Protein AF-0000000086677518 (afdb_homodimer)

Organism: NCBI:txid175570

Secondary structure (DSSP, 8-state):
------------S----TT-HHHHHHHHHHHHHHTS--BHHHHHHHH---HHHHHHHHHHHHHTTSEEEEEE---SSS--PEEEEE-GGG-EEEEEEE-SSEEEEEEEETT--EEEEEEEE----S-HHHHHHHHHHHHHHHHHHTT-PPEEEEEEEESS-EETTTTEES-STTS-TT-----TT--HHHHHHHHH-S-EEEEEHHHHHHHHHHTSTT--SSEEEEE-SSS-EEEEEETTEEE--TTS-TT-GGG-B----TTSB-TTS-BSBTHHHHSHHHHHHHHHHHHHTT--HHHHTTGGG---HHHHHHHHHTT-HHHHHHHHHHHHHHHHHHHHHHHHH--SEEEEESSGGGG-HHHHHHHHHHHHHHS-HHHHTT-EEEESS--SHHHHHHHHHHHHHHHSHHHHHHHGGGSSTTTS-TTGGG--/------------S----TT-HHHHHHHHHHHHHHTS--BHHHHHHHH---HHHHHHHHHHHHHTTSEEEEEE---SSS--PEEEEE-GGG-EEEEEEE-SSEEEEEEEETT--EEEEEEEE----S-HHHHHHHHHHHHHHHHHHTT-PPEEEEEEEESS-EETTTTEES-STTS-TT-----TT--HHHHHHHHH-S-EEEEEHHHHHHHHHHTSTT--SSEEEEE-SSS-EEEEEETTEEE--TTS-TT-GGG-B----TTSB-TTS-BSBTHHHHSHHHHHHHHHHHHHTT--HHHHTTGGG---HHHHHHHHHTT-HHHHHHHHHHHHHHHHHHHHHHHHH--SEEEEESSGGGG-HHHHHHHHHHHHHHS-HHHHTT-EEEESS--SHHHHHHHHHHHHHHHSHHHHHHHGGGSSTTTS-SSGGGG-

Structure (mmCIF, N/CA/C/O backbone):
data_AF-0000000086677518-model_v1
#
loop_
_entity.id
_entity.type
_entity.pdbx_description
1 polymer 'Transcriptional regulator'
#
loop_
_atom_site.group_PDB
_atom_site.id
_atom_site.type_symbol
_atom_site.label_atom_id
_atom_site.label_alt_id
_atom_site.label_comp_id
_atom_site.label_asym_id
_atom_site.label_entity_id
_atom_site.label_seq_id
_atom_site.pdbx_PDB_ins_code
_atom_site.Cartn_x
_atom_site.Cartn_y
_atom_site.Cartn_z
_atom_site.occupancy
_atom_site.B_iso_or_equiv
_atom_site.auth_seq_id
_atom_site.auth_comp_id
_atom_site.auth_asym_id
_atom_site.auth_atom_id
_atom_site.pdbx_PDB_model_num
ATOM 1 N N . MET A 1 1 ? 12.508 9.711 -29.812 1 19.86 1 MET A N 1
ATOM 2 C CA . MET A 1 1 ? 13.367 8.836 -29.016 1 19.86 1 MET A CA 1
ATOM 3 C C . MET A 1 1 ? 12.984 8.875 -27.547 1 19.86 1 MET A C 1
ATOM 5 O O . MET A 1 1 ? 13.242 9.859 -26.859 1 19.86 1 MET A O 1
ATOM 9 N N . VAL A 1 2 ? 11.852 8.289 -27.203 1 22.55 2 VAL A N 1
ATOM 10 C CA . VAL A 1 2 ? 11.086 8.328 -25.969 1 22.55 2 VAL A CA 1
ATOM 11 C C . VAL A 1 2 ? 11.906 7.707 -24.844 1 22.55 2 VAL A C 1
ATOM 13 O O . VAL A 1 2 ? 12.297 6.539 -24.906 1 22.55 2 VAL A O 1
ATOM 16 N N . LYS A 1 3 ? 12.672 8.539 -24.125 1 27.09 3 LYS A N 1
ATOM 17 C CA . LYS A 1 3 ? 13.492 8.062 -23.016 1 27.09 3 LYS A CA 1
ATOM 18 C C . LYS A 1 3 ? 12.711 7.078 -22.141 1 27.09 3 LYS A C 1
ATOM 20 O O . LYS A 1 3 ? 11.586 7.359 -21.734 1 27.09 3 LYS A O 1
ATOM 25 N N . ALA A 1 4 ? 13.086 5.77 -22.297 1 26.36 4 ALA A N 1
ATOM 26 C CA . ALA A 1 4 ? 12.555 4.672 -21.5 1 26.36 4 ALA A CA 1
ATOM 27 C C . ALA A 1 4 ? 12.391 5.086 -20.031 1 26.36 4 ALA A C 1
ATOM 29 O O . ALA A 1 4 ? 13.305 5.664 -19.453 1 26.36 4 ALA A O 1
ATOM 30 N N . PRO A 1 5 ? 11.133 5.203 -19.641 1 24.94 5 PRO A N 1
ATOM 31 C CA . PRO A 1 5 ? 10.93 5.648 -18.266 1 24.94 5 PRO A CA 1
ATOM 32 C C . PRO A 1 5 ? 11.781 4.875 -17.25 1 24.94 5 PRO A C 1
ATOM 34 O O . PRO A 1 5 ? 11.977 3.666 -17.406 1 24.94 5 PRO A O 1
ATOM 37 N N . GLU A 1 6 ? 12.844 5.441 -16.719 1 25.81 6 GLU A N 1
ATOM 38 C CA . GLU A 1 6 ? 13.781 4.934 -15.719 1 25.81 6 GLU A CA 1
ATOM 39 C C . GLU A 1 6 ? 13.07 4.086 -14.672 1 25.81 6 GLU A C 1
ATOM 41 O O . GLU A 1 6 ? 12.062 4.508 -14.109 1 25.81 6 GLU A O 1
ATOM 46 N N . LEU A 1 7 ? 12.984 2.783 -14.945 1 26.47 7 LEU A N 1
ATOM 47 C CA . LEU A 1 7 ? 12.586 1.747 -14.008 1 26.47 7 LEU A CA 1
ATOM 48 C C . LEU A 1 7 ? 13.055 2.084 -12.594 1 26.47 7 LEU A C 1
ATOM 50 O O . LEU A 1 7 ? 14.188 1.774 -12.227 1 26.47 7 LEU A O 1
ATOM 54 N N . GLU A 1 8 ? 12.828 3.232 -12.148 1 26.11 8 GLU A N 1
ATOM 55 C CA . GLU A 1 8 ? 13.336 3.781 -10.898 1 26.11 8 GLU A CA 1
ATOM 56 C C . GLU A 1 8 ? 13.102 2.822 -9.734 1 26.11 8 GLU A C 1
ATOM 58 O O . GLU A 1 8 ? 14.031 2.469 -9.016 1 26.11 8 GLU A O 1
ATOM 63 N N . GLY A 1 9 ? 11.938 2.979 -8.969 1 28.3 9 GLY A N 1
ATOM 64 C CA . GLY A 1 9 ? 11.828 2.91 -7.523 1 28.3 9 GLY A CA 1
ATOM 65 C C . GLY A 1 9 ? 11.602 1.503 -7.008 1 28.3 9 GLY A C 1
ATOM 66 O O . GLY A 1 9 ? 10.891 1.304 -6.02 1 28.3 9 GLY A O 1
ATOM 67 N N . ARG A 1 10 ? 11.953 0.481 -7.73 1 27.33 10 ARG A N 1
ATOM 68 C CA . ARG A 1 10 ? 11.68 -0.777 -7.043 1 27.33 10 ARG A CA 1
ATOM 69 C C . ARG A 1 10 ? 12.609 -0.963 -5.855 1 27.33 10 ARG A C 1
ATOM 71 O O . ARG A 1 10 ? 13.828 -1.101 -6.023 1 27.33 10 ARG A O 1
ATOM 78 N N . VAL A 1 11 ? 12.281 -0.36 -4.73 1 29.41 11 VAL A N 1
ATOM 79 C CA . VAL A 1 11 ? 13.055 -0.533 -3.506 1 29.41 11 VAL A CA 1
ATOM 80 C C . VAL A 1 11 ? 13.133 -2.016 -3.146 1 29.41 11 VAL A C 1
ATOM 82 O O . VAL A 1 11 ? 12.102 -2.67 -2.967 1 29.41 11 VAL A O 1
ATOM 85 N N . MET A 1 12 ? 14.094 -2.84 -3.613 1 30.75 12 MET A N 1
ATOM 86 C CA . MET A 1 12 ? 14.289 -4.207 -3.137 1 30.75 12 MET A CA 1
ATOM 87 C C . MET A 1 12 ? 14.461 -4.234 -1.623 1 30.75 12 MET A C 1
ATOM 89 O O . MET A 1 12 ? 15.203 -3.426 -1.064 1 30.75 12 MET A O 1
ATOM 93 N N . PRO A 1 13 ? 13.641 -4.809 -0.87 1 32.06 13 PRO A N 1
ATOM 94 C CA . PRO A 1 13 ? 13.891 -5.219 0.514 1 32.06 13 PRO A CA 1
ATOM 95 C C . PRO A 1 13 ? 15.219 -5.961 0.679 1 32.06 13 PRO A C 1
ATOM 97 O O . PRO A 1 13 ? 15.578 -6.785 -0.166 1 32.06 13 PRO A O 1
ATOM 100 N N . ASN A 1 14 ? 16.266 -5.273 1.527 1 39 14 ASN A N 1
ATOM 101 C CA . ASN A 1 14 ? 17.516 -5.797 2.057 1 39 14 ASN A CA 1
ATOM 102 C C . ASN A 1 14 ? 18.719 -5.277 1.267 1 39 14 ASN A C 1
ATOM 104 O O . ASN A 1 14 ? 19.438 -6.059 0.644 1 39 14 ASN A O 1
ATOM 108 N N . ALA A 1 15 ? 18.531 -4.16 0.888 1 42.72 15 ALA A N 1
ATOM 109 C CA . ALA A 1 15 ? 19.703 -3.641 0.177 1 42.72 15 ALA A CA 1
ATOM 110 C C . ALA A 1 15 ? 20.922 -3.578 1.095 1 42.72 15 ALA A C 1
ATOM 112 O O . ALA A 1 15 ? 20.859 -2.986 2.176 1 42.72 15 ALA A O 1
ATOM 113 N N . GLY A 1 16 ? 21.609 -4.566 1.28 1 41.81 16 GLY A N 1
ATOM 114 C CA . GLY A 1 16 ? 22.922 -4.496 1.928 1 41.81 16 GLY A CA 1
ATOM 115 C C . GLY A 1 16 ? 23.594 -3.146 1.769 1 41.81 16 GLY A C 1
ATOM 116 O O . GLY A 1 16 ? 23.141 -2.316 0.974 1 41.81 16 GLY A O 1
ATOM 117 N N . SER A 1 17 ? 24.344 -2.836 2.77 1 51.38 17 SER A N 1
ATOM 118 C CA . SER A 1 17 ? 25.172 -1.641 2.67 1 51.38 17 SER A CA 1
ATOM 119 C C . SER A 1 17 ? 25.75 -1.48 1.266 1 51.38 17 SER A C 1
ATOM 121 O O . SER A 1 17 ? 26.062 -2.471 0.605 1 51.38 17 SER A O 1
ATOM 123 N N . PRO A 1 18 ? 25.438 -0.303 0.615 1 55.84 18 PRO A N 1
ATOM 124 C CA . PRO A 1 18 ? 25.984 -0.108 -0.731 1 55.84 18 PRO A CA 1
ATOM 125 C C . PRO A 1 18 ? 27.422 -0.59 -0.86 1 55.84 18 PRO A C 1
ATOM 127 O O . PRO A 1 18 ? 27.891 -0.863 -1.97 1 55.84 18 PRO A O 1
ATOM 130 N N . THR A 1 19 ? 28.016 -0.82 0.259 1 60.59 19 THR A N 1
ATOM 131 C CA . THR A 1 19 ? 29.406 -1.259 0.175 1 60.59 19 THR A CA 1
ATOM 132 C C . THR A 1 19 ? 29.516 -2.771 0.347 1 60.59 19 THR A C 1
ATOM 134 O O . THR A 1 19 ? 30.594 -3.344 0.229 1 60.59 19 THR A O 1
ATOM 137 N N . ASP A 1 20 ? 28.422 -3.363 0.675 1 75.25 20 ASP A N 1
ATOM 138 C CA . ASP A 1 20 ? 28.375 -4.82 0.728 1 75.25 20 ASP A CA 1
ATOM 139 C C . ASP A 1 20 ? 28.703 -5.43 -0.634 1 75.25 20 ASP A C 1
ATOM 141 O O . ASP A 1 20 ? 28 -5.176 -1.616 1 75.25 20 ASP A O 1
ATOM 145 N N . PRO A 1 21 ? 29.875 -6.09 -0.663 1 84.19 21 PRO A N 1
ATOM 146 C CA . PRO A 1 21 ? 30.281 -6.641 -1.957 1 84.19 21 PRO A CA 1
ATOM 147 C C . PRO A 1 21 ? 29.156 -7.398 -2.658 1 84.19 21 PRO A C 1
ATOM 149 O O . PRO A 1 21 ? 29.031 -7.332 -3.885 1 84.19 21 PRO A O 1
ATOM 152 N N . TRP A 1 22 ? 28.422 -8.062 -1.859 1 88.38 22 TRP A N 1
ATOM 153 C CA . TRP A 1 22 ? 27.375 -8.867 -2.49 1 88.38 22 TRP A CA 1
ATOM 154 C C . TRP A 1 22 ? 26.203 -7.988 -2.912 1 88.38 22 TRP A C 1
ATOM 156 O O . TRP A 1 22 ? 25.469 -8.328 -3.85 1 88.38 22 TRP A O 1
ATOM 166 N N . ALA A 1 23 ? 26.016 -6.887 -2.232 1 86.5 23 ALA A N 1
ATOM 167 C CA . ALA A 1 23 ? 25.047 -5.902 -2.729 1 86.5 23 ALA A CA 1
ATOM 168 C C . ALA A 1 23 ? 25.5 -5.324 -4.066 1 86.5 23 ALA A C 1
ATOM 170 O O . ALA A 1 23 ? 24.688 -5.102 -4.961 1 86.5 23 ALA A O 1
ATOM 171 N N . GLN A 1 24 ? 26.781 -5.133 -4.16 1 86.69 24 GLN A N 1
ATOM 172 C CA . GLN A 1 24 ? 27.344 -4.613 -5.402 1 86.69 24 GLN A CA 1
ATOM 173 C C . GLN A 1 24 ? 27.25 -5.641 -6.527 1 86.69 24 GLN A C 1
ATOM 175 O O . GLN A 1 24 ? 26.906 -5.301 -7.66 1 86.69 24 GLN A O 1
ATOM 180 N N . VAL A 1 25 ? 27.5 -6.867 -6.164 1 92.56 25 VAL A N 1
ATOM 181 C CA . VAL A 1 25 ? 27.375 -7.938 -7.145 1 92.56 25 VAL A CA 1
ATOM 182 C C . VAL A 1 25 ? 25.922 -8.016 -7.633 1 92.56 25 VAL A C 1
ATOM 184 O O . VAL A 1 25 ? 25.672 -8.094 -8.836 1 92.56 25 VAL A O 1
ATOM 187 N N . ALA A 1 26 ? 25.031 -8.008 -6.652 1 93.19 26 ALA A N 1
ATOM 188 C CA . ALA A 1 26 ? 23.625 -8.062 -6.992 1 93.19 26 ALA A CA 1
ATOM 189 C C . ALA A 1 26 ? 23.234 -6.926 -7.938 1 93.19 26 ALA A C 1
ATOM 191 O O . ALA A 1 26 ? 22.516 -7.137 -8.906 1 93.19 26 ALA A O 1
ATOM 192 N N . MET A 1 27 ? 23.734 -5.797 -7.66 1 90.38 27 MET A N 1
ATOM 193 C CA . MET A 1 27 ? 23.453 -4.621 -8.484 1 90.38 27 MET A CA 1
ATOM 194 C C . MET A 1 27 ? 24 -4.805 -9.898 1 90.38 27 MET A C 1
ATOM 196 O O . MET A 1 27 ? 23.297 -4.547 -10.875 1 90.38 27 MET A O 1
ATOM 200 N N . LEU A 1 28 ? 25.234 -5.246 -10.047 1 93.5 28 LEU A N 1
ATOM 201 C CA . LEU A 1 28 ? 25.844 -5.453 -11.352 1 93.5 28 LEU A CA 1
ATOM 202 C C . LEU A 1 28 ? 25.094 -6.516 -12.148 1 93.5 28 LEU A C 1
ATOM 204 O O . LEU A 1 28 ? 24.828 -6.336 -13.336 1 93.5 28 LEU A O 1
ATOM 208 N N . VAL A 1 29 ? 24.75 -7.57 -11.43 1 95 29 VAL A N 1
ATOM 209 C CA . VAL A 1 29 ? 24.047 -8.656 -12.086 1 95 29 VAL A CA 1
ATOM 210 C C . VAL A 1 29 ? 22.703 -8.148 -12.617 1 95 29 VAL A C 1
ATOM 212 O O . VAL A 1 29 ? 22.297 -8.492 -13.734 1 95 29 VAL A O 1
ATOM 215 N N . ARG A 1 30 ? 22.047 -7.352 -11.844 1 92.75 30 ARG A N 1
ATOM 216 C CA . ARG A 1 30 ? 20.781 -6.793 -12.281 1 92.75 30 ARG A CA 1
ATOM 217 C C . ARG A 1 30 ? 20.969 -5.934 -13.531 1 92.75 30 ARG A C 1
ATOM 219 O O . ARG A 1 30 ? 20.188 -6.055 -14.492 1 92.75 30 ARG A O 1
ATOM 226 N N . LEU A 1 31 ? 21.953 -5.043 -13.578 1 93 31 LEU A N 1
ATOM 227 C CA . LEU A 1 31 ? 22.203 -4.152 -14.711 1 93 31 LEU A CA 1
ATOM 228 C C . LEU A 1 31 ? 22.516 -4.949 -15.969 1 93 31 LEU A C 1
ATOM 230 O O . LEU A 1 31 ? 22 -4.633 -17.047 1 93 31 LEU A O 1
ATOM 234 N N . ILE A 1 32 ? 23.266 -5.949 -15.797 1 94.44 32 ILE A N 1
ATOM 235 C CA . ILE A 1 32 ? 23.641 -6.781 -16.938 1 94.44 32 ILE A CA 1
ATOM 236 C C . ILE A 1 32 ? 22.438 -7.566 -17.438 1 94.44 32 ILE A C 1
ATOM 238 O O . ILE A 1 32 ? 22.172 -7.625 -18.641 1 94.44 32 ILE A O 1
ATOM 242 N N . ARG A 1 33 ? 21.703 -8.125 -16.531 1 93 33 ARG A N 1
ATOM 243 C CA . ARG A 1 33 ? 20.531 -8.938 -16.859 1 93 33 ARG A CA 1
ATOM 244 C C . ARG A 1 33 ? 19.484 -8.109 -17.594 1 93 33 ARG A C 1
ATOM 246 O O . ARG A 1 33 ? 18.859 -8.586 -18.547 1 93 33 ARG A O 1
ATOM 253 N N . THR A 1 34 ? 19.281 -6.859 -17.203 1 89.25 34 THR A N 1
ATOM 254 C CA . THR A 1 34 ? 18.25 -6.012 -17.797 1 89.25 34 THR A CA 1
ATOM 255 C C . THR A 1 34 ? 18.766 -5.359 -19.078 1 89.25 34 THR A C 1
ATOM 257 O O . THR A 1 34 ? 17.984 -4.777 -19.828 1 89.25 34 THR A O 1
ATOM 260 N N . GLY A 1 35 ? 20.062 -5.406 -19.266 1 90.5 35 GLY A N 1
ATOM 261 C CA . GLY A 1 35 ? 20.656 -4.801 -20.453 1 90.5 35 GLY A CA 1
ATOM 262 C C . GLY A 1 35 ? 20.969 -3.326 -20.266 1 90.5 35 GLY A C 1
ATOM 263 O O . GLY A 1 35 ? 21.391 -2.658 -21.219 1 90.5 35 GLY A O 1
ATOM 264 N N . GLU A 1 36 ? 20.797 -2.797 -19.125 1 90.44 36 GLU A N 1
ATOM 265 C CA . GLU A 1 36 ? 21.047 -1.386 -18.859 1 90.44 36 GLU A CA 1
ATOM 266 C C . GLU A 1 36 ? 22.531 -1.062 -18.969 1 90.44 36 GLU A C 1
ATOM 268 O O . GLU A 1 36 ? 22.906 0.039 -19.391 1 90.44 36 GLU A O 1
ATOM 273 N N . ALA A 1 37 ? 23.438 -1.948 -18.531 1 92.56 37 ALA A N 1
ATOM 274 C CA . ALA A 1 37 ? 24.891 -1.833 -18.609 1 92.56 37 ALA A CA 1
ATOM 275 C C . ALA A 1 37 ? 25.547 -3.205 -18.75 1 92.56 37 ALA A C 1
ATOM 277 O O . ALA A 1 37 ? 25.297 -4.102 -17.938 1 92.56 37 ALA A O 1
ATOM 278 N N . GLN A 1 38 ? 26.344 -3.299 -19.766 1 95.06 38 GLN A N 1
ATOM 279 C CA . GLN A 1 38 ? 26.891 -4.629 -20.031 1 95.06 38 GLN A CA 1
ATOM 280 C C . GLN A 1 38 ? 28.391 -4.574 -20.234 1 95.06 38 GLN A C 1
ATOM 282 O O . GLN A 1 38 ? 29.031 -5.602 -20.484 1 95.06 38 GLN A O 1
ATOM 287 N N . THR A 1 39 ? 29.016 -3.33 -20.219 1 93.12 39 THR A N 1
ATOM 288 C CA . THR A 1 39 ? 30.453 -3.154 -20.312 1 93.12 39 THR A CA 1
ATOM 289 C C . THR A 1 39 ? 31 -2.463 -19.062 1 93.12 39 THR A C 1
ATOM 291 O O . THR A 1 39 ? 30.234 -1.874 -18.281 1 93.12 39 THR A O 1
ATOM 294 N N . ARG A 1 40 ? 32.25 -2.59 -18.891 1 89.88 40 ARG A N 1
ATOM 295 C CA . ARG A 1 40 ? 32.875 -2.002 -17.703 1 89.88 40 ARG A CA 1
ATOM 296 C C . ARG A 1 40 ? 32.625 -0.502 -17.641 1 89.88 40 ARG A C 1
ATOM 298 O O . ARG A 1 40 ? 32.219 0.015 -16.578 1 89.88 40 ARG A O 1
ATOM 305 N N . PRO A 1 41 ? 32.781 0.214 -18.75 1 87.31 41 PRO A N 1
ATOM 306 C CA . PRO A 1 41 ? 32.469 1.648 -18.688 1 87.31 41 PRO A CA 1
ATOM 307 C C . PRO A 1 41 ? 31 1.94 -18.391 1 87.31 41 PRO A C 1
ATOM 309 O O . PRO A 1 41 ? 30.703 2.859 -17.625 1 87.31 41 PRO A O 1
ATOM 312 N N . GLU A 1 42 ? 30.125 1.146 -18.984 1 90.06 42 GLU A N 1
ATOM 313 C CA . GLU A 1 42 ? 28.688 1.324 -18.734 1 90.06 42 GLU A CA 1
ATOM 314 C C . GLU A 1 42 ? 28.344 1.049 -17.281 1 90.06 42 GLU A C 1
ATOM 316 O O . GLU A 1 42 ? 27.562 1.78 -16.672 1 90.06 42 GLU A O 1
ATOM 321 N N . LEU A 1 43 ? 28.906 0.013 -16.719 1 91.38 43 LEU A N 1
ATOM 322 C CA . LEU A 1 43 ? 28.672 -0.358 -15.32 1 91.38 43 LEU A CA 1
ATOM 323 C C . LEU A 1 43 ? 29.188 0.714 -14.375 1 91.38 43 LEU A C 1
ATOM 325 O O . LEU A 1 43 ? 28.547 1.044 -13.383 1 91.38 43 LEU A O 1
ATOM 329 N N . ALA A 1 44 ? 30.344 1.191 -14.734 1 83.81 44 ALA A N 1
ATOM 330 C CA . ALA A 1 44 ? 30.922 2.264 -13.93 1 83.81 44 ALA A CA 1
ATOM 331 C C . ALA A 1 44 ? 30.016 3.498 -13.938 1 83.81 44 ALA A C 1
ATOM 333 O O . ALA A 1 44 ? 29.781 4.105 -12.891 1 83.81 44 ALA A O 1
ATOM 334 N N . GLU A 1 45 ? 29.547 3.811 -15.062 1 82.06 45 GLU A N 1
ATOM 335 C CA . GLU A 1 45 ? 28.672 4.973 -15.211 1 82.06 45 GLU A CA 1
ATOM 336 C C . GLU A 1 45 ? 27.359 4.777 -14.453 1 82.06 45 GLU A C 1
ATOM 338 O O . GLU A 1 45 ? 26.922 5.68 -13.742 1 82.06 45 GLU A O 1
ATOM 343 N N . ALA A 1 46 ? 26.812 3.617 -14.531 1 83.12 46 ALA A N 1
ATOM 344 C CA . ALA A 1 46 ? 25.5 3.344 -13.961 1 83.12 46 ALA A CA 1
ATOM 345 C C . ALA A 1 46 ? 25.562 3.219 -12.445 1 83.12 46 ALA A C 1
ATOM 347 O O . ALA A 1 46 ? 24.609 3.555 -11.742 1 83.12 46 ALA A O 1
ATOM 348 N N . THR A 1 47 ? 26.734 2.768 -11.93 1 81.62 47 THR A N 1
ATOM 349 C CA . THR A 1 47 ? 26.797 2.453 -10.508 1 81.62 47 THR A CA 1
ATOM 350 C C . THR A 1 47 ? 27.609 3.504 -9.766 1 81.62 47 THR A C 1
ATOM 352 O O . THR A 1 47 ? 27.5 3.631 -8.539 1 81.62 47 THR A O 1
ATOM 355 N N . GLY A 1 48 ? 28.531 4.133 -10.523 1 71.94 48 GLY A N 1
ATOM 356 C CA . GLY A 1 48 ? 29.469 5.043 -9.898 1 71.94 48 GLY A CA 1
ATOM 357 C C . GLY A 1 48 ? 30.625 4.332 -9.219 1 71.94 48 GLY A C 1
ATOM 358 O O . GLY A 1 48 ? 31.453 4.965 -8.562 1 71.94 48 GLY A O 1
ATOM 359 N N . LEU A 1 49 ? 30.719 3.072 -9.383 1 76 49 LEU A N 1
ATOM 360 C CA . LEU A 1 49 ? 31.797 2.295 -8.781 1 76 49 LEU A CA 1
ATOM 361 C C . LEU A 1 49 ? 33.094 2.477 -9.555 1 76 49 LEU A C 1
ATOM 363 O O . LEU A 1 49 ? 33.062 2.725 -10.766 1 76 49 LEU A O 1
ATOM 367 N N . GLY A 1 50 ? 34.188 2.35 -8.883 1 74.94 50 GLY A N 1
ATOM 368 C CA . GLY A 1 50 ? 35.469 2.414 -9.523 1 74.94 50 GLY A CA 1
ATOM 369 C C . GLY A 1 50 ? 35.781 1.201 -10.383 1 74.94 50 GLY A C 1
ATOM 370 O O . GLY A 1 50 ? 35.188 0.135 -10.188 1 74.94 50 GLY A O 1
ATOM 371 N N . ARG A 1 51 ? 36.719 1.386 -11.273 1 81.31 51 ARG A N 1
ATOM 372 C CA . ARG A 1 51 ? 37.062 0.354 -12.242 1 81.31 51 ARG A CA 1
ATOM 373 C C . ARG A 1 51 ? 37.562 -0.916 -11.539 1 81.31 51 ARG A C 1
ATOM 375 O O . ARG A 1 51 ? 37.188 -2.023 -11.938 1 81.31 51 ARG A O 1
ATOM 382 N N . ASN A 1 52 ? 38.312 -0.758 -10.5 1 83.06 52 ASN A N 1
ATOM 383 C CA . ASN A 1 52 ? 38.812 -1.917 -9.781 1 83.06 52 ASN A CA 1
ATOM 384 C C . ASN A 1 52 ? 37.719 -2.693 -9.086 1 83.06 52 ASN A C 1
ATOM 386 O O . ASN A 1 52 ? 37.719 -3.926 -9.102 1 83.06 52 ASN A O 1
ATOM 390 N N . VAL A 1 53 ? 36.781 -1.99 -8.5 1 82.31 53 VAL A N 1
ATOM 391 C CA . VAL A 1 53 ? 35.656 -2.615 -7.809 1 82.31 53 VAL A CA 1
ATOM 392 C C . VAL A 1 53 ? 34.781 -3.361 -8.812 1 82.31 53 VAL A C 1
ATOM 394 O O . VAL A 1 53 ? 34.375 -4.496 -8.562 1 82.31 53 VAL A O 1
ATOM 397 N N . ILE A 1 54 ? 34.594 -2.723 -9.906 1 89.25 54 ILE A N 1
ATOM 398 C CA . ILE A 1 54 ? 33.781 -3.354 -10.945 1 89.25 54 ILE A CA 1
ATOM 399 C C . ILE A 1 54 ? 34.438 -4.656 -11.391 1 89.25 54 ILE A C 1
ATOM 401 O O . ILE A 1 54 ? 33.781 -5.684 -11.523 1 89.25 54 ILE A O 1
ATOM 405 N N . THR A 1 55 ? 35.719 -4.539 -11.57 1 90.06 55 THR A N 1
ATOM 406 C CA . THR A 1 55 ? 36.469 -5.723 -12 1 90.06 55 THR A CA 1
ATOM 407 C C . THR A 1 55 ? 36.312 -6.852 -10.984 1 90.06 55 THR A C 1
ATOM 409 O O . THR A 1 55 ? 36.031 -7.992 -11.352 1 90.06 55 THR A O 1
ATOM 412 N N . LEU A 1 56 ? 36.406 -6.539 -9.742 1 91.5 56 LEU A N 1
ATOM 413 C CA . LEU A 1 56 ? 36.312 -7.531 -8.68 1 91.5 56 LEU A CA 1
ATOM 414 C C . LEU A 1 56 ? 34.938 -8.125 -8.602 1 91.5 56 LEU A C 1
ATOM 416 O O . LEU A 1 56 ? 34.781 -9.336 -8.414 1 91.5 56 LEU A O 1
ATOM 420 N N . ARG A 1 57 ? 33.938 -7.273 -8.695 1 93.12 57 ARG A N 1
ATOM 421 C CA . ARG A 1 57 ? 32.562 -7.723 -8.547 1 93.12 57 ARG A CA 1
ATOM 422 C C . ARG A 1 57 ? 32.125 -8.523 -9.758 1 93.12 57 ARG A C 1
ATOM 424 O O . ARG A 1 57 ? 31.359 -9.492 -9.625 1 93.12 57 ARG A O 1
ATOM 431 N N . VAL A 1 58 ? 32.562 -8.125 -10.891 1 94.75 58 VAL A N 1
ATOM 432 C CA . VAL A 1 58 ? 32.281 -8.883 -12.102 1 94.75 58 VAL A CA 1
ATOM 433 C C . VAL A 1 58 ? 32.906 -10.266 -12.016 1 94.75 58 VAL A C 1
ATOM 435 O O . VAL A 1 58 ? 32.281 -11.266 -12.391 1 94.75 58 VAL A O 1
ATOM 438 N N . GLN A 1 59 ? 34.062 -10.273 -11.547 1 94.12 59 GLN A N 1
ATOM 439 C CA . GLN A 1 59 ? 34.75 -11.555 -11.375 1 94.12 59 GLN A CA 1
ATOM 440 C C . GLN A 1 59 ? 34 -12.445 -10.391 1 94.12 59 GLN A C 1
ATOM 442 O O . GLN A 1 59 ? 33.875 -13.656 -10.609 1 94.12 59 GLN A O 1
ATOM 447 N N . ALA A 1 60 ? 33.531 -11.891 -9.391 1 93.56 60 ALA A N 1
ATOM 448 C CA . ALA A 1 60 ? 32.75 -12.641 -8.406 1 93.56 60 ALA A CA 1
ATOM 449 C C . ALA A 1 60 ? 31.469 -13.195 -9.023 1 93.56 60 ALA A C 1
ATOM 451 O O . ALA A 1 60 ? 31.109 -14.352 -8.789 1 93.56 60 ALA A O 1
ATOM 452 N N . ALA A 1 61 ? 30.797 -12.375 -9.789 1 94.94 61 ALA A N 1
ATOM 453 C CA . ALA A 1 61 ? 29.562 -12.789 -10.445 1 94.94 61 ALA A CA 1
ATOM 454 C C . ALA A 1 61 ? 29.828 -13.898 -11.461 1 94.94 61 ALA A C 1
ATOM 456 O O . ALA A 1 61 ? 29.031 -14.836 -11.594 1 94.94 61 ALA A O 1
ATOM 457 N N . GLU A 1 62 ? 30.969 -13.781 -12.125 1 93.88 62 GLU A N 1
ATOM 458 C CA . GLU A 1 62 ? 31.375 -14.82 -13.07 1 93.88 62 GLU A CA 1
ATOM 459 C C . GLU A 1 62 ? 31.703 -16.125 -12.359 1 93.88 62 GLU A C 1
ATOM 461 O O . GLU A 1 62 ? 31.344 -17.203 -12.836 1 93.88 62 GLU A O 1
ATOM 466 N N . ALA A 1 63 ? 32.344 -15.992 -11.305 1 92 63 ALA A N 1
ATOM 467 C CA . ALA A 1 63 ? 32.781 -17.172 -10.555 1 92 63 ALA A CA 1
ATOM 468 C C . ALA A 1 63 ? 31.594 -18.016 -10.102 1 92 63 ALA A C 1
ATOM 470 O O . ALA A 1 63 ? 31.688 -19.234 -10.023 1 92 63 ALA A O 1
ATOM 471 N N . ILE A 1 64 ? 30.516 -17.359 -9.844 1 89.75 64 ILE A N 1
ATOM 472 C CA . ILE A 1 64 ? 29.359 -18.109 -9.344 1 89.75 64 ILE A CA 1
ATOM 473 C C . ILE A 1 64 ? 28.391 -18.391 -10.492 1 89.75 64 ILE A C 1
ATOM 475 O O . ILE A 1 64 ? 27.266 -18.844 -10.266 1 89.75 64 ILE A O 1
ATOM 479 N N . GLY A 1 65 ? 28.812 -18 -11.711 1 90.44 65 GLY A N 1
ATOM 480 C CA . GLY A 1 65 ? 28.125 -18.438 -12.914 1 90.44 65 GLY A CA 1
ATOM 481 C C . GLY A 1 65 ? 26.922 -17.578 -13.266 1 90.44 65 GLY A C 1
ATOM 482 O O . GLY A 1 65 ? 26.047 -18 -14.023 1 90.44 65 GLY A O 1
ATOM 483 N N . LEU A 1 66 ? 26.781 -16.375 -12.75 1 93.94 66 LEU A N 1
ATOM 484 C CA . LEU A 1 66 ? 25.609 -15.547 -12.992 1 93.94 66 LEU A CA 1
ATOM 485 C C . LEU A 1 66 ? 25.797 -14.727 -14.266 1 93.94 66 LEU A C 1
ATOM 487 O O . LEU A 1 66 ? 24.812 -14.305 -14.883 1 93.94 66 LEU A O 1
ATOM 491 N N . ILE A 1 67 ? 27.062 -14.453 -14.625 1 95.31 67 ILE A N 1
ATOM 492 C CA . ILE A 1 67 ? 27.344 -13.711 -15.852 1 95.31 67 ILE A CA 1
ATOM 493 C C . ILE A 1 67 ? 28.531 -14.344 -16.578 1 95.31 67 ILE A C 1
ATOM 495 O O . ILE A 1 67 ? 29.266 -15.156 -16 1 95.31 67 ILE A O 1
ATOM 499 N N . ARG A 1 68 ? 28.672 -14.062 -17.828 1 93.88 68 ARG A N 1
ATOM 500 C CA . ARG A 1 68 ? 29.812 -14.492 -18.625 1 93.88 68 ARG A CA 1
ATOM 501 C C . ARG A 1 68 ? 30.172 -13.445 -19.672 1 93.88 68 ARG A C 1
ATOM 503 O O . ARG A 1 68 ? 29.312 -12.703 -20.125 1 93.88 68 ARG A O 1
ATOM 510 N N . ALA A 1 69 ? 31.344 -13.414 -20.047 1 91.69 69 ALA A N 1
ATOM 511 C CA . ALA A 1 69 ? 31.781 -12.539 -21.125 1 91.69 69 ALA A CA 1
ATOM 512 C C . ALA A 1 69 ? 31.344 -13.078 -22.484 1 91.69 69 ALA A C 1
ATOM 514 O O . ALA A 1 69 ? 31.453 -14.273 -22.75 1 91.69 69 ALA A O 1
ATOM 515 N N . SER A 1 70 ? 30.484 -12.414 -23.234 1 81.44 70 SER A N 1
ATOM 516 C CA . SER A 1 70 ? 29.938 -12.875 -24.5 1 81.44 70 SER A CA 1
ATOM 517 C C . SER A 1 70 ? 30.75 -12.367 -25.688 1 81.44 70 SER A C 1
ATOM 519 O O . SER A 1 70 ? 30.469 -12.688 -26.828 1 81.44 70 SER A O 1
ATOM 521 N N . GLY A 1 71 ? 31.672 -11.656 -25.625 1 74.56 71 GLY A N 1
ATOM 522 C CA . GLY A 1 71 ? 32.469 -11.18 -26.734 1 74.56 71 GLY A CA 1
ATOM 523 C C . GLY A 1 71 ? 33.031 -9.789 -26.5 1 74.56 71 GLY A C 1
ATOM 524 O O . GLY A 1 71 ? 32.938 -9.242 -25.406 1 74.56 71 GLY A O 1
ATOM 525 N N . ALA A 1 72 ? 33.969 -9.32 -27.484 1 63.72 72 ALA A N 1
ATOM 526 C CA . ALA A 1 72 ? 34.594 -8.008 -27.422 1 63.72 72 ALA A CA 1
ATOM 527 C C . ALA A 1 72 ? 33.75 -6.957 -28.141 1 63.72 72 ALA A C 1
ATOM 529 O O . ALA A 1 72 ? 33.25 -7.207 -29.234 1 63.72 72 ALA A O 1
ATOM 530 N N . ALA A 1 73 ? 33.188 -6.027 -27.422 1 57.22 73 ALA A N 1
ATOM 531 C CA . ALA A 1 73 ? 32.5 -4.926 -28.078 1 57.22 73 ALA A CA 1
ATOM 532 C C . ALA A 1 73 ? 33.406 -4.23 -29.078 1 57.22 73 ALA A C 1
ATOM 534 O O . ALA A 1 73 ? 34.625 -4.176 -28.891 1 57.22 73 ALA A O 1
ATOM 535 N N . ARG A 1 74 ? 33 -4.016 -30.422 1 51.16 74 ARG A N 1
ATOM 536 C CA . ARG A 1 74 ? 33.75 -3.371 -31.5 1 51.16 74 ARG A CA 1
ATOM 537 C C . ARG A 1 74 ? 34.219 -1.978 -31.109 1 51.16 74 ARG A C 1
ATOM 539 O O . ARG A 1 74 ? 33.406 -1.154 -30.656 1 51.16 74 ARG A O 1
ATOM 546 N N . SER A 1 75 ? 35.25 -1.857 -30.5 1 48.84 75 SER A N 1
ATOM 547 C CA . SER A 1 75 ? 35.688 -0.48 -30.297 1 48.84 75 SER A CA 1
ATOM 548 C C . SER A 1 75 ? 36.281 0.098 -31.578 1 48.84 75 SER A C 1
ATOM 550 O O . SER A 1 75 ? 36.875 -0.624 -32.375 1 48.84 75 SER A O 1
ATOM 552 N N . ARG A 1 76 ? 35.719 1.061 -32.188 1 47.22 76 ARG A N 1
ATOM 553 C CA . ARG A 1 76 ? 36.188 1.717 -33.406 1 47.22 76 ARG A CA 1
ATOM 554 C C . ARG A 1 76 ? 37.719 1.887 -33.375 1 47.22 76 ARG A C 1
ATOM 556 O O . ARG A 1 76 ? 38.312 2.219 -34.375 1 47.22 76 ARG A O 1
ATOM 563 N N . GLY A 1 77 ? 38.438 1.83 -32.219 1 50.47 77 GLY A N 1
ATOM 564 C CA . GLY A 1 77 ? 39.875 2.051 -32.125 1 50.47 77 GLY A CA 1
ATOM 565 C C . GLY A 1 77 ? 40.5 1.303 -30.969 1 50.47 77 GLY A C 1
ATOM 566 O O . GLY A 1 77 ? 41.719 1.008 -31.016 1 50.47 77 GLY A O 1
ATOM 567 N N . GLY A 1 78 ? 40.031 1.463 -29.719 1 49.97 78 GLY A N 1
ATOM 568 C CA . GLY A 1 78 ? 40.719 0.975 -28.516 1 49.97 78 GLY A CA 1
ATOM 569 C C . GLY A 1 78 ? 40.312 -0.445 -28.156 1 49.97 78 GLY A C 1
ATOM 570 O O . GLY A 1 78 ? 39.562 -1.089 -28.891 1 49.97 78 GLY A O 1
ATOM 571 N N . ARG A 1 79 ? 41.062 -1.113 -27.25 1 53.81 79 ARG A N 1
ATOM 572 C CA . ARG A 1 79 ? 40.844 -2.453 -26.703 1 53.81 79 ARG A CA 1
ATOM 573 C C . ARG A 1 79 ? 39.375 -2.748 -26.531 1 53.81 79 ARG A C 1
ATOM 575 O O . ARG A 1 79 ? 38.656 -1.95 -25.938 1 53.81 79 ARG A O 1
ATOM 582 N N . ALA A 1 80 ? 38.938 -3.576 -27.25 1 59.91 80 ALA A N 1
ATOM 583 C CA . ALA A 1 80 ? 37.531 -4.016 -27.281 1 59.91 80 ALA A CA 1
ATOM 584 C C . ALA A 1 80 ? 37.062 -4.367 -25.875 1 59.91 80 ALA A C 1
ATOM 586 O O . ALA A 1 80 ? 37.719 -5.121 -25.156 1 59.91 80 ALA A O 1
ATOM 587 N N . ALA A 1 81 ? 36.156 -3.605 -25.297 1 71.5 81 ALA A N 1
ATOM 588 C CA . ALA A 1 81 ? 35.625 -3.799 -23.953 1 71.5 81 ALA A CA 1
ATOM 589 C C . ALA A 1 81 ? 34.781 -5.074 -23.859 1 71.5 81 ALA A C 1
ATOM 591 O O . ALA A 1 81 ? 34.094 -5.441 -24.828 1 71.5 81 ALA A O 1
ATOM 592 N N . ASP A 1 82 ? 35.094 -6.035 -22.891 1 85.44 82 ASP A N 1
ATOM 593 C CA . ASP A 1 82 ? 34.281 -7.211 -22.609 1 85.44 82 ASP A CA 1
ATOM 594 C C . ASP A 1 82 ? 32.812 -6.828 -22.422 1 85.44 82 ASP A C 1
ATOM 596 O O . ASP A 1 82 ? 32.5 -5.809 -21.797 1 85.44 82 ASP A O 1
ATOM 600 N N . ILE A 1 83 ? 31.953 -7.527 -23.156 1 92.44 83 ILE A N 1
ATOM 601 C CA . ILE A 1 83 ? 30.516 -7.434 -22.922 1 92.44 83 ILE A CA 1
ATOM 602 C C . ILE A 1 83 ? 30.047 -8.625 -22.094 1 92.44 83 ILE A C 1
ATOM 604 O O . ILE A 1 83 ? 30.375 -9.773 -22.406 1 92.44 83 ILE A O 1
ATOM 608 N N . TRP A 1 84 ? 29.391 -8.344 -20.984 1 94.94 84 TRP A N 1
ATOM 609 C CA . TRP A 1 84 ? 28.906 -9.414 -20.125 1 94.94 84 TRP A CA 1
ATOM 610 C C . TRP A 1 84 ? 27.422 -9.664 -20.359 1 94.94 84 TRP A C 1
ATOM 612 O O . TRP A 1 84 ? 26.672 -8.734 -20.672 1 94.94 84 TRP A O 1
ATOM 622 N N . GLU A 1 85 ? 27.016 -10.898 -20.312 1 94.31 85 GLU A N 1
ATOM 623 C CA . GLU A 1 85 ? 25.609 -11.297 -20.375 1 94.31 85 GLU A CA 1
ATOM 624 C C . GLU A 1 85 ? 25.219 -12.133 -19.172 1 94.31 85 GLU A C 1
ATOM 626 O O . GLU A 1 85 ? 26.078 -12.797 -18.562 1 94.31 85 GLU A O 1
ATOM 631 N N . PHE A 1 86 ? 23.969 -12.055 -18.828 1 93.38 86 PHE A N 1
ATOM 632 C CA . PHE A 1 86 ? 23.422 -12.883 -17.766 1 93.38 86 PHE A CA 1
ATOM 633 C C . PHE A 1 86 ? 23.266 -14.328 -18.219 1 93.38 86 PHE A C 1
ATOM 635 O O . PHE A 1 86 ? 22.812 -14.586 -19.328 1 93.38 86 PHE A O 1
ATOM 642 N N . THR A 1 87 ? 23.75 -15.273 -17.375 1 90.56 87 THR A N 1
ATOM 643 C CA . THR A 1 87 ? 23.75 -16.688 -17.75 1 90.56 87 THR A CA 1
ATOM 644 C C . THR A 1 87 ? 22.562 -17.422 -17.125 1 90.56 87 THR A C 1
ATOM 646 O O . THR A 1 87 ? 22.703 -18.547 -16.641 1 90.56 87 THR A O 1
ATOM 649 N N . GLY A 1 88 ? 21.453 -16.812 -17.078 1 85.12 88 GLY A N 1
ATOM 650 C CA . GLY A 1 88 ? 20.281 -17.375 -16.453 1 85.12 88 GLY A CA 1
ATOM 651 C C . GLY A 1 88 ? 19.812 -18.672 -17.109 1 85.12 88 GLY A C 1
ATOM 652 O O . GLY A 1 88 ? 19.172 -19.5 -16.469 1 85.12 88 GLY A O 1
ATOM 653 N N . VAL A 1 89 ? 20.219 -18.906 -18.297 1 82.56 89 VAL A N 1
ATOM 654 C CA . VAL A 1 89 ? 19.781 -20.062 -19.078 1 82.56 89 VAL A CA 1
ATOM 655 C C . VAL A 1 89 ? 20.359 -21.344 -18.469 1 82.56 89 VAL A C 1
ATOM 657 O O . VAL A 1 89 ? 19.812 -22.438 -18.656 1 82.56 89 VAL A O 1
ATOM 660 N N . HIS A 1 90 ? 21.344 -21.219 -17.672 1 86.62 90 HIS A N 1
ATOM 661 C CA . HIS A 1 90 ? 22.047 -22.406 -17.188 1 86.62 90 HIS A CA 1
ATOM 662 C C . HIS A 1 90 ? 21.578 -22.781 -15.781 1 86.62 90 HIS A C 1
ATOM 664 O O . HIS A 1 90 ? 21.984 -23.812 -15.25 1 86.62 90 HIS A O 1
ATOM 670 N N . HIS A 1 91 ? 20.766 -21.969 -15.219 1 91.38 91 HIS A N 1
ATOM 671 C CA . HIS A 1 91 ? 20.297 -22.203 -13.859 1 91.38 91 HIS A CA 1
ATOM 672 C C . HIS A 1 91 ? 18.781 -22.359 -13.836 1 91.38 91 HIS A C 1
ATOM 674 O O . HIS A 1 91 ? 18.062 -21.609 -14.5 1 91.38 91 HIS A O 1
ATOM 680 N N . HIS A 1 92 ? 18.344 -23.391 -13.102 1 95.69 92 HIS A N 1
ATOM 681 C CA . HIS A 1 92 ? 16.938 -23.781 -13.227 1 95.69 92 HIS A CA 1
ATOM 682 C C . HIS A 1 92 ? 16.219 -23.656 -11.891 1 95.69 92 HIS A C 1
ATOM 684 O O . HIS A 1 92 ? 16.828 -23.812 -10.828 1 95.69 92 HIS A O 1
ATOM 690 N N . VAL A 1 93 ? 14.961 -23.328 -11.969 1 96.5 93 VAL A N 1
ATOM 691 C CA . VAL A 1 93 ? 14.078 -23.219 -10.812 1 96.5 93 VAL A CA 1
ATOM 692 C C . VAL A 1 93 ? 12.742 -23.891 -11.109 1 96.5 93 VAL A C 1
ATOM 694 O O . VAL A 1 93 ? 12.422 -24.156 -12.266 1 96.5 93 VAL A O 1
ATOM 697 N N . LEU A 1 94 ? 12.016 -24.203 -10.062 1 97.56 94 LEU A N 1
ATOM 698 C CA . LEU A 1 94 ? 10.68 -24.766 -10.172 1 97.56 94 LEU A CA 1
ATOM 699 C C . LEU A 1 94 ? 9.656 -23.891 -9.469 1 97.56 94 LEU A C 1
ATOM 701 O O . LEU A 1 94 ? 9.961 -23.266 -8.445 1 97.56 94 LEU A O 1
ATOM 705 N N . VAL A 1 95 ? 8.477 -23.828 -10.039 1 98 95 VAL A N 1
ATOM 706 C CA . VAL A 1 95 ? 7.352 -23.172 -9.383 1 98 95 VAL A CA 1
ATOM 707 C C . VAL A 1 95 ? 6.125 -24.078 -9.422 1 98 95 VAL A C 1
ATOM 709 O O . VAL A 1 95 ? 5.855 -24.719 -10.438 1 98 95 VAL A O 1
ATOM 712 N N . ALA A 1 96 ? 5.465 -24.203 -8.32 1 96.5 96 ALA A N 1
ATOM 713 C CA . ALA A 1 96 ? 4.18 -24.891 -8.25 1 96.5 96 ALA A CA 1
ATOM 714 C C . ALA A 1 96 ? 3.094 -23.969 -7.707 1 96.5 96 ALA A C 1
ATOM 716 O O . ALA A 1 96 ? 3.293 -23.297 -6.699 1 96.5 96 ALA A O 1
ATOM 717 N N . THR A 1 97 ? 2.031 -23.875 -8.398 1 93.94 97 THR A N 1
ATOM 718 C CA . THR A 1 97 ? 0.881 -23.094 -7.953 1 93.94 97 THR A CA 1
ATOM 719 C C . THR A 1 97 ? -0.345 -23.984 -7.781 1 93.94 97 THR A C 1
ATOM 721 O O . THR A 1 97 ? -0.611 -24.844 -8.625 1 93.94 97 THR A O 1
ATOM 724 N N . VAL A 1 98 ? -1.042 -23.781 -6.688 1 88.31 98 VAL A N 1
ATOM 725 C CA . VAL A 1 98 ? -2.205 -24.594 -6.355 1 88.31 98 VAL A CA 1
ATOM 726 C C . VAL A 1 98 ? -3.48 -23.781 -6.543 1 88.31 98 VAL A C 1
ATOM 728 O O . VAL A 1 98 ? -3.537 -22.609 -6.156 1 88.31 98 VAL A O 1
ATOM 731 N N . ASP A 1 99 ? -4.422 -24.391 -7.246 1 80.38 99 ASP A N 1
ATOM 732 C CA . ASP A 1 99 ? -5.75 -23.797 -7.352 1 80.38 99 ASP A CA 1
ATOM 733 C C . ASP A 1 99 ? -6.832 -24.781 -6.906 1 80.38 99 ASP A C 1
ATOM 735 O O . ASP A 1 99 ? -6.527 -25.812 -6.301 1 80.38 99 ASP A O 1
ATOM 739 N N . GLU A 1 100 ? -8.086 -24.516 -7.051 1 72.38 100 GLU A N 1
ATOM 740 C CA . GLU A 1 100 ? -9.195 -25.328 -6.547 1 72.38 100 GLU A CA 1
ATOM 741 C C . GLU A 1 100 ? -9.297 -26.656 -7.293 1 72.38 100 GLU A C 1
ATOM 743 O O . GLU A 1 100 ? -9.812 -27.641 -6.754 1 72.38 100 GLU A O 1
ATOM 748 N N . ASP A 1 101 ? -8.781 -26.656 -8.477 1 77.06 101 ASP A N 1
ATOM 749 C CA . ASP A 1 101 ? -8.969 -27.844 -9.305 1 77.06 101 ASP A CA 1
ATOM 750 C C . ASP A 1 101 ? -7.707 -28.703 -9.336 1 77.06 101 ASP A C 1
ATOM 752 O O . ASP A 1 101 ? -7.715 -29.812 -9.867 1 77.06 101 ASP A O 1
ATOM 756 N N . GLY A 1 102 ? -6.68 -28.203 -8.789 1 86.44 102 GLY A N 1
ATOM 757 C CA . GLY A 1 102 ? -5.414 -28.922 -8.805 1 86.44 102 GLY A CA 1
ATOM 758 C C . GLY A 1 102 ? -4.207 -28 -8.695 1 86.44 102 GLY A C 1
ATOM 759 O O . GLY A 1 102 ? -4.227 -27.031 -7.949 1 86.44 102 GLY A O 1
ATOM 760 N N . PHE A 1 103 ? -3.129 -28.484 -9.273 1 90.25 103 PHE A N 1
ATOM 761 C CA . PHE A 1 103 ? -1.93 -27.656 -9.227 1 90.25 103 PHE A CA 1
ATOM 762 C C . PHE A 1 103 ? -1.143 -27.766 -10.523 1 90.25 103 PHE A C 1
ATOM 764 O O . PHE A 1 103 ? -1.359 -28.688 -11.312 1 90.25 103 PHE A O 1
ATOM 771 N N . ARG A 1 104 ? -0.355 -26.766 -10.766 1 93.56 104 ARG A N 1
ATOM 772 C CA . ARG A 1 104 ? 0.535 -26.656 -11.914 1 93.56 104 ARG A CA 1
ATOM 773 C C . ARG A 1 104 ? 1.99 -26.547 -11.477 1 93.56 104 ARG A C 1
ATOM 775 O O . ARG A 1 104 ? 2.295 -25.859 -10.5 1 93.56 104 ARG A O 1
ATOM 782 N N . VAL A 1 105 ? 2.834 -27.281 -12.172 1 96.88 105 VAL A N 1
ATOM 783 C CA . VAL A 1 105 ? 4.27 -27.219 -11.914 1 96.88 105 VAL A CA 1
ATOM 784 C C . VAL A 1 105 ? 5 -26.766 -13.18 1 96.88 105 VAL A C 1
ATOM 786 O O . VAL A 1 105 ? 4.699 -27.25 -14.273 1 96.88 105 VAL A O 1
ATOM 789 N N . VAL A 1 106 ? 5.953 -25.828 -13.008 1 97.75 106 VAL A N 1
ATOM 790 C CA . VAL A 1 106 ? 6.699 -25.312 -14.148 1 97.75 106 VAL A CA 1
ATOM 791 C C . VAL A 1 106 ? 8.195 -25.359 -13.852 1 97.75 106 VAL A C 1
ATOM 793 O O . VAL A 1 106 ? 8.641 -24.938 -12.781 1 97.75 106 VAL A O 1
ATOM 796 N N . LEU A 1 107 ? 8.93 -25.984 -14.711 1 98.12 107 LEU A N 1
ATOM 797 C CA . LEU A 1 107 ? 10.383 -25.906 -14.734 1 98.12 107 LEU A CA 1
ATOM 798 C C . LEU A 1 107 ? 10.852 -24.797 -15.664 1 98.12 107 LEU A C 1
ATOM 800 O O . LEU A 1 107 ? 10.43 -24.719 -16.812 1 98.12 107 LEU A O 1
ATOM 804 N N . ALA A 1 108 ? 11.656 -23.906 -15.117 1 97.31 108 ALA A N 1
ATOM 805 C CA . ALA A 1 108 ? 12.133 -22.781 -15.914 1 97.31 108 ALA A CA 1
ATOM 806 C C . ALA A 1 108 ? 13.586 -22.453 -15.586 1 97.31 108 ALA A C 1
ATOM 808 O O . ALA A 1 108 ? 14.164 -23.016 -14.648 1 97.31 108 ALA A O 1
ATOM 809 N N . ASN A 1 109 ? 14.172 -21.641 -16.422 1 95.88 109 ASN A N 1
ATOM 810 C CA . ASN A 1 109 ? 15.492 -21.125 -16.078 1 95.88 109 ASN A CA 1
ATOM 811 C C . ASN A 1 109 ? 15.398 -19.75 -15.422 1 95.88 109 ASN A C 1
ATOM 813 O O . ASN A 1 109 ? 14.297 -19.234 -15.211 1 95.88 109 ASN A O 1
ATOM 817 N N . LEU A 1 110 ? 16.5 -19.094 -15.055 1 93.94 110 LEU A N 1
ATOM 818 C CA . LEU A 1 110 ? 16.5 -17.828 -14.32 1 93.94 110 LEU A CA 1
ATOM 819 C C . LEU A 1 110 ? 16.188 -16.656 -15.25 1 93.94 110 LEU A C 1
ATOM 821 O O . LEU A 1 110 ? 15.969 -15.539 -14.781 1 93.94 110 LEU A O 1
ATOM 825 N N . ASP A 1 111 ? 16.078 -16.875 -16.547 1 91.75 111 ASP A N 1
ATOM 826 C CA . ASP A 1 111 ? 15.555 -15.875 -17.469 1 91.75 111 ASP A CA 1
ATOM 827 C C . ASP A 1 111 ? 14.023 -15.922 -17.516 1 91.75 111 ASP A C 1
ATOM 829 O O . ASP A 1 111 ? 13.398 -15.188 -18.281 1 91.75 111 ASP A O 1
ATOM 833 N N . LEU A 1 112 ? 13.461 -16.844 -16.766 1 92.12 112 LEU A N 1
ATOM 834 C CA . LEU A 1 112 ? 12.023 -17.016 -16.609 1 92.12 112 LEU A CA 1
ATOM 835 C C . LEU A 1 112 ? 11.406 -17.656 -17.844 1 92.12 112 LEU A C 1
ATOM 837 O O . LEU A 1 112 ? 10.242 -17.422 -18.172 1 92.12 112 LEU A O 1
ATOM 841 N N . THR A 1 113 ? 12.25 -18.391 -18.578 1 93.19 113 THR A N 1
ATOM 842 C CA . THR A 1 113 ? 11.766 -19.156 -19.719 1 93.19 113 THR A CA 1
ATOM 843 C C . THR A 1 113 ? 11.328 -20.562 -19.281 1 93.19 113 THR A C 1
ATOM 845 O O . THR A 1 113 ? 12.141 -21.344 -18.797 1 93.19 113 THR A O 1
ATOM 848 N N . PRO A 1 114 ? 10.109 -20.875 -19.531 1 94.88 114 PRO A N 1
ATOM 849 C CA . PRO A 1 114 ? 9.656 -22.219 -19.172 1 94.88 114 PRO A CA 1
ATOM 850 C C . PRO A 1 114 ? 10.281 -23.312 -20.047 1 94.88 114 PRO A C 1
ATOM 852 O O . PRO A 1 114 ? 10.406 -23.125 -21.266 1 94.88 114 PRO A O 1
ATOM 855 N N . LEU A 1 115 ? 10.711 -24.359 -19.5 1 96.12 115 LEU A N 1
ATOM 856 C CA . LEU A 1 115 ? 11.266 -25.516 -20.203 1 96.12 115 LEU A CA 1
ATOM 857 C C . LEU A 1 115 ? 10.258 -26.656 -20.25 1 96.12 115 LEU A C 1
ATOM 859 O O . LEU A 1 115 ? 10.266 -27.453 -21.188 1 96.12 115 LEU A O 1
ATOM 863 N N . GLY A 1 116 ? 9.469 -26.75 -19.234 1 96.69 116 GLY A N 1
ATOM 864 C CA . GLY A 1 116 ? 8.438 -27.766 -19.094 1 96.69 116 GLY A CA 1
ATOM 865 C C . GLY A 1 116 ? 7.355 -27.391 -18.094 1 96.69 116 GLY A C 1
ATOM 866 O O . GLY A 1 116 ? 7.578 -26.578 -17.203 1 96.69 116 GLY A O 1
ATOM 867 N N . GLU A 1 117 ? 6.238 -27.953 -18.344 1 95.75 117 GLU A N 1
ATOM 868 C CA . GLU A 1 117 ? 5.105 -27.703 -17.453 1 95.75 117 GLU A CA 1
ATOM 869 C C . GLU A 1 117 ? 4.227 -28.938 -17.328 1 95.75 117 GLU A C 1
ATOM 871 O O . GLU A 1 117 ? 4.191 -29.781 -18.219 1 95.75 117 GLU A O 1
ATOM 876 N N . SER A 1 118 ? 3.619 -29.062 -16.203 1 94.31 118 SER A N 1
ATOM 877 C CA . SER A 1 118 ? 2.65 -30.125 -15.93 1 94.31 118 SER A CA 1
ATOM 878 C C . SER A 1 118 ? 1.475 -29.594 -15.109 1 94.31 118 SER A C 1
ATOM 880 O O . SER A 1 118 ? 1.659 -28.781 -14.203 1 94.31 118 SER A O 1
ATOM 882 N N . SER A 1 119 ? 0.328 -29.922 -15.57 1 92.19 119 SER A N 1
ATOM 883 C CA . SER A 1 119 ? -0.894 -29.625 -14.836 1 92.19 119 SER A CA 1
ATOM 884 C C . SER A 1 119 ? -1.57 -30.891 -14.336 1 92.19 119 SER A C 1
ATOM 886 O O . SER A 1 119 ? -1.778 -31.828 -15.109 1 92.19 119 SER A O 1
ATOM 888 N N . VAL A 1 120 ? -1.905 -30.906 -13.078 1 91.25 120 VAL A N 1
ATOM 889 C CA . VAL A 1 120 ? -2.486 -32.094 -12.469 1 91.25 120 VAL A CA 1
ATOM 890 C C . VAL A 1 120 ? -3.836 -31.75 -11.844 1 91.25 120 VAL A C 1
ATOM 892 O O . VAL A 1 120 ? -3.938 -30.812 -11.047 1 91.25 120 VAL A O 1
ATOM 895 N N . GLU A 1 121 ? -4.879 -32.469 -12.273 1 87.56 121 GLU A N 1
ATOM 896 C CA . GLU A 1 121 ? -6.148 -32.406 -11.555 1 87.56 121 GLU A CA 1
ATOM 897 C C . GLU A 1 121 ? -6.062 -33.094 -10.203 1 87.56 121 GLU A C 1
ATOM 899 O O . GLU A 1 121 ? -5.602 -34.25 -10.125 1 87.56 121 GLU A O 1
ATOM 904 N N . TRP A 1 122 ? -6.395 -32.375 -9.25 1 79 122 TRP A N 1
ATOM 905 C CA . TRP A 1 122 ? -6.23 -32.875 -7.891 1 79 122 TRP A CA 1
ATOM 906 C C . TRP A 1 122 ? -7.273 -32.281 -6.953 1 79 122 TRP A C 1
ATOM 908 O O . TRP A 1 122 ? -7.559 -31.078 -7.02 1 79 122 TRP A O 1
ATOM 918 N N . THR A 1 123 ? -7.977 -33.219 -6.297 1 70.69 123 THR A N 1
ATOM 919 C CA . THR A 1 123 ? -8.891 -32.75 -5.266 1 70.69 123 THR A CA 1
ATOM 920 C C . THR A 1 123 ? -8.141 -32.5 -3.957 1 70.69 123 THR A C 1
ATOM 922 O O . THR A 1 123 ? -7.508 -33.406 -3.412 1 70.69 123 THR A O 1
ATOM 925 N N . LEU A 1 124 ? -8.039 -31.203 -3.701 1 63.25 124 LEU A N 1
ATOM 926 C CA . LEU A 1 124 ? -7.285 -30.812 -2.514 1 63.25 124 LEU A CA 1
ATOM 927 C C . LEU A 1 124 ? -7.988 -31.297 -1.246 1 63.25 124 LEU A C 1
ATOM 929 O O . LEU A 1 124 ? -9.016 -30.734 -0.854 1 63.25 124 LEU A O 1
ATOM 933 N N . SER A 1 125 ? -7.891 -32.688 -1.016 1 61.75 125 SER A N 1
ATOM 934 C CA . SER A 1 125 ? -8.414 -33.281 0.212 1 61.75 125 SER A CA 1
ATOM 935 C C . SER A 1 125 ? -7.656 -32.781 1.435 1 61.75 125 SER A C 1
ATOM 937 O O . SER A 1 125 ? -6.652 -32.094 1.303 1 61.75 125 SER A O 1
ATOM 939 N N . ASP A 1 126 ? -8.18 -33 2.689 1 60.44 126 ASP A N 1
ATOM 940 C CA . ASP A 1 126 ? -7.664 -32.594 3.99 1 60.44 126 ASP A CA 1
ATOM 941 C C . ASP A 1 126 ? -6.238 -33.094 4.203 1 60.44 126 ASP A C 1
ATOM 943 O O . ASP A 1 126 ? -5.562 -32.656 5.148 1 60.44 126 ASP A O 1
ATOM 947 N N . ASP A 1 127 ? -5.676 -33.719 3.232 1 72.88 127 ASP A N 1
ATOM 948 C CA . ASP A 1 127 ? -4.336 -34.188 3.549 1 72.88 127 ASP A CA 1
ATOM 949 C C . ASP A 1 127 ? -3.271 -33.375 2.824 1 72.88 127 ASP A C 1
ATOM 951 O O . ASP A 1 127 ? -2.883 -33.688 1.701 1 72.88 127 ASP A O 1
ATOM 955 N N . THR A 1 128 ? -2.799 -32.375 3.422 1 76.19 128 THR A N 1
ATOM 956 C CA . THR A 1 128 ? -1.812 -31.438 2.891 1 76.19 128 THR A CA 1
ATOM 957 C C . THR A 1 128 ? -0.519 -32.156 2.533 1 76.19 128 THR A C 1
ATOM 959 O O . THR A 1 128 ? 0.089 -31.875 1.497 1 76.19 128 THR A O 1
ATOM 962 N N . ALA A 1 129 ? -0.179 -33.156 3.342 1 81.69 129 ALA A N 1
ATOM 963 C CA . ALA A 1 129 ? 1.063 -33.875 3.105 1 81.69 129 ALA A CA 1
ATOM 964 C C . ALA A 1 129 ? 0.994 -34.656 1.805 1 81.69 129 ALA A C 1
ATOM 966 O O . ALA A 1 129 ? 1.979 -34.75 1.067 1 81.69 129 ALA A O 1
ATOM 967 N N . ARG A 1 130 ? -0.164 -35.219 1.539 1 85.12 130 ARG A N 1
ATOM 968 C CA . ARG A 1 130 ? -0.345 -35.969 0.305 1 85.12 130 ARG A CA 1
ATOM 969 C C . ARG A 1 130 ? -0.253 -35.062 -0.916 1 85.12 130 ARG A C 1
ATOM 971 O O . ARG A 1 130 ? 0.318 -35.438 -1.939 1 85.12 130 ARG A O 1
ATOM 978 N N . THR A 1 131 ? -0.854 -33.938 -0.805 1 85 131 THR A N 1
ATOM 979 C CA . THR A 1 131 ? -0.767 -32.969 -1.886 1 85 131 THR A CA 1
ATOM 980 C C . THR A 1 131 ? 0.683 -32.562 -2.135 1 85 131 THR A C 1
ATOM 982 O O . THR A 1 131 ? 1.126 -32.5 -3.283 1 85 131 THR A O 1
ATOM 985 N N . CYS A 1 132 ? 1.407 -32.375 -1.073 1 90 132 CYS A N 1
ATOM 986 C CA . CYS A 1 132 ? 2.811 -31.984 -1.18 1 90 132 CYS A CA 1
ATOM 987 C C . CYS A 1 132 ? 3.627 -33.094 -1.846 1 90 132 CYS A C 1
ATOM 989 O O . CYS A 1 132 ? 4.473 -32.812 -2.697 1 90 132 CYS A O 1
ATOM 991 N N . GLU A 1 133 ? 3.324 -34.312 -1.448 1 92.88 133 GLU A N 1
ATOM 992 C CA . GLU A 1 133 ? 4.027 -35.438 -2.041 1 92.88 133 GLU A CA 1
ATOM 993 C C . GLU A 1 133 ? 3.77 -35.531 -3.541 1 92.88 133 GLU A C 1
ATOM 995 O O . GLU A 1 133 ? 4.684 -35.812 -4.32 1 92.88 133 GLU A O 1
ATOM 1000 N N . ARG A 1 134 ? 2.578 -35.312 -3.865 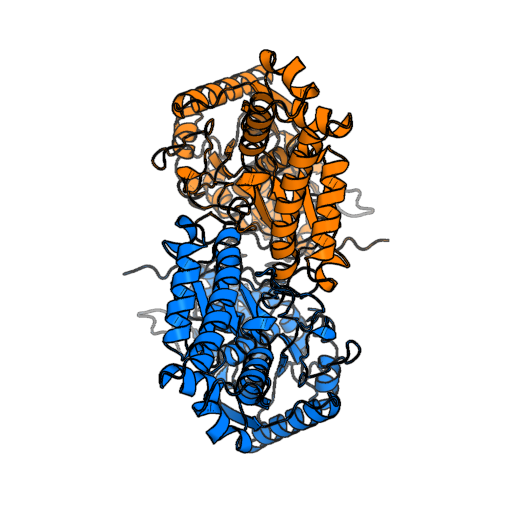1 92.44 134 ARG A N 1
ATOM 1001 C CA . ARG A 1 134 ? 2.225 -35.344 -5.281 1 92.44 134 ARG A CA 1
ATOM 1002 C C . ARG A 1 134 ? 2.916 -34.25 -6.055 1 92.44 134 ARG A C 1
ATOM 1004 O O . ARG A 1 134 ? 3.381 -34.469 -7.176 1 92.44 134 ARG A O 1
ATOM 1011 N N . MET A 1 135 ? 2.926 -33.094 -5.512 1 93.94 135 MET A N 1
ATOM 1012 C CA . MET A 1 135 ? 3.613 -31.969 -6.141 1 93.94 135 MET A CA 1
ATOM 1013 C C . MET A 1 135 ? 5.098 -32.25 -6.312 1 93.94 135 MET A C 1
ATOM 1015 O O . MET A 1 135 ? 5.66 -32.062 -7.391 1 93.94 135 MET A O 1
ATOM 1019 N N . ALA A 1 136 ? 5.711 -32.781 -5.258 1 96.38 136 ALA A N 1
ATOM 1020 C CA . ALA A 1 136 ? 7.133 -33.125 -5.301 1 96.38 136 ALA A CA 1
ATOM 1021 C C . ALA A 1 136 ? 7.418 -34.156 -6.363 1 96.38 136 ALA A C 1
ATOM 1023 O O . ALA A 1 136 ? 8.406 -34.062 -7.098 1 96.38 136 ALA A O 1
ATOM 1024 N N . ALA A 1 137 ? 6.566 -35.094 -6.398 1 96.56 137 ALA A N 1
ATOM 1025 C CA . ALA A 1 137 ? 6.727 -36.156 -7.395 1 96.56 137 ALA A CA 1
ATOM 1026 C C . ALA A 1 137 ? 6.656 -35.594 -8.812 1 96.56 137 ALA A C 1
ATOM 1028 O O . ALA A 1 137 ? 7.41 -36 -9.695 1 96.56 137 ALA A O 1
ATOM 1029 N N . GLN A 1 138 ? 5.75 -34.719 -8.992 1 96.31 138 GLN A N 1
ATOM 1030 C CA . GLN A 1 138 ? 5.621 -34.094 -10.297 1 96.31 138 GLN A CA 1
ATOM 1031 C C . GLN A 1 138 ? 6.855 -33.25 -10.633 1 96.31 138 GLN A C 1
ATOM 1033 O O . GLN A 1 138 ? 7.273 -33.188 -11.789 1 96.31 138 GLN A O 1
ATOM 1038 N N . MET A 1 139 ? 7.371 -32.562 -9.672 1 97.44 139 MET A N 1
ATOM 1039 C CA . MET A 1 139 ? 8.609 -31.797 -9.859 1 97.44 139 MET A CA 1
ATOM 1040 C C . MET A 1 139 ? 9.75 -32.719 -10.281 1 97.44 139 MET A C 1
ATOM 1042 O O . MET A 1 139 ? 10.469 -32.406 -11.234 1 97.44 139 MET A O 1
ATOM 1046 N N . GLU A 1 140 ? 9.867 -33.844 -9.656 1 97.25 140 GLU A N 1
ATOM 1047 C CA . GLU A 1 140 ? 10.922 -34.812 -9.969 1 97.25 140 GLU A CA 1
ATOM 1048 C C . GLU A 1 140 ? 10.758 -35.375 -11.383 1 97.25 140 GLU A C 1
ATOM 1050 O O . GLU A 1 140 ? 11.75 -35.562 -12.086 1 97.25 140 GLU A O 1
ATOM 1055 N N . THR A 1 141 ? 9.555 -35.594 -11.688 1 97 141 THR A N 1
ATOM 1056 C CA . THR A 1 141 ? 9.281 -36.062 -13.039 1 97 141 THR A CA 1
ATOM 1057 C C . THR A 1 141 ? 9.734 -35.062 -14.078 1 97 141 THR A C 1
ATOM 1059 O O . THR A 1 141 ? 10.391 -35.406 -15.062 1 97 141 THR A O 1
ATOM 1062 N N . LEU A 1 142 ? 9.43 -33.812 -13.852 1 96.88 142 LEU A N 1
ATOM 1063 C CA . LEU A 1 142 ? 9.82 -32.75 -14.781 1 96.88 142 LEU A CA 1
ATOM 1064 C C . LEU A 1 142 ? 11.344 -32.625 -14.859 1 96.88 142 LEU A C 1
ATOM 1066 O O . LEU A 1 142 ? 11.898 -32.406 -15.938 1 96.88 142 LEU A O 1
ATOM 1070 N N . ILE A 1 143 ? 11.961 -32.719 -13.719 1 96.38 143 ILE A N 1
ATOM 1071 C CA . ILE A 1 143 ? 13.414 -32.656 -13.656 1 96.38 143 ILE A CA 1
ATOM 1072 C C . ILE A 1 143 ? 14.016 -33.781 -14.492 1 96.38 143 ILE A C 1
ATOM 1074 O O . ILE A 1 143 ? 14.898 -33.562 -15.328 1 96.38 143 ILE A O 1
ATOM 1078 N N . SER A 1 144 ? 13.508 -34.969 -14.305 1 96.69 144 SER A N 1
ATOM 1079 C CA . SER A 1 144 ? 14.016 -36.156 -15 1 96.69 144 SER A CA 1
ATOM 1080 C C . SER A 1 144 ? 13.789 -36.031 -16.5 1 96.69 144 SER A C 1
ATOM 1082 O O . SER A 1 144 ? 14.656 -36.406 -17.297 1 96.69 144 SER A O 1
ATOM 1084 N N . ASP A 1 145 ? 12.672 -35.531 -16.859 1 96.62 145 ASP A N 1
ATOM 1085 C CA . ASP A 1 145 ? 12.289 -35.438 -18.266 1 96.62 145 ASP A CA 1
ATOM 1086 C C . ASP A 1 145 ? 13.148 -34.406 -19 1 96.62 145 ASP A C 1
ATOM 1088 O O . ASP A 1 145 ? 13.188 -34.406 -20.234 1 96.62 145 ASP A O 1
ATOM 1092 N N . HIS A 1 146 ? 13.812 -33.562 -18.297 1 95.88 146 HIS A N 1
ATOM 1093 C CA . HIS A 1 146 ? 14.609 -32.531 -18.922 1 95.88 146 HIS A CA 1
ATOM 1094 C C . HIS A 1 146 ? 16.094 -32.688 -18.578 1 95.88 146 HIS A C 1
ATOM 1096 O O . HIS A 1 146 ? 16.766 -31.688 -18.266 1 95.88 146 HIS A O 1
ATOM 1102 N N . ARG A 1 147 ? 16.531 -33.906 -18.5 1 93.44 147 ARG A N 1
ATOM 1103 C CA . ARG A 1 147 ? 17.938 -34.312 -18.375 1 93.44 147 ARG A CA 1
ATOM 1104 C C . 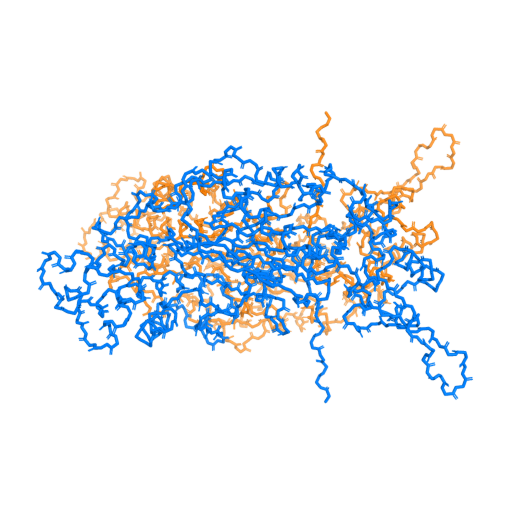ARG A 1 147 ? 18.484 -33.906 -17 1 93.44 147 ARG A C 1
ATOM 1106 O O . ARG A 1 147 ? 19.656 -33.531 -16.891 1 93.44 147 ARG A O 1
ATOM 1113 N N . SER A 1 148 ? 17.719 -33.719 -16.031 1 90.25 148 SER A N 1
ATOM 1114 C CA . SER A 1 148 ? 18.047 -33.594 -14.617 1 90.25 148 SER A CA 1
ATOM 1115 C C . SER A 1 148 ? 18.922 -32.375 -14.352 1 90.25 148 SER A C 1
ATOM 1117 O O . SER A 1 148 ? 19.969 -32.5 -13.711 1 90.25 148 SER A O 1
ATOM 1119 N N . PRO A 1 149 ? 18.438 -31.25 -14.758 1 92.5 149 PRO A N 1
ATOM 1120 C CA . PRO A 1 149 ? 19.203 -30.047 -14.414 1 92.5 149 PRO A CA 1
ATOM 1121 C C . PRO A 1 149 ? 19.281 -29.812 -12.906 1 92.5 149 PRO A C 1
ATOM 1123 O O . PRO A 1 149 ? 18.438 -30.312 -12.156 1 92.5 149 PRO A O 1
ATOM 1126 N N . THR A 1 150 ? 20.297 -29.078 -12.5 1 89.94 150 THR A N 1
ATOM 1127 C CA . THR A 1 150 ? 20.375 -28.672 -11.102 1 89.94 150 THR A CA 1
ATOM 1128 C C . THR A 1 150 ? 19.328 -27.594 -10.789 1 89.94 150 THR A C 1
ATOM 1130 O O . THR A 1 150 ? 19.219 -26.609 -11.523 1 89.94 150 THR A O 1
ATOM 1133 N N . ILE A 1 151 ? 18.578 -27.812 -9.727 1 94.38 151 ILE A N 1
ATOM 1134 C CA . ILE A 1 151 ? 17.547 -26.875 -9.32 1 94.38 151 ILE A CA 1
ATOM 1135 C C . ILE A 1 151 ? 18.078 -25.953 -8.234 1 94.38 151 ILE A C 1
ATOM 1137 O O . ILE A 1 151 ? 18.594 -26.406 -7.215 1 94.38 151 ILE A O 1
ATOM 1141 N N . TRP A 1 152 ? 17.891 -24.625 -8.469 1 93.38 152 TRP A N 1
ATOM 1142 C CA . TRP A 1 152 ? 18.453 -23.656 -7.539 1 93.38 152 TRP A CA 1
ATOM 1143 C C . TRP A 1 152 ? 17.422 -23.234 -6.492 1 93.38 152 TRP A C 1
ATOM 1145 O O . TRP A 1 152 ? 17.781 -22.703 -5.441 1 93.38 152 TRP A O 1
ATOM 1155 N N . GLY A 1 153 ? 16.188 -23.5 -6.766 1 94.25 153 GLY A N 1
ATOM 1156 C CA . GLY A 1 153 ? 15.156 -23.125 -5.816 1 94.25 153 GLY A CA 1
ATOM 1157 C C . GLY A 1 153 ? 13.758 -23.438 -6.297 1 94.25 153 GLY A C 1
ATOM 1158 O O . GLY A 1 153 ? 13.555 -23.766 -7.473 1 94.25 153 GLY A O 1
ATOM 1159 N N . ILE A 1 154 ? 12.805 -23.375 -5.348 1 95.94 154 ILE A N 1
ATOM 1160 C CA . ILE A 1 154 ? 11.406 -23.688 -5.621 1 95.94 154 ILE A CA 1
ATOM 1161 C C . ILE A 1 154 ? 10.516 -22.562 -5.09 1 95.94 154 ILE A C 1
ATOM 1163 O O . ILE A 1 154 ? 10.727 -22.047 -3.988 1 95.94 154 ILE A O 1
ATOM 1167 N N . GLY A 1 155 ? 9.641 -22.094 -5.934 1 96.25 155 GLY A N 1
ATOM 1168 C CA . GLY A 1 155 ? 8.562 -21.219 -5.5 1 96.25 155 GLY A CA 1
ATOM 1169 C C . GLY A 1 155 ? 7.223 -21.922 -5.414 1 96.25 155 GLY A C 1
ATOM 1170 O O . GLY A 1 155 ? 6.871 -22.703 -6.297 1 96.25 155 GLY A O 1
ATOM 1171 N N . LEU A 1 156 ? 6.5 -21.703 -4.289 1 95.12 156 LEU A N 1
ATOM 1172 C CA . LEU A 1 156 ? 5.184 -22.297 -4.09 1 95.12 156 LEU A CA 1
ATOM 1173 C C . LEU A 1 156 ? 4.109 -21.219 -3.969 1 95.12 156 LEU A C 1
ATOM 1175 O O . LEU A 1 156 ? 4.27 -20.25 -3.211 1 95.12 156 LEU A O 1
ATOM 1179 N N . GLY A 1 157 ? 3.068 -21.328 -4.781 1 93.75 157 GLY A N 1
ATOM 1180 C CA . GLY A 1 157 ? 1.874 -20.516 -4.668 1 93.75 157 GLY A CA 1
ATOM 1181 C C . GLY A 1 157 ? 0.691 -21.25 -4.078 1 93.75 157 GLY A C 1
ATOM 1182 O O . GLY A 1 157 ? 0.14 -22.156 -4.707 1 93.75 157 GLY A O 1
ATOM 1183 N N . MET A 1 158 ? 0.269 -20.797 -2.936 1 89 158 MET A N 1
ATOM 1184 C CA . MET A 1 158 ? -0.805 -21.484 -2.223 1 89 158 MET A CA 1
ATOM 1185 C C . MET A 1 158 ? -2.107 -20.703 -2.311 1 89 158 MET A C 1
ATOM 1187 O O . MET A 1 158 ? -2.094 -19.469 -2.32 1 89 158 MET A O 1
ATOM 1191 N N . PRO A 1 159 ? -3.242 -21.344 -2.359 1 85.62 159 PRO A N 1
ATOM 1192 C CA . PRO A 1 159 ? -4.543 -20.672 -2.453 1 85.62 159 PRO A CA 1
ATOM 1193 C C . PRO A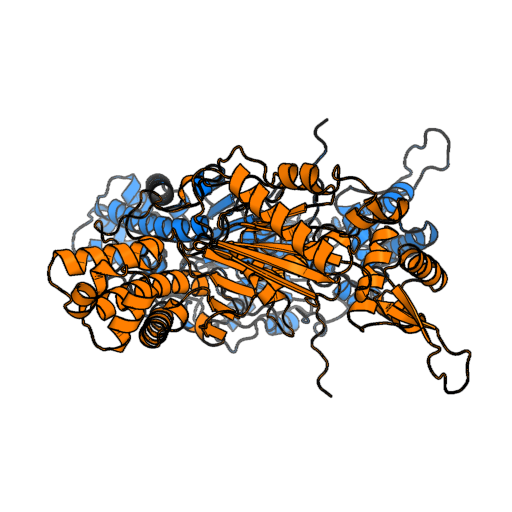 1 159 ? -5.035 -20.141 -1.105 1 85.62 159 PRO A C 1
ATOM 1195 O O . PRO A 1 159 ? -6.188 -20.391 -0.732 1 85.62 159 PRO A O 1
ATOM 1198 N N . ALA A 1 160 ? -4.156 -19.562 -0.321 1 82.5 160 ALA A N 1
ATOM 1199 C CA . ALA A 1 160 ? -4.457 -18.984 0.989 1 82.5 160 ALA A CA 1
ATOM 1200 C C . ALA A 1 160 ? -3.381 -18 1.411 1 82.5 160 ALA A C 1
ATOM 1202 O O . ALA A 1 160 ? -2.266 -18.016 0.882 1 82.5 160 ALA A O 1
ATOM 1203 N N . PRO A 1 161 ? -3.783 -17.156 2.359 1 86 161 PRO A N 1
ATOM 1204 C CA . PRO A 1 161 ? -2.721 -16.328 2.922 1 86 161 PRO A CA 1
ATOM 1205 C C . PRO A 1 161 ? -1.627 -17.141 3.605 1 86 161 PRO A C 1
ATOM 1207 O O . PRO A 1 161 ? -1.922 -18.125 4.277 1 86 161 PRO A O 1
ATOM 1210 N N . VAL A 1 162 ? -0.41 -16.734 3.352 1 86.56 162 VAL A N 1
ATOM 1211 C CA . VAL A 1 162 ? 0.739 -17.484 3.854 1 86.56 162 VAL A CA 1
ATOM 1212 C C . VAL A 1 162 ? 1.688 -16.547 4.59 1 86.56 162 VAL A C 1
ATOM 1214 O O . VAL A 1 162 ? 1.967 -15.438 4.113 1 86.56 162 VAL A O 1
ATOM 1217 N N . ASP A 1 163 ? 2.023 -17.016 5.762 1 85.5 163 ASP A N 1
ATOM 1218 C CA . ASP A 1 163 ? 3.156 -16.344 6.391 1 85.5 163 ASP A CA 1
ATOM 1219 C C . ASP A 1 163 ? 4.465 -16.703 5.688 1 85.5 163 ASP A C 1
ATOM 1221 O O . ASP A 1 163 ? 4.965 -17.828 5.816 1 85.5 163 ASP A O 1
ATOM 1225 N N . VAL A 1 164 ? 5.027 -15.75 5.004 1 83.44 164 VAL A N 1
ATOM 1226 C CA . VAL A 1 164 ? 6.148 -16.016 4.105 1 83.44 164 VAL A CA 1
ATOM 1227 C C . VAL A 1 164 ? 7.402 -16.328 4.918 1 83.44 164 VAL A C 1
ATOM 1229 O O . VAL A 1 164 ? 8.359 -16.906 4.398 1 83.44 164 VAL A O 1
ATOM 1232 N N . THR A 1 165 ? 7.391 -15.906 6.18 1 78.94 165 THR A N 1
ATOM 1233 C CA . THR A 1 165 ? 8.539 -16.172 7.035 1 78.94 165 THR A CA 1
ATOM 1234 C C . THR A 1 165 ? 8.508 -17.594 7.57 1 78.94 165 THR A C 1
ATOM 1236 O O . THR A 1 165 ? 9.539 -18.281 7.605 1 78.94 165 THR A O 1
ATOM 1239 N N . THR A 1 166 ? 7.289 -18.109 7.871 1 78.31 166 THR A N 1
ATOM 1240 C CA . THR A 1 166 ? 7.195 -19.422 8.5 1 78.31 166 THR A CA 1
ATOM 1241 C C . THR A 1 166 ? 6.75 -20.484 7.488 1 78.31 166 THR A C 1
ATOM 1243 O O . THR A 1 166 ? 6.926 -21.672 7.711 1 78.31 166 THR A O 1
ATOM 1246 N N . GLY A 1 167 ? 6.188 -19.969 6.402 1 80 167 GLY A N 1
ATOM 1247 C CA . GLY A 1 167 ? 5.648 -20.891 5.414 1 80 167 GLY A CA 1
ATOM 1248 C C . GLY A 1 167 ? 4.332 -21.516 5.84 1 80 167 GLY A C 1
ATOM 1249 O O . GLY A 1 167 ? 3.889 -22.516 5.258 1 80 167 GLY A O 1
ATOM 1250 N N . ARG A 1 168 ? 3.736 -20.984 6.895 1 78.44 168 ARG A N 1
ATOM 1251 C CA . ARG A 1 168 ? 2.49 -21.516 7.441 1 78.44 168 ARG A CA 1
ATOM 1252 C C . ARG A 1 168 ? 1.294 -20.703 6.957 1 78.44 168 ARG A C 1
ATOM 1254 O O . ARG A 1 168 ? 1.434 -19.531 6.605 1 78.44 168 ARG A O 1
ATOM 1261 N N . SER A 1 169 ? 0.22 -21.469 6.879 1 75.81 169 SER A N 1
ATOM 1262 C CA . SER A 1 169 ? -1.016 -20.781 6.52 1 75.81 169 SER A CA 1
ATOM 1263 C C . SER A 1 169 ? -1.491 -19.875 7.648 1 75.81 169 SER A C 1
ATOM 1265 O O . SER A 1 169 ? -1.343 -20.219 8.828 1 75.81 169 SER A O 1
ATOM 1267 N N . ARG A 1 170 ? -1.914 -18.641 7.527 1 65 170 ARG A N 1
ATOM 1268 C CA . ARG A 1 170 ? -2.377 -17.719 8.555 1 65 170 ARG A CA 1
ATOM 1269 C C . ARG A 1 170 ? -3.871 -17.891 8.812 1 65 170 ARG A C 1
ATOM 1271 O O . ARG A 1 170 ? -4.363 -17.531 9.883 1 65 170 ARG A O 1
ATOM 1278 N N . ASP A 1 171 ? -4.762 -18.188 7.828 1 59.47 171 ASP A N 1
ATOM 1279 C CA . ASP A 1 171 ? -6.188 -18.25 8.141 1 59.47 171 ASP A CA 1
ATOM 1280 C C . ASP A 1 171 ? -6.77 -19.625 7.789 1 59.47 171 ASP A C 1
ATOM 1282 O O . ASP A 1 171 ? -6.711 -20.047 6.633 1 59.47 171 ASP A O 1
ATOM 1286 N N . PRO A 1 172 ? -7.117 -20.406 8.891 1 48.31 172 PRO A N 1
ATOM 1287 C CA . PRO A 1 172 ? -7.77 -21.672 8.594 1 48.31 172 PRO A CA 1
ATOM 1288 C C . PRO A 1 172 ? -9.039 -21.5 7.762 1 48.31 172 PRO A C 1
ATOM 1290 O O . PRO A 1 172 ? -9.469 -22.438 7.074 1 48.31 172 PRO A O 1
ATOM 1293 N N . VAL A 1 173 ? -9.852 -20.438 8.156 1 46.03 173 VAL A N 1
ATOM 1294 C CA . VAL A 1 173 ? -11.227 -20.516 7.691 1 46.03 173 VAL A CA 1
ATOM 1295 C C . VAL A 1 173 ? -11.258 -20.578 6.168 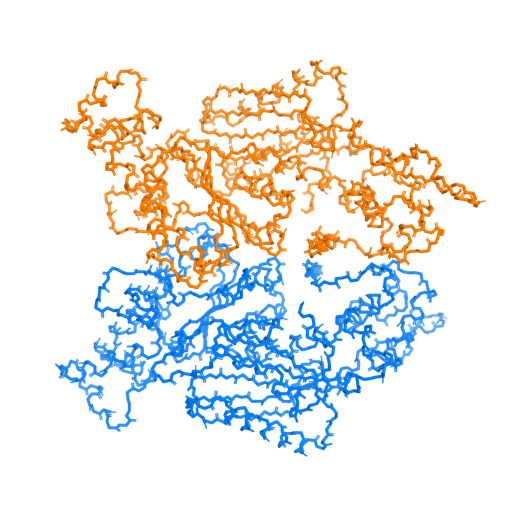1 46.03 173 VAL A C 1
ATOM 1297 O O . VAL A 1 173 ? -12.281 -20.938 5.574 1 46.03 173 VAL A O 1
ATOM 1300 N N . ILE A 1 174 ? -10.43 -19.781 5.594 1 46.06 174 ILE A N 1
ATOM 1301 C CA . ILE A 1 174 ? -10.82 -19.484 4.223 1 46.06 174 ILE A CA 1
ATOM 1302 C C . ILE A 1 174 ? -10.922 -20.781 3.428 1 46.06 174 ILE A C 1
ATOM 1304 O O . ILE A 1 174 ? -11.109 -20.766 2.207 1 46.06 174 ILE A O 1
ATOM 1308 N N . ALA A 1 175 ? -10.234 -21.828 3.764 1 42.22 175 ALA A N 1
ATOM 1309 C CA . ALA A 1 175 ? -10.305 -22.875 2.75 1 42.22 175 ALA A CA 1
ATOM 1310 C C . ALA A 1 175 ? -11.727 -23.422 2.615 1 42.22 175 ALA A C 1
ATOM 1312 O O . ALA A 1 175 ? -12.328 -23.844 3.6 1 42.22 175 ALA A O 1
ATOM 1313 N N . GLY A 1 176 ? -12.5 -22.828 1.838 1 40.47 176 GLY A N 1
ATOM 1314 C CA . GLY A 1 176 ? -13.82 -23.219 1.374 1 40.47 176 GLY A CA 1
ATOM 1315 C C . GLY A 1 176 ? -14.148 -24.672 1.647 1 40.47 176 GLY A C 1
ATOM 1316 O O . GLY A 1 176 ? -13.305 -25.422 2.135 1 40.47 176 GLY A O 1
ATOM 1317 N N . ALA A 1 177 ? -15.523 -25.094 1.471 1 40.16 177 ALA A N 1
ATOM 1318 C CA . ALA A 1 177 ? -16.125 -26.422 1.555 1 40.16 177 ALA A CA 1
ATOM 1319 C C . ALA A 1 177 ? -15.195 -27.484 0.992 1 40.16 177 ALA A C 1
ATOM 1321 O O . ALA A 1 177 ? -15.141 -28.594 1.508 1 40.16 177 ALA A O 1
ATOM 1322 N N . LYS A 1 178 ? -14.82 -27.188 -0.139 1 46.59 178 LYS A N 1
ATOM 1323 C CA . LYS A 1 178 ? -13.922 -28.094 -0.849 1 46.59 178 LYS A CA 1
ATOM 1324 C C . LYS A 1 178 ? -12.461 -27.719 -0.614 1 46.59 178 LYS A C 1
ATOM 1326 O O . LYS A 1 178 ? -11.562 -28.266 -1.258 1 46.59 178 LYS A O 1
ATOM 1331 N N . GLY A 1 179 ? -12.156 -26.734 0.378 1 48.22 179 GLY A N 1
ATOM 1332 C CA . GLY A 1 179 ? -10.898 -26.016 0.355 1 48.22 179 GLY A CA 1
ATOM 1333 C C . GLY A 1 179 ? -9.797 -26.703 1.144 1 48.22 179 GLY A C 1
ATOM 1334 O O . GLY A 1 179 ? -10.07 -27.609 1.933 1 48.22 179 GLY A O 1
ATOM 1335 N N . ILE A 1 180 ? -8.617 -26.625 0.685 1 52.34 180 ILE A N 1
ATOM 1336 C CA . ILE A 1 180 ? -7.352 -27.094 1.217 1 52.34 180 ILE A CA 1
ATOM 1337 C C . ILE A 1 180 ? -7.203 -26.672 2.674 1 52.34 180 ILE A C 1
ATOM 1339 O O . ILE A 1 180 ? -7.277 -25.484 2.986 1 52.34 180 ILE A O 1
ATOM 1343 N N . ARG A 1 181 ? -7.602 -27.609 3.533 1 59.41 181 ARG A N 1
ATOM 1344 C CA . ARG A 1 181 ? -7.297 -27.297 4.926 1 59.41 181 ARG A CA 1
ATOM 1345 C C . ARG A 1 181 ? -5.797 -27.359 5.184 1 59.41 181 ARG A C 1
ATOM 1347 O O . ARG A 1 181 ? -5.223 -28.438 5.328 1 59.41 181 ARG A O 1
ATOM 1354 N N . TRP A 1 182 ? -5.152 -26.375 4.785 1 65.75 182 TRP A N 1
ATOM 1355 C CA . TRP A 1 182 ? -3.771 -26.266 5.238 1 65.75 182 TRP A CA 1
ATOM 1356 C C . TRP A 1 182 ? -3.715 -25.812 6.699 1 65.75 182 TRP A C 1
ATOM 1358 O O . TRP A 1 182 ? -4.023 -24.672 7.02 1 65.75 182 TRP A O 1
ATOM 1368 N N . PRO A 1 183 ? -3.537 -26.922 7.555 1 67.31 183 PRO A N 1
ATOM 1369 C CA . PRO A 1 183 ? -3.5 -26.547 8.969 1 67.31 183 PRO A CA 1
ATOM 1370 C C . PRO A 1 183 ? -2.473 -25.453 9.258 1 67.31 183 PRO A C 1
ATOM 1372 O O . PRO A 1 183 ? -1.407 -25.422 8.641 1 67.31 183 PRO A O 1
ATOM 1375 N N . ARG A 1 184 ? -2.803 -24.578 10.148 1 68.5 184 ARG A N 1
ATOM 1376 C CA . ARG A 1 184 ? -1.913 -23.5 10.555 1 68.5 184 ARG A CA 1
ATOM 1377 C C . ARG A 1 184 ? -0.572 -24.047 11.031 1 68.5 184 ARG A C 1
ATOM 1379 O O . ARG A 1 184 ? 0.437 -23.344 11.008 1 68.5 184 ARG A O 1
ATOM 1386 N N . THR A 1 185 ? -0.593 -25.297 11.297 1 71.56 185 THR A N 1
ATOM 1387 C CA . THR A 1 185 ? 0.597 -25.875 11.914 1 71.56 185 THR A CA 1
ATOM 1388 C C . THR A 1 185 ? 1.521 -26.469 10.852 1 71.56 185 THR A C 1
ATOM 1390 O O . THR A 1 185 ? 2.682 -26.766 11.133 1 71.56 185 THR A O 1
ATOM 1393 N N . PHE A 1 186 ? 1.011 -26.578 9.719 1 81.44 186 PHE A N 1
ATOM 1394 C CA . PHE A 1 186 ? 1.815 -27.25 8.703 1 81.44 186 PHE A CA 1
ATOM 1395 C C . PHE A 1 186 ? 2.762 -26.266 8.031 1 81.44 186 PHE A C 1
ATOM 1397 O O . PHE A 1 186 ? 2.316 -25.328 7.367 1 81.44 186 PHE A O 1
ATOM 1404 N N . ASP A 1 187 ? 4.062 -26.516 8.188 1 87.5 187 ASP A N 1
ATOM 1405 C CA . ASP A 1 187 ? 5.098 -25.719 7.539 1 87.5 187 ASP A CA 1
ATOM 1406 C C . ASP A 1 187 ? 5.469 -26.297 6.176 1 87.5 187 ASP A C 1
ATOM 1408 O O . ASP A 1 187 ? 6.352 -27.156 6.082 1 87.5 187 ASP A O 1
ATOM 1412 N N . ILE A 1 188 ? 4.848 -25.797 5.176 1 88.69 188 ILE A N 1
ATOM 1413 C CA . ILE A 1 188 ? 4.988 -26.344 3.832 1 88.69 188 ILE A CA 1
ATOM 1414 C C . ILE A 1 188 ? 6.391 -26.062 3.301 1 88.69 188 ILE A C 1
ATOM 1416 O O . ILE A 1 188 ? 6.945 -26.859 2.539 1 88.69 188 ILE A O 1
ATOM 1420 N N . ARG A 1 189 ? 6.949 -25 3.654 1 90.06 189 ARG A N 1
ATOM 1421 C CA . ARG A 1 189 ? 8.297 -24.641 3.221 1 90.06 189 ARG A CA 1
ATOM 1422 C C . ARG A 1 189 ? 9.32 -25.656 3.725 1 90.06 189 ARG A C 1
ATOM 1424 O O . ARG A 1 189 ? 10.117 -26.172 2.943 1 90.06 189 ARG A O 1
ATOM 1431 N N . ARG A 1 190 ? 9.273 -25.922 5.012 1 88.31 190 ARG A N 1
ATOM 1432 C CA . ARG A 1 190 ? 10.195 -26.875 5.605 1 88.31 190 ARG A CA 1
ATOM 1433 C C . ARG A 1 190 ? 10.016 -28.266 4.988 1 88.31 190 ARG A C 1
ATOM 1435 O O . ARG A 1 190 ? 10.992 -28.969 4.742 1 88.31 190 ARG A O 1
ATOM 1442 N N . TRP A 1 191 ? 8.773 -28.594 4.785 1 90.19 191 TRP A N 1
ATOM 1443 C CA . TRP A 1 191 ? 8.5 -29.891 4.188 1 90.19 191 TRP A CA 1
ATOM 1444 C C . TRP A 1 191 ? 9.203 -30.031 2.844 1 90.19 191 TRP A C 1
ATOM 1446 O O . TRP A 1 191 ? 9.891 -31.016 2.596 1 90.19 191 TRP A O 1
ATOM 1456 N N . PHE A 1 192 ? 9.102 -29.078 2.004 1 92.81 192 PHE A N 1
ATOM 1457 C CA . PHE A 1 192 ? 9.672 -29.125 0.662 1 92.81 192 PHE A CA 1
ATOM 1458 C C . PHE A 1 192 ? 11.195 -29.016 0.714 1 92.81 192 PHE A C 1
ATOM 1460 O O . PHE A 1 192 ? 11.891 -29.625 -0.101 1 92.81 192 PHE A O 1
ATOM 1467 N N . ILE A 1 193 ? 11.695 -28.172 1.628 1 90.38 193 ILE A N 1
ATOM 1468 C CA . ILE A 1 193 ? 13.141 -28.078 1.793 1 90.38 193 ILE A CA 1
ATOM 1469 C C . ILE A 1 193 ? 13.719 -29.438 2.139 1 90.38 193 ILE A C 1
ATOM 1471 O O . ILE A 1 193 ? 14.727 -29.859 1.563 1 90.38 193 ILE A O 1
ATOM 1475 N N . ASP A 1 194 ? 13.07 -30.141 3.059 1 90.38 194 ASP A N 1
ATOM 1476 C CA . ASP A 1 194 ? 13.531 -31.469 3.486 1 90.38 194 ASP A CA 1
ATOM 1477 C C . ASP A 1 194 ? 13.414 -32.469 2.35 1 90.38 194 ASP A C 1
ATOM 1479 O O . ASP A 1 194 ? 14.273 -33.344 2.205 1 90.38 194 ASP A O 1
ATOM 1483 N N . ARG A 1 195 ? 12.398 -32.312 1.579 1 92.56 195 ARG A N 1
ATOM 1484 C CA . ARG A 1 195 ? 12.086 -33.281 0.538 1 92.56 195 ARG A CA 1
ATOM 1485 C C . ARG A 1 195 ? 12.93 -33.031 -0.708 1 92.56 195 ARG A C 1
ATOM 1487 O O . ARG A 1 195 ? 13.398 -33.969 -1.34 1 92.56 195 ARG A O 1
ATOM 1494 N N . MET A 1 196 ? 13.141 -31.812 -1.092 1 92.62 196 MET A N 1
ATOM 1495 C CA . MET A 1 196 ? 13.742 -31.453 -2.373 1 92.62 196 MET A CA 1
ATOM 1496 C C . MET A 1 196 ? 15.172 -30.9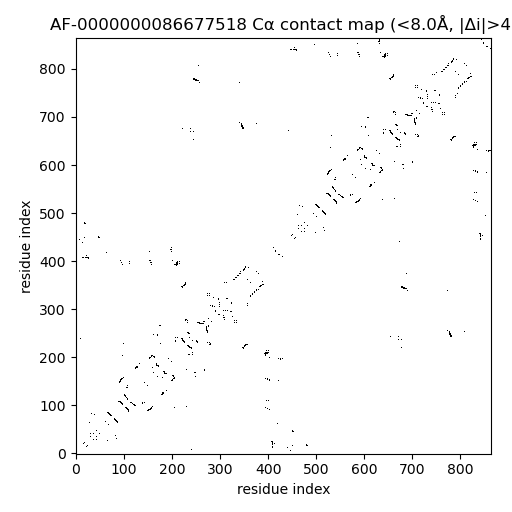69 -2.186 1 92.62 196 MET A C 1
ATOM 1498 O O . MET A 1 196 ? 15.938 -30.875 -3.152 1 92.62 196 MET A O 1
ATOM 1502 N N . LYS A 1 197 ? 15.57 -30.562 -0.981 1 89.62 197 LYS A N 1
ATOM 1503 C CA . LYS A 1 197 ? 16.938 -30.203 -0.581 1 89.62 197 LYS A CA 1
ATOM 1504 C C . LYS A 1 197 ? 17.406 -28.953 -1.314 1 89.62 197 LYS A C 1
ATOM 1506 O O . LYS A 1 197 ? 18.578 -28.859 -1.702 1 89.62 197 LYS A O 1
ATOM 1511 N N . VAL A 1 198 ? 16.5 -28.047 -1.611 1 90.94 198 VAL A N 1
ATOM 1512 C CA . VAL A 1 198 ? 16.812 -26.75 -2.184 1 90.94 198 VAL A CA 1
ATOM 1513 C C . VAL A 1 198 ? 16.016 -25.656 -1.443 1 90.94 198 VAL A C 1
ATOM 1515 O O . VAL A 1 198 ? 15.062 -25.969 -0.732 1 90.94 198 VAL A O 1
ATOM 1518 N N . PRO A 1 199 ? 16.453 -24.328 -1.553 1 91.19 199 PRO A N 1
ATOM 1519 C CA . PRO A 1 199 ? 15.664 -23.266 -0.934 1 91.19 199 PRO A CA 1
ATOM 1520 C C . PRO A 1 199 ? 14.242 -23.172 -1.498 1 91.19 199 PRO A C 1
ATOM 1522 O O . PRO A 1 199 ? 14.039 -23.391 -2.693 1 91.19 199 PRO A O 1
ATOM 1525 N N . VAL A 1 200 ? 13.328 -22.812 -0.583 1 93.19 200 VAL A N 1
ATOM 1526 C CA . VAL A 1 200 ? 11.914 -22.781 -0.961 1 93.19 200 VAL A CA 1
ATOM 1527 C C . VAL A 1 200 ? 11.297 -21.469 -0.49 1 93.19 200 VAL A C 1
ATOM 1529 O O . VAL A 1 200 ? 11.5 -21.047 0.65 1 93.19 200 VAL A O 1
ATOM 1532 N N . TRP A 1 201 ? 10.641 -20.797 -1.349 1 93.81 201 TRP A N 1
ATOM 1533 C CA . TRP A 1 201 ? 9.836 -19.625 -1.017 1 93.81 201 TRP A CA 1
ATOM 1534 C C . TRP A 1 201 ? 8.352 -19.906 -1.252 1 93.81 201 TRP A C 1
ATOM 1536 O O . TRP A 1 201 ? 7.988 -20.594 -2.211 1 93.81 201 TRP A O 1
ATOM 1546 N N . VAL A 1 202 ? 7.527 -19.406 -0.353 1 93.12 202 VAL A N 1
ATOM 1547 C CA . VAL A 1 202 ? 6.09 -19.641 -0.423 1 93.12 202 VAL A CA 1
ATOM 1548 C C . VAL A 1 202 ? 5.336 -18.312 -0.314 1 93.12 202 VAL A C 1
ATOM 1550 O O . VAL A 1 202 ? 5.73 -17.438 0.453 1 93.12 202 VAL A O 1
ATOM 1553 N N . ASP A 1 203 ? 4.344 -18.141 -1.072 1 94.25 203 ASP A N 1
ATOM 1554 C CA . ASP A 1 203 ? 3.42 -17.016 -0.998 1 94.25 203 ASP A CA 1
ATOM 1555 C C . ASP A 1 203 ? 2.023 -17.422 -1.47 1 94.25 203 ASP A C 1
ATOM 1557 O O . ASP A 1 203 ? 1.813 -18.547 -1.911 1 94.25 203 ASP A O 1
ATOM 1561 N N . SER A 1 204 ? 1.071 -16.594 -1.284 1 92.38 204 SER A N 1
ATOM 1562 C CA . SER A 1 204 ? -0.259 -16.859 -1.826 1 92.38 204 SER A CA 1
ATOM 1563 C C . SER A 1 204 ? -0.268 -16.734 -3.346 1 92.38 204 SER A C 1
ATOM 1565 O O . SER A 1 204 ? 0.507 -15.969 -3.922 1 92.38 204 SER A O 1
ATOM 1567 N N . VAL A 1 205 ? -1.131 -17.469 -3.98 1 92.88 205 VAL A N 1
ATOM 1568 C CA . VAL A 1 205 ? -1.236 -17.438 -5.434 1 92.88 205 VAL A CA 1
ATOM 1569 C C . VAL A 1 205 ? -1.64 -16.031 -5.895 1 92.88 205 VAL A C 1
ATOM 1571 O O . VAL A 1 205 ? -1.206 -15.57 -6.953 1 92.88 205 VAL A O 1
ATOM 1574 N N . SER A 1 206 ? -2.449 -15.336 -5.121 1 94.44 206 SER A N 1
ATOM 1575 C CA . SER A 1 206 ? -2.852 -13.977 -5.461 1 94.44 206 SER A CA 1
ATOM 1576 C C . SER A 1 206 ? -1.66 -13.023 -5.438 1 94.44 206 SER A C 1
ATOM 1578 O O . SER A 1 206 ? -1.519 -12.18 -6.324 1 94.44 206 SER A O 1
ATOM 1580 N N . ASN A 1 207 ? -0.815 -13.18 -4.422 1 96.5 207 ASN A N 1
ATOM 1581 C CA . ASN A 1 207 ? 0.396 -12.367 -4.363 1 96.5 207 ASN A CA 1
ATOM 1582 C C . ASN A 1 207 ? 1.326 -12.664 -5.535 1 96.5 207 ASN A C 1
ATOM 1584 O O . ASN A 1 207 ? 1.901 -11.742 -6.125 1 96.5 207 ASN A O 1
ATOM 1588 N N . LEU A 1 208 ? 1.442 -13.93 -5.836 1 96.38 208 LEU A N 1
ATOM 1589 C CA . LEU A 1 208 ? 2.287 -14.289 -6.969 1 96.38 208 LEU A CA 1
ATOM 1590 C C . LEU A 1 208 ? 1.732 -13.719 -8.266 1 96.38 208 LEU A C 1
ATOM 1592 O O . LEU A 1 208 ? 2.492 -13.25 -9.117 1 96.38 208 LEU A O 1
ATOM 1596 N N . ALA A 1 209 ? 0.447 -13.773 -8.398 1 96.12 209 ALA A N 1
ATOM 1597 C CA . ALA A 1 209 ? -0.175 -13.195 -9.586 1 96.12 209 ALA A CA 1
ATOM 1598 C C . ALA A 1 209 ? 0.105 -11.695 -9.672 1 96.12 209 ALA A C 1
ATOM 1600 O O . ALA A 1 209 ? 0.42 -11.18 -10.75 1 96.12 209 ALA A O 1
ATOM 1601 N N . ALA A 1 210 ? -0.006 -11.031 -8.586 1 97.19 210 ALA A N 1
ATOM 1602 C CA . ALA A 1 210 ? 0.304 -9.602 -8.547 1 97.19 210 ALA A CA 1
ATOM 1603 C C . ALA A 1 210 ? 1.762 -9.352 -8.922 1 97.19 210 ALA A C 1
ATOM 1605 O O . ALA A 1 210 ? 2.064 -8.422 -9.672 1 97.19 210 ALA A O 1
ATOM 1606 N N . LEU A 1 211 ? 2.633 -10.156 -8.383 1 96.5 211 LEU A N 1
ATOM 1607 C CA . LEU A 1 211 ? 4.047 -10.039 -8.719 1 96.5 211 LEU A CA 1
ATOM 1608 C C . LEU A 1 211 ? 4.27 -10.242 -10.219 1 96.5 211 LEU A C 1
ATOM 1610 O O . LEU A 1 211 ? 5.074 -9.539 -10.828 1 96.5 211 LEU A O 1
ATOM 1614 N N . GLY A 1 212 ? 3.588 -11.242 -10.742 1 95.31 212 GLY A N 1
ATOM 1615 C CA . GLY A 1 212 ? 3.666 -11.453 -12.18 1 95.31 212 GLY A CA 1
ATOM 1616 C C . GLY A 1 212 ? 3.232 -10.25 -12.984 1 95.31 212 GLY A C 1
ATOM 1617 O O . GLY A 1 212 ? 3.914 -9.852 -13.938 1 95.31 212 GLY A O 1
ATOM 1618 N N . ALA A 1 213 ? 2.129 -9.664 -12.594 1 95.31 213 ALA A N 1
ATOM 1619 C CA . ALA A 1 213 ? 1.626 -8.469 -13.273 1 95.31 213 ALA A CA 1
ATOM 1620 C C . ALA A 1 213 ? 2.609 -7.309 -13.141 1 95.31 213 ALA A C 1
ATOM 1622 O O . ALA A 1 213 ? 2.795 -6.535 -14.086 1 95.31 213 ALA A O 1
ATOM 1623 N N . ALA A 1 214 ? 3.217 -7.223 -12.016 1 95.25 214 ALA A N 1
ATOM 1624 C CA . ALA A 1 214 ? 4.164 -6.145 -11.742 1 95.25 214 ALA A CA 1
ATOM 1625 C C . ALA A 1 214 ? 5.449 -6.332 -12.539 1 95.25 214 ALA A C 1
ATOM 1627 O O . ALA A 1 214 ? 6.227 -5.391 -12.711 1 95.25 214 ALA A O 1
ATOM 1628 N N . SER A 1 215 ? 5.703 -7.523 -12.977 1 91.06 215 SER A N 1
ATOM 1629 C CA . SER A 1 215 ? 6.941 -7.832 -13.68 1 91.06 215 SER A CA 1
ATOM 1630 C C . SER A 1 215 ? 6.816 -7.539 -15.172 1 91.06 215 SER A C 1
ATOM 1632 O O . SER A 1 215 ? 7.809 -7.559 -15.898 1 91.06 215 SER A O 1
ATOM 1634 N N . GLU A 1 216 ? 5.598 -7.273 -15.57 1 90.06 216 GLU A N 1
ATOM 1635 C CA . GLU A 1 216 ? 5.41 -6.922 -16.969 1 90.06 216 GLU A CA 1
ATOM 1636 C C . GLU A 1 216 ? 6.16 -5.641 -17.328 1 90.06 216 GLU A C 1
ATOM 1638 O O . GLU A 1 216 ? 6.363 -4.777 -16.469 1 90.06 216 GLU A O 1
ATOM 1643 N N . PRO A 1 217 ? 6.516 -5.633 -18.656 1 87 217 PRO A N 1
ATOM 1644 C CA . PRO A 1 217 ? 7.105 -4.363 -19.078 1 87 217 PRO A CA 1
ATOM 1645 C C . PRO A 1 217 ? 6.156 -3.18 -18.891 1 87 217 PRO A C 1
ATOM 1647 O O . PRO A 1 217 ? 4.953 -3.301 -19.125 1 87 217 PRO A O 1
ATOM 1650 N N . GLU A 1 218 ? 6.508 -2.145 -18.359 1 89.62 218 GLU A N 1
ATOM 1651 C CA . GLU A 1 218 ? 5.793 -0.888 -18.156 1 89.62 218 GLU A CA 1
ATOM 1652 C C . GLU A 1 218 ? 4.691 -1.04 -17.109 1 89.62 218 GLU A C 1
ATOM 1654 O O . GLU A 1 218 ? 3.686 -0.328 -17.156 1 89.62 218 GLU A O 1
ATOM 1659 N N . ALA A 1 219 ? 4.785 -2.082 -16.344 1 94.25 219 ALA A N 1
ATOM 1660 C CA . ALA A 1 219 ? 3.828 -2.213 -15.242 1 94.25 219 ALA A CA 1
ATOM 1661 C C . ALA A 1 219 ? 3.838 -0.971 -14.359 1 94.25 219 ALA A C 1
ATOM 1663 O O . ALA A 1 219 ? 4.898 -0.421 -14.055 1 94.25 219 ALA A O 1
ATOM 1664 N N . PRO A 1 220 ? 2.658 -0.528 -14 1 96.88 220 PRO A N 1
ATOM 1665 C CA . PRO A 1 220 ? 2.621 0.623 -13.094 1 96.88 220 PRO A CA 1
ATOM 1666 C C . PRO A 1 220 ? 3.078 0.275 -11.68 1 96.88 220 PRO A C 1
ATOM 1668 O O . PRO A 1 220 ? 3.084 -0.898 -11.305 1 96.88 220 PRO A O 1
ATOM 1671 N N . ALA A 1 221 ? 3.449 1.277 -10.898 1 96.56 221 ALA A N 1
ATOM 1672 C CA . ALA A 1 221 ? 3.967 1.105 -9.547 1 96.56 221 ALA A CA 1
ATOM 1673 C C . ALA A 1 221 ? 2.852 0.712 -8.578 1 96.56 221 ALA A C 1
ATOM 1675 O O . ALA A 1 221 ? 3.113 0.132 -7.523 1 96.56 221 ALA A O 1
ATOM 1676 N N . ASP A 1 222 ? 1.639 1.075 -8.977 1 98.06 222 ASP A N 1
ATOM 1677 C CA . ASP A 1 222 ? 0.49 0.778 -8.125 1 98.06 222 ASP A CA 1
ATOM 1678 C C . ASP A 1 222 ? -0.565 -0.02 -8.883 1 98.06 222 ASP A C 1
ATOM 1680 O O . ASP A 1 222 ? -1.2 0.5 -9.805 1 98.06 222 ASP A O 1
ATOM 1684 N N . LEU A 1 223 ? -0.731 -1.278 -8.508 1 98.31 223 LEU A N 1
ATOM 1685 C CA . LEU A 1 223 ? -1.728 -2.107 -9.172 1 98.31 223 LEU A CA 1
ATOM 1686 C C . LEU A 1 223 ? -2.32 -3.131 -8.211 1 98.31 223 LEU A C 1
ATOM 1688 O O . LEU A 1 223 ? -1.769 -3.367 -7.137 1 98.31 223 LEU A O 1
ATOM 1692 N N . VAL A 1 224 ? -3.494 -3.613 -8.555 1 98.62 224 VAL A N 1
ATOM 1693 C CA . VAL A 1 224 ? -4.207 -4.648 -7.809 1 98.62 224 VAL A CA 1
ATOM 1694 C C . VAL A 1 224 ? -4.574 -5.797 -8.75 1 98.62 224 VAL A C 1
ATOM 1696 O O . VAL A 1 224 ? -5.078 -5.57 -9.852 1 98.62 224 VAL A O 1
ATOM 1699 N N . PHE A 1 225 ? -4.188 -6.965 -8.375 1 97.75 225 PHE A N 1
ATOM 1700 C CA . PHE A 1 225 ? -4.582 -8.156 -9.109 1 97.75 225 PHE A CA 1
ATOM 1701 C C . PHE A 1 225 ? -5.66 -8.93 -8.359 1 97.75 225 PHE A C 1
ATOM 1703 O O . PHE A 1 225 ? -5.43 -9.398 -7.242 1 97.75 225 PHE A O 1
ATOM 1710 N N . VAL A 1 226 ? -6.809 -9.055 -8.945 1 97.44 226 VAL A N 1
ATOM 1711 C CA . VAL A 1 226 ? -7.898 -9.852 -8.383 1 97.44 226 VAL A CA 1
ATOM 1712 C C . VAL A 1 226 ? -7.938 -11.219 -9.047 1 97.44 226 VAL A C 1
ATOM 1714 O O . VAL A 1 226 ? -8.062 -11.328 -10.266 1 97.44 226 VAL A O 1
ATOM 1717 N N . ARG A 1 227 ? -7.859 -12.203 -8.258 1 94.5 227 ARG A N 1
ATOM 1718 C CA . ARG A 1 227 ? -7.875 -13.578 -8.75 1 94.5 227 ARG A CA 1
ATOM 1719 C C . ARG A 1 227 ? -9.203 -14.258 -8.43 1 94.5 227 ARG A C 1
ATOM 1721 O O . ARG A 1 227 ? -9.5 -14.523 -7.262 1 94.5 227 ARG A O 1
ATOM 1728 N N . LEU A 1 228 ? -9.914 -14.594 -9.477 1 94.06 228 LEU A N 1
ATOM 1729 C CA . LEU A 1 228 ? -11.156 -15.344 -9.328 1 94.06 228 LEU A CA 1
ATOM 1730 C C . LEU A 1 228 ? -10.875 -16.844 -9.188 1 94.06 228 LEU A C 1
ATOM 1732 O O . LEU A 1 228 ? -10.055 -17.391 -9.922 1 94.06 228 LEU A O 1
ATOM 1736 N N . GLY A 1 229 ? -11.422 -17.438 -8.258 1 89.56 229 GLY A N 1
ATOM 1737 C CA . GLY A 1 229 ? -11.273 -18.859 -7.98 1 89.56 229 GLY A CA 1
ATOM 1738 C C . GLY A 1 229 ? -12.359 -19.391 -7.062 1 89.56 229 GLY A C 1
ATOM 1739 O O . GLY A 1 229 ? -13.484 -18.906 -7.059 1 89.56 229 GLY A O 1
ATOM 1740 N N . ASN A 1 230 ? -12 -20.516 -6.434 1 87.06 230 ASN A N 1
ATOM 1741 C CA . ASN A 1 230 ? -12.945 -21 -5.434 1 87.06 230 ASN A CA 1
ATOM 1742 C C . ASN A 1 230 ? -13.312 -19.891 -4.441 1 87.06 230 ASN A C 1
ATOM 1744 O O . ASN A 1 230 ? -14.484 -19.703 -4.117 1 87.06 230 ASN A O 1
ATOM 1748 N N . GLY A 1 231 ? -12.312 -19.297 -3.982 1 88.56 231 GLY A N 1
ATOM 1749 C CA . GLY A 1 231 ? -12.43 -18 -3.318 1 88.56 231 GLY A CA 1
ATOM 1750 C C . GLY A 1 231 ? -11.773 -16.875 -4.094 1 88.56 231 GLY A C 1
ATOM 1751 O O . GLY A 1 231 ? -10.758 -17.078 -4.762 1 88.56 231 GLY A O 1
ATOM 1752 N N . VAL A 1 232 ? -12.32 -15.719 -3.947 1 92.94 232 VAL A N 1
ATOM 1753 C CA . VAL A 1 232 ? -11.734 -14.555 -4.605 1 92.94 232 VAL A CA 1
ATOM 1754 C C . VAL A 1 232 ? -10.578 -14.016 -3.77 1 92.94 232 VAL A C 1
ATOM 1756 O O . VAL A 1 232 ? -10.656 -13.977 -2.539 1 92.94 232 VAL A O 1
ATOM 1759 N N . GLY A 1 233 ? -9.469 -13.734 -4.352 1 92.94 233 GLY A N 1
ATOM 1760 C CA . GLY A 1 233 ? -8.328 -13.117 -3.689 1 92.94 233 GLY A CA 1
ATOM 1761 C C . GLY A 1 233 ? -7.773 -11.93 -4.453 1 92.94 233 GLY A C 1
ATOM 1762 O O . GLY A 1 233 ? -8.203 -11.648 -5.574 1 92.94 233 GLY A O 1
ATOM 1763 N N . SER A 1 234 ? -6.879 -11.258 -3.832 1 96.94 234 SER A N 1
ATOM 1764 C CA . SER A 1 234 ? -6.203 -10.18 -4.551 1 96.94 234 SER A CA 1
ATOM 1765 C C . SER A 1 234 ? -4.789 -9.969 -4.031 1 96.94 234 SER A C 1
ATOM 1767 O O . SER A 1 234 ? -4.453 -10.398 -2.926 1 96.94 234 SER A O 1
ATOM 1769 N N . GLY A 1 235 ? -3.936 -9.547 -4.848 1 97.81 235 GLY A N 1
ATOM 1770 C CA . GLY A 1 235 ? -2.609 -9.047 -4.508 1 97.81 235 GLY A CA 1
ATOM 1771 C C . GLY A 1 235 ? -2.457 -7.555 -4.719 1 97.81 235 GLY A C 1
ATOM 1772 O O . GLY A 1 235 ? -3.094 -6.98 -5.602 1 97.81 235 GLY A O 1
ATOM 1773 N N . ILE A 1 236 ? -1.611 -6.926 -3.883 1 98.5 236 ILE A N 1
ATOM 1774 C CA . ILE A 1 236 ? -1.453 -5.477 -3.887 1 98.5 236 ILE A CA 1
ATOM 1775 C C . ILE A 1 236 ? -0.002 -5.117 -4.199 1 98.5 236 ILE A C 1
ATOM 1777 O O . ILE A 1 236 ? 0.922 -5.633 -3.566 1 98.5 236 ILE A O 1
ATOM 1781 N N . VAL A 1 237 ? 0.195 -4.344 -5.18 1 98.31 237 VAL A N 1
ATOM 1782 C CA . VAL A 1 237 ? 1.499 -3.742 -5.438 1 98.31 237 VAL A CA 1
ATOM 1783 C C . VAL A 1 237 ? 1.437 -2.238 -5.172 1 98.31 237 VAL A C 1
ATOM 1785 O O . VAL A 1 237 ? 0.616 -1.532 -5.762 1 98.31 237 VAL A O 1
ATOM 1788 N N . SER A 1 238 ? 2.197 -1.744 -4.258 1 97.94 238 SER A N 1
ATOM 1789 C CA . SER A 1 238 ? 2.312 -0.341 -3.869 1 97.94 238 SER A CA 1
ATOM 1790 C C . SER A 1 238 ? 3.738 0.169 -4.055 1 97.94 238 SER A C 1
ATOM 1792 O O . SER A 1 238 ? 4.688 -0.442 -3.562 1 97.94 238 SER A O 1
ATOM 1794 N N . ASN A 1 239 ? 3.861 1.247 -4.695 1 94.94 239 ASN A N 1
ATOM 1795 C CA . ASN A 1 239 ? 5.172 1.835 -4.945 1 94.94 239 ASN A CA 1
ATOM 1796 C C . ASN A 1 239 ? 6.141 0.816 -5.543 1 94.94 239 ASN A C 1
ATOM 1798 O O . ASN A 1 239 ? 7.301 0.739 -5.133 1 94.94 239 ASN A O 1
ATOM 1802 N N . GLY A 1 240 ? 5.582 -0.065 -6.32 1 93.88 240 GLY A N 1
ATOM 1803 C CA . GLY A 1 240 ? 6.395 -1.013 -7.062 1 93.88 240 GLY A CA 1
ATOM 1804 C C . GLY A 1 240 ? 6.684 -2.287 -6.289 1 93.88 240 GLY A C 1
ATOM 1805 O O . GLY A 1 240 ? 7.27 -3.227 -6.828 1 93.88 240 GLY A O 1
ATOM 1806 N N . GLY A 1 241 ? 6.281 -2.336 -5.055 1 95.12 241 GLY A N 1
ATOM 1807 C CA . GLY A 1 241 ? 6.551 -3.5 -4.227 1 95.12 241 GLY A CA 1
ATOM 1808 C C . GLY A 1 241 ? 5.289 -4.211 -3.77 1 95.12 241 GLY A C 1
ATOM 1809 O O . GLY A 1 241 ? 4.262 -3.57 -3.535 1 95.12 241 GLY A O 1
ATOM 1810 N N . LEU A 1 242 ? 5.434 -5.477 -3.594 1 96.56 242 LEU A N 1
ATOM 1811 C CA . LEU A 1 242 ? 4.309 -6.262 -3.1 1 96.56 242 LEU A CA 1
ATOM 1812 C C . LEU A 1 242 ? 3.973 -5.887 -1.661 1 96.56 242 LEU A C 1
ATOM 1814 O O . LEU A 1 242 ? 4.867 -5.762 -0.822 1 96.56 242 LEU A O 1
ATOM 1818 N N . HIS A 1 243 ? 2.764 -5.641 -1.382 1 97.56 243 HIS A N 1
ATOM 1819 C CA . HIS A 1 243 ? 2.271 -5.375 -0.036 1 97.56 243 HIS A CA 1
ATOM 1820 C C . HIS A 1 243 ? 1.614 -6.613 0.566 1 97.56 243 HIS A C 1
ATOM 1822 O O . HIS A 1 243 ? 0.526 -7.008 0.144 1 97.56 243 HIS A O 1
ATOM 1828 N N . ARG A 1 244 ? 2.201 -7.188 1.562 1 95.94 244 ARG A N 1
ATOM 1829 C CA . ARG A 1 244 ? 1.694 -8.422 2.148 1 95.94 244 ARG A CA 1
ATOM 1830 C C . ARG A 1 244 ? 0.867 -8.141 3.396 1 95.94 244 ARG A C 1
ATOM 1832 O O . ARG A 1 244 ? 0.121 -9.008 3.861 1 95.94 244 ARG A O 1
ATOM 1839 N N . GLY A 1 245 ? 0.977 -6.895 3.926 1 95.75 245 GLY A N 1
ATOM 1840 C CA . GLY A 1 245 ? 0.28 -6.547 5.152 1 95.75 245 GLY A CA 1
ATOM 1841 C C . GLY A 1 245 ? 1.032 -6.965 6.402 1 95.75 245 GLY A C 1
ATOM 1842 O O . GLY A 1 245 ? 2.031 -7.68 6.324 1 95.75 245 GLY A O 1
ATOM 1843 N N . ALA A 1 246 ? 0.61 -6.508 7.516 1 94.31 246 ALA A N 1
ATOM 1844 C CA . ALA A 1 246 ? 1.3 -6.684 8.789 1 94.31 246 ALA A CA 1
ATOM 1845 C C . ALA A 1 246 ? 1.343 -8.156 9.195 1 94.31 246 ALA A C 1
ATOM 1847 O O . ALA A 1 246 ? 2.328 -8.617 9.773 1 94.31 246 ALA A O 1
ATOM 1848 N N . ASP A 1 247 ? 0.297 -8.914 8.828 1 91.69 247 ASP A N 1
ATOM 1849 C CA . ASP A 1 247 ? 0.207 -10.312 9.227 1 91.69 247 ASP A CA 1
ATOM 1850 C C . ASP A 1 247 ? 0.128 -11.234 8.008 1 91.69 247 ASP A C 1
ATOM 1852 O O . ASP A 1 247 ? -0.402 -12.344 8.094 1 91.69 247 ASP A O 1
ATOM 1856 N N . SER A 1 248 ? 0.524 -10.688 6.859 1 91.38 248 SER A N 1
ATOM 1857 C CA . SER A 1 248 ? 0.491 -11.43 5.605 1 91.38 248 SER A CA 1
ATOM 1858 C C . SER A 1 248 ? -0.94 -11.742 5.188 1 91.38 248 SER A C 1
ATOM 1860 O O . SER A 1 248 ? -1.216 -12.828 4.664 1 91.38 248 SER A O 1
ATOM 1862 N N . LEU A 1 249 ? -1.832 -10.805 5.488 1 92.56 249 LEU A N 1
ATOM 1863 C CA . LEU A 1 249 ? -3.244 -11.031 5.195 1 92.56 249 LEU A CA 1
ATOM 1864 C C . LEU A 1 249 ? -3.762 -9.992 4.203 1 92.56 249 LEU A C 1
ATOM 1866 O O . LEU A 1 249 ? -4.961 -9.945 3.922 1 92.56 249 LEU A O 1
ATOM 1870 N N . ALA A 1 250 ? -2.832 -9.156 3.68 1 96.12 250 ALA A N 1
ATOM 1871 C CA . ALA A 1 250 ? -3.283 -8.148 2.721 1 96.12 250 ALA A CA 1
ATOM 1872 C C . ALA A 1 250 ? -3.908 -8.805 1.493 1 96.12 250 ALA A C 1
ATOM 1874 O O . ALA A 1 250 ? -3.445 -9.859 1.041 1 96.12 250 ALA A O 1
ATOM 1875 N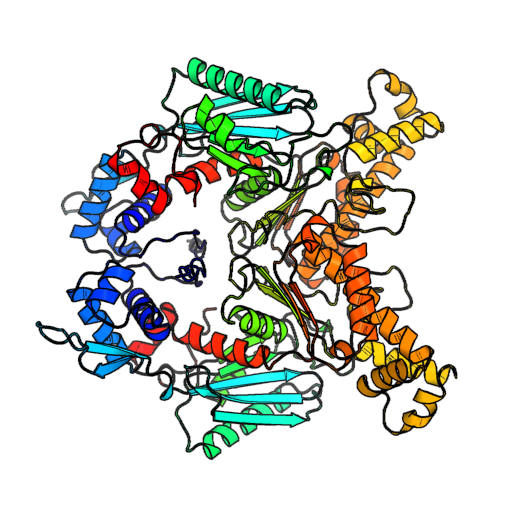 N . GLY A 1 251 ? -4.934 -8.164 0.955 1 95.75 251 GLY A N 1
ATOM 1876 C CA . GLY A 1 251 ? -5.535 -8.609 -0.293 1 95.75 251 GLY A CA 1
ATOM 1877 C C . GLY A 1 251 ? -6.762 -9.477 -0.089 1 95.75 251 GLY A C 1
ATOM 1878 O O . GLY A 1 251 ? -7.32 -10.008 -1.052 1 95.75 251 GLY A O 1
ATOM 1879 N N . GLU A 1 252 ? -7.27 -9.547 1.102 1 92.44 252 GLU A N 1
ATOM 1880 C CA . GLU A 1 252 ? -8.438 -10.383 1.382 1 92.44 252 GLU A CA 1
ATOM 1881 C C . GLU A 1 252 ? -9.727 -9.672 0.977 1 92.44 252 GLU A C 1
ATOM 1883 O O . GLU A 1 252 ? -10.648 -9.539 1.785 1 92.44 252 GLU A O 1
ATOM 1888 N N . ILE A 1 253 ? -9.789 -9.359 -0.262 1 93.25 253 ILE A N 1
ATOM 1889 C CA . ILE A 1 253 ? -10.953 -8.688 -0.828 1 93.25 253 ILE A CA 1
ATOM 1890 C C . ILE A 1 253 ? -12.188 -9.57 -0.656 1 93.25 253 ILE A C 1
ATOM 1892 O O . ILE A 1 253 ? -13.312 -9.07 -0.61 1 93.25 253 ILE A O 1
ATOM 1896 N N . THR A 1 254 ? -12.023 -10.844 -0.486 1 89.69 254 THR A N 1
ATOM 1897 C CA . THR A 1 254 ? -13.039 -11.883 -0.366 1 89.69 254 THR A CA 1
ATOM 1898 C C . THR A 1 254 ? -13.945 -11.617 0.835 1 89.69 254 THR A C 1
ATOM 1900 O O . THR A 1 254 ? -15.133 -11.953 0.813 1 89.69 254 THR A O 1
ATOM 1903 N N . HIS A 1 255 ? -13.422 -10.914 1.762 1 91 255 HIS A N 1
ATOM 1904 C CA . HIS A 1 255 ? -14.133 -10.797 3.027 1 91 255 HIS A CA 1
ATOM 1905 C C . HIS A 1 255 ? -14.617 -9.375 3.256 1 91 255 HIS A C 1
ATOM 1907 O O . HIS A 1 255 ? -15.047 -9.031 4.359 1 91 255 HIS A O 1
ATOM 1913 N N . ILE A 1 256 ? -14.508 -8.578 2.289 1 93.5 256 ILE A N 1
ATOM 1914 C CA . ILE A 1 256 ? -15.133 -7.258 2.367 1 93.5 256 ILE A CA 1
ATOM 1915 C C . ILE A 1 256 ? -16.656 -7.398 2.328 1 93.5 256 ILE A C 1
ATOM 1917 O O . ILE A 1 256 ? -17.188 -8.062 1.442 1 93.5 256 ILE A O 1
ATOM 1921 N N . VAL A 1 257 ? -17.344 -6.828 3.24 1 93.06 257 VAL A N 1
ATOM 1922 C CA . VAL A 1 257 ? -18.797 -6.863 3.281 1 93.06 257 VAL A CA 1
ATOM 1923 C C . VAL A 1 257 ? -19.375 -5.832 2.311 1 93.06 257 VAL A C 1
ATOM 1925 O O . VAL A 1 257 ? -19.062 -4.641 2.414 1 93.06 257 VAL A O 1
ATOM 1928 N N . VAL A 1 258 ? -20.203 -6.293 1.385 1 93.56 258 VAL A N 1
ATOM 1929 C CA . VAL A 1 258 ? -20.688 -5.379 0.357 1 93.56 258 VAL A CA 1
ATOM 1930 C C . VAL A 1 258 ? -22.219 -5.406 0.326 1 93.56 258 VAL A C 1
ATOM 1932 O O . VAL A 1 258 ? -22.844 -4.711 -0.478 1 93.56 258 VAL A O 1
ATOM 1935 N N . SER A 1 259 ? -22.781 -6.215 1.108 1 91.56 259 SER A N 1
ATOM 1936 C CA . SER A 1 259 ? -24.234 -6.367 1.134 1 91.56 259 SER A CA 1
ATOM 1937 C C . SER A 1 259 ? -24.734 -6.668 2.543 1 91.56 259 SER A C 1
ATOM 1939 O O . SER A 1 259 ? -24.047 -7.32 3.326 1 91.56 259 SER A O 1
ATOM 1941 N N . ASP A 1 260 ? -25.922 -6.211 2.812 1 88.25 260 ASP A N 1
ATOM 1942 C CA . ASP A 1 260 ? -26.547 -6.512 4.098 1 88.25 260 ASP A CA 1
ATOM 1943 C C . ASP A 1 260 ? -27.438 -7.754 4.004 1 88.25 260 ASP A C 1
ATOM 1945 O O . ASP A 1 260 ? -28.172 -8.07 4.941 1 88.25 260 ASP A O 1
ATOM 1949 N N . ASP A 1 261 ? -27.375 -8.461 2.879 1 89.94 261 ASP A N 1
ATOM 1950 C CA . ASP A 1 261 ? -28.188 -9.656 2.688 1 89.94 261 ASP A CA 1
ATOM 1951 C C . ASP A 1 261 ? -27.734 -10.781 3.617 1 89.94 261 ASP A C 1
ATOM 1953 O O . ASP A 1 261 ? -26.734 -11.453 3.352 1 89.94 261 ASP A O 1
ATOM 1957 N N . ALA A 1 262 ? -28.5 -11.117 4.594 1 89.75 262 ALA A N 1
ATOM 1958 C CA . ALA A 1 262 ? -28.156 -12.086 5.625 1 89.75 262 ALA A CA 1
ATOM 1959 C C . ALA A 1 262 ? -28.188 -13.508 5.07 1 89.75 262 ALA A C 1
ATOM 1961 O O . ALA A 1 262 ? -27.656 -14.438 5.691 1 89.75 262 ALA A O 1
ATOM 1962 N N . ARG A 1 263 ? -28.812 -13.703 3.926 1 90.5 263 ARG A N 1
ATOM 1963 C CA . ARG A 1 263 ? -28.938 -15.031 3.334 1 90.5 263 ARG A CA 1
ATOM 1964 C C . ARG A 1 263 ? -27.641 -15.445 2.652 1 90.5 263 ARG A C 1
ATOM 1966 O O . ARG A 1 263 ? -27.453 -16.625 2.33 1 90.5 263 ARG A O 1
ATOM 1973 N N . ARG A 1 264 ? -26.781 -14.531 2.379 1 94.5 264 ARG A N 1
ATOM 1974 C CA . ARG A 1 264 ? -25.5 -14.812 1.719 1 94.5 264 ARG A CA 1
ATOM 1975 C C . ARG A 1 264 ? -24.375 -14.969 2.738 1 94.5 264 ARG A C 1
ATOM 1977 O O . ARG A 1 264 ? -23.609 -14.039 2.965 1 94.5 264 ARG A O 1
ATOM 1984 N N . LEU A 1 265 ? -24.219 -16.188 3.201 1 92.06 265 LEU A N 1
ATOM 1985 C CA . LEU A 1 265 ? -23.25 -16.484 4.25 1 92.06 265 LEU A CA 1
ATOM 1986 C C . LEU A 1 265 ? -21.875 -16.781 3.652 1 92.06 265 LEU A C 1
ATOM 1988 O O . LEU A 1 265 ? -21.766 -17.531 2.68 1 92.06 265 LEU A O 1
ATOM 1992 N N . CYS A 1 266 ? -20.969 -16.125 4.207 1 91.5 266 CYS A N 1
ATOM 1993 C CA . CYS A 1 266 ? -19.578 -16.375 3.82 1 91.5 266 CYS A CA 1
ATOM 1994 C C . CYS A 1 266 ? -18.938 -17.438 4.699 1 91.5 266 CYS A C 1
ATOM 1996 O O . CYS A 1 266 ? -19.391 -17.688 5.816 1 91.5 266 CYS A O 1
ATOM 1998 N N . LEU A 1 267 ? -17.906 -18.031 4.219 1 82.56 267 LEU A N 1
ATOM 1999 C CA . LEU A 1 267 ? -17.234 -19.078 4.973 1 82.56 267 LEU A CA 1
ATOM 2000 C C . LEU A 1 267 ? -16.5 -18.484 6.18 1 82.56 267 LEU A C 1
ATOM 2002 O O . LEU A 1 267 ? -16.125 -19.219 7.098 1 82.56 267 LEU A O 1
ATOM 2006 N N . CYS A 1 268 ? -16.328 -17.203 6.207 1 83.69 268 CYS A N 1
ATOM 2007 C CA . CYS A 1 268 ? -15.656 -16.562 7.328 1 83.69 268 CYS A CA 1
ATOM 2008 C C . CYS A 1 268 ? -16.625 -16.359 8.492 1 83.69 268 CYS A C 1
ATOM 2010 O O . CYS A 1 268 ? -16.219 -15.891 9.562 1 83.69 268 CYS A O 1
ATOM 2012 N N . GLY A 1 269 ? -17.875 -16.609 8.297 1 85.19 269 GLY A N 1
ATOM 2013 C CA . GLY A 1 269 ? -18.875 -16.5 9.344 1 85.19 269 GLY A CA 1
ATOM 2014 C C . GLY A 1 269 ? -19.734 -15.266 9.219 1 85.19 269 GLY A C 1
ATOM 2015 O O . GLY A 1 269 ? -20.797 -15.172 9.844 1 85.19 269 GLY A O 1
ATOM 2016 N N . ARG A 1 270 ? -19.375 -14.375 8.391 1 89.06 270 ARG A N 1
ATOM 2017 C CA . ARG A 1 270 ? -20.156 -13.164 8.195 1 89.06 270 ARG A CA 1
ATOM 2018 C C . ARG A 1 270 ? -21.047 -13.289 6.957 1 89.06 270 ARG A C 1
ATOM 2020 O O . ARG A 1 270 ? -20.906 -14.234 6.18 1 89.06 270 ARG A O 1
ATOM 2027 N N . SER A 1 271 ? -21.938 -12.391 6.891 1 92.81 271 SER A N 1
ATOM 2028 C CA . SER A 1 271 ? -22.812 -12.359 5.719 1 92.81 271 SER A CA 1
ATOM 2029 C C . SER A 1 271 ? -22.484 -11.18 4.816 1 92.81 271 SER A C 1
ATOM 2031 O O . SER A 1 271 ? -21.984 -10.156 5.285 1 92.81 271 SER A O 1
ATOM 2033 N N . GLY A 1 272 ? -22.656 -11.367 3.523 1 94.31 272 GLY A N 1
ATOM 2034 C CA . GLY A 1 272 ? -22.625 -10.258 2.584 1 94.31 272 GLY A CA 1
ATOM 2035 C C . GLY A 1 272 ? -21.219 -9.961 2.07 1 94.31 272 GLY A C 1
ATOM 2036 O O . GLY A 1 272 ? -20.984 -8.93 1.437 1 94.31 272 GLY A O 1
ATOM 2037 N N . CYS A 1 273 ? -20.281 -10.852 2.389 1 95.25 273 CYS A N 1
ATOM 2038 C CA . CYS A 1 273 ? -18.922 -10.672 1.863 1 95.25 273 CYS A CA 1
ATOM 2039 C C . CYS A 1 273 ? -18.891 -10.875 0.353 1 95.25 273 CYS A C 1
ATOM 2041 O O . CYS A 1 273 ? -19.719 -11.609 -0.196 1 95.25 273 CYS A O 1
ATOM 2043 N N . VAL A 1 274 ? -17.953 -10.32 -0.293 1 96.56 274 VAL A N 1
ATOM 2044 C CA . VAL A 1 274 ? -17.781 -10.453 -1.735 1 96.56 274 VAL A CA 1
ATOM 2045 C C . VAL A 1 274 ? -17.766 -11.93 -2.121 1 96.56 274 VAL A C 1
ATOM 2047 O O . VAL A 1 274 ? -18.422 -12.336 -3.084 1 96.56 274 VAL A O 1
ATOM 2050 N N . ASP A 1 275 ? -17.125 -12.719 -1.345 1 94.56 275 ASP A N 1
ATOM 2051 C CA . ASP A 1 275 ? -16.906 -14.125 -1.665 1 94.56 275 ASP A CA 1
ATOM 2052 C C . ASP A 1 275 ? -18.219 -14.906 -1.643 1 94.56 275 ASP A C 1
ATOM 2054 O O . ASP A 1 275 ? -18.375 -15.898 -2.359 1 94.56 275 ASP A O 1
ATOM 2058 N N . ALA A 1 276 ? -19.156 -14.508 -0.858 1 95.5 276 ALA A N 1
ATOM 2059 C CA . ALA A 1 276 ? -20.453 -15.18 -0.743 1 95.5 276 ALA A CA 1
ATOM 2060 C C . ALA A 1 276 ? -21.266 -15.031 -2.025 1 95.5 276 ALA A C 1
ATOM 2062 O O . ALA A 1 276 ? -22.297 -15.688 -2.197 1 95.5 276 ALA A O 1
ATOM 2063 N N . PHE A 1 277 ? -20.781 -14.219 -2.9 1 97.38 277 PHE A N 1
ATOM 2064 C CA . PHE A 1 277 ? -21.438 -14.008 -4.18 1 97.38 277 PHE A CA 1
ATOM 2065 C C . PHE A 1 277 ? -20.547 -14.445 -5.336 1 97.38 277 PHE A C 1
ATOM 2067 O O . PHE A 1 277 ? -21.016 -15.117 -6.258 1 97.38 277 PHE A O 1
ATOM 2074 N N . ALA A 1 278 ? -19.281 -14.086 -5.25 1 96.88 278 ALA A N 1
ATOM 2075 C CA . ALA A 1 278 ? -18.422 -14.141 -6.43 1 96.88 278 ALA A CA 1
ATOM 2076 C C . ALA A 1 278 ? -17.5 -15.344 -6.383 1 96.88 278 ALA A C 1
ATOM 2078 O O . ALA A 1 278 ? -16.875 -15.703 -7.387 1 96.88 278 ALA A O 1
ATOM 2079 N N . GLY A 1 279 ? -17.344 -15.953 -5.25 1 94.19 279 GLY A N 1
ATOM 2080 C CA . GLY A 1 279 ? -16.609 -17.219 -5.223 1 94.19 279 GLY A CA 1
ATOM 2081 C C . GLY A 1 279 ? -17.297 -18.312 -6.004 1 94.19 279 GLY A C 1
ATOM 2082 O O . GLY A 1 279 ? -18.516 -18.422 -5.988 1 94.19 279 GLY A O 1
ATOM 2083 N N . SER A 1 280 ? -16.484 -19.141 -6.641 1 93.06 280 SER A N 1
ATOM 2084 C CA . SER A 1 280 ? -17.109 -20.203 -7.43 1 93.06 280 SER A CA 1
ATOM 2085 C C . SER A 1 280 ? -17.922 -21.141 -6.547 1 93.06 280 SER A C 1
ATOM 2087 O O . SER A 1 280 ? -18.953 -21.672 -6.98 1 93.06 280 SER A O 1
ATOM 2089 N N . TRP A 1 281 ? -17.484 -21.375 -5.344 1 89.75 281 TRP A N 1
ATOM 2090 C CA . TRP A 1 281 ? -18.266 -22.203 -4.43 1 89.75 281 TRP A CA 1
ATOM 2091 C C . TRP A 1 281 ? -19.656 -21.641 -4.215 1 89.75 281 TRP A C 1
ATOM 2093 O O . TRP A 1 281 ? -20.641 -22.391 -4.18 1 89.75 281 TRP A O 1
ATOM 2103 N N . ALA A 1 282 ? -19.766 -20.375 -4.023 1 95.12 282 ALA A N 1
ATOM 2104 C CA . ALA A 1 282 ? -21.047 -19.719 -3.783 1 95.12 282 ALA A CA 1
ATOM 2105 C C . ALA A 1 282 ? -21.906 -19.734 -5.035 1 95.12 282 ALA A C 1
ATOM 2107 O O . ALA A 1 282 ? -23.125 -19.953 -4.949 1 95.12 282 ALA A O 1
ATOM 2108 N N . ILE A 1 283 ? -21.312 -19.516 -6.141 1 96.5 283 ILE A N 1
ATOM 2109 C CA . ILE A 1 283 ? -22.016 -19.531 -7.414 1 96.5 283 ILE A CA 1
ATOM 2110 C C . ILE A 1 283 ? -22.609 -20.922 -7.652 1 96.5 283 ILE A C 1
ATOM 2112 O O . ILE A 1 283 ? -23.781 -21.047 -8.016 1 96.5 283 ILE A O 1
ATOM 2116 N N . GLU A 1 284 ? -21.844 -21.906 -7.406 1 95.25 284 GLU A N 1
ATOM 2117 C CA . GLU A 1 284 ? -22.297 -23.281 -7.594 1 95.25 284 GLU A CA 1
ATOM 2118 C C . GLU A 1 284 ? -23.406 -23.641 -6.602 1 95.25 284 GLU A C 1
ATOM 2120 O O . GLU A 1 284 ? -24.344 -24.359 -6.945 1 95.25 284 GLU A O 1
ATOM 2125 N N . ALA A 1 285 ? -23.297 -23.156 -5.41 1 94.81 285 ALA A N 1
ATOM 2126 C CA . ALA A 1 285 ? -24.344 -23.375 -4.418 1 94.81 285 ALA A CA 1
ATOM 2127 C C . ALA A 1 285 ? -25.656 -22.75 -4.859 1 94.81 285 ALA A C 1
ATOM 2129 O O . ALA A 1 285 ? -26.719 -23.359 -4.719 1 94.81 285 ALA A O 1
ATOM 2130 N N . GLU A 1 286 ? -25.594 -21.578 -5.379 1 96.69 286 GLU A N 1
ATOM 2131 C CA . GLU A 1 286 ? -26.797 -20.906 -5.879 1 96.69 286 GLU A CA 1
ATOM 2132 C C . GLU A 1 286 ? -27.391 -21.641 -7.07 1 96.69 286 GLU A C 1
ATOM 2134 O O . GLU A 1 286 ? -28.609 -21.672 -7.246 1 96.69 286 GLU A O 1
ATOM 2139 N N . ALA A 1 287 ? -26.5 -22.188 -7.879 1 97.75 287 ALA A N 1
ATOM 2140 C CA . ALA A 1 287 ? -26.969 -22.984 -9.008 1 97.75 287 ALA A CA 1
ATOM 2141 C C . ALA A 1 287 ? -27.766 -24.203 -8.523 1 97.75 287 ALA A C 1
ATOM 2143 O O . ALA A 1 287 ? -28.844 -24.484 -9.047 1 97.75 287 ALA A O 1
ATOM 2144 N N . ARG A 1 288 ? -27.25 -24.859 -7.562 1 96.94 288 ARG A N 1
ATOM 2145 C CA . ARG A 1 288 ? -27.953 -26 -6.992 1 96.94 288 ARG A CA 1
ATOM 2146 C C . ARG A 1 288 ? -29.297 -25.594 -6.41 1 96.94 288 ARG A C 1
ATOM 2148 O O . ARG A 1 288 ? -30.297 -26.297 -6.578 1 96.94 288 ARG A O 1
ATOM 2155 N N . ARG A 1 289 ? -29.344 -24.5 -5.746 1 96.69 289 ARG A N 1
ATOM 2156 C CA . ARG A 1 289 ? -30.578 -23.984 -5.18 1 96.69 289 ARG A CA 1
ATOM 2157 C C . ARG A 1 289 ? -31.594 -23.672 -6.27 1 96.69 289 ARG A C 1
ATOM 2159 O O . ARG A 1 289 ? -32.781 -23.953 -6.117 1 96.69 289 ARG A O 1
ATOM 2166 N N . ALA A 1 290 ? -31.125 -23.109 -7.34 1 97.44 290 ALA A N 1
ATOM 2167 C CA . ALA A 1 290 ? -32 -22.781 -8.461 1 97.44 290 ALA A CA 1
ATOM 2168 C C . ALA A 1 290 ? -32.656 -24.031 -9.047 1 97.44 290 ALA A C 1
ATOM 2170 O O . ALA A 1 290 ? -33.844 -24.031 -9.383 1 97.44 290 ALA A O 1
ATOM 2171 N N . VAL A 1 291 ? -31.906 -25.062 -9.172 1 97.5 291 VAL A N 1
ATOM 2172 C CA . VAL A 1 291 ? -32.406 -26.312 -9.68 1 97.5 291 VAL A CA 1
ATOM 2173 C C . VAL A 1 291 ? -33.469 -26.891 -8.711 1 97.5 291 VAL A C 1
ATOM 2175 O O . VAL A 1 291 ? -34.531 -27.297 -9.125 1 97.5 291 VAL A O 1
ATOM 2178 N N . ALA A 1 292 ? -33.094 -26.875 -7.461 1 96.75 292 ALA A N 1
ATOM 2179 C CA . ALA A 1 292 ? -34 -27.422 -6.434 1 96.75 292 ALA A CA 1
ATOM 2180 C C . ALA A 1 292 ? -35.312 -26.672 -6.418 1 96.75 292 ALA A C 1
ATOM 2182 O O . ALA A 1 292 ? -36.375 -27.266 -6.141 1 96.75 292 ALA A O 1
ATOM 2183 N N . GLN A 1 293 ? -35.281 -25.422 -6.766 1 97.38 293 GLN A N 1
ATOM 2184 C CA . GLN A 1 293 ? -36.469 -24.594 -6.727 1 97.38 293 GLN A CA 1
ATOM 2185 C C . GLN A 1 293 ? -37.188 -24.578 -8.086 1 97.38 293 GLN A C 1
ATOM 2187 O O . GLN A 1 293 ? -38.188 -23.891 -8.258 1 97.38 293 GLN A O 1
ATOM 2192 N N . GLY A 1 294 ? -36.625 -25.141 -9.047 1 96.5 294 GLY A N 1
ATOM 2193 C CA . GLY A 1 294 ? -37.219 -25.219 -10.367 1 96.5 294 GLY A CA 1
ATOM 2194 C C . GLY A 1 294 ? -37.094 -23.906 -11.141 1 96.5 294 GLY A C 1
ATOM 2195 O O . GLY A 1 294 ? -37.938 -23.609 -11.984 1 96.5 294 GLY A O 1
ATOM 2196 N N . ARG A 1 295 ? -36.031 -23.234 -10.867 1 97.25 295 ARG A N 1
ATOM 2197 C CA . ARG A 1 295 ? -35.938 -21.891 -11.43 1 97.25 295 ARG A CA 1
ATOM 2198 C C . ARG A 1 295 ? -35.094 -21.906 -12.711 1 97.25 295 ARG A C 1
ATOM 2200 O O . ARG A 1 295 ? -35 -20.891 -13.398 1 97.25 295 ARG A O 1
ATOM 2207 N N . SER A 1 296 ? -34.5 -23.078 -13.094 1 97.5 296 SER A N 1
ATOM 2208 C CA . SER A 1 296 ? -33.625 -23.094 -14.258 1 97.5 296 SER A CA 1
ATOM 2209 C C . SER A 1 296 ? -33.719 -24.422 -15.008 1 97.5 296 SER A C 1
ATOM 2211 O O . SER A 1 296 ? -33 -25.375 -14.664 1 97.5 296 SER A O 1
ATOM 2213 N N . PRO A 1 297 ? -34.469 -24.406 -16 1 95.44 297 PRO A N 1
ATOM 2214 C CA . PRO A 1 297 ? -34.5 -25.625 -16.828 1 95.44 297 PRO A CA 1
ATOM 2215 C C . PRO A 1 297 ? -33.156 -25.969 -17.422 1 95.44 297 PRO A C 1
ATOM 2217 O O . PRO A 1 297 ? -32.812 -27.141 -17.578 1 95.44 297 PRO A O 1
ATOM 2220 N N . PHE A 1 298 ? -32.375 -24.953 -17.703 1 97.19 298 PHE A N 1
ATOM 2221 C CA . PHE A 1 298 ? -31.031 -25.141 -18.266 1 97.19 298 PHE A CA 1
ATOM 2222 C C . PHE A 1 298 ? -30.156 -25.938 -17.312 1 97.19 298 PHE A C 1
ATOM 2224 O O . PHE A 1 298 ? -29.516 -26.906 -17.719 1 97.19 298 PHE A O 1
ATOM 2231 N N . LEU A 1 299 ? -30.109 -25.531 -16.109 1 97.69 299 LEU A N 1
ATOM 2232 C CA . LEU A 1 299 ? -29.281 -26.188 -15.102 1 97.69 299 LEU A CA 1
ATOM 2233 C C . LEU A 1 299 ? -29.844 -27.562 -14.766 1 97.69 299 LEU A C 1
ATOM 2235 O O . LEU A 1 299 ? -29.094 -28.516 -14.531 1 97.69 299 LEU A O 1
ATOM 2239 N N . ALA A 1 300 ? -31.156 -27.656 -14.719 1 97 300 ALA A N 1
ATOM 2240 C CA . ALA A 1 300 ? -31.797 -28.922 -14.398 1 97 300 ALA A CA 1
ATOM 2241 C C . ALA A 1 300 ? -31.391 -30 -15.406 1 97 300 ALA A C 1
ATOM 2243 O O . ALA A 1 300 ? -31.156 -31.156 -15.031 1 97 300 ALA A O 1
ATOM 2244 N N . ALA A 1 301 ? -31.281 -29.625 -16.562 1 96.44 301 ALA A N 1
ATOM 2245 C CA . ALA A 1 301 ? -30.938 -30.547 -17.641 1 96.44 301 ALA A CA 1
ATOM 2246 C C . ALA A 1 301 ? -29.5 -31.016 -17.531 1 96.44 301 ALA A C 1
ATOM 2248 O O . ALA A 1 301 ? -29.125 -32.031 -18.109 1 96.44 301 ALA A O 1
ATOM 2249 N N . ARG A 1 302 ? -28.703 -30.344 -16.781 1 95 302 ARG A N 1
ATOM 2250 C CA . ARG A 1 302 ? -27.266 -30.625 -16.703 1 95 302 ARG A CA 1
ATOM 2251 C C . ARG A 1 302 ? -26.859 -31.016 -15.281 1 95 302 ARG A C 1
ATOM 2253 O O . ARG A 1 302 ? -25.672 -31.141 -14.984 1 95 302 ARG A O 1
ATOM 2260 N N . ALA A 1 303 ? -27.734 -31.141 -14.461 1 92.69 303 ALA A N 1
ATOM 2261 C CA . ALA A 1 303 ? -27.5 -31.375 -13.047 1 92.69 303 ALA A CA 1
ATOM 2262 C C . ALA A 1 303 ? -26.688 -32.656 -12.828 1 92.69 303 ALA A C 1
ATOM 2264 O O . ALA A 1 303 ? -25.859 -32.719 -11.93 1 92.69 303 ALA A O 1
ATOM 2265 N N . GLU A 1 304 ? -26.859 -33.625 -13.617 1 89.31 304 GLU A N 1
ATOM 2266 C CA . GLU A 1 304 ? -26.203 -34.938 -13.469 1 89.31 304 GLU A CA 1
ATOM 2267 C C . GLU A 1 304 ? -24.703 -34.812 -13.781 1 89.31 304 GLU A C 1
ATOM 2269 O O . GLU A 1 304 ? -23.906 -35.562 -13.234 1 89.31 304 GLU A O 1
ATOM 2274 N N . ASP A 1 305 ? -24.375 -33.875 -14.664 1 85.75 305 ASP A N 1
ATOM 2275 C CA . ASP A 1 305 ? -22.984 -33.719 -15.094 1 85.75 305 ASP A CA 1
ATOM 2276 C C . ASP A 1 305 ? -22.219 -32.844 -14.117 1 85.75 305 ASP A C 1
ATOM 2278 O O . ASP A 1 305 ? -20.984 -32.75 -14.188 1 85.75 305 ASP A O 1
ATOM 2282 N N . GLY A 1 306 ? -22.891 -32.219 -13.211 1 89.19 306 GLY A N 1
ATOM 2283 C CA . GLY A 1 306 ? -22.25 -31.297 -12.273 1 89.19 306 GLY A CA 1
ATOM 2284 C C . GLY A 1 306 ? -22.516 -29.828 -12.594 1 89.19 306 GLY A C 1
ATOM 2285 O O . GLY A 1 306 ? -22.547 -29.438 -13.758 1 89.19 306 GLY A O 1
ATOM 2286 N N . LEU A 1 307 ? -22.781 -29.047 -11.656 1 92.69 307 LEU A N 1
ATOM 2287 C CA . LEU A 1 307 ? -23.156 -27.641 -11.797 1 92.69 307 LEU A CA 1
ATOM 2288 C C . LEU A 1 307 ? -21.969 -26.734 -11.445 1 92.69 307 LEU A C 1
ATOM 2290 O O . LEU A 1 307 ? -22.078 -25.891 -10.547 1 92.69 307 LEU A O 1
ATOM 2294 N N . GLY A 1 308 ? -20.891 -26.938 -12.25 1 93.06 308 GLY A N 1
ATOM 2295 C CA . GLY A 1 308 ? -19.703 -26.109 -12.055 1 93.06 308 GLY A CA 1
ATOM 2296 C C . GLY A 1 308 ? -19.859 -24.703 -12.594 1 93.06 308 GLY A C 1
ATOM 2297 O O . GLY A 1 308 ? -20.844 -24.391 -13.281 1 93.06 308 GLY A O 1
ATOM 2298 N N . LEU A 1 309 ? -18.922 -23.922 -12.266 1 93.81 309 LEU A N 1
ATOM 2299 C CA . LEU A 1 309 ? -18.938 -22.516 -12.656 1 93.81 309 LEU A CA 1
ATOM 2300 C C . LEU A 1 309 ? -19.125 -22.375 -14.164 1 93.81 309 LEU A C 1
ATOM 2302 O O . LEU A 1 309 ? -19.906 -21.531 -14.609 1 93.81 309 LEU A O 1
ATOM 2306 N N . ALA A 1 310 ? -18.438 -23.188 -14.898 1 93.5 310 ALA A N 1
ATOM 2307 C CA . ALA A 1 310 ? -18.5 -23.109 -16.359 1 93.5 310 ALA A CA 1
ATOM 2308 C C . ALA A 1 310 ? -19.922 -23.297 -16.859 1 93.5 310 ALA A C 1
ATOM 2310 O O . ALA A 1 310 ? -20.344 -22.656 -17.828 1 93.5 310 ALA A O 1
ATOM 2311 N N . VAL A 1 311 ? -20.641 -24.125 -16.25 1 96.56 311 VAL A N 1
ATOM 2312 C CA . VAL A 1 311 ? -22.016 -24.406 -16.641 1 96.56 311 VAL A CA 1
ATOM 2313 C C . VAL A 1 311 ? -22.891 -23.203 -16.359 1 96.56 311 VAL A C 1
ATOM 2315 O O . VAL A 1 311 ? -23.719 -22.812 -17.203 1 96.56 311 VAL A O 1
ATOM 2318 N N . VAL A 1 312 ? -22.703 -22.594 -15.234 1 97.69 312 VAL A N 1
ATOM 2319 C CA . VAL A 1 312 ? -23.5 -21.422 -14.852 1 97.69 312 VAL A CA 1
ATOM 2320 C C . VAL A 1 312 ? -23.219 -20.281 -15.828 1 97.69 312 VAL A C 1
ATOM 2322 O O . VAL A 1 312 ? -24.156 -19.609 -16.281 1 97.69 312 VAL A O 1
ATOM 2325 N N . VAL A 1 313 ? -21.969 -20.078 -16.188 1 96.94 313 VAL A N 1
ATOM 2326 C CA . VAL A 1 313 ? -21.594 -19.016 -17.109 1 96.94 313 VAL A CA 1
ATOM 2327 C C . VAL A 1 313 ? -22.203 -19.281 -18.484 1 96.94 313 VAL A C 1
ATOM 2329 O O . VAL A 1 313 ? -22.766 -18.375 -19.109 1 96.94 313 VAL A O 1
ATOM 2332 N N . ALA A 1 314 ? -22.141 -20.531 -18.859 1 96.75 314 ALA A N 1
ATOM 2333 C CA . ALA A 1 314 ? -22.75 -20.906 -20.141 1 96.75 314 ALA A CA 1
ATOM 2334 C C . ALA A 1 314 ? -24.25 -20.656 -20.125 1 96.75 314 ALA A C 1
ATOM 2336 O O . ALA A 1 314 ? -24.812 -20.219 -21.125 1 96.75 314 ALA A O 1
ATOM 2337 N N . GLY A 1 315 ? -24.875 -20.969 -19.062 1 97.62 315 GLY A N 1
ATOM 2338 C CA . GLY A 1 315 ? -26.297 -20.719 -18.922 1 97.62 315 GLY A CA 1
ATOM 2339 C C . GLY A 1 315 ? -26.656 -19.25 -19.016 1 97.62 315 GLY A C 1
ATOM 2340 O O . GLY A 1 315 ? -27.656 -18.891 -19.656 1 97.62 315 GLY A O 1
ATOM 2341 N N . ALA A 1 316 ? -25.891 -18.406 -18.375 1 97.75 316 ALA A N 1
ATOM 2342 C CA . ALA A 1 316 ? -26.125 -16.969 -18.453 1 97.75 316 ALA A CA 1
ATOM 2343 C C . ALA A 1 316 ? -26.016 -16.469 -19.891 1 97.75 316 ALA A C 1
ATOM 2345 O O . ALA A 1 316 ? -26.859 -15.688 -20.359 1 97.75 316 ALA A O 1
ATOM 2346 N N . GLU A 1 317 ? -25.047 -16.984 -20.594 1 96 317 GLU A N 1
ATOM 2347 C CA . GLU A 1 317 ? -24.828 -16.578 -21.984 1 96 317 GLU A CA 1
ATOM 2348 C C . GLU A 1 317 ? -25.906 -17.109 -22.906 1 96 317 GLU A C 1
ATOM 2350 O O . GLU A 1 317 ? -26.203 -16.516 -23.953 1 96 317 GLU A O 1
ATOM 2355 N N . SER A 1 318 ? -26.531 -18.141 -22.484 1 96.06 318 SER A N 1
ATOM 2356 C CA . SER A 1 318 ? -27.594 -18.75 -23.281 1 96.06 318 SER A CA 1
ATOM 2357 C C . SER A 1 318 ? -28.953 -18.141 -22.938 1 96.06 318 SER A C 1
ATOM 2359 O O . SER A 1 318 ? -29.969 -18.547 -23.5 1 96.06 318 SER A O 1
ATOM 2361 N N . GLY A 1 319 ? -28.984 -17.25 -21.984 1 96.12 319 GLY A N 1
ATOM 2362 C CA . GLY A 1 319 ? -30.203 -16.5 -21.703 1 96.12 319 GLY A CA 1
ATOM 2363 C C . GLY A 1 319 ? -31 -17.062 -20.547 1 96.12 319 GLY A C 1
ATOM 2364 O O . GLY A 1 319 ? -32.125 -16.625 -20.281 1 96.12 319 GLY A O 1
ATOM 2365 N N . ASP A 1 320 ? -30.469 -18.094 -19.859 1 97.75 320 ASP A N 1
ATOM 2366 C CA . ASP A 1 320 ? -31.156 -18.594 -18.672 1 97.75 320 ASP A CA 1
ATOM 2367 C C . ASP A 1 320 ? -31.203 -17.531 -17.578 1 97.75 320 ASP A C 1
ATOM 2369 O O . ASP A 1 320 ? -30.172 -17.047 -17.125 1 97.75 320 ASP A O 1
ATOM 2373 N N . ILE A 1 321 ? -32.312 -17.25 -17.062 1 98.06 321 ILE A N 1
ATOM 2374 C CA . ILE A 1 321 ? -32.531 -16.094 -16.188 1 98.06 321 ILE A CA 1
ATOM 2375 C C . ILE A 1 321 ? -31.859 -16.344 -14.836 1 98.06 321 ILE A C 1
ATOM 2377 O O . ILE A 1 321 ? -31.219 -15.445 -14.297 1 98.06 321 ILE A O 1
ATOM 2381 N N . ALA A 1 322 ? -32 -17.531 -14.32 1 98.12 322 ALA A N 1
ATOM 2382 C CA . ALA A 1 322 ? -31.406 -17.844 -13.031 1 98.12 322 ALA A CA 1
ATOM 2383 C C . ALA A 1 322 ? -29.891 -17.719 -13.094 1 98.12 322 ALA A C 1
ATOM 2385 O O . ALA A 1 322 ? -29.266 -17.156 -12.195 1 98.12 322 ALA A O 1
ATOM 2386 N N . CYS A 1 323 ? -29.328 -18.25 -14.141 1 98.31 323 CYS A N 1
ATOM 2387 C CA . CYS A 1 323 ? -27.875 -18.172 -14.336 1 98.31 323 CYS A CA 1
ATOM 2388 C C . CYS A 1 323 ? -27.438 -16.719 -14.469 1 98.31 323 CYS A C 1
ATOM 2390 O O . CYS A 1 323 ? -26.422 -16.312 -13.883 1 98.31 323 CYS A O 1
ATOM 2392 N N . ALA A 1 324 ? -28.172 -15.938 -15.195 1 98.5 324 ALA A N 1
ATOM 2393 C CA . ALA A 1 324 ? -27.859 -14.523 -15.383 1 98.5 324 ALA A CA 1
ATOM 2394 C C . ALA A 1 324 ? -27.891 -13.773 -14.047 1 98.5 324 ALA A C 1
ATOM 2396 O O . ALA A 1 324 ? -27.047 -12.922 -13.781 1 98.5 324 ALA A O 1
ATOM 2397 N N . GLU A 1 325 ? -28.875 -14.109 -13.266 1 98.44 325 GLU A N 1
ATOM 2398 C CA . GLU A 1 325 ? -29 -13.477 -11.953 1 98.44 325 GLU A CA 1
ATOM 2399 C C . GLU A 1 325 ? -27.797 -13.805 -11.062 1 98.44 325 GLU A C 1
ATOM 2401 O O . GLU A 1 325 ? -27.297 -12.938 -10.344 1 98.44 325 GLU A O 1
ATOM 2406 N N . ILE A 1 326 ? -27.375 -15.016 -11.117 1 98.38 326 ILE A N 1
ATOM 2407 C CA . ILE A 1 326 ? -26.25 -15.461 -10.312 1 98.38 326 ILE A CA 1
ATOM 2408 C C . ILE A 1 326 ? -24.984 -14.719 -10.742 1 98.38 326 ILE A C 1
ATOM 2410 O O . ILE A 1 326 ? -24.266 -14.18 -9.898 1 98.38 326 ILE A O 1
ATOM 2414 N N . VAL A 1 327 ? -24.766 -14.641 -12.039 1 98.5 327 VAL A N 1
ATOM 2415 C CA . VAL A 1 327 ? -23.578 -13.961 -12.578 1 98.5 327 VAL A CA 1
ATOM 2416 C C . VAL A 1 327 ? -23.672 -12.469 -12.273 1 98.5 327 VAL A C 1
ATOM 2418 O O . VAL A 1 327 ? -22.672 -11.844 -11.906 1 98.5 327 VAL A O 1
ATOM 2421 N N . HIS A 1 328 ? -24.844 -11.953 -12.367 1 98.5 328 HIS A N 1
ATOM 2422 C CA . HIS A 1 328 ? -25.078 -10.539 -12.07 1 98.5 328 HIS A CA 1
ATOM 2423 C C . HIS A 1 328 ? -24.719 -10.219 -10.625 1 98.5 328 HIS A C 1
ATOM 2425 O O . HIS A 1 328 ? -24.016 -9.25 -10.352 1 98.5 328 HIS A O 1
ATOM 2431 N N . SER A 1 329 ? -25.219 -11.031 -9.758 1 98.06 329 SER A N 1
ATOM 2432 C CA . SER A 1 329 ? -24.984 -10.82 -8.336 1 98.06 329 SER A CA 1
ATOM 2433 C C . SER A 1 329 ? -23.484 -10.914 -8.008 1 98.06 329 SER A C 1
ATOM 2435 O O . SER A 1 329 ? -22.984 -10.125 -7.203 1 98.06 329 SER A O 1
ATOM 2437 N N . ALA A 1 330 ? -22.828 -11.859 -8.586 1 98.31 330 ALA A N 1
ATOM 2438 C CA . ALA A 1 330 ? -21.391 -12.023 -8.383 1 98.31 330 ALA A CA 1
ATOM 2439 C C . ALA A 1 330 ? -20.625 -10.797 -8.867 1 98.31 330 ALA A C 1
ATOM 2441 O O . ALA A 1 330 ? -19.766 -10.273 -8.156 1 98.31 330 ALA A O 1
ATOM 2442 N N . ALA A 1 331 ? -20.969 -10.297 -10.031 1 98.5 331 ALA A N 1
ATOM 2443 C CA . ALA A 1 331 ? -20.297 -9.164 -10.656 1 98.5 331 ALA A CA 1
ATOM 2444 C C . ALA A 1 331 ? -20.547 -7.879 -9.859 1 98.5 331 ALA A C 1
ATOM 2446 O O . ALA A 1 331 ? -19.625 -7.082 -9.664 1 98.5 331 ALA A O 1
ATOM 2447 N N . GLU A 1 332 ? -21.75 -7.73 -9.438 1 98.06 332 GLU A N 1
ATOM 2448 C CA . GLU A 1 332 ? -22.109 -6.547 -8.664 1 98.06 332 GLU A CA 1
ATOM 2449 C C . GLU A 1 332 ? -21.359 -6.516 -7.328 1 98.06 332 GLU A C 1
ATOM 2451 O O . GLU A 1 332 ? -20.844 -5.473 -6.922 1 98.06 332 GLU A O 1
ATOM 2456 N N . ALA A 1 333 ? -21.375 -7.648 -6.684 1 97.75 333 ALA A N 1
ATOM 2457 C CA . ALA A 1 333 ? -20.688 -7.738 -5.398 1 97.75 333 ALA A CA 1
ATOM 2458 C C . ALA A 1 333 ? -19.203 -7.418 -5.539 1 97.75 333 ALA A C 1
ATOM 2460 O O . ALA A 1 333 ? -18.656 -6.621 -4.773 1 97.75 333 ALA A O 1
ATOM 2461 N N . LEU A 1 334 ? -18.547 -8.023 -6.484 1 98.12 334 LEU A N 1
ATOM 2462 C CA . LEU A 1 334 ? -17.125 -7.754 -6.695 1 98.12 334 LEU A CA 1
ATOM 2463 C C . LEU A 1 334 ? -16.906 -6.309 -7.125 1 98.12 334 LEU A C 1
ATOM 2465 O O . LEU A 1 334 ? -15.945 -5.672 -6.707 1 98.12 334 LEU A O 1
ATOM 2469 N N . GLY A 1 335 ? -17.797 -5.824 -8 1 97.88 335 GLY A N 1
ATOM 2470 C CA . GLY A 1 335 ? -17.719 -4.43 -8.414 1 97.88 335 GLY A CA 1
ATOM 2471 C C . GLY A 1 335 ? -17.75 -3.461 -7.242 1 97.88 335 GLY A C 1
ATOM 2472 O O . GLY A 1 335 ? -16.969 -2.498 -7.211 1 97.88 335 GLY A O 1
ATOM 2473 N N . ARG A 1 336 ? -18.625 -3.709 -6.305 1 96.12 336 ARG A N 1
ATOM 2474 C CA . ARG A 1 336 ? -18.719 -2.871 -5.113 1 96.12 336 ARG A CA 1
ATOM 2475 C C . ARG A 1 336 ? -17.422 -2.939 -4.293 1 96.12 336 ARG A C 1
ATOM 2477 O O . ARG A 1 336 ? -16.906 -1.911 -3.852 1 96.12 336 ARG A O 1
ATOM 2484 N N . GLY A 1 337 ? -16.953 -4.16 -4.082 1 96.69 337 GLY A N 1
ATOM 2485 C CA . GLY A 1 337 ? -15.672 -4.312 -3.396 1 96.69 337 GLY A CA 1
ATOM 2486 C C . GLY A 1 337 ? -14.531 -3.586 -4.082 1 96.69 337 GLY A C 1
ATOM 2487 O O . GLY A 1 337 ? -13.75 -2.889 -3.432 1 96.69 337 GLY A O 1
ATOM 2488 N N . LEU A 1 338 ? -14.453 -3.678 -5.344 1 97.62 338 LEU A N 1
ATOM 2489 C CA . LEU A 1 338 ? -13.398 -3.045 -6.133 1 97.62 338 LEU A CA 1
ATOM 2490 C C . LEU A 1 338 ? -13.531 -1.526 -6.094 1 97.62 338 LEU A C 1
ATOM 2492 O O . LEU A 1 338 ? -12.523 -0.812 -6.113 1 97.62 338 LEU A O 1
ATOM 2496 N N . ALA A 1 339 ? -14.766 -1.081 -6.086 1 96.62 339 ALA A N 1
ATOM 2497 C CA . ALA A 1 339 ? -14.977 0.362 -6.016 1 96.62 339 ALA A CA 1
ATOM 2498 C C . ALA A 1 339 ? -14.344 0.949 -4.758 1 96.62 339 ALA A C 1
ATOM 2500 O O . ALA A 1 339 ? -13.742 2.027 -4.805 1 96.62 339 ALA A O 1
ATOM 2501 N N . THR A 1 340 ? -14.469 0.249 -3.701 1 96 340 THR A N 1
ATOM 2502 C CA . THR A 1 340 ? -13.859 0.679 -2.447 1 96 340 THR A CA 1
ATOM 2503 C C . THR A 1 340 ? -12.336 0.694 -2.566 1 96 340 THR A C 1
ATOM 2505 O O . THR A 1 340 ? -11.695 1.673 -2.188 1 96 340 THR A O 1
ATOM 2508 N N . VAL A 1 341 ? -11.789 -0.339 -3.135 1 97.06 341 VAL A N 1
ATOM 2509 C CA . VAL A 1 341 ? -10.352 -0.508 -3.299 1 97.06 341 VAL A CA 1
ATOM 2510 C C . VAL A 1 341 ? -9.797 0.594 -4.203 1 97.06 341 VAL A C 1
ATOM 2512 O O . VAL A 1 341 ? -8.805 1.242 -3.865 1 97.06 341 VAL A O 1
ATOM 2515 N N . VAL A 1 342 ? -10.461 0.834 -5.273 1 97.56 342 VAL A N 1
ATOM 2516 C CA . VAL A 1 342 ? -10.016 1.816 -6.254 1 97.56 342 VAL A CA 1
ATOM 2517 C C . VAL A 1 342 ? -10.102 3.219 -5.656 1 97.56 342 VAL A C 1
ATOM 2519 O O . VAL A 1 342 ? -9.18 4.027 -5.812 1 97.56 342 VAL A O 1
ATOM 2522 N N . THR A 1 343 ? -11.141 3.461 -4.953 1 96 343 THR A N 1
ATOM 2523 C CA . THR A 1 343 ? -11.359 4.773 -4.355 1 96 343 THR A CA 1
ATOM 2524 C C . THR A 1 343 ? -10.305 5.059 -3.289 1 96 343 THR A C 1
ATOM 2526 O O . THR A 1 343 ? -9.742 6.156 -3.242 1 96 343 THR A O 1
ATOM 2529 N N . TRP A 1 344 ? -10.016 4.117 -2.523 1 97.12 344 TRP A N 1
ATOM 2530 C CA . TRP A 1 344 ? -9.172 4.355 -1.354 1 97.12 344 TRP A CA 1
ATOM 2531 C C . TRP A 1 344 ? -7.699 4.18 -1.699 1 97.12 344 TRP A C 1
ATOM 2533 O O . TRP A 1 344 ? -6.852 4.949 -1.242 1 97.12 344 TRP A O 1
ATOM 2543 N N . PHE A 1 345 ? -7.348 3.25 -2.525 1 98.25 345 PHE A N 1
ATOM 2544 C CA . PHE A 1 345 ? -5.961 2.889 -2.805 1 98.25 345 PHE A CA 1
ATOM 2545 C C . PHE A 1 345 ? -5.465 3.582 -4.066 1 98.25 345 PHE A C 1
ATOM 2547 O O . PHE A 1 345 ? -4.258 3.77 -4.246 1 98.25 345 PHE A O 1
ATOM 2554 N N . ASN A 1 346 ? -6.336 3.9 -4.953 1 97.31 346 ASN A N 1
ATOM 2555 C CA . ASN A 1 346 ? -6.039 4.629 -6.184 1 97.31 346 ASN A CA 1
ATOM 2556 C C . ASN A 1 346 ? -4.957 3.934 -7.004 1 97.31 346 ASN A C 1
ATOM 2558 O O . ASN A 1 346 ? -3.908 4.52 -7.277 1 97.31 346 ASN A O 1
ATOM 2562 N N . PRO A 1 347 ? -5.184 2.684 -7.426 1 98.44 347 PRO A N 1
ATOM 2563 C CA . PRO A 1 347 ? -4.242 2.014 -8.32 1 98.44 347 PRO A CA 1
ATOM 2564 C C . PRO A 1 347 ? -4.32 2.533 -9.758 1 98.44 347 PRO A C 1
ATOM 2566 O O . PRO A 1 347 ? -5.348 3.09 -10.156 1 98.44 347 PRO A O 1
ATOM 2569 N N . ARG A 1 348 ? -3.256 2.379 -10.477 1 98.56 348 ARG A N 1
ATOM 2570 C CA . ARG A 1 348 ? -3.262 2.697 -11.898 1 98.56 348 ARG A CA 1
ATOM 2571 C C . ARG A 1 348 ? -3.877 1.562 -12.711 1 98.56 348 ARG A C 1
ATOM 2573 O O . ARG A 1 348 ? -4.492 1.801 -13.75 1 98.56 348 ARG A O 1
ATOM 2580 N N . ARG A 1 349 ? -3.773 0.373 -12.25 1 98.12 349 ARG A N 1
ATOM 2581 C CA . ARG A 1 349 ? -4.246 -0.804 -12.977 1 98.12 349 ARG A CA 1
ATOM 2582 C C . ARG A 1 349 ? -4.902 -1.801 -12.023 1 98.12 349 ARG A C 1
ATOM 2584 O O . ARG A 1 349 ? -4.418 -2.021 -10.914 1 98.12 349 ARG A O 1
ATOM 2591 N N . VAL A 1 350 ? -6.023 -2.309 -12.438 1 98.31 350 VAL A N 1
ATOM 2592 C CA . VAL A 1 350 ? -6.676 -3.449 -11.805 1 98.31 350 VAL A CA 1
ATOM 2593 C C . VAL A 1 350 ? -6.82 -4.59 -12.812 1 98.31 350 VAL A C 1
ATOM 2595 O O . VAL A 1 350 ? -7.32 -4.387 -13.922 1 98.31 350 VAL A O 1
ATOM 2598 N N . VAL A 1 351 ? -6.305 -5.73 -12.453 1 97.25 351 VAL A N 1
ATOM 2599 C CA . VAL A 1 351 ? -6.465 -6.93 -13.266 1 97.25 351 VAL A CA 1
ATOM 2600 C C . VAL A 1 351 ? -7.434 -7.891 -12.586 1 97.25 351 VAL A C 1
ATOM 2602 O O . VAL A 1 351 ? -7.309 -8.164 -11.383 1 97.25 351 VAL A O 1
ATOM 2605 N N . VAL A 1 352 ? -8.438 -8.352 -13.281 1 97.25 352 VAL A N 1
ATOM 2606 C CA . VAL A 1 352 ? -9.367 -9.375 -12.82 1 97.25 352 VAL A CA 1
ATOM 2607 C C . VAL A 1 352 ? -9.25 -10.617 -13.703 1 97.25 352 VAL A C 1
ATOM 2609 O O . VAL A 1 352 ? -9.555 -10.562 -14.898 1 97.25 352 VAL A O 1
ATOM 2612 N N . ALA A 1 353 ? -8.758 -11.688 -13.086 1 94.81 353 ALA A N 1
ATOM 2613 C CA . ALA A 1 353 ? -8.516 -12.906 -13.844 1 94.81 353 ALA A CA 1
ATOM 2614 C C . ALA A 1 353 ? -8.664 -14.141 -12.961 1 94.81 353 ALA A C 1
ATOM 2616 O O . ALA A 1 353 ? -8.867 -14.023 -11.75 1 94.81 353 ALA A O 1
ATOM 2617 N N . GLY A 1 354 ? -8.562 -15.398 -13.641 1 88.69 354 GLY A N 1
ATOM 2618 C CA . GLY A 1 354 ? -8.469 -16.609 -12.836 1 88.69 354 GLY A CA 1
ATOM 2619 C C . GLY A 1 354 ? -9.375 -17.719 -13.328 1 88.69 354 GLY A C 1
ATOM 2620 O O . GLY A 1 354 ? -8.953 -18.875 -13.422 1 88.69 354 GLY A O 1
ATOM 2621 N N . ASN A 1 355 ? -10.703 -17.469 -13.414 1 89 355 ASN A N 1
ATOM 2622 C CA . ASN A 1 355 ? -11.578 -18.562 -13.828 1 89 355 ASN A CA 1
ATOM 2623 C C . ASN A 1 355 ? -12.586 -18.109 -14.883 1 89 355 ASN A C 1
ATOM 2625 O O . ASN A 1 355 ? -12.43 -17.031 -15.477 1 89 355 ASN A O 1
ATOM 2629 N N . ASP A 1 356 ? -13.531 -18.906 -15.141 1 89 356 ASP A N 1
ATOM 2630 C CA . ASP A 1 356 ? -14.445 -18.719 -16.266 1 89 356 ASP A CA 1
ATOM 2631 C C . ASP A 1 356 ? -15.297 -17.469 -16.078 1 89 356 ASP A C 1
ATOM 2633 O O . ASP A 1 356 ? -15.82 -16.906 -17.047 1 89 356 ASP A O 1
ATOM 2637 N N . LEU A 1 357 ? -15.484 -17.094 -14.883 1 93.5 357 LEU A N 1
ATOM 2638 C CA . LEU A 1 357 ? -16.266 -15.898 -14.617 1 93.5 357 LEU A CA 1
ATOM 2639 C C . LEU A 1 357 ? -15.688 -14.695 -15.352 1 93.5 357 LEU A C 1
ATOM 2641 O O . LEU A 1 357 ? -16.438 -13.883 -15.906 1 93.5 357 LEU A O 1
ATOM 2645 N N . ALA A 1 358 ? -14.422 -14.609 -15.438 1 92.62 358 ALA A N 1
ATOM 2646 C CA . ALA A 1 358 ? -13.734 -13.484 -16.062 1 92.62 358 ALA A CA 1
ATOM 2647 C C . ALA A 1 358 ? -13.961 -13.477 -17.578 1 92.62 358 ALA A C 1
ATOM 2649 O O . ALA A 1 358 ? -13.75 -12.453 -18.234 1 92.62 358 ALA A O 1
ATOM 2650 N N . SER A 1 359 ? -14.336 -14.562 -18.094 1 90.88 359 SER A N 1
ATOM 2651 C CA . SER A 1 359 ? -14.555 -14.656 -19.531 1 90.88 359 SER A CA 1
ATOM 2652 C C . SER A 1 359 ? -16 -14.32 -19.891 1 90.88 359 SER A C 1
ATOM 2654 O O . SER A 1 359 ? -16.344 -14.234 -21.078 1 90.88 359 SER A O 1
ATOM 2656 N N . SER A 1 360 ? -16.875 -14.172 -18.953 1 95.06 360 SER A N 1
ATOM 2657 C CA . SER A 1 360 ? -18.281 -13.867 -19.172 1 95.06 360 SER A CA 1
ATOM 2658 C C . SER A 1 360 ? -18.484 -12.406 -19.578 1 95.06 360 SER A C 1
ATOM 2660 O O . SER A 1 360 ? -18.141 -11.5 -18.812 1 95.06 360 SER A O 1
ATOM 2662 N N . PRO A 1 361 ? -19.094 -12.156 -20.719 1 96.19 361 PRO A N 1
ATOM 2663 C CA . PRO A 1 361 ? -19.391 -10.773 -21.094 1 96.19 361 PRO A CA 1
ATOM 2664 C C . PRO A 1 361 ? -20.328 -10.078 -20.125 1 96.19 361 PRO A C 1
ATOM 2666 O O . PRO A 1 361 ? -20.156 -8.898 -19.812 1 96.19 361 PRO A O 1
ATOM 2669 N N . LEU A 1 362 ? -21.297 -10.836 -19.641 1 97.56 362 LEU A N 1
ATOM 2670 C CA . LEU A 1 362 ? -22.219 -10.281 -18.672 1 97.56 362 LEU A CA 1
ATOM 2671 C C . LEU A 1 362 ? -21.5 -9.844 -17.406 1 97.56 362 LEU A C 1
ATOM 2673 O O . LEU A 1 362 ? -21.719 -8.742 -16.906 1 97.56 362 LEU A O 1
ATOM 2677 N N . PHE A 1 363 ? -20.656 -10.711 -16.969 1 97.62 363 PHE A N 1
ATOM 2678 C CA . PHE A 1 363 ? -19.875 -10.406 -15.773 1 97.62 363 PHE A CA 1
ATOM 2679 C C . PHE A 1 363 ? -19.047 -9.133 -15.969 1 97.62 363 PHE A C 1
ATOM 2681 O O . PHE A 1 363 ? -19.094 -8.227 -15.141 1 97.62 363 PHE A O 1
ATOM 2688 N N . ARG A 1 364 ? -18.359 -9.055 -17.062 1 97.44 364 ARG A N 1
ATOM 2689 C CA . ARG A 1 364 ? -17.5 -7.91 -17.375 1 97.44 364 ARG A CA 1
ATOM 2690 C C . ARG A 1 364 ? -18.312 -6.617 -17.406 1 97.44 364 ARG A C 1
ATOM 2692 O O . ARG A 1 364 ? -17.906 -5.605 -16.844 1 97.44 364 ARG A O 1
ATOM 2699 N N . HIS A 1 365 ? -19.391 -6.656 -18.031 1 98.06 365 HIS A N 1
ATOM 2700 C CA . HIS A 1 365 ? -20.234 -5.477 -18.188 1 98.06 365 HIS A CA 1
ATOM 2701 C C . HIS A 1 365 ? -20.75 -4.98 -16.844 1 98.06 365 HIS A C 1
ATOM 2703 O O . HIS A 1 365 ? -20.625 -3.793 -16.531 1 98.06 365 HIS A O 1
ATOM 2709 N N . ILE A 1 366 ? -21.297 -5.871 -16.031 1 98.31 366 ILE A N 1
ATOM 2710 C CA . ILE A 1 366 ? -21.906 -5.504 -14.758 1 98.31 366 ILE A CA 1
ATOM 2711 C C . ILE A 1 366 ? -20.812 -5.016 -13.805 1 98.31 366 ILE A C 1
ATOM 2713 O O . ILE A 1 366 ? -21 -4.023 -13.094 1 98.31 366 ILE A O 1
ATOM 2717 N N . LEU A 1 367 ? -19.688 -5.695 -13.773 1 98.31 367 LEU A N 1
ATOM 2718 C CA . LEU A 1 367 ? -18.594 -5.305 -12.906 1 98.31 367 LEU A CA 1
ATOM 2719 C C . LEU A 1 367 ? -18.109 -3.896 -13.234 1 98.31 367 LEU A C 1
ATOM 2721 O O . LEU A 1 367 ? -17.953 -3.061 -12.344 1 98.31 367 LEU A O 1
ATOM 2725 N N . THR A 1 368 ? -17.922 -3.656 -14.516 1 98 368 THR A N 1
ATOM 2726 C CA . THR A 1 368 ? -17.438 -2.357 -14.977 1 98 368 THR A CA 1
ATOM 2727 C C . THR A 1 368 ? -18.422 -1.257 -14.625 1 98 368 THR A C 1
ATOM 2729 O O . THR A 1 368 ? -18.047 -0.204 -14.109 1 98 368 THR A O 1
ATOM 2732 N N . ARG A 1 369 ? -19.641 -1.509 -14.859 1 97.88 369 ARG A N 1
ATOM 2733 C CA . ARG A 1 369 ? -20.688 -0.532 -14.57 1 97.88 369 ARG A CA 1
ATOM 2734 C C . ARG A 1 369 ? -20.75 -0.233 -13.078 1 97.88 369 ARG A C 1
ATOM 2736 O O . ARG A 1 369 ? -20.859 0.928 -12.68 1 97.88 369 ARG A O 1
ATOM 2743 N N . THR A 1 370 ? -20.734 -1.29 -12.281 1 97.06 370 THR A N 1
ATOM 2744 C CA . THR A 1 370 ? -20.797 -1.123 -10.836 1 97.06 370 THR A CA 1
ATOM 2745 C C . THR A 1 370 ? -19.594 -0.324 -10.336 1 97.06 370 THR A C 1
ATOM 2747 O O . THR A 1 370 ? -19.75 0.594 -9.523 1 97.06 370 THR A O 1
ATOM 2750 N N . LEU A 1 371 ? -18.422 -0.635 -10.82 1 97 371 LEU A N 1
ATOM 2751 C CA . LEU A 1 371 ? -17.203 0.084 -10.461 1 97 371 LEU A CA 1
ATOM 2752 C C . LEU A 1 371 ? -17.312 1.561 -10.828 1 97 371 LEU A C 1
ATOM 2754 O O . LEU A 1 371 ? -17.031 2.432 -10 1 97 371 LEU A O 1
ATOM 2758 N N . GLN A 1 372 ? -17.797 1.856 -11.977 1 94.88 372 GLN A N 1
ATOM 2759 C CA . GLN A 1 372 ? -17.922 3.225 -12.469 1 94.88 372 GLN A CA 1
ATOM 2760 C C . GLN A 1 372 ? -18.938 4.02 -11.648 1 94.88 372 GLN A C 1
ATOM 2762 O O . GLN A 1 372 ? -18.766 5.215 -11.422 1 94.88 372 GLN A O 1
ATOM 2767 N N . SER A 1 373 ? -19.891 3.357 -11.203 1 92.75 373 SER A N 1
ATOM 2768 C CA . SER A 1 373 ? -20.969 4.043 -10.492 1 92.75 373 SER A CA 1
ATOM 2769 C C . SER A 1 373 ? -20.609 4.242 -9.023 1 92.75 373 SER A C 1
ATOM 2771 O O . SER A 1 373 ? -21.078 5.191 -8.391 1 92.75 373 SER A O 1
ATOM 2773 N N . GLN A 1 374 ? -19.781 3.379 -8.531 1 93.12 374 GLN A N 1
ATOM 2774 C CA . GLN A 1 374 ? -19.625 3.371 -7.082 1 93.12 374 GLN A CA 1
ATOM 2775 C C . GLN A 1 374 ? -18.25 3.92 -6.68 1 93.12 374 GLN A C 1
ATOM 2777 O O . GLN A 1 374 ? -18.047 4.285 -5.523 1 93.12 374 GLN A O 1
ATOM 2782 N N . ALA A 1 375 ? -17.312 3.945 -7.543 1 94.38 375 ALA A N 1
ATOM 2783 C CA . ALA A 1 375 ? -15.984 4.477 -7.227 1 94.38 375 ALA A CA 1
ATOM 2784 C C . ALA A 1 375 ? -15.93 5.984 -7.453 1 94.38 375 ALA A C 1
ATOM 2786 O O . ALA A 1 375 ? -16.734 6.531 -8.219 1 94.38 375 ALA A O 1
ATOM 2787 N N . LEU A 1 376 ? -15.039 6.641 -6.707 1 92 376 LEU A N 1
ATOM 2788 C CA . LEU A 1 376 ? -14.797 8.062 -6.953 1 92 376 LEU A CA 1
ATOM 2789 C C . LEU A 1 376 ? -14.367 8.289 -8.398 1 92 376 LEU A C 1
ATOM 2791 O O . LEU A 1 376 ? -13.43 7.656 -8.883 1 92 376 LEU A O 1
ATOM 2795 N N . SER A 1 377 ? -15.023 9.219 -9.047 1 90.69 377 SER A N 1
ATOM 2796 C CA . SER A 1 377 ? -14.828 9.43 -10.477 1 90.69 377 SER A CA 1
ATOM 2797 C C . SER A 1 377 ? -13.375 9.781 -10.789 1 90.69 377 SER A C 1
ATOM 2799 O O . SER A 1 377 ? -12.82 9.312 -11.789 1 90.69 377 SER A O 1
ATOM 2801 N N . ALA A 1 378 ? -12.742 10.539 -9.953 1 88.81 378 ALA A N 1
ATOM 2802 C CA . ALA A 1 378 ? -11.367 10.961 -10.18 1 88.81 378 ALA A CA 1
ATOM 2803 C C . ALA A 1 378 ? -10.414 9.758 -10.172 1 88.81 378 ALA A C 1
ATOM 2805 O O . ALA A 1 378 ? -9.391 9.773 -10.867 1 88.81 378 ALA A O 1
ATOM 2806 N N . CYS A 1 379 ? -10.758 8.719 -9.438 1 92.75 379 CYS A N 1
ATOM 2807 C CA . CYS A 1 379 ? -9.906 7.539 -9.305 1 92.75 379 CYS A CA 1
ATOM 2808 C C . CYS A 1 379 ? -10.094 6.598 -10.492 1 92.75 379 CYS A C 1
ATOM 2810 O O . CYS A 1 379 ? -9.281 5.703 -10.711 1 92.75 379 CYS A O 1
ATOM 2812 N N . ILE A 1 380 ? -11.141 6.766 -11.266 1 94.62 380 ILE A N 1
ATOM 2813 C CA . ILE A 1 380 ? -11.438 5.875 -12.383 1 94.62 380 ILE A CA 1
ATOM 2814 C C . ILE A 1 380 ? -10.945 6.5 -13.688 1 94.62 380 ILE A C 1
ATOM 2816 O O . ILE A 1 380 ? -10.812 5.809 -14.695 1 94.62 380 ILE A O 1
ATOM 2820 N N . GLU A 1 381 ? -10.758 7.801 -13.641 1 91.94 381 GLU A N 1
ATOM 2821 C CA . GLU A 1 381 ? -10.453 8.562 -14.852 1 91.94 381 GLU A CA 1
ATOM 2822 C C . GLU A 1 381 ? -9.289 7.941 -15.617 1 91.94 381 GLU A C 1
ATOM 2824 O O . GLU A 1 381 ? -9.352 7.809 -16.844 1 91.94 381 GLU A O 1
ATOM 2829 N N . HIS A 1 382 ? -8.25 7.527 -14.961 1 94.38 382 HIS A N 1
ATOM 2830 C CA . HIS A 1 382 ? -7.066 6.992 -15.625 1 94.38 382 HIS A CA 1
ATOM 2831 C C . HIS A 1 382 ? -6.832 5.531 -15.25 1 94.38 382 HIS A C 1
ATOM 2833 O O . HIS A 1 382 ? -5.75 4.992 -15.492 1 94.38 382 HIS A O 1
ATOM 2839 N N . LEU A 1 383 ? -7.848 4.902 -14.688 1 97.56 383 LEU A N 1
ATOM 2840 C CA . LEU A 1 383 ? -7.73 3.512 -14.273 1 97.56 383 LEU A CA 1
ATOM 2841 C C . LEU A 1 383 ? -7.707 2.58 -15.477 1 97.56 383 LEU A C 1
ATOM 2843 O O . LEU A 1 383 ? -8.531 2.711 -16.391 1 97.56 383 LEU A O 1
ATOM 2847 N N . GLU A 1 384 ? -6.73 1.724 -15.555 1 97.81 384 GLU A N 1
ATOM 2848 C CA . GLU A 1 384 ? -6.707 0.627 -16.516 1 97.81 384 GLU A CA 1
ATOM 2849 C C . GLU A 1 384 ? -7.316 -0.641 -15.93 1 97.81 384 GLU A C 1
ATOM 2851 O O . GLU A 1 384 ? -6.699 -1.3 -15.086 1 97.81 384 GLU A O 1
ATOM 2856 N N . LEU A 1 385 ? -8.492 -0.959 -16.312 1 97.69 385 LEU A N 1
ATOM 2857 C CA . LEU A 1 385 ? -9.156 -2.18 -15.875 1 97.69 385 LEU A CA 1
ATOM 2858 C C . LEU A 1 385 ? -9.008 -3.287 -16.906 1 97.69 385 LEU A C 1
ATOM 2860 O O . LEU A 1 385 ? -9.461 -3.139 -18.047 1 97.69 385 LEU A O 1
ATOM 2864 N N . ARG A 1 386 ? -8.336 -4.359 -16.594 1 95.94 386 ARG A N 1
ATOM 2865 C CA . ARG A 1 386 ? -8.148 -5.52 -17.453 1 95.94 386 ARG A CA 1
ATOM 2866 C C . ARG A 1 386 ? -8.875 -6.738 -16.906 1 95.94 386 ARG A C 1
ATOM 2868 O O . ARG A 1 386 ? -8.57 -7.211 -15.805 1 95.94 386 ARG A O 1
ATOM 2875 N N . ILE A 1 387 ? -9.867 -7.18 -17.609 1 95.5 387 ILE A N 1
ATOM 2876 C CA . ILE A 1 387 ? -10.617 -8.367 -17.234 1 95.5 387 ILE A CA 1
ATOM 2877 C C . ILE A 1 387 ? -10.398 -9.469 -18.281 1 95.5 387 ILE A C 1
ATOM 2879 O O . ILE A 1 387 ? -10.648 -9.266 -19.469 1 95.5 387 ILE A O 1
ATOM 2883 N N . GLY A 1 388 ? -9.938 -10.648 -17.828 1 86.5 388 GLY A N 1
ATOM 2884 C CA . GLY A 1 388 ? -9.734 -11.711 -18.797 1 86.5 388 GLY A CA 1
ATOM 2885 C C . GLY A 1 388 ? -9.203 -12.992 -18.172 1 86.5 388 GLY A C 1
ATOM 2886 O O . GLY A 1 388 ? -9.164 -13.125 -16.953 1 86.5 388 GLY A O 1
ATOM 2887 N N . PRO A 1 389 ? -9.094 -14.078 -18.953 1 69.75 389 PRO A N 1
ATOM 2888 C CA . PRO A 1 389 ? -8.719 -15.398 -18.438 1 69.75 389 PRO A CA 1
ATOM 2889 C C . PRO A 1 389 ? -7.402 -15.383 -17.672 1 69.75 389 PRO A C 1
ATOM 2891 O O . PRO A 1 389 ? -7.148 -16.266 -16.859 1 69.75 389 PRO A O 1
ATOM 2894 N N . GLY A 1 390 ? -6.82 -14.18 -17.516 1 62.72 390 GLY A N 1
ATOM 2895 C CA . GLY A 1 390 ? -5.535 -14.07 -16.844 1 62.72 390 GLY A CA 1
ATOM 2896 C C . GLY A 1 390 ? -4.457 -14.938 -17.469 1 62.72 390 GLY A C 1
ATOM 2897 O O . GLY A 1 390 ? -4.75 -16.016 -17.984 1 62.72 390 GLY A O 1
ATOM 2898 N N . GLN A 1 391 ? -3.371 -14.484 -17.875 1 64.62 391 GLN A N 1
ATOM 2899 C CA . GLN A 1 391 ? -2.139 -15.164 -18.266 1 64.62 391 GLN A CA 1
ATOM 2900 C C . GLN A 1 391 ? -1.508 -15.883 -17.078 1 64.62 391 GLN A C 1
ATOM 2902 O O . GLN A 1 391 ? -1.923 -15.688 -15.938 1 64.62 391 GLN A O 1
ATOM 2907 N N . ALA A 1 392 ? -0.778 -16.906 -17.172 1 84.12 392 ALA A N 1
ATOM 2908 C CA . ALA A 1 392 ? -0.02 -17.609 -16.141 1 84.12 392 ALA A CA 1
ATOM 2909 C C . ALA A 1 392 ? 0.774 -16.625 -15.289 1 84.12 392 ALA A C 1
ATOM 2911 O O . ALA A 1 392 ? 1.965 -16.828 -15.039 1 84.12 392 ALA A O 1
ATOM 2912 N N . ALA A 1 393 ? 0.006 -15.5 -14.781 1 92 393 ALA A N 1
ATOM 2913 C CA . ALA A 1 393 ? 0.667 -14.469 -13.992 1 92 393 ALA A CA 1
ATOM 2914 C C . ALA A 1 393 ? 1.266 -15.047 -12.711 1 92 393 ALA A C 1
ATOM 2916 O O . ALA A 1 393 ? 2.34 -14.625 -12.281 1 92 393 ALA A O 1
ATOM 2917 N N . GLU A 1 394 ? 0.54 -15.977 -12.125 1 94.06 394 GLU A N 1
ATOM 2918 C CA . GLU A 1 394 ? 1.021 -16.562 -10.875 1 94.06 394 GLU A CA 1
ATOM 2919 C C . GLU A 1 394 ? 2.324 -17.328 -11.086 1 94.06 394 GLU A C 1
ATOM 2921 O O . GLU A 1 394 ? 3.188 -17.344 -10.211 1 94.06 394 GLU A O 1
ATOM 2926 N N . VAL A 1 395 ? 2.475 -17.953 -12.258 1 94.62 395 VAL A N 1
ATOM 2927 C CA . VAL A 1 395 ? 3.697 -18.672 -12.562 1 94.62 395 VAL A CA 1
ATOM 2928 C C . VAL A 1 395 ? 4.855 -17.703 -12.75 1 94.62 395 VAL A C 1
ATOM 2930 O O . VAL A 1 395 ? 5.922 -17.875 -12.164 1 94.62 395 VAL A O 1
ATOM 2933 N N . VAL A 1 396 ? 4.586 -16.688 -13.523 1 94.69 396 VAL A N 1
ATOM 2934 C CA . VAL A 1 396 ? 5.609 -15.672 -13.75 1 94.69 396 VAL A CA 1
ATOM 2935 C C . VAL A 1 396 ? 6.008 -15.031 -12.422 1 94.69 396 VAL A C 1
ATOM 2937 O O . VAL A 1 396 ? 7.195 -14.828 -12.156 1 94.69 396 VAL A O 1
ATOM 2940 N N . GLY A 1 397 ? 5.012 -14.727 -11.641 1 96.5 397 GLY A N 1
ATOM 2941 C CA . GLY A 1 397 ? 5.285 -14.172 -10.32 1 96.5 397 GLY A CA 1
ATOM 2942 C C . GLY A 1 397 ? 6.105 -15.102 -9.445 1 96.5 397 GLY A C 1
ATOM 2943 O O . GLY A 1 397 ? 7.012 -14.656 -8.734 1 96.5 397 GLY A O 1
ATOM 2944 N N . GLY A 1 398 ? 5.746 -16.344 -9.445 1 96.69 398 GLY A N 1
ATOM 2945 C CA . GLY A 1 398 ? 6.508 -17.328 -8.688 1 96.69 398 GLY A CA 1
ATOM 2946 C C . GLY A 1 398 ? 7.957 -17.422 -9.125 1 96.69 398 GLY A C 1
ATOM 2947 O O . GLY A 1 398 ? 8.867 -17.469 -8.289 1 96.69 398 GLY A O 1
ATOM 2948 N N . LEU A 1 399 ? 8.156 -17.5 -10.43 1 96.19 399 LEU A N 1
ATOM 2949 C CA . LEU A 1 399 ? 9.508 -17.547 -10.977 1 96.19 399 LEU A CA 1
ATOM 2950 C C . LEU A 1 399 ? 10.297 -16.297 -10.602 1 96.19 399 LEU A C 1
ATOM 2952 O O . LEU A 1 399 ? 11.453 -16.391 -10.195 1 96.19 399 LEU A O 1
ATOM 2956 N N . SER A 1 400 ? 9.656 -15.203 -10.695 1 95 400 SER A N 1
ATOM 2957 C CA . SER A 1 400 ? 10.297 -13.938 -10.336 1 95 400 SER A CA 1
ATOM 2958 C C . SER A 1 400 ? 10.664 -13.898 -8.859 1 95 400 SER A C 1
ATOM 2960 O O . SER A 1 400 ? 11.734 -13.414 -8.492 1 95 400 SER A O 1
ATOM 2962 N N . LEU A 1 401 ? 9.773 -14.367 -8.094 1 94.88 401 LEU A N 1
ATOM 2963 C CA . LEU A 1 401 ? 10.016 -14.414 -6.656 1 94.88 401 LEU A CA 1
ATOM 2964 C C . LEU A 1 401 ? 11.281 -15.211 -6.34 1 94.88 401 LEU A C 1
ATOM 2966 O O . LEU A 1 401 ? 12.141 -14.75 -5.586 1 94.88 401 LEU A O 1
ATOM 2970 N N . VAL A 1 402 ? 11.43 -16.328 -6.902 1 94.69 402 VAL A N 1
ATOM 2971 C CA . VAL A 1 402 ? 12.562 -17.219 -6.645 1 94.69 402 VAL A CA 1
ATOM 2972 C C . VAL A 1 402 ? 13.844 -16.562 -7.16 1 94.69 402 VAL A C 1
ATOM 2974 O O . VAL A 1 402 ? 14.844 -16.5 -6.441 1 94.69 402 VAL A O 1
ATOM 2977 N N . ARG A 1 403 ? 13.758 -16.078 -8.375 1 94 403 ARG A N 1
ATOM 2978 C CA . ARG A 1 403 ? 14.938 -15.438 -8.953 1 94 403 ARG A CA 1
ATOM 2979 C C . ARG A 1 403 ? 15.398 -14.258 -8.094 1 94 403 ARG A C 1
ATOM 2981 O O . ARG A 1 403 ? 16.578 -14.156 -7.754 1 94 403 ARG A O 1
ATOM 2988 N N . ASP A 1 404 ? 14.5 -13.438 -7.781 1 92.38 404 ASP A N 1
ATOM 2989 C CA . ASP A 1 404 ? 14.852 -12.227 -7.043 1 92.38 404 ASP A CA 1
ATOM 2990 C C . ASP A 1 404 ? 15.398 -12.57 -5.656 1 92.38 404 ASP A C 1
ATOM 2992 O O . ASP A 1 404 ? 16.328 -11.922 -5.168 1 92.38 404 ASP A O 1
ATOM 2996 N N . ALA A 1 405 ? 14.82 -13.539 -5.07 1 91.25 405 ALA A N 1
ATOM 2997 C CA . ALA A 1 405 ? 15.312 -13.969 -3.764 1 91.25 405 ALA A CA 1
ATOM 2998 C C . ALA A 1 405 ? 16.734 -14.523 -3.867 1 91.25 405 ALA A C 1
ATOM 3000 O O . ALA A 1 405 ? 17.594 -14.18 -3.062 1 91.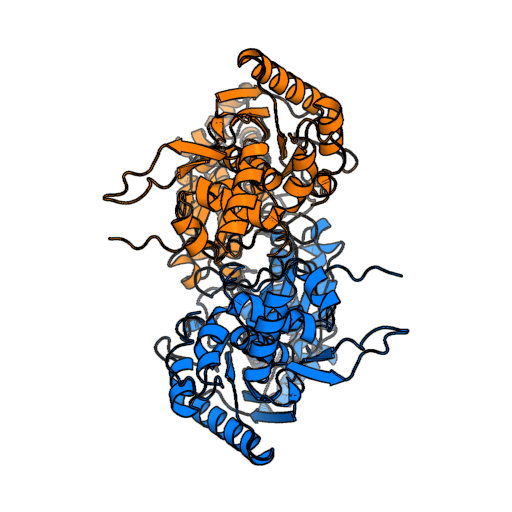25 405 ALA A O 1
ATOM 3001 N N . LEU A 1 406 ? 16.938 -15.312 -4.836 1 91.19 406 LEU A N 1
ATOM 3002 C CA . LEU A 1 406 ? 18.234 -15.945 -5.035 1 91.19 406 LEU A CA 1
ATOM 3003 C C . LEU A 1 406 ? 19.312 -14.906 -5.297 1 91.19 406 LEU A C 1
ATOM 3005 O O . LEU A 1 406 ? 20.469 -15.086 -4.898 1 91.19 406 LEU A O 1
ATOM 3009 N N . LEU A 1 407 ? 18.875 -13.812 -5.938 1 92.19 407 LEU A N 1
ATOM 3010 C CA . LEU A 1 407 ? 19.844 -12.82 -6.379 1 92.19 407 LEU A CA 1
ATOM 3011 C C . LEU A 1 407 ? 19.922 -11.656 -5.398 1 92.19 407 LEU A C 1
ATOM 3013 O O . LEU A 1 407 ? 20.672 -10.703 -5.613 1 92.19 407 LEU A O 1
ATOM 3017 N N . ALA A 1 408 ? 19.172 -11.758 -4.348 1 89 408 ALA A N 1
ATOM 3018 C CA . ALA A 1 408 ? 19.25 -10.734 -3.312 1 89 408 ALA A CA 1
ATOM 3019 C C . ALA A 1 408 ? 20.625 -10.75 -2.633 1 89 408 ALA A C 1
ATOM 3021 O O . ALA A 1 408 ? 21.219 -11.812 -2.441 1 89 408 ALA A O 1
ATOM 3022 N N . PRO A 1 409 ? 21.094 -9.562 -2.203 1 86.25 409 PRO A N 1
ATOM 3023 C CA . PRO A 1 409 ? 22.422 -9.469 -1.612 1 86.25 409 PRO A CA 1
ATOM 3024 C C . PRO A 1 409 ? 22.625 -10.445 -0.455 1 86.25 409 PRO A C 1
ATOM 3026 O O . PRO A 1 409 ? 23.641 -11.141 -0.397 1 86.25 409 PRO A O 1
ATOM 3029 N N . SER A 1 410 ? 21.672 -10.539 0.392 1 82.12 410 SER A N 1
ATOM 3030 C CA . SER A 1 410 ? 21.797 -11.398 1.565 1 82.12 410 SER A CA 1
ATOM 3031 C C . SER A 1 410 ? 21.906 -12.867 1.17 1 82.12 410 SER A C 1
ATOM 3033 O O . SER A 1 410 ? 22.688 -13.617 1.761 1 82.12 410 SER A O 1
ATOM 3035 N N . HIS A 1 411 ? 21.172 -13.242 0.198 1 86.25 411 HIS A N 1
ATOM 3036 C CA . HIS A 1 411 ? 21.219 -14.633 -0.235 1 86.25 411 HIS A CA 1
ATOM 3037 C C . HIS A 1 411 ? 22.484 -14.93 -1.026 1 86.25 411 HIS A C 1
ATOM 3039 O O . HIS A 1 411 ? 23.078 -16 -0.882 1 86.25 411 HIS A O 1
ATOM 3045 N N . LEU A 1 412 ? 22.859 -13.961 -1.861 1 87.69 412 LEU A N 1
ATOM 3046 C CA . LEU A 1 412 ? 24.125 -14.117 -2.562 1 87.69 412 LEU A CA 1
ATOM 3047 C C . LEU A 1 412 ? 25.266 -14.32 -1.575 1 87.69 412 LEU A C 1
ATOM 3049 O O . LEU A 1 412 ? 26.094 -15.219 -1.759 1 87.69 412 LEU A O 1
ATOM 3053 N N . ALA A 1 413 ? 25.234 -13.492 -0.556 1 85 413 ALA A N 1
ATOM 3054 C CA . ALA A 1 413 ? 26.266 -13.602 0.472 1 85 413 ALA A CA 1
ATOM 3055 C C . ALA A 1 413 ? 26.266 -14.977 1.119 1 85 413 ALA A C 1
ATOM 3057 O O . ALA A 1 413 ? 27.312 -15.492 1.512 1 85 413 ALA A O 1
ATOM 3058 N N . ALA A 1 414 ? 25.141 -15.531 1.12 1 82.5 414 ALA A N 1
ATOM 3059 C CA . ALA A 1 414 ? 24.984 -16.812 1.812 1 82.5 414 ALA A CA 1
ATOM 3060 C C . ALA A 1 414 ? 25.438 -17.969 0.939 1 82.5 414 ALA A C 1
ATOM 3062 O O . ALA A 1 414 ? 26.219 -18.812 1.386 1 82.5 414 ALA A O 1
ATOM 3063 N N . TRP A 1 415 ? 25.078 -17.984 -0.32 1 85.94 415 TRP A N 1
ATOM 3064 C CA . TRP A 1 415 ? 25.312 -19.203 -1.078 1 85.94 415 TRP A CA 1
ATOM 3065 C C . TRP A 1 415 ? 26.5 -19.047 -2.006 1 85.94 415 TRP A C 1
ATOM 3067 O O . TRP A 1 415 ? 27.078 -20.047 -2.467 1 85.94 415 TRP A O 1
ATOM 3077 N N . ALA A 1 416 ? 26.938 -17.859 -2.309 1 85.69 416 ALA A N 1
ATOM 3078 C CA . ALA A 1 416 ? 27.984 -17.625 -3.285 1 85.69 416 ALA A CA 1
ATOM 3079 C C . ALA A 1 416 ? 29.281 -18.328 -2.867 1 85.69 416 ALA A C 1
ATOM 3081 O O . ALA A 1 416 ? 29.953 -18.953 -3.695 1 85.69 416 ALA A O 1
ATOM 3082 N N . PRO A 1 417 ? 29.562 -18.219 -1.601 1 81.94 417 PRO A N 1
ATOM 3083 C CA . PRO A 1 417 ? 30.797 -18.875 -1.182 1 81.94 417 PRO A CA 1
ATOM 3084 C C . PRO A 1 417 ? 30.781 -20.375 -1.417 1 81.94 417 PRO A C 1
ATOM 3086 O O . PRO A 1 417 ? 31.844 -21.016 -1.497 1 81.94 417 PRO A O 1
ATOM 3089 N N . THR A 1 418 ? 29.594 -20.984 -1.535 1 81.81 418 THR A N 1
ATOM 3090 C CA . THR A 1 418 ? 29.469 -22.422 -1.733 1 81.81 418 THR A CA 1
ATOM 3091 C C . THR A 1 418 ? 29.375 -22.766 -3.219 1 81.81 418 THR A C 1
ATOM 3093 O O . THR A 1 418 ? 29.406 -23.938 -3.6 1 81.81 418 THR A O 1
ATOM 3096 N N . GLY A 1 419 ? 29.219 -21.734 -4.051 1 78.75 419 GLY A N 1
ATOM 3097 C CA . GLY A 1 419 ? 29.219 -21.906 -5.496 1 78.75 419 GLY A CA 1
ATOM 3098 C C . GLY A 1 419 ? 27.828 -22.031 -6.082 1 78.75 419 GLY A C 1
ATOM 3099 O O . GLY A 1 419 ? 27.609 -21.703 -7.25 1 78.75 419 GLY A O 1
ATOM 3100 N N . SER A 1 420 ? 26.938 -22.641 -5.258 1 80.19 420 SER A N 1
ATOM 3101 C CA . SER A 1 420 ? 25.578 -22.812 -5.738 1 80.19 420 SER A CA 1
ATOM 3102 C C . SER A 1 420 ? 24.578 -22.781 -4.59 1 80.19 420 SER A C 1
ATOM 3104 O O . SER A 1 420 ? 24.891 -23.203 -3.475 1 80.19 420 SER A O 1
ATOM 3106 N N . PRO A 1 421 ? 23.391 -22.25 -4.906 1 81.31 421 PRO A N 1
ATOM 3107 C CA . PRO A 1 421 ? 22.359 -22.297 -3.861 1 81.31 421 PRO A CA 1
ATOM 3108 C C . PRO A 1 421 ? 22 -23.734 -3.463 1 81.31 421 PRO A C 1
ATOM 3110 O O . PRO A 1 421 ? 21.562 -23.969 -2.336 1 81.31 421 PRO A O 1
ATOM 3113 N N . ALA A 1 422 ? 22.188 -24.641 -4.453 1 71.81 422 ALA A N 1
ATOM 3114 C CA . ALA A 1 422 ? 21.859 -26.047 -4.195 1 71.81 422 ALA A CA 1
ATOM 3115 C C . ALA A 1 422 ? 22.734 -26.625 -3.092 1 71.81 422 ALA A C 1
ATOM 3117 O O . ALA A 1 422 ? 22.328 -27.531 -2.371 1 71.81 422 ALA A O 1
ATOM 3118 N N . ASP A 1 423 ? 23.984 -26.156 -3.025 1 64.75 423 ASP A N 1
ATOM 3119 C CA . ASP A 1 423 ? 24.938 -26.656 -2.041 1 64.75 423 ASP A CA 1
ATOM 3120 C C . ASP A 1 423 ? 24.703 -26 -0.678 1 64.75 423 ASP A C 1
ATOM 3122 O O . ASP A 1 423 ? 25.203 -26.5 0.339 1 64.75 423 ASP A O 1
ATOM 3126 N N . PHE A 1 424 ? 24.469 -24.75 -0.741 1 60.66 424 PHE A N 1
ATOM 3127 C CA . PHE A 1 424 ? 24.219 -24.047 0.507 1 60.66 424 PHE A CA 1
ATOM 3128 C C . PHE A 1 424 ? 23.109 -24.719 1.297 1 60.66 424 PHE A C 1
ATOM 3130 O O . PHE A 1 424 ? 23.062 -24.609 2.525 1 60.66 424 PHE A O 1
ATOM 3137 N N . GLY A 1 425 ? 22.766 -25.859 1.137 1 54.03 425 GLY A N 1
ATOM 3138 C CA . GLY A 1 425 ? 21.703 -26.594 1.825 1 54.03 425 GLY A CA 1
ATOM 3139 C C . GLY A 1 425 ? 20.594 -25.703 2.332 1 54.03 425 GLY A C 1
ATOM 3140 O O . GLY A 1 425 ? 20.719 -24.469 2.314 1 54.03 425 GLY A O 1
ATOM 3141 N N . ALA A 1 426 ? 19.297 -26.375 3.016 1 50.41 426 ALA A N 1
ATOM 3142 C CA . ALA A 1 426 ? 17.984 -26.109 3.598 1 50.41 426 ALA A CA 1
ATOM 3143 C C . ALA A 1 426 ? 18.062 -25 4.641 1 50.41 426 ALA A C 1
ATOM 3145 O O . ALA A 1 426 ? 17.031 -24.531 5.133 1 50.41 426 ALA A O 1
ATOM 3146 N N . ALA A 1 427 ? 19.172 -24.891 5.234 1 43.81 427 ALA A N 1
ATOM 3147 C CA . ALA A 1 427 ? 19.109 -24.125 6.484 1 43.81 427 ALA A CA 1
ATOM 3148 C C . ALA A 1 427 ? 18.719 -22.672 6.23 1 43.81 427 ALA A C 1
ATOM 3150 O O . ALA A 1 427 ? 18.016 -22.062 7.047 1 43.81 427 ALA A O 1
ATOM 3151 N N . VAL A 1 428 ? 19.547 -21.922 5.59 1 47.03 428 VAL A N 1
ATOM 3152 C CA . VAL A 1 428 ? 19.609 -20.484 5.805 1 47.03 428 VAL A CA 1
ATOM 3153 C C . VAL A 1 428 ? 18.297 -19.828 5.363 1 47.03 428 VAL A C 1
ATOM 3155 O O . VAL A 1 428 ? 17.938 -18.766 5.863 1 47.03 428 VAL A O 1
ATOM 3158 N N . LEU A 1 429 ? 17.891 -19.969 4.172 1 46.97 429 LEU A N 1
ATOM 3159 C CA . LEU A 1 429 ? 17.312 -18.828 3.461 1 46.97 429 LEU A CA 1
ATOM 3160 C C . LEU A 1 429 ? 16.016 -18.391 4.109 1 46.97 429 LEU A C 1
ATOM 3162 O O . LEU A 1 429 ? 15.195 -17.719 3.469 1 46.97 429 LEU A O 1
ATOM 3166 N N . ALA A 1 430 ? 15.664 -19.047 5.148 1 42.69 430 ALA A N 1
ATOM 3167 C CA . ALA A 1 430 ? 14.297 -18.672 5.48 1 42.69 430 ALA A CA 1
ATOM 3168 C C . ALA A 1 430 ? 14.195 -17.172 5.766 1 42.69 430 ALA A C 1
ATOM 3170 O O . ALA A 1 430 ? 13.195 -16.703 6.312 1 42.69 430 ALA A O 1
ATOM 3171 N N . ILE A 1 431 ? 15.414 -16.438 5.984 1 40.62 431 ILE A N 1
ATOM 3172 C CA . ILE A 1 431 ? 15.164 -15.18 6.688 1 40.62 431 ILE A CA 1
ATOM 3173 C C . ILE A 1 431 ? 14.414 -14.219 5.77 1 40.62 431 ILE A C 1
ATOM 3175 O O . ILE A 1 431 ? 14.906 -13.867 4.695 1 40.62 431 ILE A O 1
ATOM 3179 N N . GLY A 1 432 ? 13.109 -14.523 5.387 1 37.56 432 GLY A N 1
ATOM 3180 C CA . GLY A 1 432 ? 12.203 -13.516 4.875 1 37.56 432 GLY A CA 1
ATOM 3181 C C . GLY A 1 432 ? 12.484 -12.125 5.414 1 37.56 432 GLY A C 1
ATOM 3182 O O . GLY A 1 432 ? 12.961 -11.977 6.539 1 37.56 432 GLY A O 1
ATOM 3183 N N . MET B 1 1 ? 19.266 -6.961 26.891 1 21.16 1 MET B N 1
ATOM 3184 C CA . MET B 1 1 ? 19.906 -6.043 25.953 1 21.16 1 MET B CA 1
ATOM 3185 C C . MET B 1 1 ? 19.188 -6.066 24.609 1 21.16 1 MET B C 1
ATOM 3187 O O . MET B 1 1 ? 19.234 -7.059 23.875 1 21.16 1 MET B O 1
ATOM 3191 N N . VAL B 1 2 ? 18.031 -5.434 24.484 1 21.27 2 VAL B N 1
ATOM 3192 C CA . VAL B 1 2 ? 16.938 -5.535 23.516 1 21.27 2 VAL B CA 1
ATOM 3193 C C . VAL B 1 2 ? 17.438 -5.059 22.156 1 21.27 2 VAL B C 1
ATOM 3195 O O . VAL B 1 2 ? 17.812 -3.898 21.984 1 21.27 2 VAL B O 1
ATOM 3198 N N . LYS B 1 3 ? 18.047 -6.023 21.391 1 26.27 3 LYS B N 1
ATOM 3199 C CA . LYS B 1 3 ? 18.531 -5.723 20.047 1 26.27 3 LYS B CA 1
ATOM 3200 C C . LYS B 1 3 ? 17.5 -4.926 19.25 1 26.27 3 LYS B C 1
ATOM 3202 O O . LYS B 1 3 ? 16.344 -5.324 19.156 1 26.27 3 LYS B O 1
ATOM 3207 N N . ALA B 1 4 ? 17.734 -3.592 19.234 1 26.81 4 ALA B N 1
ATOM 3208 C CA . ALA B 1 4 ? 16.922 -2.637 18.484 1 26.81 4 ALA B CA 1
ATOM 3209 C C . ALA B 1 4 ? 16.531 -3.189 17.125 1 26.81 4 ALA B C 1
ATOM 3211 O O . ALA B 1 4 ? 17.391 -3.682 16.391 1 26.81 4 ALA B O 1
ATOM 3212 N N . PRO B 1 5 ? 15.273 -3.51 16.953 1 26.39 5 PRO B N 1
ATOM 3213 C CA . PRO B 1 5 ? 14.883 -4.031 15.641 1 26.39 5 PRO B CA 1
ATOM 3214 C C . PRO B 1 5 ? 15.391 -3.164 14.484 1 26.39 5 PRO B C 1
ATOM 3216 O O . PRO B 1 5 ? 15.422 -1.936 14.602 1 26.39 5 PRO B O 1
ATOM 3219 N N . GLU B 1 6 ? 16.438 -3.555 13.75 1 25.41 6 GLU B N 1
ATOM 3220 C CA . GLU B 1 6 ? 17.078 -2.932 12.602 1 25.41 6 GLU B CA 1
ATOM 3221 C C . GLU B 1 6 ? 16.062 -2.227 11.711 1 25.41 6 GLU B C 1
ATOM 3223 O O . GLU B 1 6 ? 15.047 -2.814 11.336 1 25.41 6 GLU B O 1
ATOM 3228 N N . LEU B 1 7 ? 15.836 -0.946 12.008 1 26.94 7 LEU B N 1
ATOM 3229 C CA . LEU B 1 7 ? 15.117 0.011 11.172 1 26.94 7 LEU B CA 1
ATOM 3230 C C . LEU B 1 7 ? 15.359 -0.272 9.695 1 26.94 7 LEU B C 1
ATOM 3232 O O . LEU B 1 7 ? 16.359 0.178 9.125 1 26.94 7 LEU B O 1
ATOM 3236 N N . GLU B 1 8 ? 15.156 -1.445 9.297 1 26.55 8 GLU B N 1
ATOM 3237 C CA . GLU B 1 8 ? 15.484 -1.961 7.969 1 26.55 8 GLU B CA 1
ATOM 3238 C C . GLU B 1 8 ? 14.938 -1.05 6.871 1 26.55 8 GLU B C 1
ATOM 3240 O O . GLU B 1 8 ? 15.703 -0.487 6.086 1 26.55 8 GLU B O 1
ATOM 3245 N N . GLY B 1 9 ? 13.773 -1.454 6.188 1 28.22 9 GLY B N 1
ATOM 3246 C CA . GLY B 1 9 ? 13.508 -1.373 4.758 1 28.22 9 GLY B CA 1
ATOM 3247 C C . GLY B 1 9 ? 12.906 -0.044 4.336 1 28.22 9 GLY B C 1
ATOM 3248 O O . GLY B 1 9 ? 11.859 -0.007 3.686 1 28.22 9 GLY B O 1
ATOM 3249 N N . ARG B 1 10 ? 13.195 1.052 5.02 1 27.41 10 ARG B N 1
ATOM 3250 C CA . ARG B 1 10 ? 12.594 2.246 4.434 1 27.41 10 ARG B CA 1
ATOM 3251 C C . ARG B 1 10 ? 13.227 2.578 3.088 1 27.41 10 ARG B C 1
ATOM 3253 O O . ARG B 1 10 ? 14.422 2.883 3.016 1 27.41 10 ARG B O 1
ATOM 3260 N N . VAL B 1 11 ? 12.727 1.973 2.018 1 29.3 11 VAL B N 1
ATOM 3261 C CA . VAL B 1 11 ? 13.188 2.248 0.66 1 29.3 11 VAL B CA 1
ATOM 3262 C C . VAL B 1 11 ? 13 3.73 0.341 1 29.3 11 VAL B C 1
ATOM 3264 O O . VAL B 1 11 ? 11.883 4.246 0.407 1 29.3 11 VAL B O 1
ATOM 3267 N N . MET B 1 12 ? 13.906 4.68 0.618 1 30.73 12 MET B N 1
ATOM 3268 C CA . MET B 1 12 ? 13.812 6.062 0.159 1 30.73 12 MET B CA 1
ATOM 3269 C C . MET B 1 12 ? 13.688 6.125 -1.359 1 30.73 12 MET B C 1
ATOM 3271 O O . MET B 1 12 ? 14.422 5.438 -2.074 1 30.73 12 MET B O 1
ATOM 3275 N N . PRO B 1 13 ? 12.656 6.586 -1.926 1 32.16 13 PRO B N 1
ATOM 3276 C CA . PRO B 1 13 ? 12.57 7.043 -3.314 1 32.16 13 PRO B CA 1
ATOM 3277 C C . PRO B 1 13 ? 13.711 7.977 -3.701 1 32.16 13 PRO B C 1
ATOM 3279 O O . PRO B 1 13 ? 14.102 8.844 -2.912 1 32.16 13 PRO B O 1
ATOM 3282 N N . ASN B 1 14 ? 14.672 7.457 -4.727 1 39.19 14 ASN B N 1
ATOM 3283 C CA . ASN B 1 14 ? 15.719 8.141 -5.477 1 39.19 14 ASN B CA 1
ATOM 3284 C C . ASN B 1 14 ? 17.109 7.797 -4.945 1 39.19 14 ASN B C 1
ATOM 3286 O O . ASN B 1 14 ? 17.828 8.672 -4.449 1 39.19 14 ASN B O 1
ATOM 3290 N N . ALA B 1 15 ? 17.141 6.645 -4.602 1 42.75 15 ALA B N 1
ATOM 3291 C CA . ALA B 1 15 ? 18.469 6.289 -4.121 1 42.75 15 ALA B CA 1
ATOM 3292 C C . ALA B 1 15 ? 19.5 6.395 -5.238 1 42.75 15 ALA B C 1
ATOM 3294 O O . ALA B 1 15 ? 19.328 5.793 -6.305 1 42.75 15 ALA B O 1
ATOM 3295 N N . GLY B 1 16 ? 20.078 7.465 -5.523 1 41.81 16 GLY B N 1
ATOM 3296 C CA . GLY B 1 16 ? 21.234 7.57 -6.395 1 41.81 16 GLY B CA 1
ATOM 3297 C C . GLY B 1 16 ? 22.109 6.328 -6.383 1 41.81 16 GLY B C 1
ATOM 3298 O O . GLY B 1 16 ? 21.938 5.453 -5.531 1 41.81 16 GLY B O 1
ATOM 3299 N N . SER B 1 17 ? 22.703 6.121 -7.516 1 51.38 17 SER B N 1
ATOM 3300 C CA . SER B 1 17 ? 23.688 5.051 -7.602 1 51.38 17 SER B CA 1
ATOM 3301 C C . SER B 1 17 ? 24.547 4.988 -6.34 1 51.38 17 SER B C 1
ATOM 3303 O O . SER B 1 17 ? 24.844 6.02 -5.734 1 51.38 17 SER B O 1
ATOM 3305 N N . PRO B 1 18 ? 24.547 3.787 -5.652 1 55.84 18 PRO B N 1
ATOM 3306 C CA . PRO B 1 18 ? 25.359 3.686 -4.445 1 55.84 18 PRO B CA 1
ATOM 3307 C C . PRO B 1 18 ? 26.719 4.363 -4.598 1 55.84 18 PRO B C 1
ATOM 3309 O O . PRO B 1 18 ? 27.359 4.711 -3.6 1 55.84 18 PRO B O 1
ATOM 3312 N N . THR B 1 19 ? 27.047 4.66 -5.805 1 60.53 19 THR B N 1
ATOM 3313 C CA . THR B 1 19 ? 28.344 5.297 -5.992 1 60.53 19 THR B CA 1
ATOM 3314 C C . THR B 1 19 ? 28.188 6.805 -6.156 1 60.53 19 THR B C 1
ATOM 3316 O O . THR B 1 19 ? 29.188 7.531 -6.242 1 60.53 19 THR B O 1
ATOM 3319 N N . ASP B 1 20 ? 26.984 7.219 -6.246 1 75.19 20 ASP B N 1
ATOM 3320 C CA . ASP B 1 20 ? 26.719 8.656 -6.27 1 75.19 20 ASP B CA 1
ATOM 3321 C C . ASP B 1 20 ? 27.219 9.32 -4.988 1 75.19 20 ASP B C 1
ATOM 3323 O O . ASP B 1 20 ? 26.766 8.984 -3.893 1 75.19 20 ASP B O 1
ATOM 3327 N N . PRO B 1 21 ? 28.266 10.141 -5.18 1 84.31 21 PRO B N 1
ATOM 3328 C CA . PRO B 1 21 ? 28.844 10.766 -3.982 1 84.31 21 PRO B CA 1
ATOM 3329 C C . PRO B 1 21 ? 27.781 11.367 -3.066 1 84.31 21 PRO B C 1
ATOM 3331 O O . PRO B 1 21 ? 27.906 11.297 -1.842 1 84.31 21 PRO B O 1
ATOM 3334 N N . TRP B 1 22 ? 26.812 11.906 -3.697 1 88.44 22 TRP B N 1
ATOM 3335 C CA . TRP B 1 22 ? 25.797 12.555 -2.865 1 88.44 22 TRP B CA 1
ATOM 3336 C C . TRP B 1 22 ? 24.859 11.531 -2.24 1 88.44 22 TRP B C 1
ATOM 3338 O O . TRP B 1 22 ? 24.297 11.773 -1.176 1 88.44 22 TRP B O 1
ATOM 3348 N N . ALA B 1 23 ? 24.719 10.414 -2.887 1 86.5 23 ALA B N 1
ATOM 3349 C CA . ALA B 1 23 ? 24.016 9.312 -2.23 1 86.5 23 ALA B CA 1
ATOM 3350 C C . ALA B 1 23 ? 24.797 8.82 -1.009 1 86.5 23 ALA B C 1
ATOM 3352 O O . ALA B 1 23 ? 24.188 8.5 0.023 1 86.5 23 ALA B O 1
ATOM 3353 N N . GLN B 1 24 ? 26.078 8.82 -1.164 1 86.69 24 GLN B N 1
ATOM 3354 C CA . GLN B 1 24 ? 26.938 8.406 -0.057 1 86.69 24 GLN B CA 1
ATOM 3355 C C . GLN B 1 24 ? 26.906 9.43 1.076 1 86.69 24 GLN B C 1
ATOM 3357 O O . GLN B 1 24 ? 26.828 9.055 2.25 1 86.69 24 GLN B O 1
ATOM 3362 N N . VAL B 1 25 ? 26.906 10.664 0.69 1 92.62 25 VAL B N 1
ATOM 3363 C CA . VAL B 1 25 ? 26.812 11.727 1.691 1 92.62 25 VAL B CA 1
ATOM 3364 C C . VAL B 1 25 ? 25.484 11.602 2.447 1 92.62 25 VAL B C 1
ATOM 3366 O O . VAL B 1 25 ? 25.469 11.656 3.678 1 92.62 25 VAL B O 1
ATOM 3369 N N . ALA B 1 26 ? 24.453 11.445 1.653 1 93.31 26 ALA B N 1
ATOM 3370 C CA . ALA B 1 26 ? 23.125 11.305 2.26 1 93.31 26 ALA B CA 1
ATOM 3371 C C . ALA B 1 26 ? 23.094 10.141 3.246 1 93.31 26 ALA B C 1
ATOM 3373 O O . ALA B 1 26 ? 22.547 10.266 4.34 1 93.31 26 ALA B O 1
ATOM 3374 N N . MET B 1 27 ? 23.688 9.094 2.867 1 90.31 27 MET B N 1
ATOM 3375 C CA . MET B 1 27 ? 23.734 7.906 3.711 1 90.31 27 MET B CA 1
ATOM 3376 C C . MET B 1 27 ? 24.5 8.18 4.996 1 90.31 27 MET B C 1
ATOM 3378 O O . MET B 1 27 ? 24.047 7.84 6.086 1 90.31 27 MET B O 1
ATOM 3382 N N . LEU B 1 28 ? 25.672 8.797 4.906 1 93.56 28 LEU B N 1
ATOM 3383 C CA . LEU B 1 28 ? 26.484 9.109 6.074 1 93.56 28 LEU B CA 1
ATOM 3384 C C . LEU B 1 28 ? 25.75 10.062 7.012 1 93.56 28 LEU B C 1
ATOM 3386 O O . LEU B 1 28 ? 25.75 9.867 8.227 1 93.56 28 LEU B O 1
ATOM 3390 N N . VAL B 1 29 ? 25.141 11.055 6.391 1 95.06 29 VAL B N 1
ATOM 3391 C CA . VAL B 1 29 ? 24.422 12.039 7.184 1 95.06 29 VAL B CA 1
ATOM 3392 C C . VAL B 1 29 ? 23.297 11.359 7.953 1 95.06 29 VAL B C 1
ATOM 3394 O O . VAL B 1 29 ? 23.062 11.656 9.133 1 95.06 29 VAL B O 1
ATOM 3397 N N . ARG B 1 30 ? 22.625 10.453 7.309 1 92.88 30 ARG B N 1
ATOM 3398 C CA . ARG B 1 30 ? 21.562 9.719 7.977 1 92.88 30 ARG B CA 1
ATOM 3399 C C . ARG B 1 30 ? 22.094 8.914 9.156 1 92.88 30 ARG B C 1
ATOM 3401 O O . ARG B 1 30 ? 21.516 8.938 10.242 1 92.88 30 ARG B O 1
ATOM 3408 N N . LEU B 1 31 ? 23.188 8.18 8.992 1 93.06 31 LEU B N 1
ATOM 3409 C CA . LEU B 1 31 ? 23.766 7.348 10.039 1 93.06 31 LEU B CA 1
ATOM 3410 C C . LEU B 1 31 ? 24.188 8.195 11.234 1 93.06 31 LEU B C 1
ATOM 3412 O O . LEU B 1 31 ? 23.953 7.824 12.383 1 93.06 31 LEU B O 1
ATOM 3416 N N . ILE B 1 32 ? 24.75 9.297 10.938 1 94.5 32 ILE B N 1
ATOM 3417 C CA . ILE B 1 32 ? 25.219 10.188 11.984 1 94.5 32 ILE B CA 1
ATOM 3418 C C . ILE B 1 32 ? 24.016 10.797 12.719 1 94.5 32 ILE B C 1
ATOM 3420 O O . ILE B 1 32 ? 24 10.836 13.945 1 94.5 32 ILE B O 1
ATOM 3424 N N . ARG B 1 33 ? 23.062 11.234 11.977 1 93.12 33 ARG B N 1
ATOM 3425 C CA . ARG B 1 33 ? 21.875 11.875 12.531 1 93.12 33 ARG B CA 1
ATOM 3426 C C . ARG B 1 33 ? 21.109 10.922 13.445 1 93.12 33 ARG B C 1
ATOM 3428 O O . ARG B 1 33 ? 20.625 11.32 14.508 1 93.12 33 ARG B O 1
ATOM 3435 N N . THR B 1 34 ? 21.016 9.656 13.086 1 89.25 34 THR B N 1
ATOM 3436 C CA . THR B 1 34 ? 20.25 8.68 13.852 1 89.25 34 THR B CA 1
ATOM 3437 C C . THR B 1 34 ? 21.078 8.125 15.008 1 89.25 34 THR B C 1
ATOM 3439 O O . THR B 1 34 ? 20.547 7.461 15.898 1 89.25 34 THR B O 1
ATOM 3442 N N . GLY B 1 35 ? 22.375 8.359 14.945 1 90.56 35 GLY B N 1
ATOM 3443 C CA . GLY B 1 35 ? 23.25 7.863 15.984 1 90.56 35 GLY B CA 1
ATOM 3444 C C . GLY B 1 35 ? 23.734 6.441 15.734 1 90.56 35 GLY B C 1
ATOM 3445 O O . GLY B 1 35 ? 24.406 5.855 16.578 1 90.56 35 GLY B O 1
ATOM 3446 N N . GLU B 1 36 ? 23.406 5.871 14.648 1 90.31 36 GLU B N 1
ATOM 3447 C CA . GLU B 1 36 ? 23.812 4.508 14.312 1 90.31 36 GLU B CA 1
ATOM 3448 C C . GLU B 1 36 ? 25.328 4.398 14.141 1 90.31 36 GLU B C 1
ATOM 3450 O O . GLU B 1 36 ? 25.922 3.369 14.469 1 90.31 36 GLU B O 1
ATOM 3455 N N . ALA B 1 37 ? 25.984 5.406 13.539 1 92.69 37 ALA B N 1
ATOM 3456 C CA . ALA B 1 37 ? 27.438 5.496 13.328 1 92.69 37 ALA B CA 1
ATOM 3457 C C . ALA B 1 37 ? 27.906 6.945 13.367 1 92.69 37 ALA B C 1
ATOM 3459 O O . ALA B 1 37 ? 27.391 7.789 12.625 1 92.69 37 ALA B O 1
ATOM 3460 N N . GLN B 1 38 ? 28.859 7.16 14.211 1 95.19 38 GLN B N 1
ATOM 3461 C CA . GLN B 1 38 ? 29.25 8.555 14.383 1 95.19 38 GLN B CA 1
ATOM 3462 C C . GLN B 1 38 ? 30.766 8.719 14.297 1 95.19 38 GLN B C 1
ATOM 3464 O O . GLN B 1 38 ? 31.281 9.828 14.445 1 95.19 38 GLN B O 1
ATOM 3469 N N . THR B 1 39 ? 31.531 7.578 14.156 1 93.19 39 THR B N 1
ATOM 3470 C CA . THR B 1 39 ? 33 7.609 13.969 1 93.19 39 THR B CA 1
ATOM 3471 C C . THR B 1 39 ? 33.375 6.984 12.633 1 93.19 39 THR B C 1
ATOM 3473 O O . THR B 1 39 ? 32.562 6.285 12.016 1 93.19 39 THR B O 1
ATOM 3476 N N . ARG B 1 40 ? 34.562 7.281 12.234 1 89.94 40 ARG B N 1
ATOM 3477 C CA . ARG B 1 40 ? 35.031 6.77 10.945 1 89.94 40 ARG B CA 1
ATOM 3478 C C . ARG B 1 40 ? 34.969 5.246 10.906 1 89.94 40 ARG B C 1
ATOM 3480 O O . ARG B 1 40 ? 34.469 4.664 9.945 1 89.94 40 ARG B O 1
ATOM 3487 N N . PRO B 1 41 ? 35.406 4.582 11.977 1 87.38 41 PRO B N 1
ATOM 3488 C CA . PRO B 1 41 ? 35.312 3.121 11.945 1 87.38 41 PRO B CA 1
ATOM 3489 C C . PRO B 1 41 ? 33.875 2.619 11.93 1 87.38 41 PRO B C 1
ATOM 3491 O O . PRO B 1 41 ? 33.562 1.655 11.234 1 87.38 41 PRO B O 1
ATOM 3494 N N . GLU B 1 42 ? 33.031 3.283 12.688 1 90.12 42 GLU B N 1
ATOM 3495 C CA . GLU B 1 42 ? 31.609 2.902 12.711 1 90.12 42 GLU B CA 1
ATOM 3496 C C . GLU B 1 42 ? 30.969 3.107 11.344 1 90.12 42 GLU B C 1
ATOM 3498 O O . GLU B 1 42 ? 30.188 2.264 10.883 1 90.12 42 GLU B O 1
ATOM 3503 N N . LEU B 1 43 ? 31.25 4.203 10.695 1 91.44 43 LEU B N 1
ATOM 3504 C CA . LEU B 1 43 ? 30.703 4.516 9.375 1 91.44 43 LEU B CA 1
ATOM 3505 C C . LEU B 1 43 ? 31.188 3.516 8.336 1 91.44 43 LEU B C 1
ATOM 3507 O O . LEU B 1 43 ? 30.406 3.082 7.477 1 91.44 43 LEU B O 1
ATOM 3511 N N . ALA B 1 44 ? 32.438 3.213 8.469 1 83.94 44 ALA B N 1
ATOM 3512 C CA . ALA B 1 44 ? 33 2.223 7.555 1 83.94 44 ALA B CA 1
ATOM 3513 C C . ALA B 1 44 ? 32.312 0.874 7.715 1 83.94 44 ALA B C 1
ATOM 3515 O O . ALA B 1 44 ? 31.953 0.221 6.723 1 83.94 44 ALA B O 1
ATOM 3516 N N . GLU B 1 45 ? 32.094 0.514 8.914 1 82 45 GLU B N 1
ATOM 3517 C CA . GLU B 1 45 ? 31.438 -0.757 9.203 1 82 45 GLU B CA 1
ATOM 3518 C C . GLU B 1 45 ? 30 -0.76 8.711 1 82 45 GLU B C 1
ATOM 3520 O O . GLU B 1 45 ? 29.547 -1.723 8.086 1 82 45 GLU B O 1
ATOM 3525 N N . ALA B 1 46 ? 29.312 0.305 8.898 1 83.12 46 ALA B N 1
ATOM 3526 C CA . ALA B 1 46 ? 27.875 0.382 8.594 1 83.12 46 ALA B CA 1
ATOM 3527 C C . ALA B 1 46 ? 27.656 0.496 7.09 1 83.12 46 ALA B C 1
ATOM 3529 O O . ALA B 1 46 ? 26.641 0.016 6.574 1 83.12 46 ALA B O 1
ATOM 3530 N N . THR B 1 47 ? 28.625 1.106 6.371 1 81.69 47 THR B N 1
ATOM 3531 C CA . THR B 1 47 ? 28.375 1.405 4.965 1 81.69 47 THR B CA 1
ATOM 3532 C C . THR B 1 47 ? 29.188 0.471 4.066 1 81.69 47 THR B C 1
ATOM 3534 O O . THR B 1 47 ? 28.859 0.314 2.885 1 81.69 47 THR B O 1
ATOM 3537 N N . GLY B 1 48 ? 30.297 -0.009 4.637 1 72 48 GLY B N 1
ATOM 3538 C CA . GLY B 1 48 ? 31.234 -0.786 3.83 1 72 48 GLY B CA 1
ATOM 3539 C C . GLY B 1 48 ? 32.125 0.072 2.957 1 72 48 GLY B C 1
ATOM 3540 O O . GLY B 1 48 ? 32.906 -0.448 2.148 1 72 48 GLY B O 1
ATOM 3541 N N . LEU B 1 49 ? 32.062 1.339 3.109 1 76.44 49 LEU B N 1
ATOM 3542 C CA . LEU B 1 49 ? 32.875 2.252 2.324 1 76.44 49 LEU B CA 1
ATOM 3543 C C . LEU B 1 49 ? 34.312 2.268 2.838 1 76.44 49 LEU B C 1
ATOM 3545 O O . LEU B 1 49 ? 34.562 2.041 4.027 1 76.44 49 LEU B O 1
ATOM 3549 N N . GLY B 1 50 ? 35.219 2.537 1.981 1 75 50 GLY B N 1
ATOM 3550 C CA . GLY B 1 50 ? 36.625 2.662 2.359 1 75 50 GLY B CA 1
ATOM 3551 C C . GLY B 1 50 ? 36.906 3.92 3.158 1 75 50 GLY B C 1
ATOM 3552 O O . GLY B 1 50 ? 36.156 4.891 3.096 1 75 50 GLY B O 1
ATOM 3553 N N . ARG B 1 51 ? 38 3.871 3.852 1 81.38 51 ARG B N 1
ATOM 3554 C CA . ARG B 1 51 ? 38.406 4.957 4.75 1 81.38 51 ARG B CA 1
ATOM 3555 C C . ARG B 1 51 ? 38.531 6.27 3.988 1 81.38 51 ARG B C 1
ATOM 3557 O O . ARG B 1 51 ? 38.094 7.32 4.461 1 81.38 51 ARG B O 1
ATOM 3564 N N . ASN B 1 52 ? 39.094 6.207 2.824 1 83.19 52 ASN B N 1
ATOM 3565 C CA . ASN B 1 52 ? 39.312 7.418 2.037 1 83.19 52 ASN B CA 1
ATOM 3566 C C . ASN B 1 52 ? 37.969 8.023 1.573 1 83.19 52 ASN B C 1
ATOM 3568 O O . ASN B 1 52 ? 37.812 9.242 1.611 1 83.19 52 ASN B O 1
ATOM 3572 N N . VAL B 1 53 ? 37.062 7.188 1.162 1 82.31 53 VAL B N 1
ATOM 3573 C CA . VAL B 1 53 ? 35.75 7.637 0.705 1 82.31 53 VAL B CA 1
ATOM 3574 C C . VAL B 1 53 ? 34.969 8.266 1.867 1 82.31 53 VAL B C 1
ATOM 3576 O O . VAL B 1 53 ? 34.375 9.328 1.715 1 82.31 53 VAL B O 1
ATOM 3579 N N . ILE B 1 54 ? 35.094 7.617 2.975 1 89.25 54 ILE B N 1
ATOM 3580 C CA . ILE B 1 54 ? 34.406 8.141 4.156 1 89.25 54 ILE B CA 1
ATOM 3581 C C . ILE B 1 54 ? 34.969 9.531 4.488 1 89.25 54 ILE B C 1
ATOM 3583 O O . ILE B 1 54 ? 34.188 10.453 4.762 1 89.25 54 ILE B O 1
ATOM 3587 N N . THR B 1 55 ? 36.25 9.602 4.41 1 89.94 55 THR B N 1
ATOM 3588 C CA . THR B 1 55 ? 36.875 10.891 4.715 1 89.94 55 THR B CA 1
ATOM 3589 C C . THR B 1 55 ? 36.375 11.969 3.758 1 89.94 55 THR B C 1
ATOM 3591 O O . THR B 1 55 ? 36 13.062 4.188 1 89.94 55 THR B O 1
ATOM 3594 N N . LEU B 1 56 ? 36.281 11.648 2.518 1 91.56 56 LEU B N 1
ATOM 3595 C CA . LEU B 1 56 ? 35.875 12.609 1.502 1 91.56 56 LEU B CA 1
ATOM 3596 C C . LEU B 1 56 ? 34.406 12.992 1.697 1 91.56 56 LEU B C 1
ATOM 3598 O O . LEU B 1 56 ? 34.031 14.164 1.557 1 91.56 56 LEU B O 1
ATOM 3602 N N . ARG B 1 57 ? 33.594 12.008 1.964 1 93.19 57 ARG B N 1
ATOM 3603 C CA . ARG B 1 57 ? 32.156 12.258 2.08 1 93.19 57 ARG B CA 1
ATOM 3604 C C . ARG B 1 57 ? 31.828 13 3.369 1 93.19 57 ARG B C 1
ATOM 3606 O O . ARG B 1 57 ? 30.938 13.852 3.393 1 93.19 57 ARG B O 1
ATOM 3613 N N . VAL B 1 58 ? 32.531 12.688 4.391 1 94.81 58 VAL B N 1
ATOM 3614 C CA . VAL B 1 58 ? 32.375 13.406 5.645 1 94.81 58 VAL B CA 1
ATOM 3615 C C . VAL B 1 58 ? 32.781 14.867 5.457 1 94.81 58 VAL B C 1
ATOM 3617 O O . VAL B 1 58 ? 32.125 15.773 5.957 1 94.81 58 VAL B O 1
ATOM 3620 N N . GLN B 1 59 ? 33.812 15.047 4.77 1 94.12 59 GLN B N 1
ATOM 3621 C CA . GLN B 1 59 ? 34.25 16.406 4.488 1 94.12 59 GLN B CA 1
ATOM 3622 C C . GLN B 1 59 ? 33.219 17.172 3.682 1 94.12 59 GLN B C 1
ATOM 3624 O O . GLN B 1 59 ? 32.969 18.344 3.932 1 94.12 59 GLN B O 1
ATOM 3629 N N . ALA B 1 60 ? 32.656 16.531 2.785 1 93.62 60 ALA B N 1
ATOM 3630 C CA . ALA B 1 60 ? 31.625 17.141 1.976 1 93.62 60 ALA B CA 1
ATOM 3631 C C . ALA B 1 60 ? 30.422 17.531 2.834 1 93.62 60 ALA B C 1
ATOM 3633 O O . ALA B 1 60 ? 29.859 18.625 2.686 1 93.62 60 ALA B O 1
ATOM 3634 N N . ALA B 1 61 ? 30.016 16.625 3.693 1 95.06 61 ALA B N 1
ATOM 3635 C CA . ALA B 1 61 ? 28.891 16.875 4.582 1 95.06 61 ALA B CA 1
ATOM 3636 C C . ALA B 1 61 ? 29.188 18.031 5.539 1 95.06 61 ALA B C 1
ATOM 3638 O O . ALA B 1 61 ? 28.297 18.844 5.836 1 95.06 61 ALA B O 1
ATOM 3639 N N . GLU B 1 62 ? 30.422 18.094 5.977 1 93.94 62 GLU B N 1
ATOM 3640 C CA . GLU B 1 62 ? 30.859 19.188 6.844 1 93.94 62 GLU B CA 1
ATOM 3641 C C . GLU B 1 62 ? 30.859 20.516 6.098 1 93.94 62 GLU B C 1
ATOM 3643 O O . GLU B 1 62 ? 30.453 21.547 6.648 1 93.94 62 GLU B O 1
ATOM 3648 N N . ALA B 1 63 ? 31.281 20.453 4.938 1 92.06 63 ALA B N 1
ATOM 3649 C CA . ALA B 1 63 ? 31.406 21.672 4.133 1 92.06 63 ALA B CA 1
ATOM 3650 C C . ALA B 1 63 ? 30.047 22.328 3.926 1 92.06 63 ALA B C 1
ATOM 3652 O O . ALA B 1 63 ? 29.953 23.562 3.852 1 92.06 63 ALA B O 1
ATOM 3653 N N . ILE B 1 64 ? 29.047 21.531 3.873 1 89.88 64 ILE B N 1
ATOM 3654 C CA . ILE B 1 64 ? 27.734 22.094 3.615 1 89.88 64 ILE B CA 1
ATOM 3655 C C . ILE B 1 64 ? 26.969 22.25 4.93 1 89.88 64 ILE B C 1
ATOM 3657 O O . ILE B 1 64 ? 25.766 22.547 4.93 1 89.88 64 ILE B O 1
ATOM 3661 N N . GLY B 1 65 ? 27.656 21.953 6.043 1 90.5 65 GLY B N 1
ATOM 3662 C CA . GLY B 1 65 ? 27.156 22.297 7.363 1 90.5 65 GLY B CA 1
ATOM 3663 C C . GLY B 1 65 ? 26.188 21.281 7.918 1 90.5 65 GLY B C 1
ATOM 3664 O O . GLY B 1 65 ? 25.406 21.594 8.828 1 90.5 65 GLY B O 1
ATOM 3665 N N . LEU B 1 66 ? 26.125 20.078 7.426 1 94 66 LEU B N 1
ATOM 3666 C CA . LEU B 1 66 ? 25.141 19.078 7.875 1 94 66 LEU B CA 1
ATOM 3667 C C . LEU B 1 66 ? 25.672 18.312 9.086 1 94 66 LEU B C 1
ATOM 3669 O O . LEU B 1 66 ? 24.891 17.766 9.867 1 94 66 LEU B O 1
ATOM 3673 N N . ILE B 1 67 ? 27.016 18.234 9.188 1 95.38 67 ILE B N 1
ATOM 3674 C CA . ILE B 1 67 ? 27.625 17.562 10.336 1 95.38 67 ILE B CA 1
ATOM 3675 C C . ILE B 1 67 ? 28.828 18.359 10.828 1 95.38 67 ILE B C 1
ATOM 3677 O O . ILE B 1 67 ? 29.312 19.25 10.133 1 95.38 67 ILE B O 1
ATOM 3681 N N . ARG B 1 68 ? 29.25 18.125 12.016 1 93.88 68 ARG B N 1
ATOM 3682 C CA . ARG B 1 68 ? 30.453 18.719 12.594 1 93.88 68 ARG B CA 1
ATOM 3683 C C . ARG B 1 68 ? 31.141 17.75 13.539 1 93.88 68 ARG B C 1
ATOM 3685 O O . ARG B 1 68 ? 30.484 16.891 14.148 1 93.88 68 ARG B O 1
ATOM 3692 N N . ALA B 1 69 ? 32.375 17.891 13.688 1 91.62 69 ALA B N 1
ATOM 3693 C CA . ALA B 1 69 ? 33.125 17.094 14.656 1 91.62 69 ALA B CA 1
ATOM 3694 C C . ALA B 1 69 ? 32.875 17.578 16.078 1 91.62 69 ALA B C 1
ATOM 3696 O O . ALA B 1 69 ? 32.875 18.797 16.344 1 91.62 69 ALA B O 1
ATOM 3697 N N . SER B 1 70 ? 32.25 16.828 16.969 1 81.44 70 SER B N 1
ATOM 3698 C CA . SER B 1 70 ? 31.891 17.219 18.328 1 81.44 70 SER B CA 1
ATOM 3699 C C . SER B 1 70 ? 33 16.844 19.328 1 81.44 70 SER B C 1
ATOM 3701 O O . SER B 1 70 ? 32.875 17.125 20.516 1 81.44 70 SER B O 1
ATOM 3703 N N . GLY B 1 71 ? 34 16.281 19.078 1 73.88 71 GLY B N 1
ATOM 3704 C CA . GLY B 1 71 ? 35.031 15.93 20.016 1 73.88 71 GLY B CA 1
ATOM 3705 C C . GLY B 1 71 ? 35.75 14.633 19.656 1 73.88 71 GLY B C 1
ATOM 3706 O O . GLY B 1 71 ? 35.531 14.062 18.594 1 73.88 71 GLY B O 1
ATOM 3707 N N . ALA B 1 72 ? 36.906 14.328 20.438 1 63.19 72 ALA B N 1
ATOM 3708 C CA . ALA B 1 72 ? 37.688 13.117 20.234 1 63.19 72 ALA B CA 1
ATOM 3709 C C . ALA B 1 72 ? 37.156 11.969 21.094 1 63.19 72 ALA B C 1
ATOM 3711 O O . ALA B 1 72 ? 36.812 12.164 22.266 1 63.19 72 ALA B O 1
ATOM 3712 N N . ALA B 1 73 ? 36.625 10.945 20.516 1 56.59 73 ALA B N 1
ATOM 3713 C CA . ALA B 1 73 ? 36.25 9.773 21.297 1 56.59 73 ALA B CA 1
ATOM 3714 C C . ALA B 1 73 ? 37.406 9.234 22.094 1 56.59 73 ALA B C 1
ATOM 3716 O O . ALA B 1 73 ? 38.562 9.367 21.672 1 56.59 73 ALA B O 1
ATOM 3717 N N . ARG B 1 74 ? 37.312 8.945 23.453 1 51.47 74 ARG B N 1
ATOM 3718 C CA . ARG B 1 74 ? 38.312 8.43 24.375 1 51.47 74 ARG B CA 1
ATOM 3719 C C . ARG B 1 74 ? 38.906 7.109 23.859 1 51.47 74 ARG B C 1
ATOM 3721 O O . ARG B 1 74 ? 38.156 6.172 23.578 1 51.47 74 ARG B O 1
ATOM 3728 N N . SER B 1 75 ? 39.781 7.133 23.047 1 48.56 75 SER B N 1
ATOM 3729 C CA . SER B 1 75 ? 40.375 5.832 22.734 1 48.56 75 SER B CA 1
ATOM 3730 C C . SER B 1 75 ? 41.25 5.32 23.875 1 48.56 75 SER B C 1
ATOM 3732 O O . SER B 1 75 ? 41.906 6.102 24.562 1 48.56 75 SER B O 1
ATOM 3734 N N . ARG B 1 76 ? 40.938 4.301 24.516 1 46.53 76 ARG B N 1
ATOM 3735 C CA . ARG B 1 76 ? 41.688 3.688 25.594 1 46.53 76 ARG B CA 1
ATOM 3736 C C . ARG B 1 76 ? 43.188 3.688 25.281 1 46.53 76 ARG B C 1
ATOM 3738 O O . ARG B 1 76 ? 44 3.402 26.141 1 46.53 76 ARG B O 1
ATOM 3745 N N . GLY B 1 77 ? 43.656 3.895 24.062 1 50.5 77 GLY B N 1
ATOM 3746 C CA . GLY B 1 77 ? 45.062 3.865 23.703 1 50.5 77 GLY B CA 1
ATOM 3747 C C . GLY B 1 77 ? 45.406 4.68 22.453 1 50.5 77 GLY B C 1
ATOM 3748 O O . GLY B 1 77 ? 46.531 5.098 22.266 1 50.5 77 GLY B O 1
ATOM 3749 N N . GLY B 1 78 ? 44.688 4.453 21.312 1 50.16 78 GLY B N 1
ATOM 3750 C CA . GLY B 1 78 ? 45.062 5.016 20.016 1 50.16 78 GLY B CA 1
ATOM 3751 C C . GLY B 1 78 ? 44.406 6.371 19.766 1 50.16 78 GLY B C 1
ATOM 3752 O O . GLY B 1 78 ? 43.75 6.918 20.641 1 50.16 78 GLY B O 1
ATOM 3753 N N . ARG B 1 79 ? 44.875 7.133 18.75 1 53.94 79 ARG B N 1
ATOM 3754 C CA . ARG B 1 79 ? 44.406 8.43 18.281 1 53.94 79 ARG B CA 1
ATOM 3755 C C . ARG B 1 79 ? 42.875 8.531 18.391 1 53.94 79 ARG B C 1
ATOM 3757 O O . ARG B 1 79 ? 42.156 7.637 17.938 1 53.94 79 ARG B O 1
ATOM 3764 N N . ALA B 1 80 ? 42.5 9.312 19.203 1 59.66 80 ALA B N 1
ATOM 3765 C CA . ALA B 1 80 ? 41.094 9.57 19.5 1 59.66 80 ALA B CA 1
ATOM 3766 C C . ALA B 1 80 ? 40.281 9.812 18.219 1 59.66 80 ALA B C 1
ATOM 3768 O O . ALA B 1 80 ? 40.688 10.633 17.375 1 59.66 80 ALA B O 1
ATOM 3769 N N . ALA B 1 81 ? 39.406 8.93 17.812 1 71.5 81 ALA B N 1
ATOM 3770 C CA . ALA B 1 81 ? 38.594 9.016 16.594 1 71.5 81 ALA B CA 1
ATOM 3771 C C . ALA B 1 81 ? 37.594 10.156 16.688 1 71.5 81 ALA B C 1
ATOM 3773 O O . ALA B 1 81 ? 37.062 10.445 17.766 1 71.5 81 ALA B O 1
ATOM 3774 N N . ASP B 1 82 ? 37.594 11.141 15.664 1 85.31 82 ASP B N 1
ATOM 3775 C CA . ASP B 1 82 ? 36.562 12.188 15.555 1 85.31 82 ASP B CA 1
ATOM 3776 C C . ASP B 1 82 ? 35.156 11.602 15.641 1 85.31 82 ASP B C 1
ATOM 3778 O O . ASP B 1 82 ? 34.875 10.539 15.078 1 85.31 82 ASP B O 1
ATOM 3782 N N . ILE B 1 83 ? 34.375 12.188 16.531 1 92.5 83 ILE B N 1
ATOM 3783 C CA . ILE B 1 83 ? 32.938 11.891 16.578 1 92.5 83 ILE B CA 1
ATOM 3784 C C . ILE B 1 83 ? 32.156 12.992 15.867 1 92.5 83 ILE B C 1
ATOM 3786 O O . ILE B 1 83 ? 32.375 14.18 16.125 1 92.5 83 ILE B O 1
ATOM 3790 N N . TRP B 1 84 ? 31.344 12.594 14.891 1 94.94 84 TRP B N 1
ATOM 3791 C CA . TRP B 1 84 ? 30.562 13.578 14.164 1 94.94 84 TRP B CA 1
ATOM 3792 C C . TRP B 1 84 ? 29.125 13.617 14.688 1 94.94 84 TRP B C 1
ATOM 3794 O O . TRP B 1 84 ? 28.578 12.594 15.102 1 94.94 84 TRP B O 1
ATOM 3804 N N . GLU B 1 85 ? 28.547 14.781 14.734 1 94.31 85 GLU B N 1
ATOM 3805 C CA . GLU B 1 85 ? 27.141 14.977 15.062 1 94.31 85 GLU B CA 1
ATOM 3806 C C . GLU B 1 85 ? 26.422 15.742 13.961 1 94.31 85 GLU B C 1
ATOM 3808 O O . GLU B 1 85 ? 27.031 16.5 13.219 1 94.31 85 GLU B O 1
ATOM 3813 N N . PHE B 1 86 ? 25.141 15.492 13.867 1 93.38 86 PHE B N 1
ATOM 3814 C CA . PHE B 1 86 ? 24.281 16.219 12.93 1 93.38 86 PHE B CA 1
ATOM 3815 C C . PHE B 1 86 ? 24.016 17.641 13.422 1 93.38 86 PHE B C 1
ATOM 3817 O O . PHE B 1 86 ? 23.75 17.844 14.609 1 93.38 86 PHE B O 1
ATOM 3824 N N . THR B 1 87 ? 24.188 18.641 12.523 1 90.5 87 THR B N 1
ATOM 3825 C CA . THR B 1 87 ? 24.062 20.031 12.914 1 90.5 87 THR B CA 1
ATOM 3826 C C . THR B 1 87 ? 22.688 20.578 12.523 1 90.5 87 THR B C 1
ATOM 3828 O O . THR B 1 87 ? 22.578 21.703 12.031 1 90.5 87 THR B O 1
ATOM 3831 N N . GLY B 1 88 ? 21.688 19.812 12.695 1 85.12 88 GLY B N 1
ATOM 3832 C CA . GLY B 1 88 ? 20.344 20.203 12.312 1 85.12 88 GLY B CA 1
ATOM 3833 C C . GLY B 1 88 ? 19.844 21.422 13.047 1 85.12 88 GLY B C 1
ATOM 3834 O O . GLY B 1 88 ? 18.984 22.141 12.547 1 85.12 88 GLY B O 1
ATOM 3835 N N . VAL B 1 89 ? 20.422 21.75 14.141 1 82.44 89 VAL B N 1
ATOM 3836 C CA . VAL B 1 89 ? 19.984 22.844 15 1 82.44 89 VAL B CA 1
ATOM 3837 C C . VAL B 1 89 ? 20.234 24.188 14.312 1 82.44 89 VAL B C 1
ATOM 3839 O O . VAL B 1 89 ? 19.578 25.188 14.609 1 82.44 89 VAL B O 1
ATOM 3842 N N . HIS B 1 90 ? 21.062 24.172 13.352 1 86.44 90 HIS B N 1
ATOM 3843 C CA . HIS B 1 90 ? 21.484 25.438 12.75 1 86.44 90 HIS B CA 1
ATOM 3844 C C . HIS B 1 90 ? 20.719 25.719 11.461 1 86.44 90 HIS B C 1
ATOM 3846 O O . HIS B 1 90 ? 20.859 26.797 10.875 1 86.44 90 HIS B O 1
ATOM 3852 N N . HIS B 1 91 ? 19.953 24.797 11.047 1 91.44 91 HIS B N 1
ATOM 3853 C CA . HIS B 1 91 ? 19.188 24.938 9.812 1 91.44 91 HIS B CA 1
ATOM 3854 C C . HIS B 1 91 ? 17.688 24.875 10.07 1 91.44 91 HIS B C 1
ATOM 3856 O O . HIS B 1 91 ? 17.219 24.047 10.852 1 91.44 91 HIS B O 1
ATOM 3862 N N . HIS B 1 92 ? 16.984 25.844 9.461 1 95.69 92 HIS B N 1
ATOM 3863 C CA . HIS B 1 92 ? 15.586 26.031 9.852 1 95.69 92 HIS B CA 1
ATOM 3864 C C . HIS B 1 92 ? 14.648 25.781 8.68 1 95.69 92 HIS B C 1
ATOM 3866 O O . HIS B 1 92 ? 15.023 26 7.523 1 95.69 92 HIS B O 1
ATOM 3872 N N . VAL B 1 93 ? 13.5 25.266 8.984 1 96.5 93 VAL B N 1
ATOM 3873 C CA . VAL B 1 93 ? 12.438 25.016 8.016 1 96.5 93 VAL B CA 1
ATOM 3874 C C . VAL B 1 93 ? 11.102 25.484 8.562 1 96.5 93 VAL B C 1
ATOM 3876 O O . VAL B 1 93 ? 10.969 25.734 9.766 1 96.5 93 VAL B O 1
ATOM 3879 N N . LEU B 1 94 ? 10.156 25.688 7.684 1 97.5 94 LEU B N 1
ATOM 3880 C CA . LEU B 1 94 ? 8.797 26.062 8.047 1 97.5 94 LEU B CA 1
ATOM 3881 C C . LEU B 1 94 ? 7.797 25.031 7.543 1 97.5 94 LEU B C 1
ATOM 3883 O O . LEU B 1 94 ? 7.988 24.438 6.477 1 97.5 94 LEU B O 1
ATOM 3887 N N . VAL B 1 95 ? 6.754 24.812 8.32 1 97.94 95 VAL B N 1
ATOM 3888 C CA . VAL B 1 95 ? 5.629 24 7.891 1 97.94 95 VAL B CA 1
ATOM 3889 C C . VAL B 1 95 ? 4.316 24.719 8.164 1 97.94 95 VAL B C 1
ATOM 3891 O O . VAL B 1 95 ? 4.156 25.344 9.219 1 97.94 95 VAL B O 1
ATOM 3894 N N . ALA B 1 96 ? 3.457 24.75 7.207 1 96.5 96 ALA B N 1
ATOM 3895 C CA . ALA B 1 96 ? 2.098 25.25 7.387 1 96.5 96 ALA B CA 1
ATOM 3896 C C . ALA B 1 96 ? 1.067 24.172 7.051 1 96.5 96 ALA B C 1
ATOM 3898 O O . ALA B 1 96 ? 1.168 23.516 6.016 1 96.5 96 ALA B O 1
ATOM 3899 N N . THR B 1 97 ? 0.175 23.922 7.93 1 93.94 97 THR B N 1
ATOM 3900 C CA . THR B 1 97 ? -0.917 22.984 7.703 1 93.94 97 THR B CA 1
ATOM 3901 C C . THR B 1 97 ? -2.266 23.703 7.777 1 93.94 97 THR B C 1
ATOM 3903 O O . THR B 1 97 ? -2.488 24.531 8.656 1 93.94 97 THR B O 1
ATOM 3906 N N . VAL B 1 98 ? -3.115 23.391 6.824 1 88.38 98 VAL B N 1
ATOM 3907 C CA . VAL B 1 98 ? -4.422 24.031 6.727 1 88.38 98 VAL B CA 1
ATOM 3908 C C . VAL B 1 98 ? -5.512 23.047 7.137 1 88.38 98 VAL B C 1
ATOM 3910 O O . VAL B 1 98 ? -5.477 21.875 6.75 1 88.38 98 VAL B O 1
ATOM 3913 N N . ASP B 1 99 ? -6.391 23.531 8.016 1 80.5 99 ASP B N 1
ATOM 3914 C CA . ASP B 1 99 ? -7.582 22.766 8.352 1 80.5 99 ASP B CA 1
ATOM 3915 C C . ASP B 1 99 ? -8.852 23.578 8.133 1 80.5 99 ASP B C 1
ATOM 3917 O O . ASP B 1 99 ? -8.812 24.625 7.484 1 80.5 99 ASP B O 1
ATOM 3921 N N . GLU B 1 100 ? -10.008 23.141 8.516 1 72.31 100 GLU B N 1
ATOM 3922 C CA . GLU B 1 100 ? -11.297 23.781 8.242 1 72.31 100 GLU B CA 1
ATOM 3923 C C . GLU B 1 100 ? -11.438 25.094 9.008 1 72.31 100 GLU B C 1
ATOM 3925 O O . GLU B 1 100 ? -12.172 25.984 8.586 1 72.31 100 GLU B O 1
ATOM 3930 N N . ASP B 1 101 ? -10.719 25.188 10.07 1 77.06 101 ASP B N 1
ATOM 3931 C CA . ASP B 1 101 ? -10.906 26.344 10.938 1 77.06 101 ASP B CA 1
ATOM 3932 C C . ASP B 1 101 ? -9.797 27.375 10.734 1 77.06 101 ASP B C 1
ATOM 3934 O O . ASP B 1 101 ? -9.859 28.484 11.273 1 77.06 101 ASP B O 1
ATOM 3938 N N . GLY B 1 102 ? -8.828 27 10.008 1 86.56 102 GLY B N 1
ATOM 3939 C CA . GLY B 1 102 ? -7.699 27.891 9.797 1 86.56 102 GLY B CA 1
ATOM 3940 C C . GLY B 1 102 ? -6.418 27.156 9.461 1 86.56 102 GLY B C 1
ATOM 3941 O O . GLY B 1 102 ? -6.434 26.172 8.711 1 86.56 102 GLY B O 1
ATOM 3942 N N . PHE B 1 103 ? -5.328 27.797 9.828 1 90.38 103 PHE B N 1
ATOM 3943 C CA . PHE B 1 103 ? -4.055 27.141 9.539 1 90.38 103 PHE B CA 1
ATOM 3944 C C . PHE B 1 103 ? -3.062 27.375 10.672 1 90.38 103 PHE B C 1
ATOM 3946 O O . PHE B 1 103 ? -3.26 28.266 11.5 1 90.38 103 PHE B O 1
ATOM 3953 N N . ARG B 1 104 ? -2.105 26.516 10.742 1 93.56 104 ARG B N 1
ATOM 3954 C CA . ARG B 1 104 ? -1.008 26.547 11.703 1 93.56 104 ARG B CA 1
ATOM 3955 C C . ARG B 1 104 ? 0.339 26.625 10.992 1 93.56 104 ARG B C 1
ATOM 3957 O O . ARG B 1 104 ? 0.549 25.969 9.969 1 93.56 104 ARG B O 1
ATOM 3964 N N . VAL B 1 105 ? 1.191 27.484 11.523 1 96.94 105 VAL B N 1
ATOM 3965 C CA . VAL B 1 105 ? 2.547 27.609 11 1 96.94 105 VAL B CA 1
ATOM 3966 C C . VAL B 1 105 ? 3.559 27.297 12.094 1 96.94 105 VAL B C 1
ATOM 3968 O O . VAL B 1 105 ? 3.406 27.734 13.234 1 96.94 105 VAL B O 1
ATOM 3971 N N . VAL B 1 106 ? 4.578 26.5 11.734 1 97.75 106 VAL B N 1
ATOM 3972 C CA . VAL B 1 106 ? 5.594 26.109 12.711 1 97.75 106 VAL B CA 1
ATOM 3973 C C . VAL B 1 106 ? 6.984 26.359 12.133 1 97.75 106 VAL B C 1
ATOM 3975 O O . VAL B 1 106 ? 7.273 25.984 11 1 97.75 106 VAL B O 1
ATOM 3978 N N . LEU B 1 107 ? 7.773 27.094 12.852 1 98.12 107 LEU B N 1
ATOM 3979 C CA . LEU B 1 107 ? 9.203 27.219 12.602 1 98.12 107 LEU B CA 1
ATOM 3980 C C . LEU B 1 107 ? 9.992 26.188 13.406 1 98.12 107 LEU B C 1
ATOM 3982 O O . LEU B 1 107 ? 9.805 26.078 14.625 1 98.12 107 LEU B O 1
ATOM 3986 N N . ALA B 1 108 ? 10.789 25.422 12.711 1 97.31 108 ALA B N 1
ATOM 3987 C CA . ALA B 1 108 ? 11.562 24.391 13.383 1 97.31 108 ALA B CA 1
ATOM 3988 C C . ALA B 1 108 ? 12.961 24.266 12.781 1 97.31 108 ALA B C 1
ATOM 3990 O O . ALA B 1 108 ? 13.266 24.891 11.766 1 97.31 108 ALA B O 1
ATOM 3991 N N . ASN B 1 109 ? 13.797 23.562 13.477 1 95.88 109 ASN B N 1
ATOM 3992 C CA . ASN B 1 109 ? 15.094 23.219 12.898 1 95.88 109 ASN B CA 1
ATOM 3993 C C . ASN B 1 109 ? 15.07 21.844 12.25 1 95.88 109 ASN B C 1
ATOM 3995 O O . ASN B 1 109 ? 14.039 21.172 12.234 1 95.88 109 ASN B O 1
ATOM 3999 N N . LEU B 1 110 ? 16.172 21.328 11.672 1 93.88 110 LEU B N 1
ATOM 4000 C CA . LEU B 1 110 ? 16.219 20.062 10.93 1 93.88 110 LEU B CA 1
ATOM 4001 C C . LEU B 1 110 ? 16.25 18.875 11.883 1 93.88 110 LEU B C 1
ATOM 4003 O O . LEU B 1 110 ? 16.094 17.734 11.461 1 93.88 110 LEU B O 1
ATOM 4007 N N . ASP B 1 111 ? 16.344 19.109 13.18 1 91.75 111 ASP B N 1
ATOM 4008 C CA . ASP B 1 111 ? 16.156 18.062 14.18 1 91.75 111 ASP B CA 1
ATOM 4009 C C . ASP B 1 111 ? 14.672 17.891 14.516 1 91.75 111 ASP B C 1
ATOM 4011 O O . ASP B 1 111 ? 14.312 17.078 15.383 1 91.75 111 ASP B O 1
ATOM 4015 N N . LEU B 1 112 ? 13.852 18.719 13.906 1 92 112 LEU B N 1
ATOM 4016 C CA . LEU B 1 112 ? 12.398 18.672 14.023 1 92 112 LEU B CA 1
ATOM 4017 C C . LEU B 1 112 ? 11.945 19.25 15.367 1 92 112 LEU B C 1
ATOM 4019 O O . LEU B 1 112 ? 10.906 18.844 15.891 1 92 112 LEU B O 1
ATOM 4023 N N . THR B 1 113 ? 12.805 20.109 15.93 1 93.19 113 THR B N 1
ATOM 4024 C CA . THR B 1 113 ? 12.43 20.812 17.156 1 93.19 113 THR B CA 1
ATOM 4025 C C . THR B 1 113 ? 11.727 22.125 16.828 1 93.19 113 THR B C 1
ATOM 4027 O O . THR B 1 113 ? 12.32 23 16.188 1 93.19 113 THR B O 1
ATOM 4030 N N . PRO B 1 114 ? 10.547 22.266 17.297 1 94.94 114 PRO B N 1
ATOM 4031 C CA . PRO B 1 114 ? 9.852 23.531 17.047 1 94.94 114 PRO B CA 1
ATOM 4032 C C . PRO B 1 114 ? 10.477 24.703 17.797 1 94.94 114 PRO B C 1
ATOM 4034 O O . PRO B 1 114 ? 10.844 24.562 18.969 1 94.94 114 PRO B O 1
ATOM 4037 N N . LEU B 1 115 ? 10.648 25.797 17.188 1 96.19 115 LEU B N 1
ATOM 4038 C CA . LEU B 1 115 ? 11.156 27.031 17.797 1 96.19 115 LEU B CA 1
ATOM 4039 C C . LEU B 1 115 ? 10.023 28.016 18.047 1 96.19 115 LEU B C 1
ATOM 4041 O O . LEU B 1 115 ? 10.102 28.828 18.969 1 96.19 115 LEU B O 1
ATOM 4045 N N . GLY B 1 116 ? 9.047 27.984 17.203 1 96.69 116 GLY B N 1
ATOM 4046 C CA . GLY B 1 116 ? 7.879 28.844 17.266 1 96.69 116 GLY B CA 1
ATOM 4047 C C . GLY B 1 116 ? 6.691 28.312 16.5 1 96.69 116 GLY B C 1
ATOM 4048 O O . GLY B 1 116 ? 6.855 27.5 15.578 1 96.69 116 GLY B O 1
ATOM 4049 N N . GLU B 1 117 ? 5.566 28.703 16.953 1 95.69 117 GLU B N 1
ATOM 4050 C CA . GLU B 1 117 ? 4.332 28.281 16.297 1 95.69 117 GLU B CA 1
ATOM 4051 C C . GLU B 1 117 ? 3.277 29.391 16.344 1 95.69 117 GLU B C 1
ATOM 4053 O O . GLU B 1 117 ? 3.295 30.234 17.234 1 95.69 117 GLU B O 1
ATOM 4058 N N . SER B 1 118 ? 2.465 29.422 15.359 1 94.31 118 SER B N 1
ATOM 4059 C CA . SER B 1 118 ? 1.32 30.312 15.281 1 94.31 118 SER B CA 1
ATOM 4060 C C . SER B 1 118 ? 0.101 29.609 14.695 1 94.31 118 SER B C 1
ATOM 4062 O O . SER B 1 118 ? 0.224 28.828 13.758 1 94.31 118 SER B O 1
ATOM 4064 N N . SER B 1 119 ? -0.984 29.781 15.359 1 92.19 119 SER B N 1
ATOM 4065 C CA . SER B 1 119 ? -2.268 29.297 14.859 1 92.19 119 SER B CA 1
ATOM 4066 C C . SER B 1 119 ? -3.199 30.469 14.523 1 92.19 119 SER B C 1
ATOM 4068 O O . SER B 1 119 ? -3.389 31.375 15.336 1 92.19 119 SER B O 1
ATOM 4070 N N . VAL B 1 120 ? -3.758 30.406 13.359 1 91.12 120 VAL B N 1
ATOM 4071 C CA . VAL B 1 120 ? -4.609 31.5 12.891 1 91.12 120 VAL B CA 1
ATOM 4072 C C . VAL B 1 120 ? -5.988 30.969 12.523 1 91.12 120 VAL B C 1
ATOM 4074 O O . VAL B 1 120 ? -6.102 30.016 11.742 1 91.12 120 VAL B O 1
ATOM 4077 N N . GLU B 1 121 ? -7.016 31.531 13.148 1 87.5 121 GLU B N 1
ATOM 4078 C CA . GLU B 1 121 ? -8.375 31.266 12.688 1 87.5 121 GLU B CA 1
ATOM 4079 C C . GLU B 1 121 ? -8.641 31.969 11.352 1 87.5 121 GLU B C 1
ATOM 4081 O O . GLU B 1 121 ? -8.367 33.156 11.203 1 87.5 121 GLU B O 1
ATOM 4086 N N . TRP B 1 122 ? -9.039 31.172 10.461 1 78.94 122 TRP B N 1
ATOM 4087 C CA . TRP B 1 122 ? -9.203 31.672 9.102 1 78.94 122 TRP B CA 1
ATOM 4088 C C . TRP B 1 122 ? -10.305 30.922 8.367 1 78.94 122 TRP B C 1
ATOM 4090 O O . TRP B 1 122 ? -10.406 29.703 8.461 1 78.94 122 TRP B O 1
ATOM 4100 N N . THR B 1 123 ? -11.25 31.766 7.875 1 70.94 123 THR B N 1
ATOM 4101 C CA . THR B 1 123 ? -12.266 31.156 7.027 1 70.94 123 THR B CA 1
ATOM 4102 C C . THR B 1 123 ? -11.75 30.969 5.602 1 70.94 123 THR B C 1
ATOM 4104 O O . THR B 1 123 ? -11.383 31.953 4.945 1 70.94 123 THR B O 1
ATOM 4107 N N . LEU B 1 124 ? -11.523 29.719 5.309 1 64.06 124 LEU B N 1
ATOM 4108 C CA . LEU B 1 124 ? -10.969 29.422 3.992 1 64.06 124 LEU B CA 1
ATOM 4109 C C . LEU B 1 124 ? -11.969 29.766 2.895 1 64.06 124 LEU B C 1
ATOM 4111 O O . LEU B 1 124 ? -12.992 29.094 2.75 1 64.06 124 LEU B O 1
ATOM 4115 N N . SER B 1 125 ? -12.094 31.141 2.645 1 61.84 125 SER B N 1
ATOM 4116 C CA . SER B 1 125 ? -12.945 31.625 1.56 1 61.84 125 SER B CA 1
ATOM 4117 C C . SER B 1 125 ? -12.375 31.234 0.199 1 61.84 125 SER B C 1
ATOM 4119 O O . SER B 1 125 ? -11.289 30.656 0.118 1 61.84 125 SER B O 1
ATOM 4121 N N . ASP B 1 126 ? -13.148 31.438 -0.901 1 60.53 126 ASP B N 1
ATOM 4122 C CA . ASP B 1 126 ? -12.836 31.094 -2.289 1 60.53 126 ASP B CA 1
ATOM 4123 C C . ASP B 1 126 ? -11.555 31.781 -2.748 1 60.53 126 ASP B C 1
ATOM 4125 O O . ASP B 1 126 ? -11.039 31.484 -3.826 1 60.53 126 ASP B O 1
ATOM 4129 N N . ASP B 1 127 ? -10.906 32.469 -1.877 1 72.81 127 ASP B N 1
ATOM 4130 C CA . ASP B 1 127 ? -9.734 33.125 -2.434 1 72.81 127 ASP B CA 1
ATOM 4131 C C . ASP B 1 127 ? -8.445 32.469 -1.943 1 72.81 127 ASP B C 1
ATOM 4133 O O . ASP B 1 127 ? -7.898 32.875 -0.912 1 72.81 127 ASP B O 1
ATOM 4137 N N . THR B 1 128 ? -7.957 31.562 -2.654 1 76.19 128 THR B N 1
ATOM 4138 C CA . THR B 1 128 ? -6.77 30.781 -2.346 1 76.19 128 THR B CA 1
ATOM 4139 C C . THR B 1 128 ? -5.543 31.672 -2.223 1 76.19 128 THR B C 1
ATOM 4141 O O . THR B 1 128 ? -4.719 31.484 -1.323 1 76.19 128 THR B O 1
ATOM 4144 N N . ALA B 1 129 ? -5.496 32.688 -3.07 1 81.44 129 ALA B N 1
ATOM 4145 C CA . ALA B 1 129 ? -4.34 33.562 -3.061 1 81.44 129 ALA B CA 1
ATOM 4146 C C . ALA B 1 129 ? -4.273 34.375 -1.757 1 81.44 129 ALA B C 1
ATOM 4148 O O . ALA B 1 129 ? -3.188 34.594 -1.217 1 81.44 129 ALA B O 1
ATOM 4149 N N . ARG B 1 130 ? -5.426 34.75 -1.275 1 85.12 130 ARG B N 1
ATOM 4150 C CA . ARG B 1 130 ? -5.473 35.469 -0.017 1 85.12 130 ARG B CA 1
ATOM 4151 C C . ARG B 1 130 ? -5.031 34.594 1.149 1 85.12 130 ARG B C 1
ATOM 4153 O O . ARG B 1 130 ? -4.34 35.062 2.059 1 85.12 130 ARG B O 1
ATOM 4160 N N . THR B 1 131 ? -5.48 33.438 1.131 1 84.88 131 THR B N 1
ATOM 4161 C CA . THR B 1 131 ? -5.062 32.5 2.162 1 84.88 131 THR B CA 1
ATOM 4162 C C . THR B 1 131 ? -3.549 32.281 2.131 1 84.88 131 THR B C 1
ATOM 4164 O O . THR B 1 131 ? -2.895 32.281 3.176 1 84.88 131 THR B O 1
ATOM 4167 N N . CYS B 1 132 ? -3.018 32.188 0.945 1 90 132 CYS B N 1
ATOM 4168 C CA . CYS B 1 132 ? -1.58 32 0.784 1 90 132 CYS B CA 1
ATOM 4169 C C . CYS B 1 132 ? -0.812 33.219 1.302 1 90 132 CYS B C 1
ATOM 4171 O O . CYS B 1 132 ? 0.208 33.062 1.977 1 90 132 CYS B O 1
ATOM 4173 N N . GLU B 1 133 ? -1.344 34.375 0.988 1 92.88 133 GLU B N 1
ATOM 4174 C CA . GLU B 1 133 ? -0.706 35.594 1.454 1 92.88 133 GLU B CA 1
ATOM 4175 C C . GLU B 1 133 ? -0.688 35.656 2.979 1 92.88 133 GLU B C 1
ATOM 4177 O O . GLU B 1 133 ? 0.308 36.062 3.574 1 92.88 133 GLU B O 1
ATOM 4182 N N . ARG B 1 134 ? -1.758 35.281 3.514 1 92.5 134 ARG B N 1
ATOM 4183 C CA . ARG B 1 134 ? -1.843 35.312 4.969 1 92.5 134 ARG B CA 1
ATOM 4184 C C . ARG B 1 134 ? -0.869 34.312 5.586 1 92.5 134 ARG B C 1
ATOM 4186 O O . ARG B 1 134 ? -0.237 34.594 6.605 1 92.5 134 ARG B O 1
ATOM 4193 N N . MET B 1 135 ? -0.796 33.156 5.035 1 94 135 MET B N 1
ATOM 4194 C CA . MET B 1 135 ? 0.145 32.156 5.508 1 94 135 MET B CA 1
ATOM 4195 C C . MET B 1 135 ? 1.581 32.656 5.398 1 94 135 MET B C 1
ATOM 4197 O O . MET B 1 135 ? 2.359 32.531 6.348 1 94 135 MET B O 1
ATOM 4201 N N . ALA B 1 136 ? 1.904 33.219 4.258 1 96.44 136 ALA B N 1
ATOM 4202 C CA . ALA B 1 136 ? 3.25 33.75 4.031 1 96.44 136 ALA B CA 1
ATOM 4203 C C . ALA B 1 136 ? 3.582 34.844 5.035 1 96.44 136 ALA B C 1
ATOM 4205 O O . ALA B 1 136 ? 4.691 34.906 5.57 1 96.44 136 ALA B O 1
ATOM 4206 N N . ALA B 1 137 ? 2.631 35.656 5.242 1 96.56 137 ALA B N 1
ATOM 4207 C CA . ALA B 1 137 ? 2.83 36.75 6.203 1 96.56 137 ALA B CA 1
ATOM 4208 C C . ALA B 1 137 ? 3.102 36.188 7.602 1 96.56 137 ALA B C 1
ATOM 4210 O O . ALA B 1 137 ? 3.939 36.719 8.336 1 96.56 137 ALA B O 1
ATOM 4211 N N . GLN B 1 138 ? 2.377 35.219 7.93 1 96.31 138 GLN B N 1
ATOM 4212 C CA . GLN B 1 138 ? 2.584 34.594 9.234 1 96.31 138 GLN B CA 1
ATOM 4213 C C . GLN B 1 138 ? 3.965 33.938 9.32 1 96.31 138 GLN B C 1
ATOM 4215 O O . GLN B 1 138 ? 4.594 33.969 10.383 1 96.31 138 GLN B O 1
ATOM 4220 N N . MET B 1 139 ? 4.383 33.312 8.273 1 97.44 139 MET B N 1
ATOM 4221 C CA . MET B 1 139 ? 5.727 32.719 8.219 1 97.44 139 MET B CA 1
ATOM 4222 C C . MET B 1 139 ? 6.781 33.812 8.43 1 97.44 139 MET B C 1
ATOM 4224 O O . MET B 1 139 ? 7.707 33.625 9.227 1 97.44 139 MET B O 1
ATOM 4228 N N . GLU B 1 140 ? 6.625 34.938 7.809 1 97.19 140 GLU B N 1
ATOM 4229 C CA . GLU B 1 140 ? 7.57 36.031 7.926 1 97.19 140 GLU B CA 1
ATOM 4230 C C . GLU B 1 140 ? 7.605 36.594 9.344 1 97.19 140 GLU B C 1
ATOM 4232 O O . GLU B 1 140 ? 8.672 36.938 9.859 1 97.19 140 GLU B O 1
ATOM 4237 N N . THR B 1 141 ? 6.461 36.656 9.883 1 97 141 THR B N 1
ATOM 4238 C CA . THR B 1 141 ? 6.387 37.094 11.258 1 97 141 THR B CA 1
ATOM 4239 C C . THR B 1 141 ? 7.164 36.188 12.188 1 97 141 THR B C 1
ATOM 4241 O O . THR B 1 141 ? 7.93 36.625 13.039 1 97 141 THR B O 1
ATOM 4244 N N . LEU B 1 142 ? 6.996 34.875 12.008 1 96.81 142 LEU B N 1
ATOM 4245 C CA . LEU B 1 142 ? 7.699 33.906 12.836 1 96.81 142 LEU B CA 1
ATOM 4246 C C . LEU B 1 142 ? 9.203 34 12.617 1 96.81 142 LEU B C 1
ATOM 4248 O O . LEU B 1 142 ? 9.977 33.875 13.57 1 96.81 142 LEU B O 1
ATOM 4252 N N . ILE B 1 143 ? 9.578 34.188 11.383 1 96.31 143 ILE B N 1
ATOM 4253 C CA . ILE B 1 143 ? 10.992 34.312 11.055 1 96.31 143 ILE B CA 1
ATOM 4254 C C . ILE B 1 143 ? 11.578 35.531 11.773 1 96.31 143 ILE B C 1
ATOM 4256 O O . ILE B 1 143 ? 12.617 35.438 12.422 1 96.31 143 ILE B O 1
ATOM 4260 N N . SER B 1 144 ? 10.883 36.625 11.688 1 96.69 144 SER B N 1
ATOM 4261 C CA . SER B 1 144 ? 11.344 37.875 12.297 1 96.69 144 SER B CA 1
ATOM 4262 C C . SER B 1 144 ? 11.414 37.75 13.812 1 96.69 144 SER B C 1
ATOM 4264 O O . SER B 1 144 ? 12.359 38.25 14.438 1 96.69 144 SER B O 1
ATOM 4266 N N . ASP B 1 145 ? 10.469 37.125 14.375 1 96.62 145 ASP B N 1
ATOM 4267 C CA . ASP B 1 145 ? 10.375 36.969 15.828 1 96.62 145 ASP B CA 1
ATOM 4268 C C . ASP B 1 145 ? 11.5 36.094 16.375 1 96.62 145 ASP B C 1
ATOM 4270 O O . ASP B 1 145 ? 11.773 36.094 17.578 1 96.62 145 ASP B O 1
ATOM 4274 N N . HIS B 1 146 ? 12.125 35.344 15.531 1 95.88 146 HIS B N 1
ATOM 4275 C CA . HIS B 1 146 ? 13.164 34.406 15.977 1 95.88 146 HIS B CA 1
ATOM 4276 C C . HIS B 1 146 ? 14.516 34.781 15.367 1 95.88 146 HIS B C 1
ATOM 4278 O O . HIS B 1 146 ? 15.258 33.906 14.922 1 95.88 146 HIS B O 1
ATOM 4284 N N . ARG B 1 147 ? 14.758 36.031 15.211 1 93.38 147 ARG B N 1
ATOM 4285 C CA . ARG B 1 147 ? 16.031 36.625 14.828 1 93.38 147 ARG B CA 1
ATOM 4286 C C . ARG B 1 147 ? 16.375 36.312 13.375 1 93.38 147 ARG B C 1
ATOM 4288 O O . ARG B 1 147 ? 17.547 36.094 13.039 1 93.38 147 ARG B O 1
ATOM 4295 N N . SER B 1 148 ? 15.477 36 12.57 1 90.19 148 SER B N 1
ATOM 4296 C CA . SER B 1 148 ? 15.539 35.906 11.117 1 90.19 148 SER B CA 1
ATOM 4297 C C . SER B 1 148 ? 16.516 34.812 10.68 1 90.19 148 SER B C 1
ATOM 4299 O O . SER B 1 148 ? 17.406 35.062 9.852 1 90.19 148 SER B O 1
ATOM 4301 N N . PRO B 1 149 ? 16.281 33.656 11.156 1 92.44 149 PRO B N 1
ATOM 4302 C CA . PRO B 1 149 ? 17.141 32.562 10.664 1 92.44 149 PRO B CA 1
ATOM 4303 C C . PRO B 1 149 ? 16.953 32.312 9.164 1 92.44 149 PRO B C 1
ATOM 4305 O O . PRO B 1 149 ? 15.93 32.688 8.594 1 92.44 149 PRO B O 1
ATOM 4308 N N . THR B 1 150 ? 17.969 31.719 8.562 1 89.81 150 THR B N 1
ATOM 4309 C CA . THR B 1 150 ? 17.844 31.297 7.172 1 89.81 150 THR B CA 1
ATOM 4310 C C . THR B 1 150 ? 16.922 30.094 7.051 1 89.81 150 THR B C 1
ATOM 4312 O O . THR B 1 150 ? 17.078 29.109 7.781 1 89.81 150 THR B O 1
ATOM 4315 N N . ILE B 1 151 ? 15.961 30.188 6.152 1 94.31 151 ILE B N 1
ATOM 4316 C CA . ILE B 1 151 ? 15.008 29.109 5.941 1 94.31 151 ILE B CA 1
ATOM 4317 C C . ILE B 1 151 ? 15.445 28.25 4.762 1 94.31 151 ILE B C 1
ATOM 4319 O O . ILE B 1 151 ? 15.695 28.766 3.67 1 94.31 151 ILE B O 1
ATOM 4323 N N . TRP B 1 152 ? 15.5 26.922 5.012 1 93.38 152 TRP B N 1
ATOM 4324 C CA . TRP B 1 152 ? 16 26.016 3.979 1 93.38 152 TRP B CA 1
ATOM 4325 C C . TRP B 1 152 ? 14.859 25.453 3.141 1 93.38 152 TRP B C 1
ATOM 4327 O O . TRP B 1 152 ? 15.078 24.953 2.037 1 93.38 152 TRP B O 1
ATOM 4337 N N . GLY B 1 153 ? 13.68 25.531 3.645 1 94.31 153 GLY B N 1
ATOM 4338 C CA . GLY B 1 153 ? 12.555 25 2.904 1 94.31 153 GLY B CA 1
ATOM 4339 C C . GLY B 1 153 ? 11.234 25.125 3.646 1 94.31 153 GLY B C 1
ATOM 4340 O O . GLY B 1 153 ? 11.219 25.422 4.84 1 94.31 153 GLY B O 1
ATOM 4341 N N . ILE B 1 154 ? 10.133 24.906 2.891 1 95.94 154 ILE B N 1
ATOM 4342 C CA . ILE B 1 154 ? 8.789 25.031 3.43 1 95.94 154 ILE B CA 1
ATOM 4343 C C . ILE B 1 154 ? 7.977 23.781 3.062 1 95.94 154 ILE B C 1
ATOM 4345 O O . ILE B 1 154 ? 8.055 23.297 1.933 1 95.94 154 ILE B O 1
ATOM 4349 N N . GLY B 1 155 ? 7.363 23.203 4.051 1 96.25 155 GLY B N 1
ATOM 4350 C CA . GLY B 1 155 ? 6.352 22.188 3.816 1 96.25 155 GLY B CA 1
ATOM 4351 C C . GLY B 1 155 ? 4.934 22.688 3.992 1 96.25 155 GLY B C 1
ATOM 4352 O O . GLY B 1 155 ? 4.648 23.438 4.934 1 96.25 155 GLY B O 1
ATOM 4353 N N . LEU B 1 156 ? 4.055 22.344 3.021 1 95.12 156 LEU B N 1
ATOM 4354 C CA . LEU B 1 156 ? 2.652 22.75 3.08 1 95.12 156 LEU B CA 1
ATOM 4355 C C . LEU B 1 156 ? 1.737 21.531 3.152 1 95.12 156 LEU B C 1
ATOM 4357 O O . LEU B 1 156 ? 1.88 20.594 2.361 1 95.12 156 LEU B O 1
ATOM 4361 N N . GLY B 1 157 ? 0.87 21.516 4.16 1 93.75 157 GLY B N 1
ATOM 4362 C CA . GLY B 1 157 ? -0.198 20.531 4.266 1 93.75 157 GLY B CA 1
ATOM 4363 C C . GLY B 1 157 ? -1.562 21.094 3.918 1 93.75 157 GLY B C 1
ATOM 4364 O O . GLY B 1 157 ? -2.104 21.922 4.652 1 93.75 157 GLY B O 1
ATOM 4365 N N . MET B 1 158 ? -2.129 20.562 2.873 1 89.06 158 MET B N 1
ATOM 4366 C CA . MET B 1 158 ? -3.4 21.078 2.381 1 89.06 158 MET B CA 1
ATOM 4367 C C . MET B 1 158 ? -4.543 20.125 2.705 1 89.06 158 MET B C 1
ATOM 4369 O O . MET B 1 158 ? -4.355 18.906 2.705 1 89.06 158 MET B O 1
ATOM 4373 N N . PRO B 1 159 ? -5.727 20.609 2.963 1 85.56 159 PRO B N 1
ATOM 4374 C CA . PRO B 1 159 ? -6.883 19.766 3.291 1 85.56 159 PRO B CA 1
ATOM 4375 C C . PRO B 1 159 ? -7.539 19.156 2.053 1 85.56 159 PRO B C 1
ATOM 4377 O O . PRO B 1 159 ? -8.766 19.203 1.913 1 85.56 159 PRO B O 1
ATOM 4380 N N . ALA B 1 160 ? -6.754 18.688 1.115 1 82.31 160 ALA B N 1
ATOM 4381 C CA . ALA B 1 160 ? -7.211 18.062 -0.123 1 82.31 160 ALA B CA 1
ATOM 4382 C C . ALA B 1 160 ? -6.105 17.219 -0.748 1 82.31 160 ALA B C 1
ATOM 4384 O O . ALA B 1 160 ? -4.926 17.391 -0.431 1 82.31 160 ALA B O 1
ATOM 4385 N N . PRO B 1 161 ? -6.559 16.328 -1.62 1 85.88 161 PRO B N 1
ATOM 4386 C CA . PRO B 1 161 ? -5.516 15.633 -2.383 1 85.88 161 PRO B CA 1
ATOM 4387 C C . PRO B 1 161 ? -4.695 16.594 -3.25 1 85.88 161 PRO B C 1
ATOM 4389 O O . PRO B 1 161 ? -5.246 17.516 -3.844 1 85.88 161 PRO B O 1
ATOM 4392 N N . VAL B 1 162 ? -3.4 16.375 -3.229 1 86.44 162 VAL B N 1
ATOM 4393 C CA . VAL B 1 162 ? -2.486 17.266 -3.936 1 86.44 162 VAL B CA 1
ATOM 4394 C C . VAL B 1 162 ? -1.563 16.453 -4.84 1 86.44 162 VAL B C 1
ATOM 4396 O O . VAL B 1 162 ? -1.047 15.414 -4.434 1 86.44 162 VAL B O 1
ATOM 4399 N N . ASP B 1 163 ? -1.525 16.953 -6.043 1 85.38 163 ASP B N 1
ATOM 4400 C CA . ASP B 1 163 ? -0.448 16.438 -6.887 1 85.38 163 ASP B CA 1
ATOM 4401 C C . ASP B 1 163 ? 0.906 16.984 -6.438 1 85.38 163 ASP B C 1
ATOM 4403 O O . ASP B 1 163 ? 1.206 18.156 -6.641 1 85.38 163 ASP B O 1
ATOM 4407 N N . VAL B 1 164 ? 1.71 16.125 -5.895 1 83.12 164 VAL B N 1
ATOM 4408 C CA . VAL B 1 164 ? 2.93 16.562 -5.223 1 83.12 164 VAL B CA 1
ATOM 4409 C C . VAL B 1 164 ? 3.953 17.016 -6.258 1 83.12 164 VAL B C 1
ATOM 4411 O O . VAL B 1 164 ? 4.91 17.719 -5.922 1 83.12 164 VAL B O 1
ATOM 4414 N N . THR B 1 165 ? 3.762 16.594 -7.488 1 78.19 165 THR B N 1
ATOM 4415 C CA . THR B 1 165 ? 4.684 17 -8.547 1 78.19 165 THR B CA 1
ATOM 4416 C C . THR B 1 165 ? 4.348 18.391 -9.055 1 78.19 165 THR B C 1
ATOM 4418 O O . THR B 1 165 ? 5.242 19.203 -9.281 1 78.19 165 THR B O 1
ATOM 4421 N N . THR B 1 166 ? 3.033 18.734 -9.109 1 77.56 166 THR B N 1
ATOM 4422 C CA . THR B 1 166 ? 2.639 20.016 -9.695 1 77.56 166 THR B CA 1
ATOM 4423 C C . THR B 1 166 ? 2.246 21 -8.602 1 77.56 166 THR B C 1
ATOM 4425 O O . THR B 1 166 ? 2.205 22.219 -8.844 1 77.56 166 THR B O 1
ATOM 4428 N N . GLY B 1 167 ? 1.98 20.438 -7.438 1 79.25 167 GLY B N 1
ATOM 4429 C CA . GLY B 1 167 ? 1.511 21.297 -6.355 1 79.25 167 GLY B CA 1
ATOM 4430 C C . GLY B 1 167 ? 0.062 21.719 -6.516 1 79.25 167 GLY B C 1
ATOM 4431 O O . GLY B 1 167 ? -0.398 22.641 -5.836 1 79.25 167 GLY B O 1
ATOM 4432 N N . ARG B 1 168 ? -0.626 21.094 -7.461 1 77.81 168 ARG B N 1
ATOM 4433 C CA . ARG B 1 168 ? -2.016 21.438 -7.754 1 77.81 168 ARG B CA 1
ATOM 4434 C C . ARG B 1 168 ? -2.971 20.469 -7.062 1 77.81 168 ARG B C 1
ATOM 4436 O O . ARG B 1 168 ? -2.609 19.328 -6.785 1 77.81 168 ARG B O 1
ATOM 4443 N N . SER B 1 169 ? -4.094 21.078 -6.742 1 74.94 169 SER B N 1
ATOM 4444 C CA . SER B 1 169 ? -5.125 20.234 -6.168 1 74.94 169 SER B CA 1
ATOM 4445 C C . SER B 1 169 ? -5.691 19.266 -7.207 1 74.94 169 SER B C 1
ATOM 4447 O O . SER B 1 169 ? -5.82 19.625 -8.383 1 74.94 169 SER B O 1
ATOM 4449 N N . ARG B 1 170 ? -5.922 17.984 -7.059 1 63.69 170 ARG B N 1
ATOM 4450 C CA . ARG B 1 170 ? -6.441 17 -8 1 63.69 170 ARG B CA 1
ATOM 4451 C C . ARG B 1 170 ? -7.965 16.969 -7.965 1 63.69 170 ARG B C 1
ATOM 4453 O O . ARG B 1 170 ? -8.602 16.547 -8.93 1 63.69 170 ARG B O 1
ATOM 4460 N N . ASP B 1 171 ? -8.672 17.141 -6.82 1 59.03 171 ASP B N 1
ATOM 4461 C CA . ASP B 1 171 ? -10.125 17 -6.844 1 59.03 171 ASP B CA 1
ATOM 4462 C C . ASP B 1 171 ? -10.805 18.266 -6.336 1 59.03 171 ASP B C 1
ATOM 4464 O O . ASP B 1 171 ? -10.609 18.672 -5.184 1 59.03 171 ASP B O 1
ATOM 4468 N N . PRO B 1 172 ? -11.43 19.016 -7.336 1 48.09 172 PRO B N 1
ATOM 4469 C CA . PRO B 1 172 ? -12.172 20.203 -6.871 1 48.09 172 PRO B CA 1
ATOM 4470 C C . PRO B 1 172 ? -13.227 19.859 -5.824 1 48.09 172 PRO B C 1
ATOM 4472 O O . PRO B 1 172 ? -13.641 20.719 -5.051 1 48.09 172 PRO B O 1
ATOM 4475 N N . VAL B 1 173 ? -13.953 18.688 -6.098 1 45.97 173 VAL B N 1
ATOM 4476 C CA . VAL B 1 173 ? -15.227 18.594 -5.383 1 45.97 173 VAL B CA 1
ATOM 4477 C C . VAL B 1 173 ? -14.977 18.641 -3.879 1 45.97 173 VAL B C 1
ATOM 4479 O O . VAL B 1 173 ? -15.906 18.797 -3.092 1 45.97 173 VAL B O 1
ATOM 4482 N N . ILE B 1 174 ? -13.945 17.953 -3.506 1 45.56 174 ILE B N 1
ATOM 4483 C CA . ILE B 1 174 ? -14.062 17.594 -2.098 1 45.56 174 ILE B CA 1
ATOM 4484 C C . ILE B 1 174 ? -14.234 18.859 -1.253 1 45.56 174 ILE B C 1
ATOM 4486 O O . ILE B 1 174 ? -14.234 18.797 -0.021 1 45.56 174 ILE B O 1
ATOM 4490 N N . ALA B 1 175 ? -13.703 19.984 -1.636 1 41.78 175 ALA B N 1
ATOM 4491 C CA . ALA B 1 175 ? -13.758 20.969 -0.566 1 41.78 175 ALA B CA 1
ATOM 4492 C C . ALA B 1 175 ? -15.195 21.328 -0.224 1 41.78 175 ALA B C 1
ATOM 4494 O O . ALA B 1 175 ? -15.984 21.688 -1.109 1 41.78 175 ALA B O 1
ATOM 4495 N N . GLY B 1 176 ? -15.758 20.719 0.707 1 39.94 176 GLY B N 1
ATOM 4496 C CA . GLY B 1 176 ? -17.031 20.922 1.396 1 39.94 176 GLY B CA 1
ATOM 4497 C C . GLY B 1 176 ? -17.609 22.297 1.169 1 39.94 176 GLY B C 1
ATOM 4498 O O . GLY B 1 176 ? -16.984 23.141 0.532 1 39.94 176 GLY B O 1
ATOM 4499 N N . ALA B 1 177 ? -18.984 22.5 1.592 1 39.66 177 ALA B N 1
ATOM 4500 C CA . ALA B 1 177 ? -19.781 23.719 1.625 1 39.66 177 ALA B CA 1
ATOM 4501 C C . ALA B 1 177 ? -18.938 24.922 1.989 1 39.66 177 ALA B C 1
ATOM 4503 O O . ALA B 1 177 ? -19.156 26.031 1.477 1 39.66 177 ALA B O 1
ATOM 4504 N N . LYS B 1 178 ? -18.312 24.719 3.029 1 45.84 178 LYS B N 1
ATOM 4505 C CA . LYS B 1 178 ? -17.438 25.766 3.549 1 45.84 178 LYS B CA 1
ATOM 4506 C C . LYS B 1 178 ? -16 25.594 3.043 1 45.84 178 LYS B C 1
ATOM 4508 O O . LYS B 1 178 ? -15.086 26.266 3.506 1 45.84 178 LYS B O 1
ATOM 4513 N N . GLY B 1 179 ? -15.742 24.656 1.995 1 47.75 179 GLY B N 1
ATOM 4514 C CA . GLY B 1 179 ? -14.406 24.109 1.788 1 47.75 179 GLY B CA 1
ATOM 4515 C C . GLY B 1 179 ? -13.578 24.906 0.81 1 47.75 179 GLY B C 1
ATOM 4516 O O . GLY B 1 179 ? -14.102 25.766 0.092 1 47.75 179 GLY B O 1
ATOM 4517 N N . ILE B 1 180 ? -12.328 24.969 1.036 1 51.97 180 ILE B N 1
ATOM 4518 C CA . ILE B 1 180 ? -11.25 25.609 0.296 1 51.97 180 ILE B CA 1
ATOM 4519 C C . ILE B 1 180 ? -11.297 25.188 -1.167 1 51.97 180 ILE B C 1
ATOM 4521 O O . ILE B 1 180 ? -11.242 23.984 -1.468 1 51.97 180 ILE B O 1
ATOM 4525 N N . ARG B 1 181 ? -11.977 26.047 -1.924 1 58.94 181 ARG B N 1
ATOM 4526 C CA . ARG B 1 181 ? -11.891 25.75 -3.352 1 58.94 181 ARG B CA 1
ATOM 4527 C C . ARG B 1 181 ? -10.492 26.031 -3.887 1 58.94 181 ARG B C 1
ATOM 4529 O O . ARG B 1 181 ? -10.125 27.188 -4.098 1 58.94 181 ARG B O 1
ATOM 4536 N N . TRP B 1 182 ? -9.648 25.125 -3.648 1 65.62 182 TRP B N 1
ATOM 4537 C CA . TRP B 1 182 ? -8.391 25.234 -4.375 1 65.62 182 TRP B CA 1
ATOM 4538 C C . TRP B 1 182 ? -8.562 24.812 -5.832 1 65.62 182 TRP B C 1
ATOM 4540 O O . TRP B 1 182 ? -8.773 23.641 -6.121 1 65.62 182 TRP B O 1
ATOM 4550 N N . PRO B 1 183 ? -8.68 25.953 -6.656 1 66.62 183 PRO B N 1
ATOM 4551 C CA . PRO B 1 183 ? -8.852 25.578 -8.062 1 66.62 183 PRO B CA 1
ATOM 4552 C C . PRO B 1 183 ? -7.766 24.625 -8.562 1 66.62 183 PRO B C 1
ATOM 4554 O O . PRO B 1 183 ? -6.609 24.75 -8.141 1 66.62 183 PRO B O 1
ATOM 4557 N N . ARG B 1 184 ? -8.125 23.703 -9.375 1 67.44 184 ARG B N 1
ATOM 4558 C CA . ARG B 1 184 ? -7.191 22.75 -9.961 1 67.44 184 ARG B CA 1
ATOM 4559 C C . ARG B 1 184 ? -6.047 23.469 -10.664 1 67.44 184 ARG B C 1
ATOM 4561 O O . ARG B 1 184 ? -4.957 22.922 -10.82 1 67.44 184 ARG B O 1
ATOM 4568 N N . THR B 1 185 ? -6.289 24.703 -10.898 1 70.94 185 THR B N 1
ATOM 4569 C CA . THR B 1 185 ? -5.328 25.438 -11.719 1 70.94 185 THR B CA 1
ATOM 4570 C C . THR B 1 185 ? -4.316 26.156 -10.836 1 70.94 185 THR B C 1
ATOM 4572 O O . THR B 1 185 ? -3.287 26.625 -11.328 1 70.94 185 THR B O 1
ATOM 4575 N N . PHE B 1 186 ? -4.621 26.219 -9.641 1 81.19 186 PHE B N 1
ATOM 4576 C CA . PHE B 1 186 ? -3.744 27.016 -8.781 1 81.19 186 PHE B CA 1
ATOM 4577 C C . PHE B 1 186 ? -2.559 26.188 -8.305 1 81.19 186 PHE B C 1
ATOM 4579 O O . PHE B 1 186 ? -2.734 25.203 -7.582 1 81.19 186 PHE B O 1
ATOM 4586 N N . ASP B 1 187 ? -1.357 26.609 -8.703 1 87.44 187 ASP B N 1
ATOM 4587 C CA . ASP B 1 187 ? -0.116 25.969 -8.273 1 87.44 187 ASP B CA 1
ATOM 4588 C C . ASP B 1 187 ? 0.42 26.625 -6.996 1 87.44 187 ASP B C 1
ATOM 4590 O O . ASP B 1 187 ? 1.172 27.594 -7.059 1 87.44 187 ASP B O 1
ATOM 4594 N N . ILE B 1 188 ? 0.071 26.047 -5.902 1 88.5 188 ILE B N 1
ATOM 4595 C CA . ILE B 1 188 ? 0.384 26.641 -4.605 1 88.5 188 ILE B CA 1
ATOM 4596 C C . ILE B 1 188 ? 1.889 26.562 -4.352 1 88.5 188 ILE B C 1
ATOM 4598 O O . ILE B 1 188 ? 2.461 27.438 -3.699 1 88.5 188 ILE B O 1
ATOM 4602 N N . ARG B 1 189 ? 2.504 25.578 -4.809 1 89.94 189 ARG B N 1
ATOM 4603 C CA . ARG B 1 189 ? 3.945 25.422 -4.645 1 89.94 189 ARG B CA 1
ATOM 4604 C C . ARG B 1 189 ? 4.707 26.547 -5.324 1 89.94 189 ARG B C 1
ATOM 4606 O O . ARG B 1 189 ? 5.555 27.188 -4.703 1 89.94 189 ARG B O 1
ATOM 4613 N N . ARG B 1 190 ? 4.383 26.781 -6.57 1 88.25 190 ARG B N 1
ATOM 4614 C CA . ARG B 1 190 ? 5.039 27.859 -7.316 1 88.25 190 ARG B CA 1
ATOM 4615 C C . ARG B 1 190 ? 4.785 29.219 -6.664 1 88.25 190 ARG B C 1
ATOM 4617 O O . ARG B 1 190 ? 5.688 30.047 -6.598 1 88.25 190 ARG B O 1
ATOM 4624 N N . TRP B 1 191 ? 3.57 29.375 -6.227 1 90.12 191 TRP B N 1
ATOM 4625 C CA . TRP B 1 191 ? 3.234 30.625 -5.57 1 90.12 191 TRP B CA 1
ATOM 4626 C C . TRP B 1 191 ? 4.156 30.891 -4.383 1 90.12 191 TRP B C 1
ATOM 4628 O O . TRP B 1 191 ? 4.73 31.969 -4.258 1 90.12 191 TRP B O 1
ATOM 4638 N N . PHE B 1 192 ? 4.359 29.938 -3.557 1 92.88 192 PHE B N 1
ATOM 4639 C CA . PHE B 1 192 ? 5.156 30.094 -2.346 1 92.88 192 PHE B CA 1
ATOM 4640 C C . PHE B 1 192 ? 6.641 30.188 -2.686 1 92.88 192 PHE B C 1
ATOM 4642 O O . PHE B 1 192 ? 7.391 30.891 -2.008 1 92.88 192 PHE B O 1
ATOM 4649 N N . ILE B 1 193 ? 7.066 29.422 -3.689 1 90.38 193 ILE B N 1
ATOM 4650 C CA . ILE B 1 193 ? 8.453 29.516 -4.125 1 90.38 193 ILE B CA 1
ATOM 4651 C C . ILE B 1 193 ? 8.766 30.953 -4.559 1 90.38 193 ILE B C 1
ATOM 4653 O O . ILE B 1 193 ? 9.789 31.516 -4.18 1 90.38 193 ILE B O 1
ATOM 4657 N N . ASP B 1 194 ? 7.859 31.547 -5.328 1 90.31 194 ASP B N 1
ATOM 4658 C CA . ASP B 1 194 ? 8.039 32.906 -5.816 1 90.31 194 ASP B CA 1
ATOM 4659 C C . ASP B 1 194 ? 8.008 33.906 -4.672 1 90.31 194 ASP B C 1
ATOM 4661 O O . ASP B 1 194 ? 8.742 34.906 -4.68 1 90.31 194 ASP B O 1
ATOM 4665 N N . ARG B 1 195 ? 7.191 33.594 -3.721 1 92.62 195 ARG B N 1
ATOM 4666 C CA . ARG B 1 195 ? 6.949 34.531 -2.627 1 92.62 195 ARG B CA 1
ATOM 4667 C C . ARG B 1 195 ? 8.039 34.438 -1.567 1 92.62 195 ARG B C 1
ATOM 4669 O O . ARG B 1 195 ? 8.484 35.438 -1.022 1 92.62 195 ARG B O 1
ATOM 4676 N N . MET B 1 196 ? 8.484 33.25 -1.248 1 92.69 196 MET B N 1
ATOM 4677 C CA . MET B 1 196 ? 9.367 33 -0.108 1 92.69 196 MET B CA 1
ATOM 4678 C C . MET B 1 196 ? 10.789 32.719 -0.57 1 92.69 196 MET B C 1
ATOM 4680 O O . MET B 1 196 ? 11.719 32.75 0.234 1 92.69 196 MET B O 1
ATOM 4684 N N . LYS B 1 197 ? 11.008 32.344 -1.829 1 89.75 197 LYS B N 1
ATOM 4685 C CA . LYS B 1 197 ? 12.297 32.188 -2.484 1 89.75 197 LYS B CA 1
ATOM 4686 C C . LYS B 1 197 ? 13.07 31.031 -1.871 1 89.75 197 LYS B C 1
ATOM 4688 O O . LYS B 1 197 ? 14.297 31.094 -1.715 1 89.75 197 LYS B O 1
ATOM 4693 N N . VAL B 1 198 ? 12.383 30.016 -1.416 1 91 198 VAL B N 1
ATOM 4694 C CA . VAL B 1 198 ? 12.961 28.766 -0.927 1 91 198 VAL B CA 1
ATOM 4695 C C . VAL B 1 198 ? 12.211 27.578 -1.52 1 91 198 VAL B C 1
ATOM 4697 O O . VAL B 1 198 ? 11.094 27.734 -2.029 1 91 198 VAL B O 1
ATOM 4700 N N . PRO B 1 199 ? 12.836 26.312 -1.502 1 91.31 199 PRO B N 1
ATOM 4701 C CA . PRO B 1 199 ? 12.102 25.141 -1.974 1 91.31 199 PRO B CA 1
ATOM 4702 C C . PRO B 1 199 ? 10.844 24.859 -1.156 1 91.31 199 PRO B C 1
ATOM 4704 O O . PRO B 1 199 ? 10.836 25.062 0.06 1 91.31 199 PRO B O 1
ATOM 4707 N N . VAL B 1 200 ? 9.82 24.375 -1.889 1 93.25 200 VAL B N 1
ATOM 4708 C CA . VAL B 1 200 ? 8.531 24.141 -1.252 1 93.25 200 VAL B CA 1
ATOM 4709 C C . VAL B 1 200 ? 8.023 22.75 -1.614 1 93.25 200 VAL B C 1
ATOM 4711 O O . VAL B 1 200 ? 8.062 22.344 -2.779 1 93.25 200 VAL B O 1
ATOM 4714 N N . TRP B 1 201 ? 7.645 22 -0.657 1 93.81 201 TRP B N 1
ATOM 4715 C CA . TRP B 1 201 ? 6.961 20.734 -0.847 1 93.81 201 TRP B CA 1
ATOM 4716 C C . TRP B 1 201 ? 5.527 20.797 -0.333 1 93.81 201 TRP B C 1
ATOM 4718 O O . TRP B 1 201 ? 5.254 21.438 0.687 1 93.81 201 TRP B O 1
ATOM 4728 N N . VAL B 1 202 ? 4.625 20.188 -1.064 1 93.12 202 VAL B N 1
ATOM 4729 C CA . VAL B 1 202 ? 3.209 20.219 -0.721 1 93.12 202 VAL B CA 1
ATOM 4730 C C . VAL B 1 202 ? 2.645 18.797 -0.704 1 93.12 202 VAL B C 1
ATOM 4732 O O . VAL B 1 202 ? 3.01 17.969 -1.539 1 93.12 202 VAL B O 1
ATOM 4735 N N . ASP B 1 203 ? 1.842 18.484 0.223 1 94.25 203 ASP B N 1
ATOM 4736 C CA . ASP B 1 203 ? 1.089 17.25 0.312 1 94.25 203 ASP B CA 1
ATOM 4737 C C . ASP B 1 203 ? -0.234 17.453 1.045 1 94.25 203 ASP B C 1
ATOM 4739 O O . ASP B 1 203 ? -0.514 18.547 1.533 1 94.25 203 ASP B O 1
ATOM 4743 N N . SER B 1 204 ? -1.074 16.5 1.029 1 92.31 204 SER B N 1
ATOM 4744 C CA . SER B 1 204 ? -2.301 16.578 1.817 1 92.31 204 SER B CA 1
ATOM 4745 C C . SER B 1 204 ? -2.004 16.484 3.311 1 92.31 204 SER B C 1
ATOM 4747 O O . SER B 1 204 ? -1.031 15.844 3.719 1 92.31 204 SER B O 1
ATOM 4749 N N . VAL B 1 205 ? -2.828 17.094 4.105 1 92.81 205 VAL B N 1
ATOM 4750 C CA . VAL B 1 205 ? -2.65 17.078 5.555 1 92.81 205 VAL B CA 1
ATOM 4751 C C . VAL B 1 205 ? -2.758 15.641 6.066 1 92.81 205 VAL B C 1
ATOM 4753 O O . VAL B 1 205 ? -2.07 15.258 7.016 1 92.81 205 VAL B O 1
ATOM 4756 N N . SER B 1 206 ? -3.594 14.828 5.449 1 94.38 206 SER B N 1
ATOM 4757 C CA . SER B 1 206 ? -3.73 13.43 5.844 1 94.38 206 SER B CA 1
ATOM 4758 C C . SER B 1 206 ? -2.445 12.648 5.586 1 94.38 206 SER B C 1
ATOM 4760 O O . SER B 1 206 ? -2.023 11.844 6.414 1 94.38 206 SER B O 1
ATOM 4762 N N . ASN B 1 207 ? -1.835 12.898 4.43 1 96.44 207 ASN B N 1
ATOM 4763 C CA . ASN B 1 207 ? -0.556 12.266 4.137 1 96.44 207 ASN B CA 1
ATOM 4764 C C . ASN B 1 207 ? 0.528 12.703 5.117 1 96.44 207 ASN B C 1
ATOM 4766 O O . ASN B 1 207 ? 1.326 11.883 5.574 1 96.44 207 ASN B O 1
ATOM 4770 N N . LEU B 1 208 ? 0.519 13.984 5.398 1 96.31 208 LEU B N 1
ATOM 4771 C CA . LEU B 1 208 ? 1.505 14.477 6.355 1 96.31 208 LEU B CA 1
ATOM 4772 C C . LEU B 1 208 ? 1.291 13.844 7.73 1 96.31 208 LEU B C 1
ATOM 4774 O O . LEU B 1 208 ? 2.254 13.5 8.414 1 96.31 208 LEU B O 1
ATOM 4778 N N . ALA B 1 209 ? 0.064 13.719 8.109 1 96.12 209 ALA B N 1
ATOM 4779 C CA . ALA B 1 209 ? -0.234 13.078 9.383 1 96.12 209 ALA B CA 1
ATOM 4780 C C . ALA B 1 209 ? 0.265 11.633 9.398 1 96.12 209 ALA B C 1
ATOM 4782 O O . ALA B 1 209 ? 0.846 11.188 10.391 1 96.12 209 ALA B O 1
ATOM 4783 N N . ALA B 1 210 ? 0.04 10.945 8.344 1 97.19 210 ALA B N 1
ATOM 4784 C CA . ALA B 1 210 ? 0.535 9.578 8.227 1 97.19 210 ALA B CA 1
ATOM 4785 C C . ALA B 1 210 ? 2.059 9.531 8.312 1 97.19 210 ALA B C 1
ATOM 4787 O O . ALA B 1 210 ? 2.625 8.664 8.984 1 97.19 210 ALA B O 1
ATOM 4788 N N . LEU B 1 211 ? 2.689 10.453 7.629 1 96.5 211 LEU B N 1
ATOM 4789 C CA . LEU B 1 211 ? 4.145 10.531 7.691 1 96.5 211 LEU B CA 1
ATOM 4790 C C . LEU B 1 211 ? 4.613 10.789 9.117 1 96.5 211 LEU B C 1
ATOM 4792 O O . LEU B 1 211 ? 5.609 10.211 9.562 1 96.5 211 LEU B O 1
ATOM 4796 N N . GLY B 1 212 ? 3.91 11.695 9.781 1 95.31 212 GLY B N 1
ATOM 4797 C CA . GLY B 1 212 ? 4.227 11.938 11.18 1 95.31 212 GLY B CA 1
ATOM 4798 C C . GLY B 1 212 ? 4.129 10.695 12.039 1 95.31 212 GLY B C 1
ATOM 4799 O O . GLY B 1 212 ? 5.027 10.406 12.836 1 95.31 212 GLY B O 1
ATOM 4800 N N . ALA B 1 213 ? 3.061 9.945 11.852 1 95.31 213 ALA B N 1
ATOM 4801 C CA . ALA B 1 213 ? 2.865 8.703 12.594 1 95.31 213 ALA B CA 1
ATOM 4802 C C . ALA B 1 213 ? 3.959 7.691 12.266 1 95.31 213 ALA B C 1
ATOM 4804 O O . ALA B 1 213 ? 4.426 6.965 13.148 1 95.31 213 ALA B O 1
ATOM 4805 N N . ALA B 1 214 ? 4.352 7.676 11.047 1 95.25 214 ALA B N 1
ATOM 4806 C CA . ALA B 1 214 ? 5.371 6.734 10.586 1 95.25 214 ALA B CA 1
ATOM 4807 C C . ALA B 1 214 ? 6.746 7.109 11.125 1 95.25 214 ALA B C 1
ATOM 4809 O O . ALA B 1 214 ? 7.664 6.285 11.141 1 95.25 214 ALA B O 1
ATOM 4810 N N . SER B 1 215 ? 6.91 8.328 11.523 1 91.12 215 SER B N 1
ATOM 4811 C CA . SER B 1 215 ? 8.211 8.812 11.984 1 91.12 215 SER B CA 1
ATOM 4812 C C . SER B 1 215 ? 8.406 8.523 13.469 1 91.12 215 SER B C 1
ATOM 4814 O O . SER B 1 215 ? 9.508 8.695 14 1 91.12 215 SER B O 1
ATOM 4816 N N . GLU B 1 216 ? 7.34 8.102 14.086 1 90.06 216 GLU B N 1
ATOM 4817 C CA . GLU B 1 216 ? 7.473 7.742 15.5 1 90.06 216 GLU B CA 1
ATOM 4818 C C . GLU B 1 216 ? 8.445 6.586 15.688 1 90.06 216 GLU B C 1
ATOM 4820 O O . GLU B 1 216 ? 8.602 5.746 14.797 1 90.06 216 GLU B O 1
ATOM 4825 N N . PRO B 1 217 ? 9.047 6.645 16.938 1 87 217 PRO B N 1
ATOM 4826 C CA . PRO B 1 217 ? 9.875 5.473 17.219 1 87 217 PRO B CA 1
ATOM 4827 C C . PRO B 1 217 ? 9.086 4.164 17.188 1 87 217 PRO B C 1
ATOM 4829 O O . PRO B 1 217 ? 7.945 4.117 17.656 1 87 217 PRO B O 1
ATOM 4832 N N . GLU B 1 218 ? 9.469 3.189 16.578 1 89.69 218 GLU B N 1
ATOM 4833 C CA . GLU B 1 218 ? 8.914 1.843 16.5 1 89.69 218 GLU B CA 1
ATOM 4834 C C . GLU B 1 218 ? 7.621 1.826 15.688 1 89.69 218 GLU B C 1
ATOM 4836 O O . GLU B 1 218 ? 6.758 0.972 15.898 1 89.69 218 GLU B O 1
ATOM 4841 N N . ALA B 1 219 ? 7.422 2.861 14.93 1 94.38 219 ALA B N 1
ATOM 4842 C CA . ALA B 1 219 ? 6.266 2.842 14.039 1 94.38 219 ALA B CA 1
ATOM 4843 C C . ALA B 1 219 ? 6.277 1.604 13.148 1 94.38 219 ALA B C 1
ATOM 4845 O O . ALA B 1 219 ? 7.332 1.206 12.641 1 94.38 219 ALA B O 1
ATOM 4846 N N . PRO B 1 220 ? 5.125 0.996 13.023 1 96.88 220 PRO B N 1
ATOM 4847 C CA . PRO B 1 220 ? 5.078 -0.16 12.125 1 96.88 220 PRO B CA 1
ATOM 4848 C C . PRO B 1 220 ? 5.211 0.23 10.656 1 96.88 220 PRO B C 1
ATOM 4850 O O . PRO B 1 220 ? 4.98 1.389 10.297 1 96.88 220 PRO B O 1
ATOM 4853 N N . ALA B 1 221 ? 5.562 -0.718 9.797 1 96.56 221 ALA B N 1
ATOM 4854 C CA . ALA B 1 221 ? 5.789 -0.492 8.367 1 96.56 221 ALA B CA 1
ATOM 4855 C C . ALA B 1 221 ? 4.469 -0.274 7.633 1 96.56 221 ALA B C 1
ATOM 4857 O O . ALA B 1 221 ? 4.441 0.324 6.559 1 96.56 221 ALA B O 1
ATOM 4858 N N . ASP B 1 222 ? 3.414 -0.802 8.242 1 98.12 222 ASP B N 1
ATOM 4859 C CA . ASP B 1 222 ? 2.096 -0.681 7.629 1 98.12 222 ASP B CA 1
ATOM 4860 C C . ASP B 1 222 ? 1.103 -0.027 8.586 1 98.12 222 ASP B C 1
ATOM 4862 O O . ASP B 1 222 ? 0.731 -0.618 9.602 1 98.12 222 ASP B O 1
ATOM 4866 N N . LEU B 1 223 ? 0.691 1.201 8.266 1 98.31 223 LEU B N 1
ATOM 4867 C CA . LEU B 1 223 ? -0.267 1.891 9.125 1 98.31 223 LEU B CA 1
ATOM 4868 C C . LEU B 1 223 ? -1.17 2.805 8.305 1 98.31 223 LEU B C 1
ATOM 4870 O O . LEU B 1 223 ? -0.87 3.105 7.145 1 98.31 223 LEU B O 1
ATOM 4874 N N . VAL B 1 224 ? -2.32 3.111 8.859 1 98.62 224 VAL B N 1
ATOM 4875 C CA . VAL B 1 224 ? -3.301 4.023 8.281 1 98.62 224 VAL B CA 1
ATOM 4876 C C . VAL B 1 224 ? -3.641 5.125 9.289 1 98.62 224 VAL B C 1
ATOM 4878 O O . VAL B 1 224 ? -3.885 4.844 10.461 1 98.62 224 VAL B O 1
ATOM 4881 N N . PHE B 1 225 ? -3.5 6.332 8.859 1 97.75 225 PHE B N 1
ATOM 4882 C CA . PHE B 1 225 ? -3.91 7.473 9.672 1 97.75 225 PHE B CA 1
ATOM 4883 C C . PHE B 1 225 ? -5.207 8.07 9.148 1 97.75 225 PHE B C 1
ATOM 4885 O O . PHE B 1 225 ? -5.262 8.555 8.016 1 97.75 225 PHE B O 1
ATOM 4892 N N . VAL B 1 226 ? -6.23 8.039 9.945 1 97.44 226 VAL B N 1
ATOM 4893 C CA . VAL B 1 226 ? -7.508 8.656 9.602 1 97.44 226 VAL B CA 1
ATOM 4894 C C . VAL B 1 226 ? -7.613 10.023 10.281 1 97.44 226 VAL B C 1
ATOM 4896 O O . VAL B 1 226 ? -7.523 10.125 11.508 1 97.44 226 VAL B O 1
ATOM 4899 N N . ARG B 1 227 ? -7.828 10.992 9.5 1 94.44 227 ARG B N 1
ATOM 4900 C CA . ARG B 1 227 ? -7.941 12.359 10 1 94.44 227 ARG B CA 1
ATOM 4901 C C . ARG B 1 227 ? -9.391 12.836 9.953 1 94.44 227 ARG B C 1
ATOM 4903 O O . ARG B 1 227 ? -9.945 13.031 8.867 1 94.44 227 ARG B O 1
ATOM 4910 N N . LEU B 1 228 ? -9.938 13.094 11.109 1 94.06 228 LEU B N 1
ATOM 4911 C CA . LEU B 1 228 ? -11.273 13.656 11.211 1 94.06 228 LEU B CA 1
ATOM 4912 C C . LEU B 1 228 ? -11.25 15.172 11.047 1 94.06 228 LEU B C 1
ATOM 4914 O O . LEU B 1 228 ? -10.391 15.844 11.625 1 94.06 228 LEU B O 1
ATOM 4918 N N . GLY B 1 229 ? -12.023 15.672 10.242 1 89.56 229 GLY B N 1
ATOM 4919 C CA . GLY B 1 229 ? -12.133 17.094 9.961 1 89.56 229 GLY B CA 1
ATOM 4920 C C . GLY B 1 229 ? -13.438 17.469 9.273 1 89.56 229 GLY B C 1
ATOM 4921 O O . GLY B 1 229 ? -14.461 16.812 9.469 1 89.56 229 GLY B O 1
ATOM 4922 N N . ASN B 1 230 ? -13.367 18.609 8.609 1 87.06 230 ASN B N 1
ATOM 4923 C CA . ASN B 1 230 ? -14.547 18.938 7.816 1 87.06 230 ASN B CA 1
ATOM 4924 C C . ASN B 1 230 ? -14.93 17.781 6.891 1 87.06 230 ASN B C 1
ATOM 4926 O O . ASN B 1 230 ? -16.109 17.438 6.777 1 87.06 230 ASN B O 1
ATOM 4930 N N . GLY B 1 231 ? -13.969 17.328 6.254 1 88.44 231 GLY B N 1
ATOM 4931 C CA . GLY B 1 231 ? -14.023 16.031 5.605 1 88.44 231 GLY B CA 1
ATOM 4932 C C . GLY B 1 231 ? -13.086 15.008 6.23 1 88.44 231 GLY B C 1
ATOM 4933 O O . GLY B 1 231 ? -12 15.359 6.703 1 88.44 231 GLY B O 1
ATOM 4934 N N . VAL B 1 232 ? -13.484 13.789 6.16 1 92.94 232 VAL B N 1
ATOM 4935 C CA . VAL B 1 232 ? -12.625 12.727 6.68 1 92.94 232 VAL B CA 1
ATOM 4936 C C . VAL B 1 232 ? -11.578 12.344 5.637 1 92.94 232 VAL B C 1
ATOM 4938 O O . VAL B 1 232 ? -11.883 12.289 4.441 1 92.94 232 VAL B O 1
ATOM 4941 N N . GLY B 1 233 ? -10.352 12.227 6 1 92.81 233 GLY B N 1
ATOM 4942 C CA . GLY B 1 233 ? -9.281 11.766 5.129 1 92.81 233 GLY B CA 1
ATOM 4943 C C . GLY B 1 233 ? -8.43 10.68 5.758 1 92.81 233 GLY B C 1
ATOM 4944 O O . GLY B 1 233 ? -8.602 10.344 6.93 1 92.81 233 GLY B O 1
ATOM 4945 N N . SER B 1 234 ? -7.574 10.141 4.961 1 96.94 234 SER B N 1
ATOM 4946 C CA . SER B 1 234 ? -6.637 9.18 5.527 1 96.94 234 SER B CA 1
ATOM 4947 C C . SER B 1 234 ? -5.324 9.164 4.75 1 96.94 234 SER B C 1
ATOM 4949 O O . SER B 1 234 ? -5.266 9.625 3.609 1 96.94 234 SER B O 1
ATOM 4951 N N . GLY B 1 235 ? -4.277 8.875 5.383 1 97.81 235 GLY B N 1
ATOM 4952 C CA . GLY B 1 235 ? -2.984 8.57 4.793 1 97.81 235 GLY B CA 1
ATOM 4953 C C . GLY B 1 235 ? -2.588 7.117 4.949 1 97.81 235 GLY B C 1
ATOM 4954 O O . GLY B 1 235 ? -2.957 6.469 5.93 1 97.81 235 GLY B O 1
ATOM 4955 N N . ILE B 1 236 ? -1.836 6.598 3.959 1 98.5 236 ILE B N 1
ATOM 4956 C CA . ILE B 1 236 ? -1.477 5.184 3.912 1 98.5 236 ILE B CA 1
ATOM 4957 C C . ILE B 1 236 ? 0.043 5.039 3.938 1 98.5 236 ILE B C 1
ATOM 4959 O O . ILE B 1 236 ? 0.748 5.672 3.148 1 98.5 236 ILE B O 1
ATOM 4963 N N . VAL B 1 237 ? 0.534 4.312 4.863 1 98.31 237 VAL B N 1
ATOM 4964 C CA . VAL B 1 237 ? 1.935 3.904 4.859 1 98.31 237 VAL B CA 1
ATOM 4965 C C . VAL B 1 237 ? 2.037 2.404 4.594 1 98.31 237 VAL B C 1
ATOM 4967 O O . VAL B 1 237 ? 1.449 1.598 5.316 1 98.31 237 VAL B O 1
ATOM 4970 N N . SER B 1 238 ? 2.672 2.004 3.539 1 97.94 238 SER B N 1
ATOM 4971 C CA . SER B 1 238 ? 2.908 0.626 3.121 1 97.94 238 SER B CA 1
ATOM 4972 C C . SER B 1 238 ? 4.398 0.325 3.027 1 97.94 238 SER B C 1
ATOM 4974 O O . SER B 1 238 ? 5.145 1.056 2.371 1 97.94 238 SER B O 1
ATOM 4976 N N . ASN B 1 239 ? 4.801 -0.714 3.611 1 94.88 239 ASN B N 1
ATOM 4977 C CA . ASN B 1 239 ? 6.203 -1.105 3.602 1 94.88 239 ASN B CA 1
ATOM 4978 C C . ASN B 1 239 ? 7.109 0.048 4.023 1 94.88 239 ASN B C 1
ATOM 4980 O O . ASN B 1 239 ? 8.148 0.285 3.406 1 94.88 239 ASN B O 1
ATOM 4984 N N . GLY B 1 240 ? 6.59 0.846 4.91 1 93.94 240 GLY B N 1
ATOM 4985 C CA . GLY B 1 240 ? 7.387 1.911 5.5 1 93.94 240 GLY B CA 1
ATOM 4986 C C . GLY B 1 240 ? 7.34 3.201 4.707 1 93.94 240 GLY B C 1
ATOM 4987 O O . GLY B 1 240 ? 7.875 4.223 5.141 1 93.94 240 GLY B O 1
ATOM 4988 N N . GLY B 1 241 ? 6.707 3.176 3.566 1 95.12 241 GLY B N 1
ATOM 4989 C CA . GLY B 1 241 ? 6.648 4.355 2.717 1 95.12 241 GLY B CA 1
ATOM 4990 C C . GLY B 1 241 ? 5.234 4.871 2.516 1 95.12 241 GLY B C 1
ATOM 4991 O O . GLY B 1 241 ? 4.281 4.094 2.473 1 95.12 241 GLY B O 1
ATOM 4992 N N . LEU B 1 242 ? 5.168 6.145 2.336 1 96.56 242 LEU B N 1
ATOM 4993 C CA . LEU B 1 242 ? 3.871 6.758 2.076 1 96.56 242 LEU B CA 1
ATOM 4994 C C . LEU B 1 242 ? 3.326 6.324 0.72 1 96.56 242 LEU B C 1
ATOM 4996 O O . LEU B 1 242 ? 4.055 6.32 -0.275 1 96.56 242 LEU B O 1
ATOM 5000 N N . HIS B 1 243 ? 2.135 5.902 0.668 1 97.56 243 HIS B N 1
ATOM 5001 C CA . HIS B 1 243 ? 1.439 5.551 -0.564 1 97.56 243 HIS B CA 1
ATOM 5002 C C . HIS B 1 243 ? 0.512 6.672 -1.014 1 97.56 243 HIS B C 1
ATOM 5004 O O . HIS B 1 243 ? -0.518 6.922 -0.383 1 97.56 243 HIS B O 1
ATOM 5010 N N . ARG B 1 244 ? 0.809 7.309 -2.096 1 96 244 ARG B N 1
ATOM 5011 C CA . ARG B 1 244 ? 0.031 8.453 -2.557 1 96 244 ARG B CA 1
ATOM 5012 C C . ARG B 1 244 ? -0.965 8.039 -3.635 1 96 244 ARG B C 1
ATOM 5014 O O . ARG B 1 244 ? -1.902 8.781 -3.939 1 96 244 ARG B O 1
ATOM 5021 N N . GLY B 1 245 ? -0.775 6.812 -4.195 1 95.69 245 GLY B N 1
ATOM 5022 C CA . GLY B 1 245 ? -1.631 6.355 -5.277 1 95.69 245 GLY B CA 1
ATOM 5023 C C . GLY B 1 245 ? -1.192 6.859 -6.641 1 95.69 245 GLY B C 1
ATOM 5024 O O . GLY B 1 245 ? -0.306 7.711 -6.734 1 95.69 245 GLY B O 1
ATOM 5025 N N . ALA B 1 246 ? -1.75 6.344 -7.664 1 94.25 246 ALA B N 1
ATOM 5026 C CA . ALA B 1 246 ? -1.345 6.598 -9.039 1 94.25 246 ALA B CA 1
ATOM 5027 C C . ALA B 1 246 ? -1.588 8.055 -9.422 1 94.25 246 ALA B C 1
ATOM 5029 O O . ALA B 1 246 ? -0.811 8.648 -10.18 1 94.25 246 ALA B O 1
ATOM 5030 N N . ASP B 1 247 ? -2.643 8.672 -8.844 1 91.69 247 ASP B N 1
ATOM 5031 C CA . ASP B 1 247 ? -3.01 10.039 -9.203 1 91.69 247 ASP B CA 1
ATOM 5032 C C . ASP B 1 247 ? -2.984 10.945 -7.98 1 91.69 247 ASP B C 1
ATOM 5034 O O . ASP B 1 247 ? -3.67 11.977 -7.949 1 91.69 247 ASP B O 1
ATOM 5038 N N . SER B 1 248 ? -2.307 10.477 -6.93 1 91.38 248 SER B N 1
ATOM 5039 C CA . SER B 1 248 ? -2.209 11.227 -5.68 1 91.38 248 SER B CA 1
ATOM 5040 C C . SER B 1 248 ? -3.568 11.336 -4.996 1 91.38 248 SER B C 1
ATOM 5042 O O . SER B 1 248 ? -3.895 12.367 -4.414 1 91.38 248 SER B O 1
ATOM 5044 N N . LEU B 1 249 ? -4.355 10.273 -5.141 1 92.5 249 LEU B N 1
ATOM 5045 C CA . LEU B 1 249 ? -5.707 10.297 -4.586 1 92.5 249 LEU B CA 1
ATOM 5046 C C . LEU B 1 249 ? -5.879 9.219 -3.525 1 92.5 249 LEU B C 1
ATOM 5048 O O . LEU B 1 249 ? -6.98 9.008 -3.018 1 92.5 249 LEU B O 1
ATOM 5052 N N . ALA B 1 250 ? -4.754 8.516 -3.207 1 96.12 250 ALA B N 1
ATOM 5053 C CA . ALA B 1 250 ? -4.871 7.473 -2.193 1 96.12 250 ALA B CA 1
ATOM 5054 C C . ALA B 1 250 ? -5.336 8.047 -0.86 1 96.12 250 ALA B C 1
ATOM 5056 O O . ALA B 1 250 ? -4.949 9.156 -0.488 1 96.12 250 ALA B O 1
ATOM 5057 N N . GLY B 1 251 ? -6.137 7.27 -0.143 1 95.69 251 GLY B N 1
ATOM 5058 C CA . GLY B 1 251 ? -6.551 7.641 1.201 1 95.69 251 GLY B CA 1
ATOM 5059 C C . GLY B 1 251 ? -7.902 8.328 1.241 1 95.69 251 GLY B C 1
ATOM 5060 O O . GLY B 1 251 ? -8.344 8.789 2.297 1 95.69 251 GLY B O 1
ATOM 5061 N N . GLU B 1 252 ? -8.641 8.305 0.172 1 92.38 252 GLU B N 1
ATOM 5062 C CA . GLU B 1 252 ? -9.945 8.953 0.124 1 92.38 252 GLU B CA 1
ATOM 5063 C C . GLU B 1 252 ? -11.023 8.078 0.759 1 92.38 252 GLU B C 1
ATOM 5065 O O . GLU B 1 252 ? -12.055 7.812 0.141 1 92.38 252 GLU B O 1
ATOM 5070 N N . ILE B 1 253 ? -10.789 7.777 1.982 1 93.06 253 ILE B N 1
ATOM 5071 C CA . ILE B 1 253 ? -11.727 6.965 2.752 1 93.06 253 ILE B CA 1
ATOM 5072 C C . ILE B 1 253 ? -13.078 7.668 2.824 1 93.06 253 ILE B C 1
ATOM 5074 O O . ILE B 1 253 ? -14.117 7.023 2.994 1 93.06 253 ILE B O 1
ATOM 5078 N N . THR B 1 254 ? -13.125 8.953 2.625 1 89.62 254 THR B N 1
ATOM 5079 C CA . THR B 1 254 ? -14.273 9.852 2.697 1 89.62 254 THR B CA 1
ATOM 5080 C C . THR B 1 254 ? -15.352 9.438 1.696 1 89.62 254 THR B C 1
ATOM 5082 O O . THR B 1 254 ? -16.547 9.609 1.952 1 89.62 254 THR B O 1
ATOM 5085 N N . HIS B 1 255 ? -14.922 8.805 0.684 1 90.81 255 HIS B N 1
ATOM 5086 C CA . HIS B 1 255 ? -15.844 8.57 -0.421 1 90.81 255 HIS B CA 1
ATOM 5087 C C . HIS B 1 255 ? -16.156 7.082 -0.573 1 90.81 255 HIS B C 1
ATOM 5089 O O . HIS B 1 255 ? -16.734 6.668 -1.579 1 90.81 255 HIS B O 1
ATOM 5095 N N . ILE B 1 256 ? -15.758 6.328 0.346 1 93.44 256 ILE B N 1
ATOM 5096 C CA . ILE B 1 256 ? -16.188 4.934 0.37 1 93.44 256 ILE B CA 1
ATOM 5097 C C . ILE B 1 256 ? -17.688 4.859 0.697 1 93.44 256 ILE B C 1
ATOM 5099 O O . ILE B 1 256 ? -18.141 5.449 1.678 1 93.44 256 ILE B O 1
ATOM 5103 N N . VAL B 1 257 ? -18.438 4.184 -0.074 1 92.94 257 VAL B N 1
ATOM 5104 C CA . VAL B 1 257 ? -19.875 4.016 0.157 1 92.94 257 VAL B CA 1
ATOM 5105 C C . VAL B 1 257 ? -20.109 2.924 1.202 1 92.94 257 VAL B C 1
ATOM 5107 O O . VAL B 1 257 ? -19.656 1.786 1.027 1 92.94 257 VAL B O 1
ATOM 5110 N N . VAL B 1 258 ? -20.812 3.271 2.273 1 93.5 258 VAL B N 1
ATOM 5111 C CA . VAL B 1 258 ? -20.969 2.312 3.361 1 93.5 258 VAL B CA 1
ATOM 5112 C C . VAL B 1 258 ? -22.438 2.127 3.678 1 93.5 258 VAL B C 1
ATOM 5114 O O . VAL B 1 258 ? -22.797 1.356 4.57 1 93.5 258 VAL B O 1
ATOM 5117 N N . SER B 1 259 ? -23.266 2.834 3.027 1 91.44 259 SER B N 1
ATOM 5118 C CA . SER B 1 259 ? -24.688 2.779 3.275 1 91.44 259 SER B CA 1
ATOM 5119 C C . SER B 1 259 ? -25.484 2.988 1.989 1 91.44 259 SER B C 1
ATOM 5121 O O . SER B 1 259 ? -25.047 3.723 1.099 1 91.44 259 SER B O 1
ATOM 5123 N N . ASP B 1 260 ? -26.625 2.371 1.939 1 88 260 ASP B N 1
ATOM 5124 C CA . ASP B 1 260 ? -27.516 2.562 0.795 1 88 260 ASP B CA 1
ATOM 5125 C C . ASP B 1 260 ? -28.531 3.668 1.067 1 88 260 ASP B C 1
ATOM 5127 O O . ASP B 1 260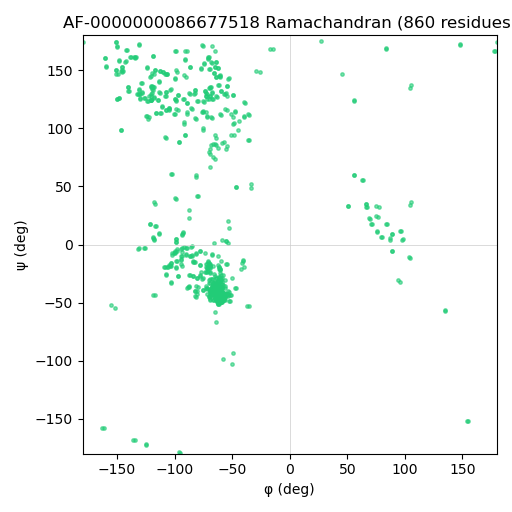 ? -29.469 3.869 0.285 1 88 260 ASP B O 1
ATOM 5131 N N . ASP B 1 261 ? -28.375 4.383 2.174 1 89.75 261 ASP B N 1
ATOM 5132 C CA . ASP B 1 261 ? -29.297 5.457 2.529 1 89.75 261 ASP B CA 1
ATOM 5133 C C . ASP B 1 261 ? -29.188 6.621 1.547 1 89.75 261 ASP B C 1
ATOM 5135 O O . ASP B 1 261 ? -28.25 7.426 1.627 1 89.75 261 ASP B O 1
ATOM 5139 N N . ALA B 1 262 ? -30.172 6.832 0.721 1 89.5 262 ALA B N 1
ATOM 5140 C CA . ALA B 1 262 ? -30.172 7.832 -0.345 1 89.5 262 ALA B CA 1
ATOM 5141 C C . ALA B 1 262 ? -30.281 9.242 0.223 1 89.5 262 ALA B C 1
ATOM 5143 O O . ALA B 1 262 ? -30.016 10.227 -0.474 1 89.5 262 ALA B O 1
ATOM 5144 N N . ARG B 1 263 ? -30.703 9.352 1.49 1 90.25 263 ARG B N 1
ATOM 5145 C CA . ARG B 1 263 ? -30.891 10.656 2.111 1 90.25 263 ARG B CA 1
ATOM 5146 C C . ARG B 1 263 ? -29.562 11.258 2.545 1 90.25 263 ARG B C 1
ATOM 5148 O O . ARG B 1 263 ? -29.484 12.453 2.84 1 90.25 263 ARG B O 1
ATOM 5155 N N . ARG B 1 264 ? -28.547 10.484 2.645 1 94.31 264 ARG B N 1
ATOM 5156 C CA . ARG B 1 264 ? -27.234 10.953 3.059 1 94.31 264 ARG B CA 1
ATOM 5157 C C . ARG B 1 264 ? -26.344 11.258 1.848 1 94.31 264 ARG B C 1
ATOM 5159 O O . ARG B 1 264 ? -25.516 10.438 1.464 1 94.31 264 ARG B O 1
ATOM 5166 N N . LEU B 1 265 ? -26.453 12.469 1.378 1 91.94 265 LEU B N 1
ATOM 5167 C CA . LEU B 1 265 ? -25.75 12.898 0.171 1 91.94 265 LEU B CA 1
ATOM 5168 C C . LEU B 1 265 ? -24.344 13.391 0.502 1 91.94 265 LEU B C 1
ATOM 5170 O O . LEU B 1 265 ? -24.156 14.164 1.443 1 91.94 265 LEU B O 1
ATOM 5174 N N . CYS B 1 266 ? -23.469 12.867 -0.22 1 91.38 266 CYS B N 1
ATOM 5175 C CA . CYS B 1 266 ? -22.078 13.305 -0.097 1 91.38 266 CYS B CA 1
ATOM 5176 C C . CYS B 1 266 ? -21.781 14.445 -1.064 1 91.38 266 CYS B C 1
ATOM 5178 O O . CYS B 1 266 ? -22.469 14.602 -2.074 1 91.38 266 CYS B O 1
ATOM 5180 N N . LEU B 1 267 ? -20.766 15.172 -0.778 1 82.5 267 LEU B N 1
ATOM 5181 C CA . LEU B 1 267 ? -20.391 16.297 -1.637 1 82.5 267 LEU B CA 1
ATOM 5182 C C . LEU B 1 267 ? -19.828 15.797 -2.963 1 82.5 267 LEU B C 1
ATOM 5184 O O . LEU B 1 267 ? -19.734 16.562 -3.924 1 82.5 267 LEU B O 1
ATOM 5188 N N . CYS B 1 268 ? -19.484 14.562 -3.039 1 83.69 268 CYS B N 1
ATOM 5189 C CA . CYS B 1 268 ? -18.938 14 -4.273 1 83.69 268 CYS B CA 1
ATOM 5190 C C . CYS B 1 268 ? -20.062 13.641 -5.242 1 83.69 268 CYS B C 1
ATOM 5192 O O . CYS B 1 268 ? -19.812 13.227 -6.375 1 83.69 268 CYS B O 1
ATOM 5194 N N . GLY B 1 269 ? -21.281 13.727 -4.809 1 85.19 269 GLY B N 1
ATOM 5195 C CA . GLY B 1 269 ? -22.438 13.469 -5.656 1 85.19 269 GLY B CA 1
ATOM 5196 C C . GLY B 1 269 ? -23.078 12.117 -5.395 1 85.19 269 GLY B C 1
ATOM 5197 O O . GLY B 1 269 ? -24.219 11.867 -5.816 1 85.19 269 GLY B O 1
ATOM 5198 N N . ARG B 1 270 ? -22.453 11.305 -4.656 1 89 270 ARG B N 1
ATOM 5199 C CA . ARG B 1 270 ? -23.016 9.992 -4.328 1 89 270 ARG B CA 1
ATOM 5200 C C . ARG B 1 270 ? -23.656 10.008 -2.951 1 89 270 ARG B C 1
ATOM 5202 O O . ARG B 1 270 ? -23.531 10.977 -2.205 1 89 270 ARG B O 1
ATOM 5209 N N . SER B 1 271 ? -24.391 9 -2.719 1 92.75 271 SER B N 1
ATOM 5210 C CA . SER B 1 271 ? -25.016 8.859 -1.404 1 92.75 271 SER B CA 1
ATOM 5211 C C . SER B 1 271 ? -24.359 7.746 -0.597 1 92.75 271 SER B C 1
ATOM 5213 O O . SER B 1 271 ? -23.797 6.801 -1.167 1 92.75 271 SER B O 1
ATOM 5215 N N . GLY B 1 272 ? -24.312 7.922 0.705 1 94.19 272 GLY B N 1
ATOM 5216 C CA . GLY B 1 272 ? -23.938 6.84 1.604 1 94.19 272 GLY B CA 1
ATOM 5217 C C . GLY B 1 272 ? -22.453 6.754 1.843 1 94.19 272 GLY B C 1
ATOM 5218 O O . GLY B 1 272 ? -21.953 5.773 2.408 1 94.19 272 GLY B O 1
ATOM 5219 N N . CYS B 1 273 ? -21.719 7.766 1.375 1 95.19 273 CYS B N 1
ATOM 5220 C CA . CYS B 1 273 ? -20.281 7.781 1.636 1 95.19 273 CYS B CA 1
ATOM 5221 C C . CYS B 1 273 ? -20 8.008 3.115 1 95.19 273 CYS B C 1
ATOM 5223 O O . CYS B 1 273 ? -20.797 8.633 3.816 1 95.19 273 CYS B O 1
ATOM 5225 N N . VAL B 1 274 ? -18.875 7.602 3.557 1 96.5 274 VAL B N 1
ATOM 5226 C CA . VAL B 1 274 ? -18.453 7.777 4.941 1 96.5 274 VAL B CA 1
ATOM 5227 C C . VAL B 1 274 ? -18.562 9.25 5.336 1 96.5 274 VAL B C 1
ATOM 5229 O O . VAL B 1 274 ? -19.078 9.57 6.41 1 96.5 274 VAL B O 1
ATOM 5232 N N . ASP B 1 275 ? -18.203 10.109 4.473 1 94.56 275 ASP B N 1
ATOM 5233 C CA . ASP B 1 275 ? -18.141 11.539 4.766 1 94.56 275 ASP B CA 1
ATOM 5234 C C . ASP B 1 275 ? -19.531 12.125 5 1 94.56 275 ASP B C 1
ATOM 5236 O O . ASP B 1 275 ? -19.688 13.094 5.746 1 94.56 275 ASP B O 1
ATOM 5240 N N . ALA B 1 276 ? -20.531 11.586 4.395 1 95.44 276 ALA B N 1
ATOM 5241 C CA . ALA B 1 276 ? -21.906 12.062 4.531 1 95.44 276 ALA B CA 1
ATOM 5242 C C . ALA B 1 276 ? -22.438 11.812 5.938 1 95.44 276 ALA B C 1
ATOM 5244 O O . ALA B 1 276 ? -23.5 12.32 6.301 1 95.44 276 ALA B O 1
ATOM 5245 N N . PHE B 1 277 ? -21.672 11.102 6.695 1 97.31 277 PHE B N 1
ATOM 5246 C CA . PHE B 1 277 ? -22.047 10.82 8.07 1 97.31 277 PHE B CA 1
ATOM 5247 C C . PHE B 1 277 ? -21.031 11.391 9.047 1 97.31 277 PHE B C 1
ATOM 5249 O O . PHE B 1 277 ? -21.391 12.016 10.047 1 97.31 277 PHE B O 1
ATOM 5256 N N . ALA B 1 278 ? -19.75 11.203 8.719 1 96.88 278 ALA B N 1
ATOM 5257 C CA . ALA B 1 278 ? -18.703 11.391 9.719 1 96.88 278 ALA B CA 1
ATOM 5258 C C . ALA B 1 278 ? -17.984 12.719 9.516 1 96.88 278 ALA B C 1
ATOM 5260 O O . ALA B 1 278 ? -17.234 13.164 10.391 1 96.88 278 ALA B O 1
ATOM 5261 N N . GLY B 1 279 ? -18.141 13.328 8.383 1 94.19 279 GLY B N 1
ATOM 5262 C CA . GLY B 1 279 ? -17.609 14.68 8.234 1 94.19 279 GLY B CA 1
ATOM 5263 C C . GLY B 1 279 ? -18.281 15.688 9.148 1 94.19 279 GLY B C 1
ATOM 5264 O O . GLY B 1 279 ? -19.5 15.617 9.359 1 94.19 279 GLY B O 1
ATOM 5265 N N . SER B 1 280 ? -17.5 16.625 9.633 1 93.06 280 SER B N 1
ATOM 5266 C CA . SER B 1 280 ? -18.109 17.594 10.539 1 93.06 280 SER B CA 1
ATOM 5267 C C . SER B 1 280 ? -19.203 18.391 9.844 1 93.06 280 SER B C 1
ATOM 5269 O O . SER B 1 280 ? -20.188 18.781 10.469 1 93.06 280 SER B O 1
ATOM 5271 N N . TRP B 1 281 ? -19.031 18.672 8.578 1 89.75 281 TRP B N 1
ATOM 5272 C CA . TRP B 1 281 ? -20.078 19.375 7.84 1 89.75 281 TRP B CA 1
ATOM 5273 C C . TRP B 1 281 ? -21.391 18.609 7.883 1 89.75 281 TRP B C 1
ATOM 5275 O O . TRP B 1 281 ? -22.453 19.203 8.047 1 89.75 281 TRP B O 1
ATOM 5285 N N . ALA B 1 282 ? -21.344 17.344 7.703 1 95.12 282 ALA B N 1
ATOM 5286 C CA . ALA B 1 282 ? -22.547 16.5 7.699 1 95.12 282 ALA B CA 1
ATOM 5287 C C . ALA B 1 282 ? -23.156 16.422 9.094 1 95.12 282 ALA B C 1
ATOM 5289 O O . ALA B 1 282 ? -24.391 16.469 9.242 1 95.12 282 ALA B O 1
ATOM 5290 N N . ILE B 1 283 ? -22.344 16.297 10.055 1 96.5 283 ILE B N 1
ATOM 5291 C CA . ILE B 1 283 ? -22.797 16.234 11.445 1 96.5 283 ILE B CA 1
ATOM 5292 C C . ILE B 1 283 ? -23.516 17.531 11.805 1 96.5 283 ILE B C 1
ATOM 5294 O O . ILE B 1 283 ? -24.609 17.484 12.391 1 96.5 283 ILE B O 1
ATOM 5298 N N . GLU B 1 284 ? -22.953 18.609 11.438 1 95.25 284 GLU B N 1
ATOM 5299 C CA . GLU B 1 284 ? -23.547 19.906 11.727 1 95.25 284 GLU B CA 1
ATOM 5300 C C . GLU B 1 284 ? -24.859 20.094 10.969 1 95.25 284 GLU B C 1
ATOM 5302 O O . GLU B 1 284 ? -25.812 20.672 11.492 1 95.25 284 GLU B O 1
ATOM 5307 N N . ALA B 1 285 ? -24.906 19.625 9.766 1 94.75 285 ALA B N 1
ATOM 5308 C CA . ALA B 1 285 ? -26.141 19.672 8.992 1 94.75 285 ALA B CA 1
ATOM 5309 C C . ALA B 1 285 ? -27.25 18.875 9.664 1 94.75 285 ALA B C 1
ATOM 5311 O O . ALA B 1 285 ? -28.406 19.328 9.734 1 94.75 285 ALA B O 1
ATOM 5312 N N . GLU B 1 286 ? -26.938 17.719 10.141 1 96.69 286 GLU B N 1
ATOM 5313 C CA . GLU B 1 286 ? -27.922 16.891 10.852 1 96.69 286 GLU B CA 1
ATOM 5314 C C . GLU B 1 286 ? -28.375 17.562 12.141 1 96.69 286 GLU B C 1
ATOM 5316 O O . GLU B 1 286 ? -29.531 17.422 12.539 1 96.69 286 GLU B O 1
ATOM 5321 N N . ALA B 1 287 ? -27.438 18.234 12.773 1 97.75 287 ALA B N 1
ATOM 5322 C CA . ALA B 1 287 ? -27.797 18.969 13.977 1 97.75 287 ALA B CA 1
ATOM 5323 C C . ALA B 1 287 ? -28.828 20.047 13.664 1 97.75 287 ALA B C 1
ATOM 5325 O O . ALA B 1 287 ? -29.812 20.188 14.391 1 97.75 287 ALA B O 1
ATOM 5326 N N . ARG B 1 288 ? -28.594 20.75 12.641 1 96.88 288 ARG B N 1
ATOM 5327 C CA . ARG B 1 288 ? -29.547 21.781 12.227 1 96.88 288 ARG B CA 1
ATOM 5328 C C . ARG B 1 288 ? -30.906 21.188 11.898 1 96.88 288 ARG B C 1
ATOM 5330 O O . ARG B 1 288 ? -31.938 21.75 12.258 1 96.88 288 ARG B O 1
ATOM 5337 N N . ARG B 1 289 ? -30.906 20.078 11.242 1 96.56 289 ARG B N 1
ATOM 5338 C CA . ARG B 1 289 ? -32.156 19.391 10.906 1 96.56 289 ARG B CA 1
ATOM 5339 C C . ARG B 1 289 ? -32.906 18.969 12.164 1 96.56 289 ARG B C 1
ATOM 5341 O O . ARG B 1 289 ? -34.125 19.078 12.234 1 96.56 289 ARG B O 1
ATOM 5348 N N . ALA B 1 290 ? -32.156 18.5 13.117 1 97.44 290 ALA B N 1
ATOM 5349 C CA . ALA B 1 290 ? -32.75 18.062 14.375 1 97.44 290 ALA B CA 1
ATOM 5350 C C . ALA B 1 290 ? -33.469 19.219 15.086 1 97.44 290 ALA B C 1
ATOM 5352 O O . ALA B 1 290 ? -34.531 19.047 15.641 1 97.44 290 ALA B O 1
ATOM 5353 N N . VAL B 1 291 ? -32.844 20.328 15.086 1 97.5 291 VAL B N 1
ATOM 5354 C CA . VAL B 1 291 ? -33.438 21.516 15.703 1 97.5 291 VAL B CA 1
ATOM 5355 C C . VAL B 1 291 ? -34.688 21.922 14.953 1 97.5 291 VAL B C 1
ATOM 5357 O O . VAL B 1 291 ? -35.75 22.188 15.57 1 97.5 291 VAL B O 1
ATOM 5360 N N . ALA B 1 292 ? -34.594 21.938 13.656 1 96.75 292 ALA B N 1
ATOM 5361 C CA . ALA B 1 292 ? -35.719 22.328 12.82 1 96.75 292 ALA B CA 1
ATOM 5362 C C . ALA B 1 292 ? -36.906 21.406 13.047 1 96.75 292 ALA B C 1
ATOM 5364 O O . ALA B 1 292 ? -38.062 21.844 12.977 1 96.75 292 ALA B O 1
ATOM 5365 N N . GLN B 1 293 ? -36.625 20.188 13.367 1 97.31 293 GLN B N 1
ATOM 5366 C CA . GLN B 1 293 ? -37.688 19.188 13.547 1 97.31 293 GLN B CA 1
ATOM 5367 C C . GLN B 1 293 ? -38.094 19.094 15.008 1 97.31 293 GLN B C 1
ATOM 5369 O O . GLN B 1 293 ? -38.938 18.281 15.367 1 97.31 293 GLN B O 1
ATOM 5374 N N . GLY B 1 294 ? -37.469 19.766 15.852 1 96.5 294 GLY B N 1
ATOM 5375 C CA . GLY B 1 294 ? -37.812 19.766 17.266 1 96.5 294 GLY B CA 1
ATOM 5376 C C . GLY B 1 294 ? -37.375 18.5 17.984 1 96.5 294 GLY B C 1
ATOM 5377 O O . GLY B 1 294 ? -38 18.094 18.969 1 96.5 294 GLY B O 1
ATOM 5378 N N . ARG B 1 295 ? -36.281 17.984 17.516 1 97.25 295 ARG B N 1
ATOM 5379 C CA . ARG B 1 295 ? -35.875 16.672 18.031 1 97.25 295 ARG B CA 1
ATOM 5380 C C . ARG B 1 295 ? -34.844 16.812 19.125 1 97.25 295 ARG B C 1
ATOM 5382 O O . ARG B 1 295 ? -34.469 15.828 19.781 1 97.25 295 ARG B O 1
ATOM 5389 N N . SER B 1 296 ? -34.344 18.078 19.406 1 97.44 296 SER B N 1
ATOM 5390 C CA . SER B 1 296 ? -33.281 18.219 20.391 1 97.44 296 SER B CA 1
ATOM 5391 C C . SER B 1 296 ? -33.406 19.531 21.156 1 97.44 296 SER B C 1
ATOM 5393 O O . SER B 1 296 ? -32.938 20.578 20.703 1 97.44 296 SER B O 1
ATOM 5395 N N . PRO B 1 297 ? -33.969 19.422 22.281 1 95.38 297 PRO B N 1
ATOM 5396 C CA . PRO B 1 297 ? -34 20.625 23.109 1 95.38 297 PRO B CA 1
ATOM 5397 C C . PRO B 1 297 ? -32.625 21.172 23.438 1 95.38 297 PRO B C 1
ATOM 5399 O O . PRO B 1 297 ? -32.438 22.391 23.547 1 95.38 297 PRO B O 1
ATOM 5402 N N . PHE B 1 298 ? -31.672 20.281 23.562 1 97.12 298 PHE B N 1
ATOM 5403 C CA . PHE B 1 298 ? -30.297 20.656 23.875 1 97.12 298 PHE B CA 1
ATOM 5404 C C . PHE B 1 298 ? -29.719 21.562 22.781 1 97.12 298 PHE B C 1
ATOM 5406 O O . PHE B 1 298 ? -29.172 22.609 23.062 1 97.12 298 PHE B O 1
ATOM 5413 N N . LEU B 1 299 ? -29.859 21.125 21.578 1 97.62 299 LEU B N 1
ATOM 5414 C CA . LEU B 1 299 ? -29.344 21.891 20.438 1 97.62 299 LEU B CA 1
ATOM 5415 C C . LEU B 1 299 ? -30.141 23.172 20.234 1 97.62 299 LEU B C 1
ATOM 5417 O O . LEU B 1 299 ? -29.594 24.203 19.875 1 97.62 299 LEU B O 1
ATOM 5421 N N . ALA B 1 300 ? -31.438 23.078 20.438 1 97 300 ALA B N 1
ATOM 5422 C CA . ALA B 1 300 ? -32.281 24.234 20.25 1 97 300 ALA B CA 1
ATOM 5423 C C . ALA B 1 300 ? -31.875 25.375 21.172 1 97 300 ALA B C 1
ATOM 5425 O O . ALA B 1 300 ? -31.875 26.547 20.781 1 97 300 ALA B O 1
ATOM 5426 N N . ALA B 1 301 ? -31.5 25.031 22.297 1 96.38 301 ALA B N 1
ATOM 5427 C CA . ALA B 1 301 ? -31.109 26.016 23.297 1 96.38 301 ALA B CA 1
ATOM 5428 C C . ALA B 1 301 ? -29.781 26.688 22.922 1 96.38 301 ALA B C 1
ATOM 5430 O O . ALA B 1 301 ? -29.453 27.75 23.438 1 96.38 301 ALA B O 1
ATOM 5431 N N . ARG B 1 302 ? -29.047 26.125 22.031 1 95 302 ARG B N 1
ATOM 5432 C CA . ARG B 1 302 ? -27.703 26.594 21.688 1 95 302 ARG B CA 1
ATOM 5433 C C . ARG B 1 302 ? -27.625 27.031 20.219 1 95 302 ARG B C 1
ATOM 5435 O O . ARG B 1 302 ? -26.547 27.312 19.703 1 95 302 ARG B O 1
ATOM 5442 N N . ALA B 1 303 ? -28.656 27 19.578 1 92.5 303 ALA B N 1
ATOM 5443 C CA . ALA B 1 303 ? -28.719 27.25 18.141 1 92.5 303 ALA B CA 1
ATOM 5444 C C . ALA B 1 303 ? -28.156 28.625 17.797 1 92.5 303 ALA B C 1
ATOM 5446 O O . ALA B 1 303 ? -27.516 28.812 16.766 1 92.5 303 ALA B O 1
ATOM 5447 N N . GLU B 1 304 ? -28.328 29.594 18.609 1 89.25 304 GLU B N 1
ATOM 5448 C CA . GLU B 1 304 ? -27.891 30.953 18.359 1 89.25 304 GLU B CA 1
ATOM 5449 C C . GLU B 1 304 ? -26.359 31.062 18.391 1 89.25 304 GLU B C 1
ATOM 5451 O O . GLU B 1 304 ? -25.781 31.922 17.719 1 89.25 304 GLU B O 1
ATOM 5456 N N . ASP B 1 305 ? -25.734 30.188 19.188 1 85.56 305 ASP B N 1
ATOM 5457 C CA . ASP B 1 305 ? -24.281 30.234 19.359 1 85.56 305 ASP B CA 1
ATOM 5458 C C . ASP B 1 305 ? -23.594 29.453 18.25 1 85.56 305 ASP B C 1
ATOM 5460 O O . ASP B 1 305 ? -22.375 29.547 18.078 1 85.56 305 ASP B O 1
ATOM 5464 N N . GLY B 1 306 ? -24.328 28.734 17.453 1 89 306 GLY B N 1
ATOM 5465 C CA . GLY B 1 306 ? -23.734 27.906 16.422 1 89 306 GLY B CA 1
ATOM 5466 C C . GLY B 1 306 ? -23.734 26.422 16.75 1 89 306 GLY B C 1
ATOM 5467 O O . GLY B 1 306 ? -23.484 26.047 17.906 1 89 306 GLY B O 1
ATOM 5468 N N . LEU B 1 307 ? -24.078 25.594 15.875 1 92.56 307 LEU B N 1
ATOM 5469 C CA . LEU B 1 307 ? -24.203 24.156 16.062 1 92.56 307 LEU B CA 1
ATOM 5470 C C . LEU B 1 307 ? -23 23.422 15.484 1 92.56 307 LEU B C 1
ATOM 5472 O O . LEU B 1 307 ? -23.156 22.562 14.609 1 92.56 307 LEU B O 1
ATOM 5476 N N . GLY B 1 308 ? -21.828 23.781 16.078 1 93 308 GLY B N 1
ATOM 5477 C CA . GLY B 1 308 ? -20.609 23.125 15.648 1 93 308 GLY B CA 1
ATOM 5478 C C . GLY B 1 308 ? -20.453 21.719 16.188 1 93 308 GLY B C 1
ATOM 5479 O O . GLY B 1 308 ? -21.234 21.281 17.047 1 93 308 GLY B O 1
ATOM 5480 N N . LEU B 1 309 ? -19.484 21.078 15.688 1 93.81 309 LEU B N 1
ATOM 5481 C CA . LEU B 1 309 ? -19.219 19.688 16.047 1 93.81 309 LEU B CA 1
ATOM 5482 C C . LEU B 1 309 ? -19.094 19.547 17.562 1 93.81 309 LEU B C 1
ATOM 5484 O O . LEU B 1 309 ? -19.656 18.609 18.141 1 93.81 309 LEU B O 1
ATOM 5488 N N . ALA B 1 310 ? -18.406 20.469 18.156 1 93.5 310 ALA B N 1
ATOM 5489 C CA . ALA B 1 310 ? -18.172 20.391 19.609 1 93.5 310 ALA B CA 1
ATOM 5490 C C . ALA B 1 310 ? -19.5 20.391 20.375 1 93.5 310 ALA B C 1
ATOM 5492 O O . ALA B 1 310 ? -19.641 19.703 21.391 1 93.5 310 ALA B O 1
ATOM 5493 N N . VAL B 1 311 ? -20.438 21.109 19.922 1 96.5 311 VAL B N 1
ATOM 5494 C CA . VAL B 1 311 ? -21.734 21.203 20.578 1 96.5 311 VAL B CA 1
ATOM 5495 C C . VAL B 1 311 ? -22.469 19.859 20.453 1 96.5 311 VAL B C 1
ATOM 5497 O O . VAL B 1 311 ? -23.062 19.391 21.406 1 96.5 311 VAL B O 1
ATOM 5500 N N . VAL B 1 312 ? -22.406 19.266 19.281 1 97.62 312 VAL B N 1
ATOM 5501 C CA . VAL B 1 312 ? -23.078 17.984 19.047 1 97.62 312 VAL B CA 1
ATOM 5502 C C . VAL B 1 312 ? -22.469 16.906 19.938 1 97.62 312 VAL B C 1
ATOM 5504 O O . VAL B 1 312 ? -23.203 16.125 20.547 1 97.62 312 VAL B O 1
ATOM 5507 N N . VAL B 1 313 ? -21.172 16.906 20.031 1 96.94 313 VAL B N 1
ATOM 5508 C CA . VAL B 1 313 ? -20.469 15.914 20.859 1 96.94 313 VAL B CA 1
ATOM 5509 C C . VAL B 1 313 ? -20.844 16.109 22.328 1 96.94 313 VAL B C 1
ATOM 5511 O O . VAL B 1 313 ? -21.141 15.141 23.031 1 96.94 313 VAL B O 1
ATOM 5514 N N . ALA B 1 314 ? -20.891 17.359 22.719 1 96.75 314 ALA B N 1
ATOM 5515 C CA . ALA B 1 314 ? -21.297 17.656 24.078 1 96.75 314 ALA B CA 1
ATOM 5516 C C . ALA B 1 314 ? -22.719 17.203 24.359 1 96.75 314 ALA B C 1
ATOM 5518 O O . ALA B 1 314 ? -23.016 16.688 25.438 1 96.75 314 ALA B O 1
ATOM 5519 N N . GLY B 1 315 ? -23.562 17.406 23.438 1 97.62 315 GLY B N 1
ATOM 5520 C CA . GLY B 1 315 ? -24.938 16.953 23.562 1 97.62 315 GLY B CA 1
ATOM 5521 C C . GLY B 1 315 ? -25.078 15.453 23.703 1 97.62 315 GLY B C 1
ATOM 5522 O O . GLY B 1 315 ? -25.875 14.961 24.5 1 97.62 315 GLY B O 1
ATOM 5523 N N . ALA B 1 316 ? -24.328 14.719 22.922 1 97.69 316 ALA B N 1
ATOM 5524 C CA . ALA B 1 316 ? -24.344 13.266 23.016 1 97.69 316 ALA B CA 1
ATOM 5525 C C . ALA B 1 316 ? -23.891 12.805 24.406 1 97.69 316 ALA B C 1
ATOM 5527 O O . ALA B 1 316 ? -24.516 11.914 25 1 97.69 316 ALA B O 1
ATOM 5528 N N . GLU B 1 317 ? -22.891 13.453 24.922 1 95.94 317 GLU B N 1
ATOM 5529 C CA . GLU B 1 317 ? -22.344 13.094 26.234 1 95.94 317 GLU B CA 1
ATOM 5530 C C . GLU B 1 317 ? -23.312 13.492 27.344 1 95.94 317 GLU B C 1
ATOM 5532 O O . GLU B 1 317 ? -23.312 12.875 28.422 1 95.94 317 GLU B O 1
ATOM 5537 N N . SER B 1 318 ? -24.141 14.422 27.078 1 96.06 318 SER B N 1
ATOM 5538 C CA . SER B 1 318 ? -25.109 14.891 28.062 1 96.06 318 SER B CA 1
ATOM 5539 C C . SER B 1 318 ? -26.406 14.086 27.984 1 96.06 318 SER B C 1
ATOM 5541 O O . SER B 1 318 ? -27.344 14.344 28.734 1 96.06 318 SER B O 1
ATOM 5543 N N . GLY B 1 319 ? -26.484 13.18 27.047 1 96.06 319 GLY B N 1
ATOM 5544 C CA . GLY B 1 319 ? -27.625 12.266 26.984 1 96.06 319 GLY B CA 1
ATOM 5545 C C . GLY B 1 319 ? -28.688 12.695 26 1 96.06 319 GLY B C 1
ATOM 5546 O O . GLY B 1 319 ? -29.766 12.109 25.953 1 96.06 319 GLY B O 1
ATOM 5547 N N . ASP B 1 320 ? -28.453 13.789 25.234 1 97.69 320 ASP B N 1
ATOM 5548 C CA . ASP B 1 320 ? -29.406 14.172 24.203 1 97.69 320 ASP B CA 1
ATOM 5549 C C . ASP B 1 320 ? -29.516 13.094 23.125 1 97.69 320 ASP B C 1
ATOM 5551 O O . ASP B 1 320 ? -28.516 12.758 22.484 1 97.69 320 ASP B O 1
ATOM 5555 N N . ILE B 1 321 ? -30.641 12.648 22.828 1 98.06 321 ILE B N 1
ATOM 5556 C CA . ILE B 1 321 ? -30.875 11.469 21.984 1 98.06 321 ILE B CA 1
ATOM 5557 C C . ILE B 1 321 ? -30.5 11.781 20.547 1 98.06 321 ILE B C 1
ATOM 5559 O O . ILE B 1 321 ? -29.844 10.984 19.875 1 98.06 321 ILE B O 1
ATOM 5563 N N . ALA B 1 322 ? -30.922 12.93 20.078 1 98.12 322 ALA B N 1
ATOM 5564 C CA . ALA B 1 322 ? -30.625 13.305 18.703 1 98.12 322 ALA B CA 1
ATOM 5565 C C . ALA B 1 322 ? -29.109 13.406 18.484 1 98.12 322 ALA B C 1
ATOM 5567 O O . ALA B 1 322 ? -28.594 12.922 17.469 1 98.12 322 ALA B O 1
ATOM 5568 N N . CYS B 1 323 ? -28.438 14.016 19.406 1 98.31 323 CYS B N 1
ATOM 5569 C CA . CYS B 1 323 ? -26.984 14.141 19.328 1 98.31 323 CYS B CA 1
ATOM 5570 C C . CYS B 1 323 ? -26.328 12.766 19.344 1 98.31 323 CYS B C 1
ATOM 5572 O O . CYS B 1 323 ? -25.406 12.5 18.578 1 98.31 323 CYS B O 1
ATOM 5574 N N . ALA B 1 324 ? -26.797 11.906 20.203 1 98.44 324 ALA B N 1
ATOM 5575 C CA . ALA B 1 324 ? -26.25 10.555 20.297 1 98.44 324 ALA B CA 1
ATOM 5576 C C . ALA B 1 324 ? -26.438 9.789 18.984 1 98.44 324 ALA B C 1
ATOM 5578 O O . ALA B 1 324 ? -25.531 9.062 18.547 1 98.44 324 ALA B O 1
ATOM 5579 N N . GLU B 1 325 ? -27.578 9.977 18.406 1 98.44 325 GLU B N 1
ATOM 5580 C CA . GLU B 1 325 ? -27.859 9.32 17.125 1 98.44 325 GLU B CA 1
ATOM 5581 C C . GLU B 1 325 ? -26.906 9.797 16.047 1 98.44 325 GLU B C 1
ATOM 5583 O O . GLU B 1 325 ? -26.438 9.008 15.227 1 98.44 325 GLU B O 1
ATOM 5588 N N . ILE B 1 326 ? -26.656 11.055 16.031 1 98.38 326 ILE B N 1
ATOM 5589 C CA . ILE B 1 326 ? -25.781 11.648 15.023 1 98.38 326 ILE B CA 1
ATOM 5590 C C . ILE B 1 326 ? -24.359 11.102 15.195 1 98.38 326 ILE B C 1
ATOM 5592 O O . ILE B 1 326 ? -23.75 10.656 14.234 1 98.38 326 ILE B O 1
ATOM 5596 N N . VAL B 1 327 ? -23.891 11.078 16.438 1 98.5 327 VAL B N 1
ATOM 5597 C CA . VAL B 1 327 ? -22.547 10.578 16.734 1 98.5 327 VAL B CA 1
ATOM 5598 C C . VAL B 1 327 ? -22.484 9.086 16.438 1 98.5 327 VAL B C 1
ATOM 5600 O O . VAL B 1 327 ? -21.484 8.602 15.875 1 98.5 327 VAL B O 1
ATOM 5603 N N . HIS B 1 328 ? -23.531 8.406 16.734 1 98.44 328 HIS B N 1
ATOM 5604 C CA . HIS B 1 328 ? -23.609 6.977 16.469 1 98.44 328 HIS B CA 1
ATOM 5605 C C . HIS B 1 328 ? -23.5 6.688 14.977 1 98.44 328 HIS B C 1
ATOM 5607 O O . HIS B 1 328 ? -22.719 5.824 14.562 1 98.44 328 HIS B O 1
ATOM 5613 N N . SER B 1 329 ? -24.266 7.406 14.234 1 98 329 SER B N 1
ATOM 5614 C CA . SER B 1 329 ? -24.266 7.211 12.781 1 98 329 SER B CA 1
ATOM 5615 C C . SER B 1 329 ? -22.891 7.508 12.18 1 98 329 SER B C 1
ATOM 5617 O O . SER B 1 329 ? -22.438 6.793 11.289 1 98 329 SER B O 1
ATOM 5619 N N . ALA B 1 330 ? -22.281 8.539 12.641 1 98.25 330 ALA B N 1
ATOM 5620 C CA . ALA B 1 330 ? -20.953 8.906 12.172 1 98.25 330 ALA B CA 1
ATOM 5621 C C . ALA B 1 330 ? -19.938 7.809 12.484 1 98.25 330 ALA B C 1
ATOM 5623 O O . ALA B 1 330 ? -19.172 7.398 11.617 1 98.25 330 ALA B O 1
ATOM 5624 N N . ALA B 1 331 ? -19.984 7.289 13.695 1 98.44 331 ALA B N 1
ATOM 5625 C CA . ALA B 1 331 ? -19.047 6.27 14.156 1 98.44 331 ALA B CA 1
ATOM 5626 C C . ALA B 1 331 ? -19.25 4.953 13.414 1 98.44 331 ALA B C 1
ATOM 5628 O O . ALA B 1 331 ? -18.281 4.289 13.031 1 98.44 331 ALA B O 1
ATOM 5629 N N . GLU B 1 332 ? -20.484 4.629 13.219 1 98 332 GLU B N 1
ATOM 5630 C CA . GLU B 1 332 ? -20.812 3.395 12.508 1 98 332 GLU B CA 1
ATOM 5631 C C . GLU B 1 332 ? -20.328 3.453 11.055 1 98 332 GLU B C 1
ATOM 5633 O O . GLU B 1 332 ? -19.75 2.488 10.547 1 98 332 GLU B O 1
ATOM 5638 N N . ALA B 1 333 ? -20.609 4.559 10.438 1 97.69 333 ALA B N 1
ATOM 5639 C CA . ALA B 1 333 ? -20.203 4.73 9.047 1 97.69 333 ALA B CA 1
ATOM 5640 C C . ALA B 1 333 ? -18.688 4.621 8.906 1 97.69 333 ALA B C 1
ATOM 5642 O O . ALA B 1 333 ? -18.203 3.9 8.039 1 97.69 333 ALA B O 1
ATOM 5643 N N . LEU B 1 334 ? -17.969 5.328 9.719 1 98.12 334 LEU B N 1
ATOM 5644 C CA . LEU B 1 334 ? -16.516 5.262 9.656 1 98.12 334 LEU B CA 1
ATOM 5645 C C . LEU B 1 334 ? -16.016 3.867 10.016 1 98.12 334 LEU B C 1
ATOM 5647 O O . LEU B 1 334 ? -15.062 3.367 9.414 1 98.12 334 LEU B O 1
ATOM 5651 N N . GLY B 1 335 ? -16.641 3.277 11.039 1 97.81 335 GLY B N 1
ATOM 5652 C CA . GLY B 1 335 ? -16.281 1.917 11.414 1 97.81 335 GLY B CA 1
ATOM 5653 C C . GLY B 1 335 ? -16.391 0.936 10.258 1 97.81 335 GLY B C 1
ATOM 5654 O O . GLY B 1 335 ? -15.523 0.09 10.07 1 97.81 335 GLY B O 1
ATOM 5655 N N . ARG B 1 336 ? -17.453 1.044 9.5 1 96.12 336 ARG B N 1
ATOM 5656 C CA . ARG B 1 336 ? -17.656 0.183 8.336 1 96.12 336 ARG B CA 1
ATOM 5657 C C . ARG B 1 336 ? -16.562 0.421 7.289 1 96.12 336 ARG B C 1
ATOM 5659 O O . ARG B 1 336 ? -16 -0.531 6.746 1 96.12 336 ARG B O 1
ATOM 5666 N N . GLY B 1 337 ? -16.312 1.691 7 1 96.69 337 GLY B N 1
ATOM 5667 C CA . GLY B 1 337 ? -15.227 2.016 6.09 1 96.69 337 GLY B CA 1
ATOM 5668 C C . GLY B 1 337 ? -13.883 1.465 6.539 1 96.69 337 GLY B C 1
ATOM 5669 O O . GLY B 1 337 ? -13.148 0.875 5.746 1 96.69 337 GLY B O 1
ATOM 5670 N N . LEU B 1 338 ? -13.586 1.585 7.773 1 97.62 338 LEU B N 1
ATOM 5671 C CA . LEU B 1 338 ? -12.32 1.118 8.344 1 97.62 338 LEU B CA 1
ATOM 5672 C C . LEU B 1 338 ? -12.242 -0.404 8.305 1 97.62 338 LEU B C 1
ATOM 5674 O O . LEU B 1 338 ? -11.156 -0.967 8.125 1 97.62 338 LEU B O 1
ATOM 5678 N N . ALA B 1 339 ? -13.375 -1.017 8.523 1 96.69 339 ALA B N 1
ATOM 5679 C CA . ALA B 1 339 ? -13.391 -2.477 8.469 1 96.69 339 ALA B CA 1
ATOM 5680 C C . ALA B 1 339 ? -12.93 -2.984 7.109 1 96.69 339 ALA B C 1
ATOM 5682 O O . ALA B 1 339 ? -12.18 -3.965 7.023 1 96.69 339 ALA B O 1
ATOM 5683 N N . THR B 1 340 ? -13.359 -2.326 6.102 1 96.06 340 THR B N 1
ATOM 5684 C CA . THR B 1 340 ? -12.938 -2.684 4.75 1 96.06 340 THR B CA 1
ATOM 5685 C C . THR B 1 340 ? -11.438 -2.482 4.582 1 96.06 340 THR B C 1
ATOM 5687 O O . THR B 1 340 ? -10.734 -3.363 4.074 1 96.06 340 THR B O 1
ATOM 5690 N N . VAL B 1 341 ? -10.938 -1.38 5.051 1 97.12 341 VAL B N 1
ATOM 5691 C CA . VAL B 1 341 ? -9.531 -1.009 4.941 1 97.12 341 VAL B CA 1
ATOM 5692 C C . VAL B 1 341 ? -8.672 -2.01 5.711 1 97.12 341 VAL B C 1
ATOM 5694 O O . VAL B 1 341 ? -7.68 -2.516 5.184 1 97.12 341 VAL B O 1
ATOM 5697 N N . VAL B 1 342 ? -9.078 -2.322 6.891 1 97.62 342 VAL B N 1
ATOM 5698 C CA . VAL B 1 342 ? -8.312 -3.215 7.754 1 97.62 342 VAL B CA 1
ATOM 5699 C C . VAL B 1 342 ? -8.312 -4.625 7.168 1 97.62 342 VAL B C 1
ATOM 5701 O O . VAL B 1 342 ? -7.277 -5.293 7.141 1 97.62 342 VAL B O 1
ATOM 5704 N N . THR B 1 343 ? -9.422 -5.02 6.668 1 96.06 343 THR B N 1
ATOM 5705 C CA . THR B 1 343 ? -9.555 -6.359 6.105 1 96.06 343 THR B CA 1
ATOM 5706 C C . THR B 1 343 ? -8.688 -6.508 4.855 1 96.06 343 THR B C 1
ATOM 5708 O O . THR B 1 343 ? -7.992 -7.508 4.691 1 96.06 343 THR B O 1
ATOM 5711 N N . TRP B 1 344 ? -8.703 -5.547 4.059 1 97.12 344 TRP B N 1
ATOM 5712 C CA . TRP B 1 344 ? -8.062 -5.68 2.75 1 97.12 344 TRP B CA 1
ATOM 5713 C C . TRP B 1 344 ? -6.594 -5.289 2.814 1 97.12 344 TRP B C 1
ATOM 5715 O O . TRP B 1 344 ? -5.746 -5.938 2.195 1 97.12 344 TRP B O 1
ATOM 5725 N N . PHE B 1 345 ? -6.223 -4.309 3.576 1 98.25 345 PHE B N 1
ATOM 5726 C CA . PHE B 1 345 ? -4.875 -3.752 3.596 1 98.25 345 PHE B CA 1
ATOM 5727 C C . PHE B 1 345 ? -4.059 -4.359 4.73 1 98.25 345 PHE B C 1
ATOM 5729 O O . PHE B 1 345 ? -2.826 -4.375 4.676 1 98.25 345 PHE B O 1
ATOM 5736 N N . ASN B 1 346 ? -4.695 -4.785 5.754 1 97.38 346 ASN B N 1
ATOM 5737 C CA . ASN B 1 346 ? -4.074 -5.449 6.895 1 97.38 346 ASN B CA 1
ATOM 5738 C C . ASN B 1 346 ? -2.965 -4.598 7.508 1 97.38 346 ASN B C 1
ATOM 5740 O O . ASN B 1 346 ? -1.81 -5.023 7.566 1 97.38 346 ASN B O 1
ATOM 5744 N N . PRO B 1 347 ? -3.283 -3.389 7.988 1 98.5 347 PRO B N 1
ATOM 5745 C CA . PRO B 1 347 ? -2.289 -2.582 8.703 1 98.5 347 PRO B CA 1
ATOM 5746 C C . PRO B 1 347 ? -2.021 -3.092 10.117 1 98.5 347 PRO B C 1
ATOM 5748 O O . PRO B 1 347 ? -2.861 -3.785 10.695 1 98.5 347 PRO B O 1
ATOM 5751 N N . ARG B 1 348 ? -0.874 -2.77 10.625 1 98.56 348 ARG B N 1
ATOM 5752 C CA . ARG B 1 348 ? -0.565 -3.064 12.023 1 98.56 348 ARG B CA 1
ATOM 5753 C C . ARG B 1 348 ? -1.17 -2.018 12.953 1 98.56 348 ARG B C 1
ATOM 5755 O O . ARG B 1 348 ? -1.535 -2.324 14.086 1 98.56 348 ARG B O 1
ATOM 5762 N N . ARG B 1 349 ? -1.333 -0.824 12.492 1 98.12 349 ARG B N 1
ATOM 5763 C CA . ARG B 1 349 ? -1.821 0.284 13.312 1 98.12 349 ARG B CA 1
ATOM 5764 C C . ARG B 1 349 ? -2.779 1.166 12.516 1 98.12 349 ARG B C 1
ATOM 5766 O O . ARG B 1 349 ? -2.547 1.437 11.336 1 98.12 349 ARG B O 1
ATOM 5773 N N . VAL B 1 350 ? -3.857 1.518 13.141 1 98.31 350 VAL B N 1
ATOM 5774 C CA . VAL B 1 350 ? -4.773 2.545 12.656 1 98.31 350 VAL B CA 1
ATOM 5775 C C . VAL B 1 350 ? -4.883 3.668 13.68 1 98.31 350 VAL B C 1
ATOM 5777 O O . VAL B 1 350 ? -5.129 3.412 14.867 1 98.31 350 VAL B O 1
ATOM 5780 N N . VAL B 1 351 ? -4.613 4.871 13.25 1 97.25 351 VAL B N 1
ATOM 5781 C CA . VAL B 1 351 ? -4.789 6.047 14.094 1 97.25 351 VAL B CA 1
ATOM 5782 C C . VAL B 1 351 ? -5.992 6.852 13.617 1 97.25 351 VAL B C 1
ATOM 5784 O O . VAL B 1 351 ? -6.137 7.121 12.422 1 97.25 351 VAL B O 1
ATOM 5787 N N . VAL B 1 352 ? -6.891 7.164 14.492 1 97.25 352 VAL B N 1
ATOM 5788 C CA . VAL B 1 352 ? -8.031 8.039 14.227 1 97.25 352 VAL B CA 1
ATOM 5789 C C . VAL B 1 352 ? -7.93 9.297 15.086 1 97.25 352 VAL B C 1
ATOM 5791 O O . VAL B 1 352 ? -7.992 9.219 16.312 1 97.25 352 VAL B O 1
ATOM 5794 N N . ALA B 1 353 ? -7.723 10.422 14.406 1 94.75 353 ALA B N 1
ATOM 5795 C CA . ALA B 1 353 ? -7.516 11.68 15.125 1 94.75 353 ALA B CA 1
ATOM 5796 C C . ALA B 1 353 ? -8 12.867 14.297 1 94.75 353 ALA B C 1
ATOM 5798 O O . ALA B 1 353 ? -8.406 12.703 13.141 1 94.75 353 ALA B O 1
ATOM 5799 N N . GLY B 1 354 ? -7.953 14.125 14.953 1 88.62 354 GLY B N 1
ATOM 5800 C CA . GLY B 1 354 ? -8.18 15.328 14.164 1 88.62 354 GLY B CA 1
ATOM 5801 C C . GLY B 1 354 ? -9.125 16.312 14.836 1 88.62 354 GLY B C 1
ATOM 5802 O O . GLY B 1 354 ? -8.875 17.516 14.844 1 88.62 354 GLY B O 1
ATOM 5803 N N . ASN B 1 355 ? -10.359 15.859 15.188 1 89 355 ASN B N 1
ATOM 5804 C CA . ASN B 1 355 ? -11.281 16.828 15.773 1 89 355 ASN B CA 1
ATOM 5805 C C . ASN B 1 355 ? -12 16.25 16.984 1 89 355 ASN B C 1
ATOM 5807 O O . ASN B 1 355 ? -11.586 15.219 17.531 1 89 355 ASN B O 1
ATOM 5811 N N . ASP B 1 356 ? -12.984 16.922 17.422 1 89 356 ASP B N 1
ATOM 5812 C CA . ASP B 1 356 ? -13.641 16.625 18.688 1 89 356 ASP B CA 1
ATOM 5813 C C . ASP B 1 356 ? -14.32 15.25 18.656 1 89 356 ASP B C 1
ATOM 5815 O O . ASP B 1 356 ? -14.578 14.648 19.688 1 89 356 ASP B O 1
ATOM 5819 N N . LEU B 1 357 ? -14.68 14.836 17.516 1 93.5 357 LEU B N 1
ATOM 5820 C CA . LEU B 1 357 ? -15.328 13.539 17.391 1 93.5 357 LEU B CA 1
ATOM 5821 C C . LEU B 1 357 ? -14.453 12.438 17.969 1 93.5 357 LEU B C 1
ATOM 5823 O O . LEU B 1 357 ? -14.953 11.531 18.641 1 93.5 357 LEU B O 1
ATOM 5827 N N . ALA B 1 358 ? -13.195 12.539 17.828 1 92.5 358 ALA B N 1
ATOM 5828 C CA . ALA B 1 358 ? -12.242 11.531 18.297 1 92.5 358 ALA B CA 1
ATOM 5829 C C . ALA B 1 358 ? -12.18 11.508 19.812 1 92.5 358 ALA B C 1
ATOM 5831 O O . ALA B 1 358 ? -11.703 10.531 20.406 1 92.5 358 ALA B O 1
ATOM 5832 N N . SER B 1 359 ? -12.602 12.547 20.406 1 90.81 359 SER B N 1
ATOM 5833 C CA . SER B 1 359 ? -12.555 12.625 21.875 1 90.81 359 SER B CA 1
ATOM 5834 C C . SER B 1 359 ? -13.844 12.094 22.5 1 90.81 359 SER B C 1
ATOM 5836 O O . SER B 1 359 ? -13.938 11.977 23.719 1 90.81 359 SER B O 1
ATOM 5838 N N . SER B 1 360 ? -14.852 11.805 21.734 1 95 360 SER B N 1
ATOM 5839 C CA . SER B 1 360 ? -16.141 11.312 22.219 1 95 360 SER B CA 1
ATOM 5840 C C . SER B 1 360 ? -16.047 9.844 22.625 1 95 360 SER B C 1
ATOM 5842 O O . SER B 1 360 ? -15.727 8.984 21.797 1 95 360 SER B O 1
ATOM 5844 N N . PRO B 1 361 ? -16.391 9.516 23.859 1 96.12 361 PRO B N 1
ATOM 5845 C CA . PRO B 1 361 ? -16.406 8.109 24.266 1 96.12 361 PRO B CA 1
ATOM 5846 C C . PRO B 1 361 ? -17.422 7.277 23.469 1 96.12 361 PRO B C 1
ATOM 5848 O O . PRO B 1 361 ? -17.141 6.125 23.125 1 96.12 361 PRO B O 1
ATOM 5851 N N . LEU B 1 362 ? -18.547 7.895 23.188 1 97.56 362 LEU B N 1
ATOM 5852 C CA . LEU B 1 362 ? -19.562 7.203 22.406 1 97.56 362 LEU B CA 1
ATOM 5853 C C . LEU B 1 362 ? -19.031 6.855 21.016 1 97.56 362 LEU B C 1
ATOM 5855 O O . LEU B 1 362 ? -19.188 5.727 20.547 1 97.56 362 LEU B O 1
ATOM 5859 N N . PHE B 1 363 ? -18.406 7.82 20.438 1 97.62 363 PHE B N 1
ATOM 5860 C CA . PHE B 1 363 ? -17.828 7.613 19.125 1 97.62 363 PHE B CA 1
ATOM 5861 C C . PHE B 1 363 ? -16.812 6.473 19.141 1 97.62 363 PHE B C 1
ATOM 5863 O O . PHE B 1 363 ? -16.891 5.555 18.328 1 97.62 363 PHE B O 1
ATOM 5870 N N . ARG B 1 364 ? -15.93 6.508 20.078 1 97.44 364 ARG B N 1
ATOM 5871 C CA . ARG B 1 364 ? -14.883 5.5 20.203 1 97.44 364 ARG B CA 1
ATOM 5872 C C . ARG B 1 364 ? -15.477 4.105 20.375 1 97.44 364 ARG B C 1
ATOM 5874 O O . ARG B 1 364 ? -15.047 3.154 19.734 1 97.44 364 ARG B O 1
ATOM 5881 N N . HIS B 1 365 ? -16.406 4.012 21.203 1 98.06 365 HIS B N 1
ATOM 5882 C CA . HIS B 1 365 ? -17.031 2.727 21.5 1 98.06 365 HIS B CA 1
ATOM 5883 C C . HIS B 1 365 ? -17.703 2.145 20.266 1 98.06 365 HIS B C 1
ATOM 5885 O O . HIS B 1 365 ? -17.484 0.982 19.922 1 98.06 365 HIS B O 1
ATOM 5891 N N . ILE B 1 366 ? -18.531 2.938 19.594 1 98.31 366 ILE B N 1
ATOM 5892 C CA . ILE B 1 366 ? -19.297 2.477 18.453 1 98.31 366 ILE B CA 1
ATOM 5893 C C . ILE B 1 366 ? -18.359 2.131 17.297 1 98.31 366 ILE B C 1
ATOM 5895 O O . ILE B 1 366 ? -18.531 1.113 16.625 1 98.31 366 ILE B O 1
ATOM 5899 N N . LEU B 1 367 ? -17.375 2.959 17.062 1 98.31 367 LEU B N 1
ATOM 5900 C CA . LEU B 1 367 ? -16.422 2.715 15.992 1 98.31 367 LEU B CA 1
ATOM 5901 C C . LEU B 1 367 ? -15.688 1.393 16.203 1 98.31 367 LEU B C 1
ATOM 5903 O O . LEU B 1 367 ? -15.586 0.576 15.289 1 98.31 367 LEU B O 1
ATOM 5907 N N . THR B 1 368 ? -15.219 1.202 17.422 1 98 368 THR B N 1
ATOM 5908 C CA . THR B 1 368 ? -14.477 -0.008 17.766 1 98 368 THR B CA 1
ATOM 5909 C C . THR B 1 368 ? -15.359 -1.244 17.594 1 98 368 THR B C 1
ATOM 5911 O O . THR B 1 368 ? -14.93 -2.238 17 1 98 368 THR B O 1
ATOM 5914 N N . ARG B 1 369 ? -16.516 -1.161 18.062 1 97.94 369 ARG B N 1
ATOM 5915 C CA . ARG B 1 369 ? -17.453 -2.281 17.969 1 97.94 369 ARG B CA 1
ATOM 5916 C C . ARG B 1 369 ? -17.766 -2.605 16.516 1 97.94 369 ARG B C 1
ATOM 5918 O O . ARG B 1 369 ? -17.781 -3.775 16.125 1 97.94 369 ARG B O 1
ATOM 5925 N N . THR B 1 370 ? -18.047 -1.573 15.734 1 97.12 370 THR B N 1
ATOM 5926 C CA . THR B 1 370 ? -18.344 -1.767 14.32 1 97.12 370 THR B CA 1
ATOM 5927 C C . THR B 1 370 ? -17.156 -2.393 13.586 1 97.12 370 THR B C 1
ATOM 5929 O O . THR B 1 370 ? -17.328 -3.336 12.812 1 97.12 370 THR B O 1
ATOM 5932 N N . LEU B 1 371 ? -15.977 -1.909 13.852 1 97.06 371 LEU B N 1
ATOM 5933 C CA . LEU B 1 371 ? -14.758 -2.453 13.258 1 97.06 371 LEU B CA 1
ATOM 5934 C C . LEU B 1 371 ? -14.594 -3.926 13.617 1 97.06 371 LEU B C 1
ATOM 5936 O O . LEU B 1 371 ? -14.352 -4.758 12.734 1 97.06 371 LEU B O 1
ATOM 5940 N N . GLN B 1 372 ? -14.812 -4.273 14.836 1 95 372 GLN B N 1
ATOM 5941 C CA . GLN B 1 372 ? -14.641 -5.637 15.32 1 95 372 GLN B CA 1
ATOM 5942 C C . GLN B 1 372 ? -15.664 -6.574 14.695 1 95 372 GLN B C 1
ATOM 5944 O O . GLN B 1 372 ? -15.359 -7.738 14.422 1 95 372 GLN B O 1
ATOM 5949 N N . SER B 1 373 ? -16.766 -6.07 14.453 1 93 373 SER B N 1
ATOM 5950 C CA . SER B 1 373 ? -17.844 -6.91 13.945 1 93 373 SER B CA 1
ATOM 5951 C C . SER B 1 373 ? -17.75 -7.074 12.438 1 93 373 SER B C 1
ATOM 5953 O O . SER B 1 373 ? -18.188 -8.094 11.891 1 93 373 SER B O 1
ATOM 5955 N N . GLN B 1 374 ? -17.172 -6.109 11.805 1 93.25 374 GLN B N 1
ATOM 5956 C CA . GLN B 1 374 ? -17.281 -6.098 10.344 1 93.25 374 GLN B CA 1
ATOM 5957 C C . GLN B 1 374 ? -15.961 -6.453 9.688 1 93.25 374 GLN B C 1
ATOM 5959 O O . GLN B 1 374 ? -15.914 -6.797 8.508 1 93.25 374 GLN B O 1
ATOM 5964 N N . ALA B 1 375 ? -14.867 -6.34 10.367 1 94.56 375 ALA B N 1
ATOM 5965 C CA . ALA B 1 375 ? -13.57 -6.684 9.805 1 94.56 375 ALA B CA 1
ATOM 5966 C C . ALA B 1 375 ? -13.258 -8.164 9.992 1 94.56 375 ALA B C 1
ATOM 5968 O O . ALA B 1 375 ? -13.812 -8.812 10.891 1 94.56 375 ALA B O 1
ATOM 5969 N N . LEU B 1 376 ? -12.445 -8.703 9.086 1 92.12 376 LEU B N 1
ATOM 5970 C CA . LEU B 1 376 ? -11.953 -10.07 9.258 1 92.12 376 LEU B CA 1
ATOM 5971 C C . LEU B 1 376 ? -11.234 -10.219 10.594 1 92.12 376 LEU B C 1
ATOM 5973 O O . LEU B 1 376 ? -10.32 -9.445 10.898 1 92.12 376 LEU B O 1
ATOM 5977 N N . SER B 1 377 ? -11.609 -11.219 11.344 1 90.81 377 SER B N 1
ATOM 5978 C CA . SER B 1 377 ? -11.117 -11.383 12.711 1 90.81 377 SER B CA 1
ATOM 5979 C C . SER B 1 377 ? -9.602 -11.523 12.742 1 90.81 377 SER B C 1
ATOM 5981 O O . SER B 1 377 ? -8.938 -10.969 13.617 1 90.81 377 SER B O 1
ATOM 5983 N N . ALA B 1 378 ? -9.039 -12.195 11.789 1 88.88 378 ALA B N 1
ATOM 5984 C CA . ALA B 1 378 ? -7.594 -12.414 11.742 1 88.88 378 ALA B CA 1
ATOM 5985 C C . ALA B 1 378 ? -6.844 -11.094 11.57 1 88.88 378 ALA B C 1
ATOM 5987 O O . ALA B 1 378 ? -5.719 -10.945 12.055 1 88.88 378 ALA B O 1
ATOM 5988 N N . CYS B 1 379 ? -7.465 -10.117 10.93 1 92.88 379 CYS B N 1
ATOM 5989 C CA . CYS B 1 379 ? -6.832 -8.836 10.656 1 92.88 379 CYS B CA 1
ATOM 5990 C C . CYS B 1 379 ? -6.926 -7.91 11.859 1 92.88 379 CYS B C 1
ATOM 5992 O O . CYS B 1 379 ? -6.215 -6.906 11.938 1 92.88 379 CYS B O 1
ATOM 5994 N N . ILE B 1 380 ? -7.773 -8.211 12.812 1 94.69 380 ILE B N 1
ATOM 5995 C CA . ILE B 1 380 ? -7.977 -7.359 13.977 1 94.69 380 ILE B CA 1
ATOM 5996 C C . ILE B 1 380 ? -7.168 -7.891 15.156 1 94.69 380 ILE B C 1
ATOM 5998 O O . ILE B 1 380 ? -6.934 -7.172 16.125 1 94.69 380 ILE B O 1
ATOM 6002 N N . GLU B 1 381 ? -6.797 -9.141 15.07 1 92.12 381 GLU B N 1
ATOM 6003 C CA . GLU B 1 381 ? -6.168 -9.836 16.188 1 92.12 381 GLU B CA 1
ATOM 6004 C C . GLU B 1 381 ? -4.984 -9.047 16.734 1 92.12 381 GLU B C 1
ATOM 6006 O O . GLU B 1 381 ? -4.832 -8.906 17.953 1 92.12 381 GLU B O 1
ATOM 6011 N N . HIS B 1 382 ? -4.152 -8.508 15.891 1 94.56 382 HIS B N 1
ATOM 6012 C CA . HIS B 1 382 ? -2.955 -7.801 16.328 1 94.56 382 HIS B CA 1
ATOM 6013 C C . HIS B 1 382 ? -3.004 -6.328 15.938 1 94.56 382 HIS B C 1
ATOM 6015 O O . HIS B 1 382 ? -1.987 -5.633 15.992 1 94.56 382 HIS B O 1
ATOM 6021 N N . LEU B 1 383 ? -4.188 -5.852 15.586 1 97.56 383 LEU B N 1
ATOM 6022 C CA . LEU B 1 383 ? -4.352 -4.465 15.164 1 97.56 383 LEU B CA 1
ATOM 6023 C C . LEU B 1 383 ? -4.23 -3.521 16.359 1 97.56 383 LEU B C 1
ATOM 6025 O O . LEU B 1 383 ? -4.848 -3.752 17.406 1 97.56 383 LEU B O 1
ATOM 6029 N N . GLU B 1 384 ? -3.387 -2.535 16.266 1 97.81 384 GLU B N 1
ATOM 6030 C CA . GLU B 1 384 ? -3.334 -1.433 17.219 1 97.81 384 GLU B CA 1
ATOM 6031 C C . GLU B 1 384 ? -4.219 -0.272 16.766 1 97.81 384 GLU B C 1
ATOM 6033 O O . GLU B 1 384 ? -3.871 0.454 15.836 1 97.81 384 GLU B O 1
ATOM 6038 N N . LEU B 1 385 ? -5.328 -0.118 17.391 1 97.69 385 LEU B N 1
ATOM 6039 C CA . LEU B 1 385 ? -6.234 0.99 17.094 1 97.69 385 LEU B CA 1
ATOM 6040 C C . LEU B 1 385 ? -6.047 2.121 18.109 1 97.69 385 LEU B C 1
ATOM 6042 O O . LEU B 1 385 ? -6.242 1.927 19.312 1 97.69 385 LEU B O 1
ATOM 6046 N N . ARG B 1 386 ? -5.609 3.283 17.672 1 95.94 386 ARG B N 1
ATOM 6047 C CA . ARG B 1 386 ? -5.426 4.469 18.5 1 95.94 386 ARG B CA 1
ATOM 6048 C C . ARG B 1 386 ? -6.414 5.566 18.109 1 95.94 386 ARG B C 1
ATOM 6050 O O . ARG B 1 386 ? -6.391 6.059 16.984 1 95.94 386 ARG B O 1
ATOM 6057 N N . ILE B 1 387 ? -7.305 5.863 19 1 95.44 387 ILE B N 1
ATOM 6058 C CA . ILE B 1 387 ? -8.273 6.934 18.781 1 95.44 387 ILE B CA 1
ATOM 6059 C C . ILE B 1 387 ? -8.016 8.062 19.781 1 95.44 387 ILE B C 1
ATOM 6061 O O . ILE B 1 387 ? -8 7.848 20.984 1 95.44 387 ILE B O 1
ATOM 6065 N N . GLY B 1 388 ? -7.812 9.289 19.266 1 86.38 388 GLY B N 1
ATOM 6066 C CA . GLY B 1 388 ? -7.578 10.383 20.188 1 86.38 388 GLY B CA 1
ATOM 6067 C C . GLY B 1 388 ? -7.367 11.711 19.5 1 86.38 388 GLY B C 1
ATOM 6068 O O . GLY B 1 388 ? -7.586 11.828 18.281 1 86.38 388 GLY B O 1
ATOM 6069 N N . PRO B 1 389 ? -7.266 12.812 20.25 1 69.5 389 PRO B N 1
ATOM 6070 C CA . PRO B 1 389 ? -7.176 14.164 19.703 1 69.5 389 PRO B CA 1
ATOM 6071 C C . PRO B 1 389 ? -6.047 14.32 18.688 1 69.5 389 PRO B C 1
ATOM 6073 O O . PRO B 1 389 ? -6.086 15.219 17.844 1 69.5 389 PRO B O 1
ATOM 6076 N N . GLY B 1 390 ? -5.34 13.227 18.422 1 62.75 390 GLY B N 1
ATOM 6077 C CA . GLY B 1 390 ? -4.203 13.289 17.516 1 62.75 390 GLY B CA 1
ATOM 6078 C C . GLY B 1 390 ? -3.166 14.32 17.938 1 62.75 390 GLY B C 1
ATOM 6079 O O . GLY B 1 390 ? -3.504 15.344 18.531 1 62.75 390 GLY B O 1
ATOM 6080 N N . GLN B 1 391 ? -1.974 14.031 18.141 1 64.56 391 GLN B N 1
ATOM 6081 C CA . GLN B 1 391 ? -0.804 14.891 18.297 1 64.56 391 GLN B CA 1
ATOM 6082 C C . GLN B 1 391 ? -0.503 15.664 17.016 1 64.56 391 GLN B C 1
ATOM 6084 O O . GLN B 1 391 ? -1.091 15.391 15.969 1 64.56 391 GLN B O 1
ATOM 6089 N N . ALA B 1 392 ? 0.086 16.781 16.984 1 84.12 392 ALA B N 1
ATOM 6090 C CA . ALA B 1 392 ? 0.539 17.562 15.844 1 84.12 392 ALA B CA 1
ATOM 6091 C C . ALA B 1 392 ? 1.288 16.688 14.844 1 84.12 392 ALA B C 1
ATOM 6093 O O . ALA B 1 392 ? 2.371 17.047 14.375 1 84.12 392 ALA B O 1
ATOM 6094 N N . ALA B 1 393 ? 0.595 15.453 14.477 1 92 393 ALA B N 1
ATOM 6095 C CA . ALA B 1 393 ? 1.234 14.508 13.562 1 92 393 ALA B CA 1
ATOM 6096 C C . ALA B 1 393 ? 1.493 15.156 12.203 1 92 393 ALA B C 1
ATOM 6098 O O . ALA B 1 393 ? 2.514 14.883 11.562 1 92 393 ALA B O 1
ATOM 6099 N N . GLU B 1 394 ? 0.547 15.961 11.773 1 94.06 394 GLU B N 1
ATOM 6100 C CA . GLU B 1 394 ? 0.695 16.594 10.469 1 94.06 394 GLU B CA 1
ATOM 6101 C C . GLU B 1 394 ? 1.895 17.531 10.438 1 94.06 394 GLU B C 1
ATOM 6103 O O . GLU B 1 394 ? 2.564 17.672 9.414 1 94.06 394 GLU B O 1
ATOM 6108 N N . VAL B 1 395 ? 2.172 18.188 11.562 1 94.69 395 VAL B N 1
ATOM 6109 C CA . VAL B 1 395 ? 3.314 19.094 11.641 1 94.69 395 VAL B CA 1
ATOM 6110 C C . VAL B 1 395 ? 4.613 18.281 11.594 1 94.69 395 VAL B C 1
ATOM 6112 O O . VAL B 1 395 ? 5.516 18.594 10.812 1 94.69 395 VAL B O 1
ATOM 6115 N N . VAL B 1 396 ? 4.645 17.25 12.398 1 94.69 396 VAL B N 1
ATOM 6116 C CA . VAL B 1 396 ? 5.824 16.406 12.414 1 94.69 396 VAL B CA 1
ATOM 6117 C C . VAL B 1 396 ? 6.051 15.805 11.023 1 94.69 396 VAL B C 1
ATOM 6119 O O . VAL B 1 396 ? 7.18 15.773 10.531 1 94.69 396 VAL B O 1
ATOM 6122 N N . GLY B 1 397 ? 4.977 15.352 10.43 1 96.5 397 GLY B N 1
ATOM 6123 C CA . GLY B 1 397 ? 5.07 14.82 9.078 1 96.5 397 GLY B CA 1
ATOM 6124 C C . GLY B 1 397 ? 5.566 15.836 8.07 1 96.5 397 GLY B C 1
ATOM 6125 O O . GLY B 1 397 ? 6.379 15.516 7.203 1 96.5 397 GLY B O 1
ATOM 6126 N N . GLY B 1 398 ? 5.043 17.016 8.156 1 96.69 398 GLY B N 1
ATOM 6127 C CA . GLY B 1 398 ? 5.504 18.094 7.281 1 96.69 398 GLY B CA 1
ATOM 6128 C C . GLY B 1 398 ? 6.98 18.391 7.441 1 96.69 398 GLY B C 1
ATOM 6129 O O . GLY B 1 398 ? 7.699 18.547 6.449 1 96.69 398 GLY B O 1
ATOM 6130 N N . LEU B 1 399 ? 7.41 18.5 8.688 1 96.12 399 LEU B N 1
ATOM 6131 C CA . LEU B 1 399 ? 8.82 18.766 8.969 1 96.12 399 LEU B CA 1
ATOM 6132 C C . LEU B 1 399 ? 9.695 17.641 8.438 1 96.12 399 LEU B C 1
ATOM 6134 O O . LEU B 1 399 ? 10.734 17.891 7.824 1 96.12 399 LEU B O 1
ATOM 6138 N N . SER B 1 400 ? 9.242 16.453 8.633 1 94.94 400 SER B N 1
ATOM 6139 C CA . SER B 1 400 ? 9.977 15.297 8.148 1 94.94 400 SER B CA 1
ATOM 6140 C C . SER B 1 400 ? 10.062 15.281 6.625 1 94.94 400 SER B C 1
ATOM 6142 O O . SER B 1 400 ? 11.102 14.953 6.059 1 94.94 400 SER B O 1
ATOM 6144 N N . LEU B 1 401 ? 8.992 15.617 6.043 1 94.88 401 LEU B N 1
ATOM 6145 C CA . LEU B 1 401 ? 8.945 15.672 4.586 1 94.88 401 LEU B CA 1
ATOM 6146 C C . LEU B 1 401 ? 10 16.641 4.051 1 94.88 401 LEU B C 1
ATOM 6148 O O . LEU B 1 401 ? 10.758 16.281 3.143 1 94.88 401 LEU B O 1
ATOM 6152 N N . VAL B 1 402 ? 10.086 17.781 4.594 1 94.75 402 VAL B N 1
ATOM 6153 C CA . VAL B 1 402 ? 11.016 18.812 4.141 1 94.75 402 VAL B CA 1
ATOM 6154 C C . VAL B 1 402 ? 12.453 18.359 4.391 1 94.75 402 VAL B C 1
ATOM 6156 O O . VAL B 1 402 ? 13.297 18.422 3.494 1 94.75 402 VAL B O 1
ATOM 6159 N N . ARG B 1 403 ? 12.664 17.875 5.594 1 94.12 403 ARG B N 1
ATOM 6160 C CA . ARG B 1 403 ? 14.016 17.422 5.93 1 94.12 403 ARG B CA 1
ATOM 6161 C C . ARG B 1 403 ? 14.469 16.312 4.988 1 94.12 403 ARG B C 1
ATOM 6163 O O . ARG B 1 403 ? 15.562 16.375 4.426 1 94.12 403 ARG B O 1
ATOM 6170 N N . ASP B 1 404 ? 13.648 15.359 4.836 1 92.38 404 ASP B N 1
ATOM 6171 C CA . ASP B 1 404 ? 14.023 14.203 4.027 1 92.38 404 ASP B CA 1
ATOM 6172 C C . ASP B 1 404 ? 14.242 14.602 2.568 1 92.38 404 ASP B C 1
ATOM 6174 O O . ASP B 1 404 ? 15.141 14.086 1.906 1 92.38 404 ASP B O 1
ATOM 6178 N N . ALA B 1 405 ? 13.43 15.461 2.115 1 91.38 405 ALA B N 1
ATOM 6179 C CA . ALA B 1 405 ? 13.602 15.938 0.746 1 91.38 405 ALA B CA 1
ATOM 6180 C C . ALA B 1 405 ? 14.914 16.688 0.584 1 91.38 405 ALA B C 1
ATOM 6182 O O . ALA B 1 405 ? 15.656 16.453 -0.376 1 91.38 405 ALA B O 1
ATOM 6183 N N . LEU B 1 406 ? 15.195 17.531 1.504 1 91.38 406 LEU B N 1
ATOM 6184 C CA . LEU B 1 406 ? 16.406 18.344 1.457 1 91.38 406 LEU B CA 1
ATOM 6185 C C . LEU B 1 406 ? 17.656 17.469 1.491 1 91.38 406 LEU B C 1
ATOM 6187 O O . LEU B 1 406 ? 18.672 17.797 0.88 1 91.38 406 LEU B O 1
ATOM 6191 N N . LEU B 1 407 ? 17.5 16.328 2.193 1 92.38 407 LEU B N 1
ATOM 6192 C CA . LEU B 1 407 ? 18.672 15.492 2.428 1 92.38 407 LEU B CA 1
ATOM 6193 C C . LEU B 1 407 ? 18.719 14.336 1.438 1 92.38 407 LEU B C 1
ATOM 6195 O O . LEU B 1 407 ? 19.625 13.5 1.499 1 92.38 407 LEU B O 1
ATOM 6199 N N . ALA B 1 408 ? 17.781 14.312 0.556 1 89.25 408 ALA B N 1
ATOM 6200 C CA . ALA B 1 408 ? 17.812 13.289 -0.49 1 89.25 408 ALA B CA 1
ATOM 6201 C C . ALA B 1 408 ? 19 13.492 -1.418 1 89.25 408 ALA B C 1
ATOM 6203 O O . ALA B 1 408 ? 19.391 14.625 -1.701 1 89.25 408 ALA B O 1
ATOM 6204 N N . PRO B 1 409 ? 19.547 12.375 -1.945 1 86.44 409 PRO B N 1
ATOM 6205 C CA . PRO B 1 409 ? 20.75 12.469 -2.781 1 86.44 409 PRO B CA 1
ATOM 6206 C C . PRO B 1 409 ? 20.594 13.445 -3.941 1 86.44 409 PRO B C 1
ATOM 6208 O O . PRO B 1 409 ? 21.469 14.281 -4.18 1 86.44 409 PRO B O 1
ATOM 6211 N N . SER B 1 410 ? 19.469 13.391 -4.59 1 82.5 410 SER B N 1
ATOM 6212 C CA . SER B 1 410 ? 19.266 14.242 -5.758 1 82.5 410 SER B CA 1
ATOM 6213 C C . SER B 1 410 ? 19.234 15.719 -5.367 1 82.5 410 SER B C 1
ATOM 6215 O O . SER B 1 410 ? 19.766 16.562 -6.086 1 82.5 410 SER B O 1
ATOM 6217 N N . HIS B 1 411 ? 18.656 16 -4.262 1 86.5 411 HIS B N 1
ATOM 6218 C CA . HIS B 1 411 ? 18.578 17.391 -3.826 1 86.5 411 HIS B CA 1
ATOM 6219 C C . HIS B 1 411 ? 19.922 17.875 -3.285 1 86.5 411 HIS B C 1
ATOM 6221 O O . HIS B 1 411 ? 20.328 19.016 -3.525 1 86.5 411 HIS B O 1
ATOM 6227 N N . LEU B 1 412 ? 20.578 16.969 -2.555 1 87.75 412 LEU B N 1
ATOM 6228 C CA . LEU B 1 412 ? 21.922 17.312 -2.107 1 87.75 412 LEU B CA 1
ATOM 6229 C C . LEU B 1 412 ? 22.812 17.672 -3.291 1 87.75 412 LEU B C 1
ATOM 6231 O O . LEU B 1 412 ? 23.531 18.672 -3.256 1 87.75 412 LEU B O 1
ATOM 6235 N N . ALA B 1 413 ? 22.703 16.844 -4.301 1 85.06 413 ALA B N 1
ATOM 6236 C CA . ALA B 1 413 ? 23.5 17.078 -5.504 1 85.06 413 ALA B CA 1
ATOM 6237 C C . ALA B 1 413 ? 23.172 18.422 -6.121 1 85.06 413 ALA B C 1
ATOM 6239 O O . ALA B 1 413 ? 24.047 19.078 -6.699 1 85.06 413 ALA B O 1
ATOM 6240 N N . ALA B 1 414 ? 22 18.797 -5.902 1 82.62 414 ALA B N 1
ATOM 6241 C CA . ALA B 1 414 ? 21.531 20.031 -6.535 1 82.62 414 ALA B CA 1
ATOM 6242 C C . ALA B 1 414 ? 21.984 21.266 -5.754 1 82.62 414 ALA B C 1
ATOM 6244 O O . ALA B 1 414 ? 22.531 22.203 -6.332 1 82.62 414 ALA B O 1
ATOM 6245 N N . TRP B 1 415 ? 21.859 21.25 -4.441 1 86.19 415 TRP B N 1
ATOM 6246 C CA . TRP B 1 415 ? 22.047 22.5 -3.725 1 86.19 415 TRP B CA 1
ATOM 6247 C C . TRP B 1 415 ? 23.422 22.531 -3.047 1 86.19 415 TRP B C 1
ATOM 6249 O O . TRP B 1 415 ? 23.922 23.609 -2.691 1 86.19 415 TRP B O 1
ATOM 6259 N N . ALA B 1 416 ? 24.062 21.422 -2.85 1 85.88 416 ALA B N 1
ATOM 6260 C CA . ALA B 1 416 ? 25.312 21.359 -2.094 1 85.88 416 ALA B CA 1
ATOM 6261 C C . ALA B 1 416 ? 26.391 22.219 -2.74 1 85.88 416 ALA B C 1
ATOM 6263 O O . ALA B 1 416 ? 27.109 22.953 -2.049 1 85.88 416 ALA B O 1
ATOM 6264 N N . PRO B 1 417 ? 26.438 22.125 -4.039 1 82.12 417 PRO B N 1
ATOM 6265 C CA . PRO B 1 417 ? 27.469 22.953 -4.68 1 82.12 417 PRO B CA 1
ATOM 6266 C C . PRO B 1 417 ? 27.281 24.438 -4.418 1 82.12 417 PRO B C 1
ATOM 6268 O O . PRO B 1 417 ? 28.25 25.219 -4.527 1 82.12 417 PRO B O 1
ATOM 6271 N N . THR B 1 418 ? 26.062 24.875 -4.047 1 81.81 418 THR B N 1
ATOM 6272 C CA . THR B 1 418 ? 25.781 26.297 -3.803 1 81.81 418 THR B CA 1
ATOM 6273 C C . THR B 1 418 ? 25.938 26.625 -2.32 1 81.81 418 THR B C 1
ATOM 6275 O O . THR B 1 418 ? 25.875 27.797 -1.932 1 81.81 418 THR B O 1
ATOM 6278 N N . GLY B 1 419 ? 26.094 25.594 -1.496 1 78.75 419 GLY B N 1
ATOM 6279 C CA . GLY B 1 419 ? 26.344 25.766 -0.076 1 78.75 419 GLY B CA 1
ATOM 6280 C C . GLY B 1 419 ? 25.078 25.719 0.767 1 78.75 419 GLY B C 1
ATOM 6281 O O . GLY B 1 419 ? 25.141 25.375 1.949 1 78.75 419 GLY B O 1
ATOM 6282 N N . SER B 1 420 ? 23.969 26.172 0.125 1 80.19 420 SER B N 1
ATOM 6283 C CA . SER B 1 420 ? 22.703 26.156 0.859 1 80.19 420 SER B CA 1
ATOM 6284 C C . SER B 1 420 ? 21.516 25.984 -0.083 1 80.19 420 SER B C 1
ATOM 6286 O O . SER B 1 420 ? 21.562 26.422 -1.235 1 80.19 420 SER B O 1
ATOM 6288 N N . PRO B 1 421 ? 20.5 25.297 0.428 1 81.12 421 PRO B N 1
ATOM 6289 C CA . PRO B 1 421 ? 19.297 25.188 -0.404 1 81.12 421 PRO B CA 1
ATOM 6290 C C . PRO B 1 421 ? 18.672 26.562 -0.71 1 81.12 421 PRO B C 1
ATOM 6292 O O . PRO B 1 421 ? 18 26.719 -1.733 1 81.12 421 PRO B O 1
ATOM 6295 N N . ALA B 1 422 ? 18.906 27.5 0.236 1 71.31 422 ALA B N 1
ATOM 6296 C CA . ALA B 1 422 ? 18.344 28.844 0.063 1 71.31 422 ALA B CA 1
ATOM 6297 C C . ALA B 1 422 ? 18.938 29.531 -1.168 1 71.31 422 ALA B C 1
ATOM 6299 O O . ALA B 1 422 ? 18.281 30.359 -1.794 1 71.31 422 ALA B O 1
ATOM 6300 N N . ASP B 1 423 ? 20.172 29.234 -1.449 1 65.31 423 ASP B N 1
ATOM 6301 C CA . ASP B 1 423 ? 20.875 29.859 -2.574 1 65.31 423 ASP B CA 1
ATOM 6302 C C . ASP B 1 423 ? 20.5 29.188 -3.891 1 65.31 423 ASP B C 1
ATOM 6304 O O . ASP B 1 423 ? 20.719 29.75 -4.965 1 65.31 423 ASP B O 1
ATOM 6308 N N . PHE B 1 424 ? 20.391 27.891 -3.824 1 60.22 424 PHE B N 1
ATOM 6309 C CA . PHE B 1 424 ? 20.047 27.125 -5.023 1 60.22 424 PHE B CA 1
ATOM 6310 C C . PHE B 1 424 ? 18.781 27.688 -5.676 1 60.22 424 PHE B C 1
ATOM 6312 O O . PHE B 1 424 ? 18.609 27.578 -6.891 1 60.22 424 PHE B O 1
ATOM 6319 N N . GLY B 1 425 ? 18.266 28.75 -5.441 1 54.09 425 GLY B N 1
ATOM 6320 C CA . GLY B 1 425 ? 17.062 29.297 -6.051 1 54.09 425 GLY B CA 1
ATOM 6321 C C . GLY B 1 425 ? 15.93 28.297 -6.145 1 54.09 425 GLY B C 1
ATOM 6322 O O . GLY B 1 425 ? 16.141 27.094 -5.977 1 54.09 425 GLY B O 1
ATOM 6323 N N . ALA B 1 426 ? 14.562 28.766 -6.023 1 51.38 426 ALA B N 1
ATOM 6324 C CA . ALA B 1 426 ? 13.227 28.172 -6.113 1 51.38 426 ALA B CA 1
ATOM 6325 C C . ALA B 1 426 ? 13.133 27.188 -7.281 1 51.38 426 ALA B C 1
ATOM 6327 O O . ALA B 1 426 ? 12.109 26.531 -7.465 1 51.38 426 ALA B O 1
ATOM 6328 N N . ALA B 1 427 ? 13.969 27.297 -8.211 1 42.25 427 ALA B N 1
ATOM 6329 C CA . ALA B 1 427 ? 13.688 26.578 -9.453 1 42.25 427 ALA B CA 1
ATOM 6330 C C . ALA B 1 427 ? 13.531 25.078 -9.195 1 42.25 427 ALA B C 1
ATOM 6332 O O . ALA B 1 427 ? 12.531 24.484 -9.578 1 42.25 427 ALA B O 1
ATOM 6333 N N . VAL B 1 428 ? 14.617 24.188 -9.422 1 46.84 428 VAL B N 1
ATOM 6334 C CA . VAL B 1 428 ? 14.578 22.812 -9.93 1 46.84 428 VAL B CA 1
ATOM 6335 C C . VAL B 1 428 ? 14.117 21.859 -8.828 1 46.84 428 VAL B C 1
ATOM 6337 O O . VAL B 1 428 ? 14.062 20.641 -9.031 1 46.84 428 VAL B O 1
ATOM 6340 N N . LEU B 1 429 ? 14.242 22.156 -7.625 1 47.69 429 LEU B N 1
ATOM 6341 C CA . LEU B 1 429 ? 14.195 20.953 -6.82 1 47.69 429 LEU B CA 1
ATOM 6342 C C . LEU B 1 429 ? 12.844 20.25 -6.965 1 47.69 429 LEU B C 1
ATOM 6344 O O . LEU B 1 429 ? 12.562 19.281 -6.254 1 47.69 429 LEU B O 1
ATOM 6348 N N . ALA B 1 430 ? 11.844 20.891 -7.605 1 42.88 430 ALA B N 1
ATOM 6349 C CA . ALA B 1 430 ? 10.5 20.359 -7.391 1 42.88 430 ALA B CA 1
ATOM 6350 C C . ALA B 1 430 ? 10.398 18.922 -7.914 1 42.88 430 ALA B C 1
ATOM 6352 O O . ALA B 1 430 ? 9.305 18.359 -7.973 1 42.88 430 ALA B O 1
ATOM 6353 N N . ILE B 1 431 ? 11.445 18.516 -8.852 1 40.53 431 ILE B N 1
ATOM 6354 C CA . ILE B 1 431 ? 11.078 17.391 -9.695 1 40.53 431 ILE B CA 1
ATOM 6355 C C . ILE B 1 431 ? 11.086 16.094 -8.875 1 40.53 431 ILE B C 1
ATOM 6357 O O . ILE B 1 431 ? 10.703 15.031 -9.367 1 40.53 431 ILE B O 1
ATOM 6361 N N . GLY B 1 432 ? 11.516 16 -7.617 1 37 432 GLY B N 1
ATOM 6362 C CA . GLY B 1 432 ? 11.664 14.586 -7.359 1 37 432 GLY B CA 1
ATOM 6363 C C . GLY B 1 432 ? 10.359 13.812 -7.473 1 37 432 GLY B C 1
ATOM 6364 O O . GLY B 1 432 ? 9.281 14.398 -7.344 1 37 432 GLY B O 1
#

Sequence (864 aa):
MVKAPELEGRVMPNAGSPTDPWAQVAMLVRLIRTGEAQTRPELAEATGLGRNVITLRVQAAEAIGLIRASGAARSRGGRAADIWEFTGVHHHVLVATVDEDGFRVVLANLDLTPLGESSVEWTLSDDTARTCERMAAQMETLISDHRSPTIWGIGLGMPAPVDVTTGRSRDPVIAGAKGIRWPRTFDIRRWFIDRMKVPVWVDSVSNLAALGAASEPEAPADLVFVRLGNGVGSGIVSNGGLHRGADSLAGEITHIVVSDDARRLCLCGRSGCVDAFAGSWAIEAEARRAVAQGRSPFLAARAEDGLGLAVVVAGAESGDIACAEIVHSAAEALGRGLATVVTWFNPRRVVVAGNDLASSPLFRHILTRTLQSQALSACIEHLELRIGPGQAAEVVGGLSLVRDALLAPSHLAAWAPTGSPADFGAAVLAIGMVKAPELEGRVMPNAGSPTDPWAQVAMLVRLIRTGEAQTRPELAEATGLGRNVITLRVQAAEAIGLIRASGAARSRGGRAADIWEFTGVHHHVLVATVDEDGFRVVLANLDLTPLGESSVEWTLSDDTARTCERMAAQMETLISDHRSPTIWGIGLGMPAPVDVTTGRSRDPVIAGAKGIRWPRTFDIRRWFIDRMKVPVWVDSVSNLAALGAASEPEAPADLVFVRLGNGVGSGIVSNGGLHRGADSLAGEITHIVVSDDARRLCLCGRSGCVDAFAGSWAIEAEARRAVAQGRSPFLAARAEDGLGLAVVVAGAESGDIACAEIVHSAAEALGRGLATVVTWFNPRRVVVAGNDLASSPLFRHILTRTLQSQALSACIEHLELRIGPGQAAEVVGGLSLVRDALLAPSHLAAWAPTGSPADFGAAVLAIG

Radius of gyration: 28.91 Å; Cα contacts (8 Å, |Δi|>4): 1936; chains: 2; bounding box: 83×74×62 Å

Foldseek 3Di:
DPPQPPPPDPPPPPQPDLVQLLSLLLVLLVCQAVVQAFFLVSSCVVSVDDSVSSVVSVVLCVLLPQKDFPDFQPDVDDGGTTGIHGRQQQAKAKEKEAAQQAIKIFIDTLNLHTPDIDTDGDQLPQPPVVNLVVRLVVVVVVCVVVVNGDHAEYEYAYQAQADQLQQFGDDQQQQPPSGNRRDRPDRSQLVCLVVVFHHYTYGHLQQLLVLLQLPDVPRDQWEKEWAAGLAIWIWTGHRSHTDLDPRNHPTPQQADAQDPPQVQAHSVGGHRGLRSQQRFNNLQVLLVVCLVVVQFPQSVVCVVVGRGPLSLLVCLVVPRPSSLVSLLRSLLSVLRSVLVVLQPRLGLEYEYAHDCSLVRPSSVVNSVVNSCVRHDVVSCVRHHYHGDNRDVSSSSSRSVVTSCLCSRSVNCVQCSVVSGSSRSTSPPSSRD/DPPQPPPPDPPPPPQPDLVQLLSLLLVLLVCQAVVQAFFLVSSCVVSVDDSVSSVVSVVLCVLLPQKDFPDFDPDVDDGGTTGIHGRQQQAKAKEKEAAQQFIKIFIDTLNLHTPDIDTDGDQLPQPPVVNLVVRLVVVVVVCVVVVNGDHAEYEYAYQAQADQLQQFGDDQQQQPPSGNRRDRPDRSQVVCCVVVFHHYTYGHLQQLLVLLQLPDVPRDQWEKEWAAGLAIWIWTGHRSHTDLDPRNHPTPQQADAQDPPQVQAHSVGGHRRLRSQQRFNNLQVLLVVCLVVVQWPQSVVCVVVGRGPLSLLVCLVVPRPSSLVSLLRSLLSSLRSVQVCLQPRLGLEYEYAHDCSLVRPSSVVNSVVNSCVRHDVVSCVRHHYHGDNRDVSSSSSRSNVTSCLCSRSVNCVQCSVVSGSSRSTHPDSSRD

Nearest PDB structures (foldseek):
  1z05-assembly1_A-2  TM=8.411E-01  e=7.508E-25  Vibrio cholerae O1 biovar El Tor str. N16961
  5f7q-assembly1_C  TM=8.309E-01  e=1.524E-22  Listeria monocytogenes EGD-e
  2yhy-assembly1_A  TM=8.921E-01  e=3.628E-20  Homo sapiens
  2qm1-assembly1_B  TM=8.226E-01  e=1.851E-21  Enterococcus faecalis V583
  3eo3-assembly2_C-2  TM=8.680E-01  e=1.495E-15  Homo sapiens

pLDDT: mean 85.94, std 17.13, range [19.86, 98.62]

Solvent-accessible surface area (backbone atoms only — not comparable to full-atom values): 42653 Å² total; per-residue (Å²): 134,78,75,72,76,73,88,64,59,62,55,66,83,59,71,42,35,69,35,30,64,38,29,43,28,34,51,51,51,50,31,24,58,74,61,79,22,39,31,67,70,44,42,26,68,66,34,45,47,51,72,68,55,49,52,53,33,49,49,51,36,36,72,48,50,51,32,43,75,72,46,63,43,85,44,97,78,58,83,46,48,53,28,44,38,54,37,28,80,79,37,27,33,38,29,37,38,38,55,75,62,20,38,37,40,36,38,24,26,62,73,67,47,74,77,45,73,50,76,44,84,35,80,48,51,76,48,52,67,58,53,50,50,51,51,51,50,51,51,51,49,55,33,57,75,60,77,52,62,66,53,47,29,34,16,39,22,36,80,44,46,28,29,53,61,65,30,17,36,69,58,65,55,70,34,49,98,72,32,50,45,50,50,59,80,47,40,56,37,59,53,46,16,73,71,68,45,18,43,57,48,46,39,20,29,29,45,21,25,25,45,19,52,53,65,38,88,87,41,61,40,24,30,36,25,34,31,41,37,54,56,36,32,21,10,40,29,50,70,52,33,78,47,46,36,64,72,28,44,26,22,37,52,27,55,33,66,65,42,88,49,73,86,31,60,24,78,81,72,47,45,14,17,21,24,31,33,50,4,38,57,36,44,27,51,51,50,53,50,32,38,77,68,68,58,27,73,71,53,52,75,37,49,89,81,51,60,46,58,64,52,40,52,50,34,28,76,71,63,38,62,50,32,36,50,49,42,46,48,15,18,37,31,45,11,49,49,46,10,42,48,35,25,27,50,12,35,36,32,38,37,36,19,54,36,65,65,38,64,32,66,67,28,51,51,42,21,50,51,34,25,64,71,55,22,44,63,81,43,50,72,74,42,43,77,45,71,27,61,54,71,72,27,36,55,49,11,24,46,48,50,41,45,51,50,57,49,29,19,66,42,33,60,61,15,48,85,61,51,32,49,40,67,46,44,58,72,65,77,53,76,104,134,80,75,69,77,74,87,64,59,64,54,65,82,61,71,44,36,69,35,29,64,39,29,44,28,33,50,50,52,49,32,23,58,73,60,79,22,40,32,67,69,44,39,28,68,65,34,45,48,50,71,67,56,50,52,53,34,51,48,51,35,37,70,46,50,50,32,42,75,75,47,64,42,85,44,96,79,59,84,46,48,55,29,42,37,55,37,28,80,78,38,27,32,37,28,37,42,39,56,76,61,19,38,37,40,36,37,23,26,62,73,66,48,74,78,45,73,48,76,44,83,37,80,48,50,76,48,53,67,57,53,50,49,51,50,51,50,51,52,50,49,54,34,56,76,60,76,53,62,67,52,46,30,35,16,38,22,35,81,46,47,27,29,57,68,65,29,17,34,68,58,61,53,68,34,48,99,74,31,50,44,49,51,57,81,46,42,55,37,59,53,47,15,73,71,68,45,19,41,51,47,48,37,20,30,31,45,20,25,24,45,20,53,53,66,39,88,85,42,61,41,22,31,37,25,36,31,40,36,54,56,37,32,21,10,38,30,51,69,53,32,80,47,46,37,64,72,29,44,26,21,35,53,26,55,32,65,65,42,88,49,74,85,31,61,25,79,82,75,48,45,15,18,21,25,30,35,50,4,37,58,35,43,26,51,52,50,52,50,32,38,77,70,68,58,27,71,72,54,51,75,38,49,89,81,49,61,45,56,63,53,41,53,51,32,28,75,71,64,39,62,52,31,36,51,50,43,46,48,15,18,39,32,44,11,48,50,46,11,43,48,35,25,27,50,12,35,36,32,38,37,38,17,54,37,66,65,39,65,32,67,67,29,52,51,43,20,50,50,35,25,64,70,54,22,45,64,80,42,51,72,73,42,43,77,45,69,27,61,53,70,72,27,36,56,50,11,25,45,48,50,43,46,52,52,57,51,29,20,67,40,35,60,61,15,47,87,62,48,31,50,41,66,48,46,44,69,70,73,53,70,110

InterPro domains:
  IPR000600 ROK family [PF00480] (128-403)
  IPR000600 ROK family [PTHR18964] (27-402)
  IPR036388 Winged helix-like DNA-binding domain superfamily [G3DSA:1.10.10.10] (24-86)
  IPR043129 ATPase, nucleotide binding domain [SSF53067] (94-373)